Protein 5DX0 (pdb70)

Sequence (1406 aa):
SVFSERTEESSAVQYFQFYGYLSQQQNMMQDYVRTGTYQRAILQNHTDFKDKIVLDVGCGSGILSFFAAQAGARKIYAVEASTMAQHAEVLVKSNNLTDRIVVIPGKVEEVSLPEQVDIIISEPMGYMLFNERMLESYLHAKKYLKPSGNMFPTIGDVHLAPFTDEQLYMEQFTKANFWYQPSFHGVDLSALRGAAVDEYFRQPVVDTFDIRILMAKSVKYTVNFLEAKEGDLHRIEIPFKFHMLHSGLVHGLAFWFDVAFIGSIMTVWLSTAPTEPLTHWYQVRCLFQSPLFAKAGDTLSGTCLLIANKRQSYDISIVAQVDQTGSKSSNLLDDLKNPFFRYTSVFSERTEESSAVQYFQFYGYLSQQQNMMQDYVRTGTYQRAILQNHTDFKDKIVLDVGCGSGILSFFAAQAGARKIYAVEASTMAQHAEVLVKSNNLTDRIVVIPGKVEEVSLPEQVDIIISEPMGYMLFNERMLESYLHAKKYLKPSGNMMFPTIGDVHLAPFTDEQLYMEQFTKANFWYQPSFHGVDLSALRGAAVDEYFRQPVVDTFDIRILMAKSVKYTVNFLEAKEGDLHRIEIPFKFHMLHSGLVHGLAFWFDVAFIGSIMTVWLSTAPTEPLTHWYQVRCLFQSPLFAKAGDTLSGTCLLIANKRQSYDISIVAQVDQTGSKSSNLLDDLKNPFFRYTSVFSERTEESSAVQYFQFYGYLSQQQNMMQDYVRTGTYQRAILQNHTDFKDKIVLDVGCGSGILSFFAAQAGARKIYAVEASTMAQHAEVLVKSNNLTDRIVVIPGKVEEVSLPEQVDIIISEPMGYMLFNERMLESYLHAKKYLKPSGNMFPTIGDVHLAPFTDEQLYMEQFTKANFWYQPSFHGVDLSALRGAAVDEYFRQPVVDTFDIRILMAKSVKYTVNFLEAKEGDLHRIEIPFKFHMLHSGLVHGLAFWFDVAFIGSIMTVWLSTAPTEPLTHWYQVRCLFQSPLFAKAGDTLSGTCLLIANKRQSYDISIVAQVDQTGSKSSNLLDLKNPFFRYTSVFSERTEESSAVQYFQFYGYLSQQQNMMQDYVRTGTYQRAILQNHTDFKDKIVLDVGCGSGILSFFAAQAGARKIYAVEASTMAQHAEVLVKSNNLTDRIVVIPGKVEEVSLPEQVDIIISEPMGYMLFNERMLESYLHAKKYLKPSGNMFPTIGDVHLAPFTDEQLYMEQFTKANFWYQPSFHGVDLSALRGAAVDEYFRQPVVDTFDIRILMAKSVKYTVNFLEAKEGDLHRIEIPFKFHMLHSGLVHGLAFWFDVAFIGSIMTVWLSTAPTEPLTHWYQVRCLFQSPLFAKAGDTLSGTCLLIANKRQSYDISIVAQVDQTGSKSSNLLDDLKNPFFRYTGKAPRKQLGKAPRKQLAGKAPRKQLGKAPRKQLA

Structure (mmCIF, N/CA/C/O backbone):
data_5DX0
#
_entry.id   5DX0
#
_cell.length_a   75.722
_cell.length_b   98.847
_cell.length_c   208.670
_cell.angle_alpha   90.000
_cell.angle_beta   90.000
_cell.angle_gamma   90.000
#
_symmetry.space_group_name_H-M   'P 21 21 2'
#
loop_
_entity.id
_entity.type
_entity.pdbx_description
1 polymer 'Histone-arginine methyltransferase CARM1'
2 polymer 'H3 peptide'
3 non-polymer SINEFUNGIN
4 non-polymer GLYCEROL
5 non-polymer 'SULFATE ION'
6 water water
#
loop_
_atom_site.group_PDB
_atom_site.id
_atom_site.type_symbol
_atom_site.label_atom_id
_atom_site.label_alt_id
_atom_site.label_comp_id
_atom_site.label_asym_id
_atom_site.label_entity_id
_atom_site.label_seq_id
_atom_site.pdbx_PDB_ins_code
_atom_site.Cartn_x
_atom_site.Cartn_y
_atom_site.Cartn_z
_atom_site.occupancy
_atom_site.B_iso_or_equiv
_atom_site.auth_seq_id
_atom_site.auth_comp_id
_atom_site.auth_asym_id
_atom_site.auth_atom_id
_atom_site.pdbx_PDB_model_num
ATOM 1 N N . SER A 1 5 ? -17.879 39.018 8.236 1.00 52.44 135 SER A N 1
ATOM 2 C CA . SER A 1 5 ? -18.880 37.949 8.571 1.00 52.51 135 SER A CA 1
ATOM 3 C C . SER A 1 5 ? -19.032 37.829 10.089 1.00 50.32 135 SER A C 1
ATOM 4 O O . SER A 1 5 ? -18.144 38.236 10.840 1.00 47.07 135 SER A O 1
ATOM 7 N N . VAL A 1 6 ? -20.151 37.239 10.510 1.00 49.07 136 VAL A N 1
ATOM 8 C CA . VAL A 1 6 ? -20.447 37.021 11.924 1.00 48.44 136 VAL A CA 1
ATOM 9 C C . VAL A 1 6 ? -19.229 36.438 12.628 1.00 46.45 136 VAL A C 1
ATOM 10 O O . VAL A 1 6 ? -18.920 36.813 13.755 1.00 46.46 136 VAL A O 1
ATOM 14 N N . PHE A 1 7 ? -18.526 35.535 11.955 1.00 46.57 137 PHE A N 1
ATOM 15 C CA . PHE A 1 7 ? -17.384 34.870 12.567 1.00 45.69 137 PHE A CA 1
ATOM 16 C C . PHE A 1 7 ? -16.263 35.816 12.915 1.00 44.87 137 PHE A C 1
ATOM 17 O O . PHE A 1 7 ? -15.779 35.792 14.041 1.00 41.96 137 PHE A O 1
ATOM 25 N N . SER A 1 8 ? -15.798 36.616 11.965 1.00 46.75 138 SER A N 1
ATOM 26 C CA . SER A 1 8 ? -14.619 37.415 12.286 1.00 51.79 138 SER A CA 1
ATOM 27 C C . SER A 1 8 ? -14.934 38.672 13.116 1.00 50.23 138 SER A C 1
ATOM 28 O O . SER A 1 8 ? -14.037 39.222 13.769 1.00 45.31 138 SER A O 1
ATOM 31 N N . GLU A 1 9 ? -16.195 39.103 13.120 1.00 52.79 139 GLU A N 1
ATOM 32 C CA . GLU A 1 9 ? -16.624 40.116 14.093 1.00 57.98 139 GLU A CA 1
ATOM 33 C C . GLU A 1 9 ? -16.435 39.544 15.510 1.00 54.69 139 GLU A C 1
ATOM 34 O O . GLU A 1 9 ? -15.864 40.197 16.377 1.00 56.20 139 GLU A O 1
ATOM 40 N N . ARG A 1 10 ? -16.882 38.301 15.697 1.00 53.60 140 ARG A N 1
ATOM 41 C CA . ARG A 1 10 ? -16.730 37.517 16.946 1.00 51.68 140 ARG A CA 1
ATOM 42 C C . ARG A 1 10 ? -15.271 37.306 17.371 1.00 49.63 140 ARG A C 1
ATOM 43 O O . ARG A 1 10 ? -14.958 37.221 18.557 1.00 47.27 140 ARG A O 1
ATOM 51 N N . THR A 1 11 ? -14.382 37.172 16.396 1.00 47.48 141 THR A N 1
ATOM 52 C CA . THR A 1 11 ? -13.103 36.518 16.646 1.00 44.98 141 THR A CA 1
ATOM 53 C C . THR A 1 11 ? -11.904 37.333 16.245 1.00 43.92 141 THR A C 1
ATOM 54 O O . THR A 1 11 ? -11.822 37.820 15.117 1.00 47.24 141 THR A O 1
ATOM 58 N N . GLU A 1 12 ? -10.964 37.454 17.166 1.00 42.76 142 GLU A N 1
ATOM 59 C CA . GLU A 1 12 ? -9.629 37.944 16.849 1.00 46.92 142 GLU A CA 1
ATOM 60 C C . GLU A 1 12 ? -9.045 37.111 15.709 1.00 49.70 142 GLU A C 1
ATOM 61 O O . GLU A 1 12 ? -8.871 35.889 15.844 1.00 47.80 142 GLU A O 1
ATOM 67 N N . GLU A 1 13 ? -8.763 37.756 14.582 1.00 47.73 143 GLU A N 1
ATOM 68 C CA . GLU A 1 13 ? -8.247 37.035 13.413 1.00 53.29 143 GLU A CA 1
ATOM 69 C C . GLU A 1 13 ? -7.148 36.059 13.876 1.00 50.32 143 GLU A C 1
ATOM 70 O O . GLU A 1 13 ? -7.172 34.880 13.523 1.00 48.15 143 GLU A O 1
ATOM 76 N N . SER A 1 14 ? -6.216 36.560 14.688 1.00 45.49 144 SER A N 1
ATOM 77 C CA . SER A 1 14 ? -5.131 35.756 15.255 1.00 45.32 144 SER A CA 1
ATOM 78 C C . SER A 1 14 ? -5.601 34.411 15.842 1.00 46.72 144 SER A C 1
ATOM 79 O O . SER A 1 14 ? -5.056 33.341 15.516 1.00 46.62 144 SER A O 1
ATOM 82 N N . SER A 1 15 ? -6.613 34.480 16.711 1.00 43.35 145 SER A N 1
ATOM 83 C CA . SER A 1 15 ? -7.206 33.289 17.334 1.00 43.33 145 SER A CA 1
ATOM 84 C C . SER A 1 15 ? -7.706 32.277 16.326 1.00 41.24 145 SER A C 1
ATOM 85 O O . SER A 1 15 ? -7.503 31.082 16.505 1.00 43.31 145 SER A O 1
ATOM 88 N N . ALA A 1 16 ? -8.368 32.764 15.279 1.00 42.05 146 ALA A N 1
ATOM 89 C CA . ALA A 1 16 ? -8.904 31.916 14.212 1.00 43.14 146 ALA A CA 1
ATOM 90 C C . ALA A 1 16 ? -7.801 31.162 13.470 1.00 44.44 146 ALA A C 1
ATOM 91 O O . ALA A 1 16 ? -7.971 29.987 13.135 1.00 45.79 146 ALA A O 1
ATOM 93 N N . VAL A 1 17 ? -6.684 31.839 13.211 1.00 44.43 147 VAL A N 1
ATOM 94 C CA . VAL A 1 17 ? -5.549 31.212 12.515 1.00 42.33 147 VAL A CA 1
ATOM 95 C C . VAL A 1 17 ? -5.018 30.055 13.355 1.00 41.70 147 VAL A C 1
ATOM 96 O O . VAL A 1 17 ? -4.934 28.932 12.857 1.00 37.65 147 VAL A O 1
ATOM 100 N N . GLN A 1 18 ? -4.684 30.333 14.616 1.00 38.91 148 GLN A N 1
ATOM 101 C CA . GLN A 1 18 ? -4.093 29.324 15.487 1.00 42.49 148 GLN A CA 1
ATOM 102 C C . GLN A 1 18 ? -5.039 28.139 15.697 1.00 43.09 148 GLN A C 1
ATOM 103 O O . GLN A 1 18 ? -4.644 26.972 15.643 1.00 40.52 148 GLN A O 1
ATOM 109 N N . TYR A 1 19 ? -6.297 28.469 15.936 1.00 42.54 149 TYR A N 1
ATOM 110 C CA . TYR A 1 19 ? -7.341 27.481 16.120 1.00 40.61 149 TYR A CA 1
ATOM 111 C C . TYR A 1 19 ? -7.326 26.496 14.971 1.00 40.13 149 TYR A C 1
ATOM 112 O O . TYR A 1 19 ? -7.158 25.287 15.182 1.00 40.52 149 TYR A O 1
ATOM 121 N N . PHE A 1 20 ? -7.499 27.018 13.757 1.00 38.73 150 PHE A N 1
ATOM 122 C CA . PHE A 1 20 ? -7.654 26.177 12.599 1.00 38.15 150 PHE A CA 1
ATOM 123 C C . PHE A 1 20 ? -6.347 25.494 12.214 1.00 39.17 150 PHE A C 1
ATOM 124 O O . PHE A 1 20 ? -6.356 24.456 11.565 1.00 38.24 150 PHE A O 1
ATOM 132 N N . GLN A 1 21 ? -5.234 26.070 12.648 1.00 38.55 151 GLN A N 1
ATOM 133 C CA . GLN A 1 21 ? -3.938 25.418 12.545 1.00 39.98 151 GLN A CA 1
ATOM 134 C C . GLN A 1 21 ? -3.955 24.094 13.286 1.00 39.18 151 GLN A C 1
ATOM 135 O O . GLN A 1 21 ? -3.670 23.044 12.721 1.00 40.08 151 GLN A O 1
ATOM 141 N N . PHE A 1 22 ? -4.320 24.166 14.561 1.00 39.20 152 PHE A N 1
ATOM 142 C CA . PHE A 1 22 ? -4.435 23.013 15.449 1.00 36.85 152 PHE A CA 1
ATOM 143 C C . PHE A 1 22 ? -5.302 21.898 14.850 1.00 33.90 152 PHE A C 1
ATOM 144 O O . PHE A 1 22 ? -4.873 20.748 14.787 1.00 36.27 152 PHE A O 1
ATOM 152 N N . TYR A 1 23 ? -6.493 22.222 14.367 1.00 32.84 153 TYR A N 1
ATOM 153 C CA . TYR A 1 23 ? -7.320 21.208 13.709 1.00 32.10 153 TYR A CA 1
ATOM 154 C C . TYR A 1 23 ? -6.795 20.800 12.331 1.00 31.97 153 TYR A C 1
ATOM 155 O O . TYR A 1 23 ? -7.295 19.847 11.750 1.00 31.37 153 TYR A O 1
ATOM 164 N N . GLY A 1 24 ? -5.820 21.544 11.805 1.00 30.57 154 GLY A N 1
ATOM 165 C CA . GLY A 1 24 ? -5.109 21.158 10.592 1.00 31.69 154 GLY A CA 1
ATOM 166 C C . GLY A 1 24 ? -4.210 19.937 10.731 1.00 31.58 154 GLY A C 1
ATOM 167 O O . GLY A 1 24 ? -3.864 19.332 9.738 1.00 31.72 154 GLY A O 1
ATOM 168 N N . TYR A 1 25 ? -3.831 19.557 11.946 1.00 32.32 155 TYR A N 1
ATOM 169 C CA . TYR A 1 25 ? -2.943 18.407 12.123 1.00 33.87 155 TYR A CA 1
ATOM 170 C C . TYR A 1 25 ? -3.705 17.078 12.155 1.00 33.65 155 TYR A C 1
ATOM 171 O O . TYR A 1 25 ? -4.740 16.952 12.805 1.00 31.75 155 TYR A O 1
ATOM 180 N N . LEU A 1 26 ? -3.169 16.087 11.453 1.00 31.74 156 LEU A N 1
ATOM 181 C CA . LEU A 1 26 ? -3.728 14.728 11.467 1.00 28.90 156 LEU A CA 1
ATOM 182 C C . LEU A 1 26 ? -3.669 14.102 12.866 1.00 27.55 156 LEU A C 1
ATOM 183 O O . LEU A 1 26 ? -4.608 13.441 13.320 1.00 27.66 156 LEU A O 1
ATOM 188 N N . SER A 1 27 ? -2.573 14.305 13.564 1.00 28.02 157 SER A N 1
ATOM 189 C CA . SER A 1 27 ? -2.471 13.821 14.941 1.00 30.38 157 SER A CA 1
ATOM 190 C C . SER A 1 27 ? -3.644 14.260 15.837 1.00 32.56 157 SER A C 1
ATOM 191 O O . SER A 1 27 ? -4.095 13.490 16.688 1.00 33.14 157 SER A O 1
ATOM 194 N N . GLN A 1 28 ? -4.116 15.496 15.669 1.00 32.55 158 GLN A N 1
ATOM 195 C CA . GLN A 1 28 ? -5.245 15.984 16.462 1.00 31.85 158 GLN A CA 1
ATOM 196 C C . GLN A 1 28 ? -6.555 15.408 15.993 1.00 30.67 158 GLN A C 1
ATOM 197 O O . GLN A 1 28 ? -7.445 15.186 16.801 1.00 31.87 158 GLN A O 1
ATOM 203 N N . GLN A 1 29 ? -6.706 15.187 14.698 1.00 31.04 159 GLN A N 1
ATOM 204 C CA . GLN A 1 29 ? -7.922 14.545 14.225 1.00 31.56 159 GLN A CA 1
ATOM 205 C C . GLN A 1 29 ? -7.905 13.121 14.729 1.00 30.06 159 GLN A C 1
ATOM 206 O O . GLN A 1 29 ? -8.931 12.616 15.166 1.00 30.48 159 GLN A O 1
ATOM 212 N N . GLN A 1 30 ? -6.732 12.493 14.713 1.00 31.18 160 GLN A N 1
ATOM 213 C CA . GLN A 1 30 ? -6.574 11.130 15.251 1.00 30.95 160 GLN A CA 1
ATOM 214 C C . GLN A 1 30 ? -6.989 11.079 16.718 1.00 32.41 160 GLN A C 1
ATOM 215 O O . GLN A 1 30 ? -7.743 10.200 17.144 1.00 33.21 160 GLN A O 1
ATOM 221 N N . ASN A 1 31 ? -6.507 12.043 17.489 1.00 34.50 161 ASN A N 1
ATOM 222 C CA . ASN A 1 31 ? -6.820 12.082 18.910 1.00 33.61 161 ASN A CA 1
ATOM 223 C C . ASN A 1 31 ? -8.339 12.069 19.176 1.00 31.23 161 ASN A C 1
ATOM 224 O O . ASN A 1 31 ? -8.828 11.293 19.993 1.00 32.00 161 ASN A O 1
ATOM 229 N N . MET A 1 32 ? -9.089 12.899 18.465 1.00 29.38 162 MET A N 1
ATOM 230 C CA . MET A 1 32 ? -10.546 12.867 18.569 1.00 30.32 162 MET A CA 1
ATOM 231 C C . MET A 1 32 ? -11.142 11.543 18.049 1.00 29.62 162 MET A C 1
ATOM 232 O O . MET A 1 32 ? -12.067 10.967 18.643 1.00 26.25 162 MET A O 1
ATOM 237 N N . MET A 1 33 ? -10.609 11.078 16.927 1.00 28.59 163 MET A N 1
ATOM 238 C CA . MET A 1 33 ? -11.177 9.933 16.258 1.00 29.18 163 MET A CA 1
ATOM 239 C C . MET A 1 33 ? -11.048 8.698 17.124 1.00 29.62 163 MET A C 1
ATOM 240 O O . MET A 1 33 ? -11.997 7.938 17.240 1.00 27.46 163 MET A O 1
ATOM 245 N N . GLN A 1 34 ? -9.906 8.525 17.773 1.00 30.07 164 GLN A N 1
ATOM 246 C CA . GLN A 1 34 ? -9.716 7.343 18.586 1.00 33.38 164 GLN A CA 1
ATOM 247 C C . GLN A 1 34 ? -10.300 7.388 19.984 1.00 32.46 164 GLN A C 1
ATOM 248 O O . GLN A 1 34 ? -10.145 6.443 20.737 1.00 31.70 164 GLN A O 1
ATOM 254 N N . ASP A 1 35 ? -10.973 8.476 20.340 1.00 31.01 165 ASP A N 1
ATOM 255 C CA . ASP A 1 35 ? -11.848 8.473 21.514 1.00 28.94 165 ASP A CA 1
ATOM 256 C C . ASP A 1 35 ? -13.074 7.620 21.142 1.00 28.55 165 ASP A C 1
ATOM 257 O O . ASP A 1 35 ? -14.006 8.080 20.468 1.00 26.77 165 ASP A O 1
ATOM 262 N N . TYR A 1 36 ? -13.053 6.350 21.538 1.00 26.33 166 TYR A N 1
ATOM 263 C CA . TYR A 1 36 ? -14.078 5.425 21.081 1.00 26.41 166 TYR A CA 1
ATOM 264 C C . TYR A 1 36 ? -15.452 5.758 21.662 1.00 24.40 166 TYR A C 1
ATOM 265 O O . TYR A 1 36 ? -16.489 5.515 21.041 1.00 22.94 166 TYR A O 1
ATOM 274 N N . VAL A 1 37 ? -15.488 6.340 22.839 1.00 24.24 167 VAL A N 1
ATOM 275 C CA . VAL A 1 37 ? -16.784 6.694 23.384 1.00 24.67 167 VAL A CA 1
ATOM 276 C C . VAL A 1 37 ? -17.424 7.704 22.450 1.00 24.13 167 VAL A C 1
ATOM 277 O O . VAL A 1 37 ? -18.570 7.573 22.082 1.00 22.87 167 VAL A O 1
ATOM 281 N N . ARG A 1 38 ? -16.662 8.712 22.077 1.00 25.86 168 ARG A N 1
ATOM 282 C CA . ARG A 1 38 ? -17.187 9.779 21.240 1.00 26.24 168 ARG A CA 1
ATOM 283 C C . ARG A 1 38 ? -17.549 9.266 19.857 1.00 25.44 168 ARG A C 1
ATOM 284 O O . ARG A 1 38 ? -18.696 9.403 19.391 1.00 25.00 168 ARG A O 1
ATOM 292 N N . THR A 1 39 ? -16.573 8.639 19.207 1.00 26.59 169 THR A N 1
ATOM 293 C CA . THR A 1 39 ? -16.726 8.269 17.805 1.00 25.70 169 THR A CA 1
ATOM 294 C C . THR A 1 39 ? -17.824 7.204 17.642 1.00 26.61 169 THR A C 1
ATOM 295 O O . THR A 1 39 ? -18.662 7.272 16.726 1.00 24.49 169 THR A O 1
ATOM 299 N N . GLY A 1 40 ? -17.841 6.243 18.549 1.00 27.22 170 GLY A N 1
ATOM 300 C CA . GLY A 1 40 ? -18.819 5.156 18.475 1.00 25.33 170 GLY A CA 1
ATOM 301 C C . GLY A 1 40 ? -20.190 5.637 18.861 1.00 24.68 170 GLY A C 1
ATOM 302 O O . GLY A 1 40 ? -21.187 5.138 18.382 1.00 26.44 170 GLY A O 1
ATOM 303 N N . THR A 1 41 ? -20.258 6.603 19.754 1.00 25.48 171 THR A N 1
ATOM 304 C CA . THR A 1 41 ? -21.556 7.098 20.149 1.00 26.31 171 THR A CA 1
ATOM 305 C C . THR A 1 41 ? -22.193 7.865 18.997 1.00 26.88 171 THR A C 1
ATOM 306 O O . THR A 1 41 ? -23.343 7.612 18.655 1.00 25.26 171 THR A O 1
ATOM 310 N N . TYR A 1 42 ? -21.439 8.796 18.411 1.00 26.65 172 TYR A N 1
ATOM 311 C CA . TYR A 1 42 ? -21.888 9.475 17.199 1.00 26.60 172 TYR A CA 1
ATOM 312 C C . TYR A 1 42 ? -22.338 8.471 16.148 1.00 28.38 172 TYR A C 1
ATOM 313 O O . TYR A 1 42 ? -23.371 8.673 15.536 1.00 28.91 172 TYR A O 1
ATOM 322 N N . GLN A 1 43 ? -21.588 7.386 15.944 1.00 28.77 173 GLN A N 1
ATOM 323 C CA . GLN A 1 43 ? -21.972 6.422 14.922 1.00 28.38 173 GLN A CA 1
ATOM 324 C C . GLN A 1 43 ? -23.300 5.762 15.274 1.00 28.88 173 GLN A C 1
ATOM 325 O O . GLN A 1 43 ? -24.141 5.558 14.405 1.00 27.43 173 GLN A O 1
ATOM 331 N N . ARG A 1 44 ? -23.474 5.399 16.536 1.00 30.28 174 ARG A N 1
ATOM 332 C CA . ARG A 1 44 ? -24.717 4.798 16.986 1.00 31.89 174 ARG A CA 1
ATOM 333 C C . ARG A 1 44 ? -25.860 5.760 16.832 1.00 33.71 174 ARG A C 1
ATOM 334 O O . ARG A 1 44 ? -26.883 5.403 16.279 1.00 35.16 174 ARG A O 1
ATOM 342 N N . ALA A 1 45 ? -25.692 6.980 17.341 1.00 34.36 175 ALA A N 1
ATOM 343 C CA . ALA A 1 45 ? -26.689 8.040 17.164 1.00 34.47 175 ALA A CA 1
ATOM 344 C C . ALA A 1 45 ? -27.195 8.136 15.714 1.00 34.75 175 ALA A C 1
ATOM 345 O O . ALA A 1 45 ? -28.403 8.128 15.463 1.00 34.41 175 ALA A O 1
ATOM 347 N N . ILE A 1 46 ? -26.258 8.224 14.777 1.00 33.31 176 ILE A N 1
ATOM 348 C CA . ILE A 1 46 ? -26.573 8.407 13.358 1.00 32.22 176 ILE A CA 1
ATOM 349 C C . ILE A 1 46 ? -27.163 7.128 12.760 1.00 34.99 176 ILE A C 1
ATOM 350 O O . ILE A 1 46 ? -28.240 7.158 12.170 1.00 37.17 176 ILE A O 1
ATOM 355 N N . LEU A 1 47 ? -26.476 6.002 12.939 1.00 33.32 177 LEU A N 1
ATOM 356 C CA . LEU A 1 47 ? -26.908 4.755 12.327 1.00 33.42 177 LEU A CA 1
ATOM 357 C C . LEU A 1 47 ? -28.238 4.259 12.870 1.00 34.16 177 LEU A C 1
ATOM 358 O O . LEU A 1 47 ? -29.069 3.769 12.113 1.00 32.28 177 LEU A O 1
ATOM 363 N N . GLN A 1 48 ? -28.440 4.376 14.178 1.00 34.90 178 GLN A N 1
ATOM 364 C CA . GLN A 1 48 ? -29.669 3.907 14.793 1.00 36.68 178 GLN A CA 1
ATOM 365 C C . GLN A 1 48 ? -30.851 4.755 14.397 1.00 36.62 178 GLN A C 1
ATOM 366 O O . GLN A 1 48 ? -31.972 4.261 14.396 1.00 39.53 178 GLN A O 1
ATOM 372 N N . ASN A 1 49 ? -30.611 6.022 14.066 1.00 36.50 179 ASN A N 1
ATOM 373 C CA . ASN A 1 49 ? -31.671 6.911 13.546 1.00 37.73 179 ASN A CA 1
ATOM 374 C C . ASN A 1 49 ? -31.551 7.084 12.029 1.00 39.82 179 ASN A C 1
ATOM 375 O O . ASN A 1 49 ? -31.440 8.207 11.495 1.00 41.88 179 ASN A O 1
ATOM 380 N N . HIS A 1 50 ? -31.574 5.950 11.343 1.00 40.96 180 HIS A N 1
ATOM 381 C CA . HIS A 1 50 ? -31.315 5.917 9.898 1.00 43.83 180 HIS A CA 1
ATOM 382 C C . HIS A 1 50 ? -32.336 6.710 9.084 1.00 44.51 180 HIS A C 1
ATOM 383 O O . HIS A 1 50 ? -31.986 7.229 8.015 1.00 45.27 180 HIS A O 1
ATOM 390 N N . THR A 1 51 ? -33.567 6.830 9.591 1.00 42.48 181 THR A N 1
ATOM 391 C CA . THR A 1 51 ? -34.617 7.555 8.868 1.00 43.77 181 THR A CA 1
ATOM 392 C C . THR A 1 51 ? -34.327 9.046 8.827 1.00 45.50 181 THR A C 1
ATOM 393 O O . THR A 1 51 ? -34.728 9.739 7.903 1.00 44.31 181 THR A O 1
ATOM 397 N N . ASP A 1 52 ? -33.590 9.537 9.808 1.00 46.59 182 ASP A N 1
ATOM 398 C CA . ASP A 1 52 ? -33.186 10.930 9.799 1.00 48.20 182 ASP A CA 1
ATOM 399 C C . ASP A 1 52 ? -32.081 11.196 8.794 1.00 45.05 182 ASP A C 1
ATOM 400 O O . ASP A 1 52 ? -31.710 12.343 8.571 1.00 45.10 182 ASP A O 1
ATOM 405 N N . PHE A 1 53 ? -31.546 10.149 8.180 1.00 43.93 183 PHE A N 1
ATOM 406 C CA . PHE A 1 53 ? -30.545 10.339 7.138 1.00 44.31 183 PHE A CA 1
ATOM 407 C C . PHE A 1 53 ? -30.943 9.800 5.769 1.00 46.52 183 PHE A C 1
ATOM 408 O O . PHE A 1 53 ? -30.511 10.341 4.764 1.00 44.59 183 PHE A O 1
ATOM 416 N N . LYS A 1 54 ? -31.784 8.767 5.733 1.00 52.30 184 LYS A N 1
ATOM 417 C CA . LYS A 1 54 ? -32.137 8.096 4.483 1.00 57.18 184 LYS A CA 1
ATOM 418 C C . LYS A 1 54 ? -32.623 9.077 3.423 1.00 53.23 184 LYS A C 1
ATOM 419 O O . LYS A 1 54 ? -33.697 9.659 3.542 1.00 56.29 184 LYS A O 1
ATOM 425 N N . ASP A 1 55 ? -31.802 9.266 2.402 1.00 50.74 185 ASP A N 1
ATOM 426 C CA . ASP A 1 55 ? -32.123 10.136 1.291 1.00 53.93 185 ASP A CA 1
ATOM 427 C C . ASP A 1 55 ? -32.252 11.609 1.665 1.00 51.62 185 ASP A C 1
ATOM 428 O O . ASP A 1 55 ? -32.856 12.380 0.920 1.00 52.49 185 ASP A O 1
ATOM 433 N N . LYS A 1 56 ? -31.657 12.025 2.776 1.00 45.71 186 LYS A N 1
ATOM 434 C CA . LYS A 1 56 ? -31.751 13.425 3.172 1.00 45.31 186 LYS A CA 1
ATOM 435 C C . LYS A 1 56 ? -30.559 14.207 2.729 1.00 41.60 186 LYS A C 1
ATOM 436 O O . LYS A 1 56 ? -29.591 13.676 2.206 1.00 42.03 186 LYS A O 1
ATOM 442 N N . ILE A 1 57 ? -30.668 15.502 2.942 1.00 42.07 187 ILE A N 1
ATOM 443 C CA . ILE A 1 57 ? -29.576 16.410 2.756 1.00 43.00 187 ILE A CA 1
ATOM 444 C C . ILE A 1 57 ? -29.040 16.721 4.147 1.00 41.98 187 ILE A C 1
ATOM 445 O O . ILE A 1 57 ? -29.813 16.901 5.090 1.00 38.71 187 ILE A O 1
ATOM 450 N N . VAL A 1 58 ? -27.717 16.806 4.249 1.00 39.19 188 VAL A N 1
ATOM 451 C CA . VAL A 1 58 ? -27.040 16.893 5.532 1.00 36.86 188 VAL A CA 1
ATOM 452 C C . VAL A 1 58 ? -25.958 17.936 5.473 1.00 34.22 188 VAL A C 1
ATOM 453 O O . VAL A 1 58 ? -25.256 18.050 4.465 1.00 33.65 188 VAL A O 1
ATOM 457 N N . LEU A 1 59 ? -25.813 18.688 6.560 1.00 31.33 189 LEU A N 1
ATOM 458 C CA . LEU A 1 59 ? -24.661 19.557 6.737 1.00 31.49 189 LEU A CA 1
ATOM 459 C C . LEU A 1 59 ? -23.798 19.056 7.920 1.00 32.40 189 LEU A C 1
ATOM 460 O O . LEU A 1 59 ? -24.312 18.853 9.025 1.00 32.95 189 LEU A O 1
ATOM 465 N N . ASP A 1 60 ? -22.494 18.902 7.687 1.00 30.77 190 ASP A N 1
ATOM 466 C CA . ASP A 1 60 ? -21.535 18.569 8.741 1.00 31.87 190 ASP A CA 1
ATOM 467 C C . ASP A 1 60 ? -20.714 19.804 9.010 1.00 30.62 190 ASP A C 1
ATOM 468 O O . ASP A 1 60 ? -19.918 20.179 8.166 1.00 32.50 190 ASP A O 1
ATOM 473 N N . VAL A 1 61 ? -20.866 20.405 10.197 1.00 28.45 191 VAL A N 1
ATOM 474 C CA . VAL A 1 61 ? -20.156 21.628 10.518 1.00 30.02 191 VAL A CA 1
ATOM 475 C C . VAL A 1 61 ? -18.809 21.315 11.143 1.00 29.75 191 VAL A C 1
ATOM 476 O O . VAL A 1 61 ? -18.743 20.733 12.230 1.00 32.63 191 VAL A O 1
ATOM 480 N N . GLY A 1 62 ? -17.744 21.726 10.471 1.00 28.39 192 GLY A N 1
ATOM 481 C CA . GLY A 1 62 ? -16.403 21.339 10.852 1.00 28.53 192 GLY A CA 1
ATOM 482 C C . GLY A 1 62 ? -16.195 19.844 10.682 1.00 27.49 192 GLY A C 1
ATOM 483 O O . GLY A 1 62 ? -16.060 19.121 11.660 1.00 28.28 192 GLY A O 1
ATOM 484 N N . CYS A 1 63 ? -16.174 19.366 9.446 1.00 28.91 193 CYS A N 1
ATOM 485 C CA . CYS A 1 63 ? -16.168 17.915 9.219 1.00 28.12 193 CYS A CA 1
ATOM 486 C C . CYS A 1 63 ? -14.851 17.210 9.603 1.00 26.70 193 CYS A C 1
ATOM 487 O O . CYS A 1 63 ? -14.811 15.970 9.711 1.00 27.67 193 CYS A O 1
ATOM 490 N N . GLY A 1 64 ? -13.788 17.982 9.817 1.00 26.10 194 GLY A N 1
ATOM 491 C CA . GLY A 1 64 ? -12.480 17.425 10.126 1.00 26.65 194 GLY A CA 1
ATOM 492 C C . GLY A 1 64 ? -12.083 16.420 9.055 1.00 27.86 194 GLY A C 1
ATOM 493 O O . GLY A 1 64 ? -12.129 16.714 7.852 1.00 27.33 194 GLY A O 1
ATOM 494 N N . SER A 1 65 ? -11.749 15.215 9.495 1.00 27.87 195 SER A N 1
ATOM 495 C CA . SER A 1 65 ? -11.470 14.094 8.607 1.00 28.53 195 SER A CA 1
ATOM 496 C C . SER A 1 65 ? -12.647 13.691 7.740 1.00 28.56 195 SER A C 1
ATOM 497 O O . SER A 1 65 ? -12.475 12.967 6.759 1.00 28.59 195 SER A O 1
ATOM 500 N N . GLY A 1 66 ? -13.845 14.105 8.114 1.00 29.06 196 GLY A N 1
ATOM 501 C CA . GLY A 1 66 ? -15.048 13.679 7.402 1.00 28.21 196 GLY A CA 1
ATOM 502 C C . GLY A 1 66 ? -15.759 12.539 8.080 1.00 28.39 196 GLY A C 1
ATOM 503 O O . GLY A 1 66 ? -16.832 12.108 7.640 1.00 30.41 196 GLY A O 1
ATOM 504 N N . ILE A 1 67 ? -15.182 12.044 9.177 1.00 28.44 197 ILE A N 1
ATOM 505 C CA . ILE A 1 67 ? -15.728 10.848 9.813 1.00 26.83 197 ILE A CA 1
ATOM 506 C C . ILE A 1 67 ? -17.268 10.883 10.014 1.00 26.65 197 ILE A C 1
ATOM 507 O O . ILE A 1 67 ? -17.952 9.892 9.774 1.00 23.75 197 ILE A O 1
ATOM 512 N N . LEU A 1 68 ? -17.822 12.022 10.399 1.00 26.85 198 LEU A N 1
ATOM 513 C CA . LEU A 1 68 ? -19.261 12.083 10.668 1.00 27.48 198 LEU A CA 1
ATOM 514 C C . LEU A 1 68 ? -20.074 12.086 9.391 1.00 29.07 198 LEU A C 1
ATOM 515 O O . LEU A 1 68 ? -21.199 11.588 9.352 1.00 30.27 198 LEU A O 1
ATOM 520 N N . SER A 1 69 ? -19.506 12.650 8.338 1.00 30.55 199 SER A N 1
ATOM 521 C CA . SER A 1 69 ? -20.153 12.613 7.039 1.00 30.71 199 SER A CA 1
ATOM 522 C C . SER A 1 69 ? -20.148 11.185 6.507 1.00 30.90 199 SER A C 1
ATOM 523 O O . SER A 1 69 ? -21.146 10.715 5.960 1.00 30.84 199 SER A O 1
ATOM 526 N N . PHE A 1 70 ? -19.050 10.464 6.723 1.00 29.79 200 PHE A N 1
ATOM 527 C CA . PHE A 1 70 ? -19.027 9.065 6.334 1.00 27.76 200 PHE A CA 1
ATOM 528 C C . PHE A 1 70 ? -20.124 8.300 7.034 1.00 27.92 200 PHE A C 1
ATOM 529 O O . PHE A 1 70 ? -20.753 7.443 6.434 1.00 29.37 200 PHE A O 1
ATOM 537 N N . PHE A 1 71 ? -20.374 8.611 8.304 1.00 29.71 201 PHE A N 1
ATOM 538 C CA . PHE A 1 71 ? -21.459 7.957 9.026 1.00 29.84 201 PHE A CA 1
ATOM 539 C C . PHE A 1 71 ? -22.803 8.277 8.425 1.00 30.04 201 PHE A C 1
ATOM 540 O O . PHE A 1 71 ? -23.657 7.399 8.281 1.00 31.12 201 PHE A O 1
ATOM 548 N N . ALA A 1 72 ? -23.005 9.548 8.120 1.00 31.06 202 ALA A N 1
ATOM 549 C CA . ALA A 1 72 ? -24.240 9.981 7.481 1.00 32.65 202 ALA A CA 1
ATOM 550 C C . ALA A 1 72 ? -24.423 9.277 6.137 1.00 32.34 202 ALA A C 1
ATOM 551 O O . ALA A 1 72 ? -25.542 8.896 5.771 1.00 31.88 202 ALA A O 1
ATOM 553 N N . ALA A 1 73 ? -23.319 9.070 5.425 1.00 32.10 203 ALA A N 1
ATOM 554 C CA . ALA A 1 73 ? -23.361 8.327 4.183 1.00 32.76 203 ALA A CA 1
ATOM 555 C C . ALA A 1 73 ? -23.737 6.883 4.444 1.00 35.34 203 ALA A C 1
ATOM 556 O O . ALA A 1 73 ? -24.576 6.315 3.722 1.00 34.61 203 ALA A O 1
ATOM 558 N N . GLN A 1 74 ? -23.154 6.280 5.486 1.00 33.39 204 GLN A N 1
ATOM 559 C CA . GLN A 1 74 ? -23.456 4.878 5.778 1.00 31.37 204 GLN A CA 1
ATOM 560 C C . GLN A 1 74 ? -24.932 4.705 6.083 1.00 31.68 204 GLN A C 1
ATOM 561 O O . GLN A 1 74 ? -25.488 3.646 5.854 1.00 30.62 204 GLN A O 1
ATOM 567 N N . ALA A 1 75 ? -25.557 5.745 6.634 1.00 34.55 205 ALA A N 1
ATOM 568 C CA . ALA A 1 75 ? -26.975 5.697 6.970 1.00 36.76 205 ALA A CA 1
ATOM 569 C C . ALA A 1 75 ? -27.888 6.047 5.792 1.00 38.01 205 ALA A C 1
ATOM 570 O O . ALA A 1 75 ? -29.110 6.082 5.954 1.00 40.85 205 ALA A O 1
ATOM 572 N N . GLY A 1 76 ? -27.306 6.307 4.626 1.00 39.29 206 GLY A N 1
ATOM 573 C CA . GLY A 1 76 ? -28.075 6.349 3.380 1.00 43.61 206 GLY A CA 1
ATOM 574 C C . GLY A 1 76 ? -28.558 7.725 2.971 1.00 47.43 206 GLY A C 1
ATOM 575 O O . GLY A 1 76 ? -29.613 7.847 2.339 1.00 49.88 206 GLY A O 1
ATOM 576 N N . ALA A 1 77 ? -27.786 8.761 3.310 1.00 49.89 207 ALA A N 1
ATOM 577 C CA . ALA A 1 77 ? -28.152 10.142 2.980 1.00 49.02 207 ALA A CA 1
ATOM 578 C C . ALA A 1 77 ? -27.833 10.442 1.527 1.00 48.91 207 ALA A C 1
ATOM 579 O O . ALA A 1 77 ? -26.857 9.923 0.999 1.00 44.01 207 ALA A O 1
ATOM 581 N N . ARG A 1 78 ? -28.649 11.292 0.895 1.00 49.01 208 ARG A N 1
ATOM 582 C CA . ARG A 1 78 ? -28.490 11.616 -0.530 1.00 47.90 208 ARG A CA 1
ATOM 583 C C . ARG A 1 78 ? -27.265 12.468 -0.784 1.00 44.06 208 ARG A C 1
ATOM 584 O O . ARG A 1 78 ? -26.447 12.155 -1.644 1.00 42.33 208 ARG A O 1
ATOM 592 N N . LYS A 1 79 ? -27.144 13.556 -0.039 1.00 44.17 209 LYS A N 1
ATOM 593 C CA . LYS A 1 79 ? -26.049 14.487 -0.231 1.00 44.80 209 LYS A CA 1
ATOM 594 C C . LYS A 1 79 ? -25.657 15.094 1.106 1.00 42.52 209 LYS A C 1
ATOM 595 O O . LYS A 1 79 ? -26.515 15.391 1.932 1.00 42.61 209 LYS A O 1
ATOM 601 N N . ILE A 1 80 ? -24.348 15.273 1.295 1.00 40.17 210 ILE A N 1
ATOM 602 C CA . ILE A 1 80 ? -23.783 15.724 2.549 1.00 36.77 210 ILE A CA 1
ATOM 603 C C . ILE A 1 80 ? -22.769 16.795 2.267 1.00 35.94 210 ILE A C 1
ATOM 604 O O . ILE A 1 80 ? -21.741 16.535 1.623 1.00 32.63 210 ILE A O 1
ATOM 609 N N . TYR A 1 81 ? -23.046 18.000 2.751 1.00 33.70 211 TYR A N 1
ATOM 610 C CA . TYR A 1 81 ? -22.102 19.092 2.602 1.00 34.38 211 TYR A CA 1
ATOM 611 C C . TYR A 1 81 ? -21.236 19.111 3.850 1.00 34.02 211 TYR A C 1
ATOM 612 O O . TYR A 1 81 ? -21.732 19.227 4.977 1.00 32.74 211 TYR A O 1
ATOM 621 N N . ALA A 1 82 ? -19.934 19.007 3.634 1.00 32.23 212 ALA A N 1
ATOM 622 C CA . ALA A 1 82 ? -19.022 18.746 4.701 1.00 32.02 212 ALA A CA 1
ATOM 623 C C . ALA A 1 82 ? -18.159 19.946 4.828 1.00 30.39 212 ALA A C 1
ATOM 624 O O . ALA A 1 82 ? -17.177 20.077 4.117 1.00 31.23 212 ALA A O 1
ATOM 626 N N . VAL A 1 83 ? -18.503 20.829 5.755 1.00 30.59 213 VAL A N 1
ATOM 627 C CA . VAL A 1 83 ? -17.858 22.130 5.806 1.00 27.87 213 VAL A CA 1
ATOM 628 C C . VAL A 1 83 ? -16.733 22.140 6.785 1.00 27.50 213 VAL A C 1
ATOM 629 O O . VAL A 1 83 ? -16.884 21.762 7.946 1.00 30.89 213 VAL A O 1
ATOM 633 N N . GLU A 1 84 ? -15.596 22.630 6.350 1.00 26.08 214 GLU A N 1
ATOM 634 C CA . GLU A 1 84 ? -14.452 22.577 7.204 1.00 27.13 214 GLU A CA 1
ATOM 635 C C . GLU A 1 84 ? -13.569 23.730 6.866 1.00 28.99 214 GLU A C 1
ATOM 636 O O . GLU A 1 84 ? -13.267 23.950 5.711 1.00 30.29 214 GLU A O 1
ATOM 642 N N . ALA A 1 85 ? -13.101 24.417 7.889 1.00 30.01 215 ALA A N 1
ATOM 643 C CA . ALA A 1 85 ? -12.434 25.662 7.689 1.00 32.18 215 ALA A CA 1
ATOM 644 C C . ALA A 1 85 ? -10.932 25.514 7.805 1.00 30.33 215 ALA A C 1
ATOM 645 O O . ALA A 1 85 ? -10.229 26.363 7.308 1.00 30.84 215 ALA A O 1
ATOM 647 N N . SER A 1 86 ? -10.433 24.474 8.472 1.00 32.24 216 SER A N 1
ATOM 648 C CA . SER A 1 86 ? -8.978 24.185 8.464 1.00 31.74 216 SER A CA 1
ATOM 649 C C . SER A 1 86 ? -8.520 23.505 7.162 1.00 29.97 216 SER A C 1
ATOM 650 O O . SER A 1 86 ? -9.328 23.099 6.336 1.00 28.95 216 SER A O 1
ATOM 653 N N . THR A 1 87 ? -7.205 23.363 7.026 1.00 31.06 217 THR A N 1
ATOM 654 C CA . THR A 1 87 ? -6.613 22.661 5.889 1.00 32.56 217 THR A CA 1
ATOM 655 C C . THR A 1 87 ? -6.861 21.155 5.929 1.00 33.51 217 THR A C 1
ATOM 656 O O . THR A 1 87 ? -6.541 20.436 4.971 1.00 32.41 217 THR A O 1
ATOM 660 N N . MET A 1 88 ? -7.459 20.677 7.017 1.00 31.67 218 MET A N 1
ATOM 661 C CA . MET A 1 88 ? -7.893 19.286 7.090 1.00 32.30 218 MET A CA 1
ATOM 662 C C . MET A 1 88 ? -8.874 18.943 5.971 1.00 33.23 218 MET A C 1
ATOM 663 O O . MET A 1 88 ? -9.003 17.772 5.593 1.00 30.66 218 MET A O 1
ATOM 668 N N . ALA A 1 89 ? -9.549 19.959 5.430 1.00 34.54 219 ALA A N 1
ATOM 669 C CA . ALA A 1 89 ? -10.513 19.773 4.321 1.00 35.20 219 ALA A CA 1
ATOM 670 C C . ALA A 1 89 ? -9.936 19.062 3.058 1.00 33.13 219 ALA A C 1
ATOM 671 O O . ALA A 1 89 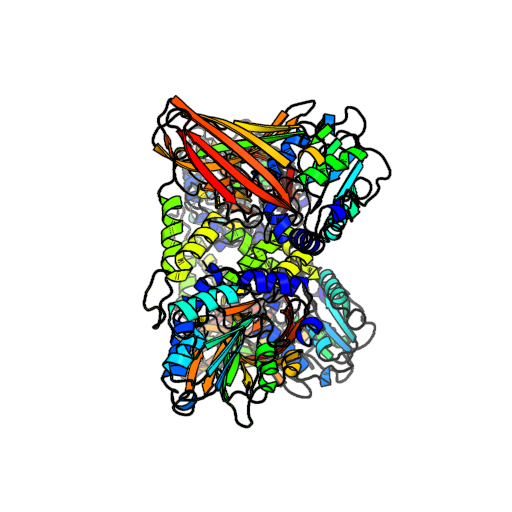? -10.646 18.328 2.368 1.00 30.68 219 ALA A O 1
ATOM 673 N N . GLN A 1 90 ? -8.652 19.277 2.799 1.00 33.61 220 GLN A N 1
ATOM 674 C CA . GLN A 1 90 ? -7.909 18.609 1.723 1.00 35.42 220 GLN A CA 1
ATOM 675 C C . GLN A 1 90 ? -7.858 17.098 1.949 1.00 33.21 220 GLN A C 1
ATOM 676 O O . GLN A 1 90 ? -8.169 16.291 1.062 1.00 31.76 220 GLN A O 1
ATOM 682 N N . HIS A 1 91 ? -7.477 16.749 3.170 1.00 29.91 221 HIS A N 1
ATOM 683 C CA . HIS A 1 91 ? -7.373 15.380 3.597 1.00 28.12 221 HIS A CA 1
ATOM 684 C C . HIS A 1 91 ? -8.736 14.699 3.577 1.00 27.61 221 HIS A C 1
ATOM 685 O O . HIS A 1 91 ? -8.848 13.546 3.194 1.00 29.37 221 HIS A O 1
ATOM 692 N N . ALA A 1 92 ? -9.772 15.416 3.954 1.00 27.27 222 ALA A N 1
ATOM 693 C CA . ALA A 1 92 ? -11.110 14.869 3.905 1.00 28.16 222 ALA A CA 1
ATOM 694 C C . ALA A 1 92 ? -11.476 14.557 2.478 1.00 30.91 222 ALA A C 1
ATOM 695 O O . ALA A 1 92 ? -12.054 13.511 2.204 1.00 32.67 222 ALA A O 1
ATOM 697 N N . GLU A 1 93 ? -11.137 15.464 1.565 1.00 33.84 223 GLU A N 1
ATOM 698 C CA . GLU A 1 93 ? -11.462 15.257 0.155 1.00 38.61 223 GLU A CA 1
ATOM 699 C C . GLU A 1 93 ? -10.752 13.999 -0.361 1.00 34.17 223 GLU A C 1
ATOM 700 O O . GLU A 1 93 ? -11.370 13.188 -1.023 1.00 37.74 223 GLU A O 1
ATOM 706 N N . VAL A 1 94 ? -9.482 13.812 -0.003 1.00 33.06 224 VAL A N 1
ATOM 707 C CA . VAL A 1 94 ? -8.761 12.574 -0.346 1.00 31.59 224 VAL A CA 1
ATOM 708 C C . VAL A 1 94 ? -9.534 11.322 0.069 1.00 29.56 224 VAL A C 1
ATOM 709 O O . VAL A 1 94 ? -9.663 10.385 -0.692 1.00 30.67 224 VAL A O 1
ATOM 713 N N . LEU A 1 95 ? -10.064 11.337 1.283 1.00 29.70 225 LEU A N 1
ATOM 714 C CA . LEU A 1 95 ? -10.772 10.199 1.815 1.00 29.41 225 LEU A CA 1
ATOM 715 C C . LEU A 1 95 ? -12.081 9.954 1.119 1.00 29.46 225 LEU A C 1
ATOM 716 O O . LEU A 1 95 ? -12.466 8.807 0.928 1.00 26.50 225 LEU A O 1
ATOM 721 N N . VAL A 1 96 ? -12.788 11.018 0.764 1.00 29.70 226 VAL A N 1
ATOM 722 C CA . VAL A 1 96 ? -14.048 10.848 0.064 1.00 30.82 226 VAL A CA 1
ATOM 723 C C . VAL A 1 96 ? -13.784 10.142 -1.273 1.00 30.29 226 VAL A C 1
ATOM 724 O O . VAL A 1 96 ? -14.558 9.275 -1.686 1.00 30.39 226 VAL A O 1
ATOM 728 N N . LYS A 1 97 ? -12.691 10.522 -1.930 1.00 31.92 227 LYS A N 1
ATOM 729 C CA . LYS A 1 97 ? -12.277 9.895 -3.194 1.00 35.20 227 LYS A CA 1
ATOM 730 C C . LYS A 1 97 ? -11.897 8.440 -2.960 1.00 34.10 227 LYS A C 1
ATOM 731 O O . LYS A 1 97 ? -12.403 7.551 -3.643 1.00 33.74 227 LYS A O 1
ATOM 737 N N . SER A 1 98 ? -10.987 8.199 -2.015 1.00 33.50 228 SER A N 1
ATOM 738 C CA . SER A 1 98 ? -10.469 6.847 -1.807 1.00 31.59 228 SER A CA 1
ATOM 739 C C . SER A 1 98 ? -11.579 5.952 -1.284 1.00 32.78 228 SER A C 1
ATOM 740 O O . SER A 1 98 ? -11.516 4.735 -1.426 1.00 31.06 228 SER A O 1
ATOM 743 N N . ASN A 1 99 ? -12.614 6.541 -0.691 1.00 31.33 229 ASN A N 1
ATOM 744 C CA . ASN A 1 99 ? -13.769 5.739 -0.280 1.00 31.21 229 ASN A CA 1
ATOM 745 C C . ASN A 1 99 ? -14.873 5.750 -1.299 1.00 32.02 229 ASN A C 1
ATOM 746 O O . ASN A 1 99 ? -15.957 5.265 -1.015 1.00 34.32 229 ASN A O 1
ATOM 751 N N . ASN A 1 100 ? -14.594 6.263 -2.498 1.00 35.37 230 ASN A N 1
ATOM 752 C CA . ASN A 1 100 ? -15.568 6.281 -3.585 1.00 36.48 230 ASN A CA 1
ATOM 753 C C . ASN A 1 100 ? -16.928 6.845 -3.186 1.00 34.41 230 ASN A C 1
ATOM 754 O O . ASN A 1 100 ? -17.960 6.224 -3.453 1.00 30.11 230 ASN A O 1
ATOM 759 N N . LEU A 1 101 ? -16.920 8.012 -2.535 1.00 35.98 231 LEU A N 1
ATOM 760 C CA . LEU A 1 101 ? -18.165 8.693 -2.133 1.00 37.07 231 LEU A CA 1
ATOM 761 C C . LEU A 1 101 ? -18.241 10.142 -2.663 1.00 38.98 231 LEU A C 1
ATOM 762 O O . LEU A 1 101 ? -18.762 11.053 -2.001 1.00 34.63 231 LEU A O 1
ATOM 767 N N . THR A 1 102 ? -17.724 10.341 -3.873 1.00 40.49 232 THR A N 1
ATOM 768 C CA . THR A 1 102 ? -17.633 11.681 -4.473 1.00 39.54 232 THR A CA 1
ATOM 769 C C . THR A 1 102 ? -19.009 12.173 -4.898 1.00 38.01 232 THR A C 1
ATOM 770 O O . THR A 1 102 ? -19.248 13.375 -4.968 1.00 42.85 232 THR A O 1
ATOM 774 N N . ASP A 1 103 ? -19.896 11.224 -5.158 1.00 37.34 233 ASP A N 1
ATOM 775 C CA . ASP A 1 103 ? -21.261 11.493 -5.533 1.00 39.71 233 ASP A CA 1
ATOM 776 C C . ASP A 1 103 ? -22.192 11.751 -4.351 1.00 41.29 233 ASP A C 1
ATOM 777 O O . ASP A 1 103 ? -23.384 11.973 -4.556 1.00 39.45 233 ASP A O 1
ATOM 782 N N . ARG A 1 104 ? -21.694 11.670 -3.114 1.00 41.94 234 ARG A N 1
ATOM 783 C CA . ARG A 1 104 ? -22.566 11.875 -1.942 1.00 39.91 234 ARG A CA 1
ATOM 784 C C . ARG A 1 104 ? -22.023 12.845 -0.918 1.00 37.08 234 ARG A C 1
ATOM 785 O O . ARG A 1 104 ? -22.801 13.501 -0.233 1.00 36.72 234 ARG A O 1
ATOM 793 N N . ILE A 1 105 ? -20.707 12.981 -0.835 1.00 35.69 235 ILE A N 1
ATOM 794 C CA . ILE A 1 105 ? -20.117 13.847 0.157 1.00 36.34 235 ILE A CA 1
ATOM 795 C C . ILE A 1 105 ? -19.347 14.934 -0.531 1.00 36.41 235 ILE A C 1
ATOM 796 O O . ILE A 1 105 ? -18.407 14.638 -1.259 1.00 37.26 235 ILE A O 1
ATOM 801 N N . VAL A 1 106 ? -19.704 16.188 -0.237 1.00 36.97 236 VAL A N 1
ATOM 802 C CA . VAL A 1 106 ? -19.073 17.345 -0.855 1.00 34.83 236 VAL A CA 1
ATOM 803 C C . VAL A 1 106 ? -18.375 18.207 0.171 1.00 32.72 236 VAL A C 1
ATOM 804 O O . VAL A 1 106 ? -19.005 18.887 0.973 1.00 31.66 236 VAL A O 1
ATOM 808 N N . VAL A 1 107 ? -17.054 18.218 0.083 1.00 30.34 237 VAL A N 1
ATOM 809 C CA . VAL A 1 107 ? -16.248 19.010 0.943 1.00 31.00 237 VAL A CA 1
ATOM 810 C C . VAL A 1 107 ? -16.364 20.447 0.442 1.00 32.61 237 VAL A C 1
ATOM 811 O O . VAL A 1 107 ? -16.257 20.721 -0.739 1.00 30.59 237 VAL A O 1
ATOM 815 N N . ILE A 1 108 ? -16.601 21.351 1.372 1.00 34.63 238 ILE A N 1
ATOM 816 C CA . ILE A 1 108 ? -16.800 22.740 1.071 1.00 36.10 238 ILE A CA 1
ATOM 817 C C . ILE A 1 108 ? -15.879 23.405 2.039 1.00 35.43 238 ILE A C 1
ATOM 818 O O . ILE A 1 108 ? -16.205 23.521 3.218 1.00 34.16 238 ILE A O 1
ATOM 823 N N . PRO A 1 109 ? -14.685 23.759 1.573 1.00 36.16 239 PRO A N 1
ATOM 824 C CA . PRO A 1 109 ? -13.726 24.337 2.481 1.00 37.20 239 PRO A CA 1
ATOM 825 C C . PRO A 1 109 ? -14.163 25.761 2.828 1.00 39.45 239 PRO A C 1
ATOM 826 O O . PRO A 1 109 ? -14.794 26.422 2.004 1.00 35.30 239 PRO A O 1
ATOM 830 N N . GLY A 1 110 ? -13.837 26.200 4.037 1.00 39.79 240 GLY A N 1
ATOM 831 C CA . GLY A 1 110 ? -14.256 27.505 4.532 1.00 40.36 240 GLY A CA 1
ATOM 832 C C . GLY A 1 110 ? -15.039 27.417 5.825 1.00 40.11 240 GLY A C 1
ATOM 833 O O . GLY A 1 110 ? -15.565 26.341 6.192 1.00 39.23 240 GLY A O 1
ATOM 834 N N . LYS A 1 111 ? -15.137 28.572 6.492 1.00 37.46 241 LYS A N 1
ATOM 835 C CA . LYS A 1 111 ? -15.906 28.717 7.722 1.00 37.27 241 LYS A CA 1
ATOM 836 C C . LYS A 1 111 ? -17.390 28.657 7.386 1.00 35.28 241 LYS A C 1
ATOM 837 O O . LYS A 1 111 ? -17.819 29.205 6.387 1.00 35.77 241 LYS A O 1
ATOM 843 N N . VAL A 1 112 ? -18.173 27.960 8.200 1.00 33.08 242 VAL A N 1
ATOM 844 C CA . VAL A 1 112 ? -19.614 27.823 7.932 1.00 32.71 242 VAL A CA 1
ATOM 845 C C . VAL A 1 112 ? -20.374 29.169 7.964 1.00 34.55 242 VAL A C 1
ATOM 846 O O . VAL A 1 112 ? -21.519 29.259 7.512 1.00 34.95 242 VAL A O 1
ATOM 850 N N . GLU A 1 113 ? -19.743 30.194 8.532 1.00 35.65 243 GLU A N 1
ATOM 851 C CA . GLU A 1 113 ? -20.322 31.541 8.576 1.00 40.95 243 GLU A CA 1
ATOM 852 C C . GLU A 1 113 ? -20.199 32.269 7.228 1.00 45.16 243 GLU A C 1
ATOM 853 O O . GLU A 1 113 ? -20.938 33.224 6.968 1.00 44.31 243 GLU A O 1
ATOM 859 N N . GLU A 1 114 ? -19.291 31.785 6.375 1.00 44.19 244 GLU A N 1
ATOM 860 C CA . GLU A 1 114 ? -18.836 32.511 5.216 1.00 42.84 244 GLU A CA 1
ATOM 861 C C . GLU A 1 114 ? -19.118 31.826 3.874 1.00 45.77 244 GLU A C 1
ATOM 862 O O . GLU A 1 114 ? -19.208 32.485 2.859 1.00 49.34 244 GLU A O 1
ATOM 868 N N . VAL A 1 115 ? -19.253 30.510 3.860 1.00 44.13 245 VAL A N 1
ATOM 869 C CA . VAL A 1 115 ? -19.441 29.789 2.622 1.00 43.36 245 VAL A CA 1
ATOM 870 C C . VAL A 1 115 ? -20.894 29.807 2.168 1.00 45.89 245 VAL A C 1
ATOM 871 O O . VAL A 1 115 ? -21.797 30.032 2.973 1.00 41.86 245 VAL A O 1
ATOM 875 N N . SER A 1 116 ? -21.099 29.514 0.881 1.00 47.26 246 SER A N 1
ATOM 876 C CA . SER A 1 116 ? -22.432 29.366 0.296 1.00 51.23 246 SER A CA 1
ATOM 877 C C . SER A 1 116 ? -22.773 27.896 0.161 1.00 48.33 246 SER A C 1
ATOM 878 O O . SER A 1 116 ? -21.905 27.097 -0.136 1.00 48.68 246 SER A O 1
ATOM 881 N N . LEU A 1 117 ? -24.037 27.540 0.337 1.00 47.00 247 LEU A N 1
ATOM 882 C CA . LEU A 1 117 ? -24.450 26.163 0.155 1.00 49.04 247 LEU A CA 1
ATOM 883 C C . LEU A 1 117 ? -25.584 26.046 -0.834 1.00 50.31 247 LEU A C 1
ATOM 884 O O . LEU A 1 117 ? -26.596 26.724 -0.699 1.00 56.36 247 LEU A O 1
ATOM 889 N N . PRO A 1 118 ? -25.426 25.160 -1.821 1.00 49.83 248 PRO A N 1
ATOM 890 C CA . PRO A 1 118 ? -26.381 24.981 -2.906 1.00 52.80 248 PRO A CA 1
ATOM 891 C C . PRO A 1 118 ? -27.846 24.857 -2.511 1.00 48.22 248 PRO A C 1
ATOM 892 O O . PRO A 1 118 ? -28.708 25.185 -3.313 1.00 51.70 248 PRO A O 1
ATOM 896 N N . GLU A 1 119 ? -28.130 24.368 -1.313 1.00 45.91 249 GLU A N 1
ATOM 897 C CA . GLU A 1 119 ? -29.511 24.134 -0.899 1.00 44.12 249 GLU A CA 1
ATOM 898 C C . GLU A 1 119 ? -29.655 24.053 0.630 1.00 44.60 249 GLU A C 1
ATOM 899 O O . GLU A 1 119 ? -28.661 24.057 1.368 1.00 40.79 249 GLU A O 1
ATOM 905 N N . GLN A 1 120 ? -30.904 23.989 1.085 1.00 42.53 250 GLN A N 1
ATOM 906 C CA . GLN A 1 120 ? -31.195 23.894 2.499 1.00 43.41 250 GLN A CA 1
ATOM 907 C C . GLN A 1 120 ? -31.141 22.422 2.883 1.00 44.07 250 GLN A C 1
ATOM 908 O O . GLN A 1 120 ? -31.432 21.531 2.076 1.00 41.81 250 GLN A O 1
ATOM 914 N N . VAL A 1 121 ? -30.762 22.172 4.127 1.00 46.64 251 VAL A N 1
ATOM 915 C CA . VAL A 1 121 ? -30.542 20.811 4.595 1.00 44.37 251 VAL A CA 1
ATOM 916 C C . VAL A 1 121 ? -31.659 20.366 5.520 1.00 44.61 251 VAL A C 1
ATOM 917 O O . VAL A 1 121 ? -32.285 21.188 6.213 1.00 41.14 251 VAL A O 1
ATOM 921 N N . ASP A 1 122 ? -31.880 19.055 5.535 1.00 42.42 252 ASP A N 1
ATOM 922 C CA . ASP A 1 122 ? -32.838 18.439 6.422 1.00 42.36 252 ASP A CA 1
ATOM 923 C C . ASP A 1 122 ? -32.288 18.295 7.838 1.00 41.72 252 ASP A C 1
ATOM 924 O O . ASP A 1 122 ? -33.062 18.233 8.795 1.00 41.77 252 ASP A O 1
ATOM 929 N N . ILE A 1 123 ? -30.966 18.242 7.974 1.00 39.58 253 ILE A N 1
ATOM 930 C CA . ILE A 1 123 ? -30.344 17.977 9.283 1.00 39.15 253 ILE A CA 1
ATOM 931 C C . ILE A 1 123 ? -28.909 18.526 9.361 1.00 36.28 253 ILE A C 1
ATOM 932 O O . ILE A 1 123 ? -28.185 18.550 8.361 1.00 36.91 253 ILE A O 1
ATOM 937 N N . ILE A 1 124 ? -28.514 18.993 10.539 1.00 33.29 254 ILE A N 1
ATOM 938 C CA . ILE A 1 124 ? -27.131 19.401 10.759 1.00 34.28 254 ILE A CA 1
ATOM 939 C C . ILE A 1 124 ? -26.503 18.506 11.828 1.00 36.56 254 ILE A C 1
ATOM 940 O O . ILE A 1 124 ? -27.134 18.218 12.862 1.00 36.52 254 ILE A O 1
ATOM 945 N N . ILE A 1 125 ? -25.263 18.086 11.564 1.00 33.08 255 ILE A N 1
ATOM 946 C CA . ILE A 1 125 ? -24.503 17.286 12.496 1.00 32.06 255 ILE A CA 1
ATOM 947 C C . ILE A 1 125 ? -23.202 17.977 12.743 1.00 30.91 255 ILE A C 1
ATOM 948 O O . ILE A 1 125 ? -22.632 18.561 11.831 1.00 30.30 255 ILE A O 1
ATOM 953 N N . SER A 1 126 ? -22.727 17.914 13.981 1.00 28.49 256 SER A N 1
ATOM 954 C CA . SER A 1 126 ? -21.435 18.462 14.277 1.00 26.52 256 SER A CA 1
ATOM 955 C C . SER A 1 126 ? -20.916 17.836 15.523 1.00 26.72 256 SER A C 1
ATOM 956 O O . SER A 1 126 ? -21.664 17.267 16.320 1.00 26.92 256 SER A O 1
ATOM 959 N N . GLU A 1 127 ? -19.618 17.961 15.705 1.00 28.68 257 GLU A N 1
ATOM 960 C CA . GLU A 1 127 ? -19.056 17.785 17.020 1.00 28.83 257 GLU A CA 1
ATOM 961 C C . GLU A 1 127 ? -18.344 19.062 17.367 1.00 28.34 257 GLU A C 1
ATOM 962 O O . GLU A 1 127 ? -17.152 19.222 17.078 1.00 31.80 257 GLU A O 1
ATOM 968 N N . PRO A 1 128 ? -19.085 19.998 17.991 1.00 26.82 258 PRO A N 1
ATOM 969 C CA . PRO A 1 128 ? -18.555 21.308 18.378 1.00 26.86 258 PRO A CA 1
ATOM 970 C C . PRO A 1 128 ? -18.350 21.530 19.882 1.00 26.98 258 PRO A C 1
ATOM 971 O O . PRO A 1 128 ? -18.214 22.673 20.335 1.00 27.34 258 PRO A O 1
ATOM 975 N N . MET A 1 129 ? -18.325 20.468 20.665 1.00 27.31 259 MET A N 1
ATOM 976 C CA . MET A 1 129 ? -18.145 20.621 22.120 1.00 26.29 259 MET A CA 1
ATOM 977 C C . MET A 1 129 ? -16.682 20.817 22.517 1.00 27.29 259 MET A C 1
ATOM 978 O O . MET A 1 129 ? -15.802 20.095 22.065 1.00 26.93 259 MET A O 1
ATOM 983 N N . GLY A 1 130 ? -16.411 21.805 23.351 1.00 28.63 260 GLY A N 1
ATOM 984 C CA . GLY A 1 130 ? -15.072 21.965 23.926 1.00 30.40 260 GLY A CA 1
ATOM 985 C C . GLY A 1 130 ? -15.085 21.498 25.363 1.00 30.51 260 GLY A C 1
ATOM 986 O O . GLY A 1 130 ? -16.100 20.986 25.843 1.00 31.18 260 GLY A O 1
ATOM 987 N N . TYR A 1 131 ? -13.955 21.674 26.041 1.00 33.32 261 TYR A N 1
ATOM 988 C CA . TYR A 1 131 ? -13.870 21.534 27.493 1.00 34.63 261 TYR A CA 1
ATOM 989 C C . TYR A 1 131 ? -15.000 22.304 28.127 1.00 33.85 261 TYR A C 1
ATOM 990 O O . TYR A 1 131 ? -15.262 23.446 27.727 1.00 31.41 261 TYR A O 1
ATOM 999 N N . MET A 1 132 ? -15.656 21.711 29.119 1.00 30.07 262 MET A N 1
ATOM 1000 C CA . MET A 1 132 ? -16.767 22.378 29.771 1.00 31.74 262 MET A CA 1
ATOM 1001 C C . MET A 1 132 ? -17.853 22.759 28.759 1.00 31.25 262 MET A C 1
ATOM 1002 O O . MET A 1 132 ? -18.593 23.725 28.965 1.00 30.20 262 MET A O 1
ATOM 1007 N N . LEU A 1 133 ? -17.905 22.028 27.645 1.00 28.86 263 LEU A N 1
ATOM 1008 C CA . LEU A 1 133 ? -18.909 22.216 26.608 1.00 30.51 263 LEU A CA 1
ATOM 1009 C C . LEU A 1 133 ? -18.663 23.418 25.744 1.00 29.27 263 LEU A C 1
ATOM 1010 O O . LEU A 1 133 ? -18.650 23.295 24.529 1.00 29.25 263 LEU A O 1
ATOM 1015 N N . PHE A 1 134 ? -18.511 24.577 26.370 1.00 30.72 264 PHE A N 1
ATOM 1016 C CA . PHE A 1 134 ? -18.457 25.850 25.661 1.00 30.25 264 PHE A CA 1
ATOM 1017 C C . PHE A 1 134 ? -17.088 26.309 25.160 1.00 29.72 264 PHE A C 1
ATOM 1018 O O . PHE A 1 134 ? -17.029 27.200 24.332 1.00 29.11 264 PHE A O 1
ATOM 1026 N N . ASN A 1 135 ? -15.985 25.772 25.655 1.00 28.80 265 ASN A N 1
ATOM 1027 C CA . ASN A 1 135 ? -14.698 26.212 25.121 1.00 29.07 265 ASN A CA 1
ATOM 1028 C C . ASN A 1 135 ? -14.691 26.113 23.596 1.00 28.53 265 ASN A C 1
ATOM 1029 O O . ASN A 1 135 ? -15.306 25.199 23.020 1.00 26.42 265 ASN A O 1
ATOM 1034 N N . GLU A 1 136 ? -14.001 27.078 22.981 1.00 27.02 266 GLU A N 1
ATOM 1035 C CA . GLU A 1 136 ? -13.753 27.187 21.534 1.00 28.89 266 GLU A CA 1
ATOM 1036 C C . GLU A 1 136 ? -14.775 28.066 20.830 1.00 30.14 266 GLU A C 1
ATOM 1037 O O . GLU A 1 136 ? -14.556 28.479 19.695 1.00 29.82 266 GLU A O 1
ATOM 1043 N N . ARG A 1 137 ? -15.916 28.280 21.478 1.00 31.92 267 ARG A N 1
ATOM 1044 C CA . ARG A 1 137 ? -17.062 28.987 20.892 1.00 32.01 267 ARG A CA 1
ATOM 1045 C C . ARG A 1 137 ? -17.616 28.343 19.635 1.00 31.85 267 ARG A C 1
ATOM 1046 O O . ARG A 1 137 ? -18.392 28.970 18.906 1.00 32.16 267 ARG A O 1
ATOM 1054 N N . MET A 1 138 ? -17.290 27.076 19.388 1.00 28.67 268 MET A N 1
ATOM 1055 C CA . MET A 1 138 ? -17.795 26.447 18.175 1.00 28.43 268 MET A CA 1
ATOM 1056 C C . MET A 1 138 ? -19.300 26.289 18.221 1.00 27.28 268 MET A C 1
ATOM 1057 O O . MET A 1 138 ? -19.933 26.146 17.176 1.00 28.04 268 MET A O 1
ATOM 1062 N N . LEU A 1 139 ? -19.894 26.275 19.403 1.00 28.38 269 LEU A N 1
ATOM 1063 C CA . LEU A 1 139 ? -21.353 26.083 19.465 1.00 30.65 269 LEU A CA 1
ATOM 1064 C C . LEU A 1 139 ? -22.081 27.221 18.765 1.00 29.54 269 LEU A C 1
ATOM 1065 O O . LEU A 1 139 ? -23.174 27.034 18.269 1.00 27.86 269 LEU A O 1
ATOM 1070 N N . GLU A 1 140 ? -21.451 28.392 18.729 1.00 31.34 270 GLU A N 1
ATOM 1071 C CA . GLU A 1 140 ? -22.003 29.528 18.012 1.00 34.24 270 GLU A CA 1
ATOM 1072 C C . GLU A 1 140 ? -21.937 29.354 16.485 1.00 35.12 270 GLU A C 1
ATOM 1073 O O . GLU A 1 140 ? -22.853 29.794 15.782 1.00 37.95 270 GLU A O 1
ATOM 1079 N N . SER A 1 141 ? -20.892 28.690 15.969 1.00 32.02 271 SER A N 1
ATOM 1080 C CA . SER A 1 141 ? -20.864 28.304 14.552 1.00 30.14 271 SER A CA 1
ATOM 1081 C C . SER A 1 141 ? -21.973 27.310 14.261 1.00 30.19 271 SER A C 1
ATOM 1082 O O . SER A 1 141 ? -22.665 27.414 13.259 1.00 32.07 271 SER A O 1
ATOM 1085 N N . TYR A 1 142 ? -22.145 26.340 15.143 1.00 30.88 272 TYR A N 1
ATOM 1086 C CA . TYR A 1 142 ? -23.160 25.307 14.945 1.00 30.71 272 TYR A CA 1
ATOM 1087 C C . TYR A 1 142 ? -24.558 25.917 14.940 1.00 31.82 272 TYR A C 1
ATOM 1088 O O . TYR A 1 142 ? -25.381 25.581 14.105 1.00 33.75 272 TYR A O 1
ATOM 1097 N N . LEU A 1 143 ? -24.812 26.843 15.858 1.00 32.52 273 LEU A N 1
ATOM 1098 C CA . LEU A 1 143 ? -26.107 27.520 15.874 1.00 34.11 273 LEU A CA 1
ATOM 1099 C C . LEU A 1 143 ? -26.315 28.442 14.653 1.00 34.61 273 LEU A C 1
ATOM 1100 O O . LEU A 1 143 ? -27.376 28.444 14.035 1.00 32.86 273 LEU A O 1
ATOM 1105 N N . HIS A 1 144 ? -25.282 29.186 14.305 1.00 36.92 274 HIS A N 1
ATOM 1106 C CA . HIS A 1 144 ? -25.259 30.004 13.085 1.00 41.93 274 HIS A CA 1
ATOM 1107 C C . HIS A 1 144 ? -25.707 29.226 11.854 1.00 41.58 274 HIS A C 1
ATOM 1108 O O . HIS A 1 144 ? -26.390 29.763 10.966 1.00 43.33 274 HIS A O 1
ATOM 1115 N N . ALA A 1 145 ? -25.330 27.950 11.815 1.00 38.19 275 ALA A N 1
ATOM 1116 C CA . ALA A 1 145 ? -25.550 27.123 10.646 1.00 36.88 275 ALA A CA 1
ATOM 1117 C C . ALA A 1 145 ? -27.011 26.811 10.422 1.00 37.06 275 ALA A C 1
ATOM 1118 O O . ALA A 1 145 ? -27.371 26.290 9.348 1.00 36.04 275 ALA A O 1
ATOM 1120 N N . LYS A 1 146 ? -27.865 27.128 11.393 1.00 34.12 276 LYS A N 1
ATOM 1121 C CA . LYS A 1 146 ? -29.290 26.884 11.208 1.00 35.04 276 LYS A CA 1
ATOM 1122 C C . LYS A 1 146 ? -29.932 27.750 10.105 1.00 35.08 276 LYS A C 1
ATOM 1123 O O . LYS A 1 146 ? -31.049 27.467 9.679 1.00 35.25 276 LYS A O 1
ATOM 1129 N N . LYS A 1 147 ? -29.235 28.781 9.636 1.00 34.46 277 LYS A N 1
ATOM 1130 C CA . LYS A 1 147 ? -29.686 29.520 8.452 1.00 35.68 277 LYS A CA 1
ATOM 1131 C C . LYS A 1 147 ? -29.818 28.619 7.200 1.00 40.35 277 LYS A C 1
ATOM 1132 O O . LYS A 1 147 ? -30.567 28.951 6.278 1.00 42.85 277 LYS A O 1
ATOM 1138 N N . TYR A 1 148 ? -29.102 27.485 7.174 1.00 39.83 278 TYR A N 1
ATOM 1139 C CA . TYR A 1 148 ? -29.245 26.469 6.119 1.00 36.39 278 TYR A CA 1
ATOM 1140 C C . TYR A 1 148 ? -30.253 25.366 6.426 1.00 36.67 278 TYR A C 1
ATOM 1141 O O . TYR A 1 148 ? -30.465 24.454 5.627 1.00 36.74 278 TYR A O 1
ATOM 1150 N N . LEU A 1 149 ? -30.882 25.443 7.581 1.00 38.16 279 LEU A N 1
ATOM 1151 C CA . LEU A 1 149 ? -31.706 24.365 8.052 1.00 40.92 279 LEU A CA 1
ATOM 1152 C C . LEU A 1 149 ? -33.141 24.597 7.615 1.00 42.66 279 LEU A C 1
ATOM 1153 O O . LEU A 1 149 ? -33.654 25.710 7.727 1.00 44.37 279 LEU A O 1
ATOM 1158 N N . LYS A 1 150 ? -33.776 23.548 7.117 1.00 43.86 280 LYS A N 1
ATOM 1159 C CA . LYS A 1 150 ? -35.185 23.589 6.750 1.00 46.72 280 LYS A CA 1
ATOM 1160 C C . LYS A 1 150 ? -36.101 23.629 7.966 1.00 48.29 280 LYS A C 1
ATOM 1161 O O . LYS A 1 150 ? -35.755 23.110 9.022 1.00 51.81 280 LYS A O 1
ATOM 1167 N N . PRO A 1 151 ? -37.300 24.203 7.805 1.00 50.23 281 PRO A N 1
ATOM 1168 C CA . PRO A 1 151 ? -38.354 24.078 8.812 1.00 50.52 281 PRO A CA 1
ATOM 1169 C C . PRO A 1 151 ? -38.534 22.637 9.328 1.00 46.70 281 PRO A C 1
ATOM 1170 O O . PRO A 1 151 ? -38.571 21.705 8.534 1.00 45.52 281 PRO A O 1
ATOM 1174 N N . SER A 1 152 ? -38.627 22.476 10.648 1.00 44.11 282 SER A N 1
ATOM 1175 C CA . SER A 1 152 ? -38.729 21.155 11.309 1.00 44.57 282 SER A CA 1
ATOM 1176 C C . SER A 1 152 ? -37.598 20.173 10.973 1.00 42.20 282 SER A C 1
ATOM 1177 O O . SER A 1 152 ? -37.776 18.941 11.072 1.00 38.21 282 SER A O 1
ATOM 1180 N N . GLY A 1 153 ? -36.452 20.724 10.581 1.00 41.06 283 GLY A N 1
ATOM 1181 C CA . GLY A 1 153 ? -35.247 19.948 10.325 1.00 42.24 283 GLY A CA 1
ATOM 1182 C C . GLY A 1 153 ? -34.477 19.784 11.625 1.00 45.09 283 GLY A C 1
ATOM 1183 O O . GLY A 1 153 ? -34.692 20.528 12.596 1.00 43.50 283 GLY A O 1
ATOM 1184 N N . ASN A 1 154 ? -33.551 18.834 11.652 1.00 43.64 284 ASN A N 1
ATOM 1185 C CA . ASN A 1 154 ? -32.989 18.409 12.920 1.00 42.09 284 ASN A CA 1
ATOM 1186 C C . ASN A 1 154 ? -31.545 18.845 13.194 1.00 40.40 284 ASN A C 1
ATOM 1187 O O . ASN A 1 154 ? -30.819 19.251 12.283 1.00 37.94 284 ASN A O 1
ATOM 1192 N N . MET A 1 155 ? -31.163 18.804 14.476 1.00 40.10 285 MET A N 1
ATOM 1193 C CA . MET A 1 155 ? -29.802 19.105 14.916 1.00 41.27 285 MET A CA 1
ATOM 1194 C C . MET A 1 155 ? -29.245 17.876 15.660 1.00 39.97 285 MET A C 1
ATOM 1195 O O . MET A 1 155 ? -29.957 17.254 16.433 1.00 38.86 285 MET A O 1
ATOM 1200 N N . PHE A 1 156 ? -27.977 17.545 15.428 1.00 37.33 286 PHE A N 1
ATOM 1201 C CA . PHE A 1 156 ? -27.334 16.371 16.034 1.00 37.39 286 PHE A CA 1
ATOM 1202 C C . PHE A 1 156 ? -25.916 16.755 16.413 1.00 36.51 286 PHE A C 1
ATOM 1203 O O . PHE A 1 156 ? -25.035 16.770 15.558 1.00 36.70 286 PHE A O 1
ATOM 1211 N N . PRO A 1 157 ? -25.669 17.022 17.687 1.00 35.77 287 PRO A N 1
ATOM 1212 C CA . PRO A 1 157 ? -26.622 16.848 18.791 1.00 34.38 287 PRO A CA 1
ATOM 1213 C C . PRO A 1 157 ? -27.773 17.869 18.849 1.00 34.96 287 PRO A C 1
ATOM 1214 O O . PRO A 1 157 ? -27.656 18.968 18.313 1.00 35.30 287 PRO A O 1
ATOM 1218 N N . THR A 1 158 ? -28.869 17.486 19.499 1.00 36.13 288 THR A N 1
ATOM 1219 C CA . THR A 1 158 ? -30.048 18.362 19.680 1.00 36.50 288 THR A CA 1
ATOM 1220 C C . THR A 1 158 ? -29.960 19.313 20.905 1.00 37.51 288 THR A C 1
ATOM 1221 O O . THR A 1 158 ? -30.292 20.515 20.840 1.00 37.83 288 THR A O 1
ATOM 1225 N N . ILE A 1 159 ? -29.495 18.769 22.025 1.00 39.90 289 ILE A N 1
ATOM 1226 C CA . ILE A 1 159 ? -29.408 19.518 23.281 1.00 37.82 289 ILE A CA 1
ATOM 1227 C C . ILE A 1 159 ? -28.124 19.177 24.035 1.00 36.43 289 ILE A C 1
ATOM 1228 O O . ILE A 1 159 ? -27.547 18.097 23.865 1.00 38.48 289 ILE A O 1
ATOM 1233 N N . GLY A 1 160 ? -27.686 20.097 24.877 1.00 33.93 290 GLY A N 1
ATOM 1234 C CA . GLY A 1 160 ? -26.486 19.896 25.674 1.00 34.25 290 GLY A CA 1
ATOM 1235 C C . GLY A 1 160 ? -26.752 20.287 27.104 1.00 33.73 290 GLY A C 1
ATOM 1236 O O . GLY A 1 160 ? -27.350 21.342 27.350 1.00 36.07 290 GLY A O 1
ATOM 1237 N N . ASP A 1 161 ? -26.314 19.441 28.036 1.00 30.37 291 ASP A N 1
ATOM 1238 C CA . ASP A 1 161 ? -26.542 19.641 29.472 1.00 29.48 291 ASP A CA 1
ATOM 1239 C C . ASP A 1 161 ? -25.189 19.884 30.080 1.00 28.27 291 ASP A C 1
ATOM 1240 O O . ASP A 1 161 ? -24.307 19.045 29.941 1.00 31.18 291 ASP A O 1
ATOM 1245 N N . VAL A 1 162 ? -24.994 21.027 30.717 1.00 28.44 292 VAL A N 1
ATOM 1246 C CA . VAL A 1 162 ? -23.821 21.241 31.542 1.00 29.80 292 VAL A CA 1
ATOM 1247 C C . VAL A 1 162 ? -24.192 21.000 33.005 1.00 32.16 292 VAL A C 1
ATOM 1248 O O . VAL A 1 162 ? -25.200 21.522 33.501 1.00 32.22 292 VAL A O 1
ATOM 1252 N N . HIS A 1 163 ? -23.368 20.194 33.673 1.00 31.44 293 HIS A N 1
ATOM 1253 C CA . HIS A 1 163 ? -23.536 19.862 35.073 1.00 30.25 293 HIS A CA 1
ATOM 1254 C C . HIS A 1 163 ? -22.441 20.483 35.908 1.00 29.92 293 HIS A C 1
ATOM 1255 O O . HIS A 1 163 ? -21.264 20.469 35.525 1.00 27.47 293 HIS A O 1
ATOM 1262 N N . LEU A 1 164 ? -22.824 21.035 37.051 1.00 29.23 294 LEU A N 1
ATOM 1263 C CA . LEU A 1 164 ? -21.845 21.494 37.994 1.00 30.69 294 LEU A CA 1
ATOM 1264 C C . LEU A 1 164 ? -22.183 21.047 39.410 1.00 30.96 294 LEU A C 1
ATOM 1265 O O . LEU A 1 164 ? -23.359 20.884 39.772 1.00 28.02 294 LEU A O 1
ATOM 1270 N N . ALA A 1 165 ? -21.128 20.813 40.196 1.00 29.78 295 ALA A N 1
ATOM 1271 C CA . ALA A 1 165 ? -21.254 20.321 41.554 1.00 26.88 295 ALA A CA 1
ATOM 1272 C C . ALA A 1 165 ? -20.027 20.722 42.345 1.00 25.98 295 ALA A C 1
ATOM 1273 O O . ALA A 1 165 ? -18.921 20.732 41.809 1.00 24.36 295 ALA A O 1
ATOM 1275 N N . PRO A 1 166 ? -20.218 21.032 43.632 1.00 26.63 296 PRO A N 1
ATOM 1276 C CA . PRO A 1 166 ? -19.094 21.323 44.514 1.00 27.77 296 PRO A CA 1
ATOM 1277 C C . PRO A 1 166 ? -18.258 20.089 44.847 1.00 27.38 296 PRO A C 1
ATOM 1278 O O . PRO A 1 166 ? -18.799 18.991 44.999 1.00 26.18 296 PRO A O 1
ATOM 1282 N N . PHE A 1 167 ? -16.942 20.266 44.955 1.00 27.66 297 PHE A N 1
ATOM 1283 C CA . PHE A 1 167 ? -16.075 19.158 45.323 1.00 26.47 297 PHE A CA 1
ATOM 1284 C C . PHE A 1 167 ? -15.106 19.507 46.443 1.00 27.82 297 PHE A C 1
ATOM 1285 O O . PHE A 1 167 ? -14.851 20.693 46.746 1.00 27.36 297 PHE A O 1
ATOM 1293 N N . THR A 1 168 ? -14.564 18.444 47.036 1.00 25.31 298 THR A N 1
ATOM 1294 C CA . THR A 1 168 ? -13.512 18.543 48.032 1.00 26.49 298 THR A CA 1
ATOM 1295 C C . THR A 1 168 ? -12.336 17.726 47.492 1.00 26.03 298 THR A C 1
ATOM 1296 O O . THR A 1 168 ? -12.512 16.593 47.053 1.00 25.83 298 THR A O 1
ATOM 1300 N N . ASP A 1 169 ? -11.162 18.332 47.428 1.00 25.20 299 ASP A N 1
ATOM 1301 C CA . ASP A 1 169 ? -9.955 17.626 47.040 1.00 25.55 299 ASP A CA 1
ATOM 1302 C C . ASP A 1 169 ? -8.784 18.447 47.541 1.00 27.64 299 ASP A C 1
ATOM 1303 O O . ASP A 1 169 ? -8.316 19.357 46.851 1.00 28.11 299 ASP A O 1
ATOM 1308 N N . GLU A 1 170 ? -8.340 18.155 48.759 1.00 30.18 300 GLU A N 1
ATOM 1309 C CA . GLU A 1 170 ? -7.275 18.942 49.384 1.00 31.85 300 GLU A CA 1
ATOM 1310 C C . GLU A 1 170 ? -5.933 18.740 48.697 1.00 30.36 300 GLU A C 1
ATOM 1311 O O . GLU A 1 170 ? -5.128 19.659 48.654 1.00 28.20 300 GLU A O 1
ATOM 1317 N N . GLN A 1 171 ? -5.693 17.542 48.173 1.00 29.81 301 GLN A N 1
ATOM 1318 C CA . GLN A 1 171 ? -4.447 17.259 47.470 1.00 32.06 301 GLN A CA 1
ATOM 1319 C C . GLN A 1 171 ? -4.305 18.149 46.229 1.00 30.71 301 GLN A C 1
ATOM 1320 O O . GLN A 1 171 ? -3.214 18.647 45.946 1.00 30.35 301 GLN A O 1
ATOM 1326 N N . LEU A 1 172 ? -5.398 18.340 45.496 1.00 28.99 302 LEU A N 1
ATOM 1327 C CA . LEU A 1 172 ? -5.386 19.217 44.324 1.00 29.85 302 LEU A CA 1
ATOM 1328 C C . LEU A 1 172 ? -5.199 20.673 44.757 1.00 29.96 302 LEU A C 1
ATOM 1329 O O . LEU A 1 172 ? -4.391 21.402 44.177 1.00 28.97 302 LEU A O 1
ATOM 1334 N N . TYR A 1 173 ? -5.942 21.088 45.777 1.00 29.77 303 TYR A N 1
ATOM 1335 C CA . TYR A 1 173 ? -5.822 22.444 46.268 1.00 29.43 303 TYR A CA 1
ATOM 1336 C C . TYR A 1 173 ? -4.377 22.775 46.644 1.00 29.05 303 TYR A C 1
ATOM 1337 O O . TYR A 1 173 ? -3.824 23.806 46.232 1.00 25.70 303 TYR A O 1
ATOM 1346 N N . MET A 1 174 ? -3.777 21.875 47.409 1.00 30.03 304 MET A N 1
ATOM 1347 C CA . MET A 1 174 ? -2.426 22.061 47.916 1.00 31.77 304 MET A CA 1
ATOM 1348 C C . MET A 1 174 ? -1.377 22.042 46.830 1.00 29.25 304 MET A C 1
ATOM 1349 O O . MET A 1 174 ? -0.428 22.780 46.887 1.00 31.19 304 MET A O 1
ATOM 1354 N N . GLU A 1 175 ? -1.553 21.173 45.858 1.00 31.28 305 GLU A N 1
ATOM 1355 C CA . GLU A 1 175 ? -0.684 21.114 44.692 1.00 32.40 305 GLU A CA 1
ATOM 1356 C C . GLU A 1 175 ? -0.620 22.483 44.000 1.00 29.53 305 GLU A C 1
ATOM 1357 O O . GLU A 1 175 ? 0.452 22.988 43.741 1.00 26.97 305 GLU A O 1
ATOM 1363 N N . GLN A 1 176 ? -1.764 23.111 43.753 1.00 27.11 306 GLN A N 1
ATOM 1364 C CA . GLN A 1 176 ? -1.752 24.441 43.123 1.00 28.81 306 GLN A CA 1
ATOM 1365 C C . GLN A 1 176 ? -1.266 25.514 44.063 1.00 28.52 306 GLN A C 1
ATOM 1366 O O . GLN A 1 176 ? -0.559 26.423 43.657 1.00 27.63 306 GLN A O 1
ATOM 1372 N N . PHE A 1 177 ? -1.612 25.377 45.337 1.00 29.08 307 PHE A N 1
ATOM 1373 C CA . PHE A 1 177 ? -1.218 26.342 46.340 1.00 30.02 307 PHE A CA 1
ATOM 1374 C C . PHE A 1 177 ? 0.298 26.344 46.499 1.00 29.64 307 PHE A C 1
ATOM 1375 O O . PHE A 1 177 ? 0.932 27.401 46.554 1.00 24.64 307 PHE A O 1
ATOM 1383 N N . THR A 1 178 ? 0.867 25.149 46.558 1.00 27.71 308 THR A N 1
ATOM 1384 C CA . THR A 1 178 ? 2.307 24.984 46.678 1.00 29.94 308 THR A CA 1
ATOM 1385 C C . THR A 1 178 ? 3.062 25.617 45.510 1.00 30.40 308 THR A C 1
ATOM 1386 O O . THR A 1 178 ? 4.132 26.197 45.709 1.00 31.87 308 THR A O 1
ATOM 1390 N N . LYS A 1 179 ? 2.520 25.513 44.300 1.00 29.33 309 LYS A N 1
ATOM 1391 C CA . LYS A 1 179 ? 3.138 26.176 43.156 1.00 28.90 309 LYS A CA 1
ATOM 1392 C C . LYS A 1 179 ? 3.150 27.701 43.299 1.00 28.78 309 LYS A C 1
ATOM 1393 O O . LYS A 1 179 ? 4.194 28.323 43.156 1.00 29.30 309 LYS A O 1
ATOM 1399 N N . ALA A 1 180 ? 1.980 28.286 43.557 1.00 27.58 310 ALA A N 1
ATOM 1400 C CA . ALA A 1 180 ? 1.853 29.708 43.835 1.00 28.36 310 ALA A CA 1
ATOM 1401 C C . ALA A 1 180 ? 2.816 30.178 44.926 1.00 31.11 310 ALA A C 1
ATOM 1402 O O . ALA A 1 180 ? 3.394 31.285 44.851 1.00 30.98 310 ALA A O 1
ATOM 1404 N N . ASN A 1 181 ? 2.999 29.338 45.939 1.00 32.21 311 ASN A N 1
ATOM 1405 C CA . ASN A 1 181 ? 3.800 29.716 47.105 1.00 33.18 311 ASN A CA 1
ATOM 1406 C C . ASN A 1 181 ? 5.291 29.715 46.834 1.00 31.20 311 ASN A C 1
ATOM 1407 O O . ASN A 1 181 ? 6.064 30.139 47.675 1.00 30.78 311 ASN A O 1
ATOM 1412 N N . PHE A 1 182 ? 5.700 29.278 45.650 1.00 29.90 312 PHE A N 1
ATOM 1413 C CA . PHE A 1 182 ? 7.037 29.607 45.184 1.00 29.52 312 PHE A CA 1
ATOM 1414 C C . PHE A 1 182 ? 7.271 31.115 45.351 1.00 27.58 312 PHE A C 1
ATOM 1415 O O . PHE A 1 182 ? 8.363 31.545 45.704 1.00 25.84 312 PHE A O 1
ATOM 1423 N N . TRP A 1 183 ? 6.227 31.905 45.120 1.00 27.74 313 TRP A N 1
ATOM 1424 C CA . TRP A 1 183 ? 6.346 33.348 45.117 1.00 29.52 313 TRP A CA 1
ATOM 1425 C C . TRP A 1 183 ? 6.131 33.990 46.495 1.00 31.96 313 TRP A C 1
ATOM 1426 O O . TRP A 1 183 ? 5.885 35.187 46.590 1.00 32.90 313 TRP A O 1
ATOM 1437 N N . TYR A 1 184 ? 6.228 33.179 47.543 1.00 34.08 314 TYR A N 1
ATOM 1438 C CA . TYR A 1 184 ? 6.198 33.617 48.938 1.00 36.60 314 TYR A CA 1
ATOM 1439 C C . TYR A 1 184 ? 7.613 33.511 49.525 1.00 35.16 314 TYR A C 1
ATOM 1440 O O . TYR A 1 184 ? 7.854 33.973 50.603 1.00 33.46 314 TYR A O 1
ATOM 1449 N N . GLN A 1 185 ? 8.553 32.898 48.802 1.00 36.84 315 GLN A N 1
ATOM 1450 C CA . GLN A 1 185 ? 9.947 32.856 49.241 1.00 37.01 315 GLN A CA 1
ATOM 1451 C C . GLN A 1 185 ? 10.515 34.248 49.527 1.00 36.16 315 GLN A C 1
ATOM 1452 O O . GLN A 1 185 ? 10.418 35.127 48.680 1.00 37.43 315 GLN A O 1
ATOM 1458 N N . PRO A 1 186 ? 11.115 34.447 50.712 1.00 34.03 316 PRO A N 1
ATOM 1459 C CA . PRO A 1 186 ? 11.781 35.724 51.001 1.00 31.52 316 PRO A CA 1
ATOM 1460 C C . PRO A 1 186 ? 13.254 35.810 50.567 1.00 28.28 316 PRO A C 1
ATOM 1461 O O . PRO A 1 186 ? 13.852 36.885 50.635 1.00 25.78 316 PRO A O 1
ATOM 1465 N N . SER A 1 187 ? 13.832 34.710 50.117 1.00 25.71 317 SER A N 1
ATOM 1466 C CA . SER A 1 187 ? 15.269 34.703 49.835 1.00 25.76 317 SER A CA 1
ATOM 1467 C C . SER A 1 187 ? 15.653 33.637 48.802 1.00 24.37 317 SER A C 1
ATOM 1468 O O . SER A 1 187 ? 16.557 32.826 49.015 1.00 27.00 317 SER A O 1
ATOM 1471 N N . PHE A 1 188 ? 14.963 33.668 47.675 1.00 23.98 318 PHE A N 1
ATOM 1472 C CA . PHE A 1 188 ? 15.269 32.800 46.542 1.00 24.70 318 PHE A CA 1
ATOM 1473 C C . PHE A 1 188 ? 16.548 33.307 45.907 1.00 23.14 318 PHE A C 1
ATOM 1474 O O . PHE A 1 188 ? 16.594 34.423 45.412 1.00 22.77 318 PHE A O 1
ATOM 1482 N N . HIS A 1 189 ? 17.614 32.517 45.993 1.00 25.28 319 HIS A N 1
ATOM 1483 C CA . HIS A 1 189 ? 18.971 32.974 45.593 1.00 25.13 319 HIS A CA 1
ATOM 1484 C C . HIS A 1 189 ? 19.292 34.350 46.146 1.00 25.31 319 HIS A C 1
ATOM 1485 O O . HIS A 1 189 ? 19.933 35.156 45.496 1.00 26.84 319 HIS A O 1
ATOM 1492 N N . GLY A 1 190 ? 18.818 34.602 47.349 1.00 25.84 320 GLY A N 1
ATOM 1493 C CA . GLY A 1 190 ? 18.983 35.890 48.007 1.00 28.05 320 GLY A CA 1
ATOM 1494 C C . GLY A 1 190 ? 17.915 36.922 47.713 1.00 28.68 320 GLY A C 1
ATOM 1495 O O . GLY A 1 190 ? 18.025 38.035 48.206 1.00 30.48 320 GLY A O 1
ATOM 1496 N N . VAL A 1 191 ? 16.890 36.583 46.926 1.00 28.34 321 VAL A N 1
ATOM 1497 C CA . VAL A 1 191 ? 15.897 37.588 46.488 1.00 28.26 321 VAL A CA 1
ATOM 1498 C C . VAL A 1 191 ? 14.539 37.378 47.133 1.00 27.04 321 VAL A C 1
ATOM 1499 O O . VAL A 1 191 ? 13.997 36.288 47.116 1.00 25.55 321 VAL A O 1
ATOM 1503 N N . ASP A 1 192 ? 13.981 38.458 47.673 1.00 28.76 322 ASP A N 1
ATOM 1504 C CA . ASP A 1 192 ? 12.655 38.435 48.283 1.00 28.40 322 ASP A CA 1
ATOM 1505 C C . ASP A 1 192 ? 11.618 38.515 47.207 1.00 27.57 322 ASP A C 1
ATOM 1506 O O . ASP A 1 192 ? 11.443 39.571 46.579 1.00 27.57 322 ASP A O 1
ATOM 1511 N N . LEU A 1 193 ? 10.938 37.389 46.992 1.00 27.72 323 LEU A N 1
ATOM 1512 C CA . LEU A 1 193 ? 9.883 37.278 45.983 1.00 27.59 323 LEU A CA 1
ATOM 1513 C C . LEU A 1 193 ? 8.497 37.575 46.508 1.00 27.29 323 LEU A C 1
ATOM 1514 O O . LEU A 1 193 ? 7.543 37.658 45.725 1.00 27.70 323 LEU A O 1
ATOM 1519 N N . SER A 1 194 ? 8.383 37.734 47.820 1.00 28.58 324 SER A N 1
ATOM 1520 C CA . SER A 1 194 ? 7.106 37.577 48.513 1.00 27.62 324 SER A CA 1
ATOM 1521 C C . SER A 1 194 ? 6.039 38.606 48.157 1.00 29.04 324 SER A C 1
ATOM 1522 O O . SER A 1 194 ? 4.825 38.342 48.283 1.00 30.31 324 SER A O 1
ATOM 1525 N N . ALA A 1 195 ? 6.460 39.777 47.700 1.00 29.09 325 ALA A N 1
ATOM 1526 C CA . ALA A 1 195 ? 5.495 40.771 47.286 1.00 29.37 325 ALA A CA 1
ATOM 1527 C C . ALA A 1 195 ? 4.613 40.280 46.117 1.00 32.00 325 ALA A C 1
ATOM 1528 O O . ALA A 1 195 ? 3.515 40.832 45.895 1.00 32.25 325 ALA A O 1
ATOM 1530 N N . LEU A 1 196 ? 5.053 39.247 45.385 1.00 30.49 326 LEU A N 1
ATOM 1531 C CA . LEU A 1 196 ? 4.243 38.725 44.279 1.00 32.09 326 LEU A CA 1
ATOM 1532 C C . LEU A 1 196 ? 3.351 37.544 44.670 1.00 34.35 326 LEU A C 1
ATOM 1533 O O . LEU A 1 196 ? 2.648 36.986 43.829 1.00 32.97 326 LEU A O 1
ATOM 1538 N N . ARG A 1 197 ? 3.384 37.154 45.935 1.00 37.23 327 ARG A N 1
ATOM 1539 C CA . ARG A 1 197 ? 2.591 36.011 46.397 1.00 39.79 327 ARG A CA 1
ATOM 1540 C C . ARG A 1 197 ? 1.127 36.130 45.930 1.00 34.22 327 ARG A C 1
ATOM 1541 O O . ARG A 1 197 ? 0.572 35.191 45.365 1.00 33.92 327 ARG A O 1
ATOM 1549 N N . GLY A 1 198 ? 0.516 37.293 46.130 1.00 31.71 328 GLY A N 1
ATOM 1550 C CA . GLY A 1 198 ? -0.876 37.468 45.765 1.00 32.86 328 GLY A CA 1
ATOM 1551 C C . GLY A 1 198 ? -1.097 37.302 44.269 1.00 33.77 328 GLY A C 1
ATOM 1552 O O . GLY A 1 198 ? -2.047 36.639 43.842 1.00 36.34 328 GLY A O 1
ATOM 1553 N N . ALA A 1 199 ? -0.225 37.911 43.465 1.00 32.74 329 ALA A N 1
ATOM 1554 C CA . ALA A 1 199 ? -0.362 37.839 42.003 1.00 32.54 329 ALA A CA 1
ATOM 1555 C C . ALA A 1 199 ? -0.241 36.397 41.536 1.00 30.55 329 ALA A C 1
ATOM 1556 O O . ALA A 1 199 ? -0.989 35.966 40.662 1.00 29.64 329 ALA A O 1
ATOM 1558 N N . ALA A 1 200 ? 0.673 35.646 42.154 1.00 30.17 330 ALA A N 1
ATOM 1559 C CA . ALA A 1 200 ? 0.866 34.245 41.815 1.00 30.49 330 ALA A CA 1
ATOM 1560 C C . ALA A 1 200 ? -0.377 33.390 42.115 1.00 31.22 330 ALA A C 1
ATOM 1561 O O . ALA A 1 200 ? -0.756 32.518 41.330 1.00 29.80 330 ALA A O 1
ATOM 1563 N N . VAL A 1 201 ? -0.997 33.633 43.261 1.00 34.86 331 VAL A N 1
ATOM 1564 C CA . VAL A 1 201 ? -2.163 32.858 43.649 1.00 34.23 331 VAL A CA 1
ATOM 1565 C C . VAL A 1 201 ? -3.252 33.137 42.632 1.00 33.93 331 VAL A C 1
ATOM 1566 O O . VAL A 1 201 ? -3.836 32.220 42.089 1.00 32.34 331 VAL A O 1
ATOM 1570 N N . ASP A 1 202 ? -3.467 34.403 42.329 1.00 34.58 332 ASP A N 1
ATOM 1571 C CA . ASP A 1 202 ? -4.392 34.763 41.286 1.00 35.10 332 ASP A CA 1
ATOM 1572 C C . ASP A 1 202 ? -4.140 33.975 40.002 1.00 33.93 332 ASP A C 1
ATOM 1573 O O . ASP A 1 202 ? -5.054 33.307 39.494 1.00 33.57 332 ASP A O 1
ATOM 1578 N N . GLU A 1 203 ? -2.920 34.044 39.477 1.00 31.58 333 GLU A N 1
ATOM 1579 C CA . GLU A 1 203 ? -2.625 33.423 38.161 1.00 29.57 333 GLU A CA 1
ATOM 1580 C C . GLU A 1 203 ? -2.885 31.930 38.180 1.00 29.01 333 GLU A C 1
ATOM 1581 O O . GLU A 1 203 ? -3.565 31.418 37.302 1.00 29.49 333 GLU A O 1
ATOM 1587 N N . TYR A 1 204 ? -2.376 31.225 39.186 1.00 29.16 334 TYR A N 1
ATOM 1588 C CA . TYR A 1 204 ? -2.552 29.774 39.206 1.00 28.94 334 TYR A CA 1
ATOM 1589 C C . TYR A 1 204 ? -4.007 29.384 39.368 1.00 29.63 334 TYR A C 1
ATOM 1590 O O . TYR A 1 204 ? -4.486 28.470 38.702 1.00 29.79 334 TYR A O 1
ATOM 1599 N N . PHE A 1 205 ? -4.737 30.104 40.209 1.00 28.49 335 PHE A N 1
ATOM 1600 C CA . PHE A 1 205 ? -6.114 29.705 40.480 1.00 29.78 335 PHE A CA 1
ATOM 1601 C C . PHE A 1 205 ? -7.043 30.129 39.351 1.00 30.84 335 PHE A C 1
ATOM 1602 O O . PHE A 1 205 ? -8.180 29.677 39.278 1.00 31.51 335 PHE A O 1
ATOM 1610 N N . ARG A 1 206 ? -6.520 30.939 38.435 1.00 31.24 336 ARG A N 1
ATOM 1611 C CA . ARG A 1 206 ? -7.229 31.305 37.212 1.00 32.82 336 ARG A CA 1
ATOM 1612 C C . ARG A 1 206 ? -7.402 30.136 36.248 1.00 30.30 336 ARG A C 1
ATOM 1613 O O . ARG A 1 206 ? -8.350 30.123 35.467 1.00 27.58 336 ARG A O 1
ATOM 1621 N N . GLN A 1 207 ? -6.465 29.194 36.284 1.00 30.07 337 GLN A N 1
ATOM 1622 C CA . GLN A 1 207 ? -6.460 28.042 35.380 1.00 30.43 337 GLN A CA 1
ATOM 1623 C C . GLN A 1 207 ? -7.416 26.949 35.837 1.00 28.28 337 GLN A C 1
ATOM 1624 O O . GLN A 1 207 ? -7.255 26.415 36.928 1.00 28.00 337 GLN A O 1
ATOM 1630 N N . PRO A 1 208 ? -8.405 26.591 35.000 1.00 27.65 338 PRO A N 1
ATOM 1631 C CA . PRO A 1 208 ? -9.234 25.453 35.356 1.00 26.72 338 PRO A CA 1
ATOM 1632 C C . PRO A 1 208 ? -8.462 24.151 35.237 1.00 28.68 338 PRO A C 1
ATOM 1633 O O . PRO A 1 208 ? -7.549 24.046 34.404 1.00 28.99 338 PRO A O 1
ATOM 1637 N N . VAL A 1 209 ? -8.842 23.148 36.031 1.00 27.10 339 VAL A N 1
ATOM 1638 C CA . VAL A 1 209 ? -8.104 21.877 36.032 1.00 26.93 339 VAL A CA 1
ATOM 1639 C C . VAL A 1 209 ? -8.851 20.839 35.219 1.00 26.07 339 VAL A C 1
ATOM 1640 O O . VAL A 1 209 ? -10.007 20.516 35.517 1.00 23.95 339 VAL A O 1
ATOM 1644 N N . VAL A 1 210 ? -8.177 20.320 34.193 1.00 26.28 340 VAL A N 1
ATOM 1645 C CA . VAL A 1 210 ? -8.751 19.328 33.314 1.00 26.53 340 VAL A CA 1
ATOM 1646 C C . VAL A 1 210 ? -8.153 17.990 33.656 1.00 27.32 340 VAL A C 1
ATOM 1647 O O . VAL A 1 210 ? -6.952 17.771 33.473 1.00 28.80 340 VAL A O 1
ATOM 1651 N N . ASP A 1 211 ? -8.978 17.105 34.189 1.00 27.83 341 ASP A N 1
ATOM 1652 C CA . ASP A 1 211 ? -8.561 15.720 34.452 1.00 28.48 341 ASP A CA 1
ATOM 1653 C C . ASP A 1 211 ? -9.766 14.993 34.982 1.00 28.95 341 ASP A C 1
ATOM 1654 O O . ASP A 1 211 ? -10.855 15.555 34.977 1.00 30.01 341 ASP A O 1
ATOM 1659 N N . THR A 1 212 ? -9.598 13.751 35.423 1.00 28.12 342 THR A N 1
ATOM 1660 C CA . THR A 1 212 ? -10.724 13.024 35.973 1.00 28.87 342 THR A CA 1
ATOM 1661 C C . THR A 1 212 ? -10.505 12.819 37.469 1.00 32.27 342 THR A C 1
ATOM 1662 O O . THR A 1 212 ? -9.453 13.152 38.002 1.00 34.57 342 THR A O 1
ATOM 1666 N N . PHE A 1 213 ? -11.534 12.333 38.138 1.00 34.32 343 PHE A N 1
ATOM 1667 C CA . PHE A 1 213 ? -11.522 12.159 39.585 1.00 34.43 343 PHE A CA 1
ATOM 1668 C C . PHE A 1 213 ? -12.646 11.206 39.933 1.00 35.98 343 PHE A C 1
ATOM 1669 O O . PHE A 1 213 ? -13.541 10.954 39.122 1.00 33.73 343 PHE A O 1
ATOM 1677 N N . ASP A 1 214 ? -12.610 10.715 41.158 1.00 38.19 344 ASP A N 1
ATOM 1678 C CA . ASP A 1 214 ? -13.640 9.826 41.639 1.00 39.90 344 ASP A CA 1
ATOM 1679 C C . ASP A 1 214 ? -14.832 10.643 42.115 1.00 36.60 344 ASP A C 1
ATOM 1680 O O . ASP A 1 214 ? -14.671 11.658 42.779 1.00 33.79 344 ASP A O 1
ATOM 1685 N N . ILE A 1 215 ? -16.022 10.156 41.807 1.00 35.46 345 ILE A N 1
ATOM 1686 C CA . ILE A 1 215 ? -17.259 10.785 42.245 1.00 36.41 345 ILE A CA 1
ATOM 1687 C C . ILE A 1 215 ? -17.398 10.996 43.761 1.00 36.48 345 ILE A C 1
ATOM 1688 O O . ILE A 1 215 ? -18.222 11.789 44.196 1.00 35.19 345 ILE A O 1
ATOM 1693 N N . ARG A 1 216 ? -16.598 10.294 44.557 1.00 37.23 346 ARG A N 1
ATOM 1694 C CA . ARG A 1 216 ? -16.639 10.450 45.995 1.00 40.45 346 ARG A CA 1
ATOM 1695 C C . ARG A 1 216 ? -16.243 11.845 46.440 1.00 36.68 346 ARG A C 1
ATOM 1696 O O . ARG A 1 216 ? -16.626 12.261 47.521 1.00 33.69 346 ARG A O 1
ATOM 1704 N N . ILE A 1 217 ? -15.501 12.580 45.612 1.00 33.87 347 ILE A N 1
ATOM 1705 C CA . ILE A 1 217 ? -15.112 13.940 45.978 1.00 32.00 347 ILE A CA 1
ATOM 1706 C C . ILE A 1 217 ? -16.273 14.925 45.914 1.00 29.44 347 ILE A C 1
ATOM 1707 O O . ILE A 1 217 ? -16.140 16.037 46.378 1.00 29.11 347 ILE A O 1
ATOM 1712 N N . LEU A 1 218 ? -17.399 14.527 45.333 1.00 29.57 348 LEU A N 1
ATOM 1713 C CA . LEU A 1 218 ? -18.512 15.461 45.114 1.00 31.21 348 LEU A CA 1
ATOM 1714 C C . LEU A 1 218 ? -19.366 15.536 46.339 1.00 31.69 348 LEU A C 1
ATOM 1715 O O . LEU A 1 218 ? -19.602 14.524 46.994 1.00 30.68 348 LEU A O 1
ATOM 1720 N N . MET A 1 219 ? -19.844 16.736 46.642 1.00 31.98 349 MET A N 1
ATOM 1721 C CA . MET A 1 219 ? -20.465 16.998 47.931 1.00 33.10 349 MET A CA 1
ATOM 1722 C C . MET A 1 219 ? -21.950 17.350 47.869 1.00 35.15 349 MET A C 1
ATOM 1723 O O . MET A 1 219 ? -22.543 17.689 48.895 1.00 35.79 349 MET A O 1
ATOM 1728 N N . ALA A 1 220 ? -22.542 17.259 46.681 1.00 33.41 350 ALA A N 1
ATOM 1729 C CA . ALA A 1 220 ? -23.921 17.625 46.480 1.00 33.63 350 ALA A CA 1
ATOM 1730 C C . ALA A 1 220 ? -24.330 17.227 45.077 1.00 36.35 350 ALA A C 1
ATOM 1731 O O . ALA A 1 220 ? -23.527 17.267 44.148 1.00 34.54 350 ALA A O 1
ATOM 1733 N N . LYS A 1 221 ? -25.587 16.831 44.932 1.00 37.64 351 LYS A N 1
ATOM 1734 C CA . LYS A 1 221 ? -26.178 16.630 43.615 1.00 39.13 351 LYS A CA 1
ATOM 1735 C C . LYS A 1 221 ? -25.876 17.803 42.670 1.00 37.98 351 LYS A C 1
ATOM 1736 O O . LYS A 1 221 ? -25.863 18.976 43.081 1.00 37.26 351 LYS A O 1
ATOM 1742 N N . SER A 1 222 ? -25.633 17.495 41.402 1.00 37.28 352 SER A N 1
ATOM 1743 C CA . SER A 1 222 ? -25.272 18.543 40.463 1.00 36.61 352 SER A CA 1
ATOM 1744 C C . SER A 1 222 ? -26.473 19.390 40.069 1.00 36.42 352 SER A C 1
ATOM 1745 O O . SER A 1 222 ? -27.619 18.958 40.175 1.00 39.43 352 SER A O 1
ATOM 1748 N N . VAL A 1 223 ? -26.163 20.601 39.643 1.00 33.39 353 VAL A N 1
ATOM 1749 C CA . VAL A 1 223 ? -27.087 21.525 39.026 1.00 36.09 353 VAL A CA 1
ATOM 1750 C C . VAL A 1 223 ? -26.865 21.462 37.516 1.00 36.05 353 VAL A C 1
ATOM 1751 O O . VAL A 1 223 ? -25.735 21.322 37.038 1.00 35.23 353 VAL A O 1
ATOM 1755 N N . LYS A 1 224 ? -27.950 21.590 36.774 1.00 34.85 354 LYS A N 1
ATOM 1756 C CA . LYS A 1 224 ? -27.926 21.418 35.354 1.00 36.08 354 LYS A CA 1
ATOM 1757 C C . LYS A 1 224 ? -28.278 22.732 34.642 1.00 37.70 354 LYS A C 1
ATOM 1758 O O . LYS A 1 224 ? -29.200 23.456 35.047 1.00 38.29 354 LYS A O 1
ATOM 1764 N N . TYR A 1 225 ? -27.508 23.047 33.603 1.00 36.08 355 TYR A N 1
ATOM 1765 C CA . TYR A 1 225 ? -27.827 24.119 32.688 1.00 35.39 355 TYR A CA 1
ATOM 1766 C C . TYR A 1 225 ? -27.955 23.503 31.304 1.00 35.59 355 TYR A C 1
ATOM 1767 O O . TYR A 1 225 ? -27.023 22.836 30.831 1.00 31.53 355 TYR A O 1
ATOM 1776 N N . THR A 1 226 ? -29.107 23.723 30.669 1.00 35.65 356 THR A N 1
ATOM 1777 C CA . THR A 1 226 ? -29.410 23.152 29.360 1.00 35.79 356 THR A CA 1
ATOM 1778 C C . THR A 1 226 ? -29.411 24.171 28.233 1.00 36.50 356 THR A C 1
ATOM 1779 O O . THR A 1 226 ? -29.899 25.288 28.371 1.00 36.66 356 THR A O 1
ATOM 1783 N N . VAL A 1 227 ? -28.860 23.757 27.103 1.00 36.20 357 VAL A N 1
ATOM 1784 C CA . VAL A 1 227 ? -28.928 24.522 25.904 1.00 35.08 357 VAL A CA 1
ATOM 1785 C C . VAL A 1 227 ? -29.663 23.683 24.880 1.00 35.79 357 VAL A C 1
ATOM 1786 O O . VAL A 1 227 ? -29.306 22.529 24.609 1.00 33.45 357 VAL A O 1
ATOM 1790 N N . ASN A 1 228 ? -30.707 24.259 24.317 1.00 37.67 358 ASN A N 1
ATOM 1791 C CA . ASN A 1 228 ? -31.418 23.584 23.259 1.00 40.86 358 ASN A CA 1
ATOM 1792 C C . ASN A 1 228 ? -30.972 24.116 21.904 1.00 38.98 358 ASN A C 1
ATOM 1793 O O . ASN A 1 228 ? -31.279 25.245 21.529 1.00 38.03 358 ASN A O 1
ATOM 1798 N N . PHE A 1 229 ? -30.249 23.283 21.168 1.00 37.42 359 PHE A N 1
ATOM 1799 C CA . PHE A 1 229 ? -29.636 23.732 19.933 1.00 37.16 359 PHE A CA 1
ATOM 1800 C C . PHE A 1 229 ? -30.675 23.947 18.834 1.00 36.12 359 PHE A C 1
ATOM 1801 O O . PHE A 1 229 ? -30.455 24.751 17.933 1.00 32.70 359 PHE A O 1
ATOM 1809 N N . LEU A 1 230 ? -31.798 23.237 18.902 1.00 33.26 360 LEU A N 1
ATOM 1810 C CA . LEU A 1 230 ? -32.901 23.559 18.015 1.00 37.40 360 LEU A CA 1
ATOM 1811 C C . LEU A 1 230 ? -33.313 25.010 18.183 1.00 37.35 360 LEU A C 1
ATOM 1812 O O . LEU A 1 230 ? -33.454 25.713 17.192 1.00 36.29 360 LEU A O 1
ATOM 1817 N N . GLU A 1 231 ? -33.461 25.465 19.432 1.00 38.97 361 GLU A N 1
ATOM 1818 C CA . GLU A 1 231 ? -34.130 26.742 19.706 1.00 39.69 361 GLU A CA 1
ATOM 1819 C C . GLU A 1 231 ? -33.162 27.916 19.890 1.00 42.16 361 GLU A C 1
ATOM 1820 O O . GLU A 1 231 ? -33.503 29.034 19.552 1.00 41.98 361 GLU A O 1
ATOM 1826 N N . ALA A 1 232 ? -31.960 27.679 20.409 1.00 42.48 362 ALA A N 1
ATOM 1827 C CA . ALA A 1 232 ? -31.086 28.788 20.815 1.00 43.44 362 ALA A CA 1
ATOM 1828 C C . ALA A 1 232 ? -30.537 29.637 19.658 1.00 45.97 362 ALA A C 1
ATOM 1829 O O . ALA A 1 232 ? -30.302 29.129 18.564 1.00 44.98 362 ALA A O 1
ATOM 1831 N N . LYS A 1 233 ? -30.348 30.931 19.920 1.00 45.84 363 LYS A N 1
ATOM 1832 C CA . LYS A 1 233 ? -29.618 31.832 19.024 1.00 49.42 363 LYS A CA 1
ATOM 1833 C C . LYS A 1 233 ? -28.168 31.862 19.434 1.00 43.52 363 LYS A C 1
ATOM 1834 O O . LYS A 1 233 ? -27.858 31.706 20.593 1.00 46.00 363 LYS A O 1
ATOM 1840 N N . GLU A 1 234 ? -27.274 32.141 18.511 1.00 43.64 364 GLU A N 1
ATOM 1841 C CA . GLU A 1 234 ? -25.866 32.140 18.863 1.00 46.51 364 GLU A CA 1
ATOM 1842 C C . GLU A 1 234 ? -25.508 33.249 19.853 1.00 45.19 364 GLU A C 1
ATOM 1843 O O . GLU A 1 234 ? -24.502 33.151 20.547 1.00 40.76 364 GLU A O 1
ATOM 1849 N N . GLY A 1 235 ? -26.330 34.298 19.907 1.00 45.78 365 GLY A N 1
ATOM 1850 C CA . GLY A 1 235 ? -26.162 35.382 20.890 1.00 43.52 365 GLY A CA 1
ATOM 1851 C C . GLY A 1 235 ? -26.501 34.949 22.308 1.00 41.41 365 GLY A C 1
ATOM 1852 O O . GLY A 1 235 ? -26.018 35.546 23.254 1.00 41.12 365 GLY A O 1
ATOM 1853 N N . ASP A 1 236 ? -27.333 33.913 22.447 1.00 39.03 366 ASP A N 1
ATOM 1854 C CA . ASP A 1 236 ? -27.589 33.280 23.734 1.00 38.69 366 ASP A CA 1
ATOM 1855 C C . ASP A 1 236 ? -26.302 32.833 24.459 1.00 37.62 366 ASP A C 1
ATOM 1856 O O . ASP A 1 236 ? -26.335 32.652 25.667 1.00 37.91 366 ASP A O 1
ATOM 1861 N N . LEU A 1 237 ? -25.196 32.620 23.738 1.00 34.63 367 LEU A N 1
ATOM 1862 C CA . LEU A 1 237 ? -23.972 32.074 24.339 1.00 33.30 367 LEU A CA 1
ATOM 1863 C C . LEU A 1 237 ? -22.924 33.140 24.600 1.00 35.68 367 LEU A C 1
ATOM 1864 O O . LEU A 1 237 ? -21.804 32.837 25.017 1.00 37.05 367 LEU A O 1
ATOM 1869 N N . HIS A 1 238 ? -23.284 34.396 24.379 1.00 34.43 368 HIS A N 1
ATOM 1870 C CA . HIS A 1 238 ? -22.389 35.511 24.663 1.00 33.93 368 HIS A CA 1
ATOM 1871 C C . HIS A 1 238 ? -22.209 35.701 26.156 1.00 32.04 368 HIS A C 1
ATOM 1872 O O . HIS A 1 238 ? -21.118 35.979 26.635 1.00 33.57 368 HIS A O 1
ATOM 1879 N N . ARG A 1 239 ? -23.298 35.529 26.887 1.00 30.81 369 ARG A N 1
ATOM 1880 C CA . ARG A 1 239 ? -23.327 35.737 28.319 1.00 29.94 369 ARG A CA 1
ATOM 1881 C C . ARG A 1 239 ? -24.104 34.590 28.931 1.00 30.32 369 ARG A C 1
ATOM 1882 O O . ARG A 1 239 ? -25.338 34.525 28.795 1.00 31.35 369 ARG A O 1
ATOM 1890 N N . ILE A 1 240 ? -23.394 33.684 29.592 1.00 28.75 370 ILE A N 1
ATOM 1891 C CA . ILE A 1 240 ? -24.031 32.483 30.129 1.00 29.35 370 ILE A CA 1
ATOM 1892 C C . ILE A 1 240 ? -24.061 32.581 31.650 1.00 29.98 370 ILE A C 1
ATOM 1893 O O . ILE A 1 240 ? -23.019 32.605 32.335 1.00 26.98 370 ILE A O 1
ATOM 1898 N N . GLU A 1 241 ? -25.283 32.676 32.166 1.00 33.60 371 GLU A N 1
ATOM 1899 C CA . GLU A 1 241 ? -25.511 32.840 33.593 1.00 36.26 371 GLU A CA 1
ATOM 1900 C C . GLU A 1 241 ? -26.107 31.578 34.181 1.00 34.76 371 GLU A C 1
ATOM 1901 O O . GLU A 1 241 ? -27.209 31.175 33.806 1.00 34.47 371 GLU A O 1
ATOM 1907 N N . ILE A 1 242 ? -25.373 30.970 35.113 1.00 33.77 372 ILE A N 1
ATOM 1908 C CA . ILE A 1 242 ? -25.812 29.745 35.762 1.00 32.64 372 ILE A CA 1
ATOM 1909 C C . ILE A 1 242 ? -25.911 29.937 37.292 1.00 34.02 372 ILE A C 1
ATOM 1910 O O . ILE A 1 242 ? -24.915 29.787 38.016 1.00 32.26 372 ILE A O 1
ATOM 1915 N N . PRO A 1 243 ? -27.121 30.265 37.786 1.00 34.89 373 PRO A N 1
ATOM 1916 C CA . PRO A 1 243 ? -27.319 30.320 39.226 1.00 35.93 373 PRO A CA 1
ATOM 1917 C C . PRO A 1 243 ? -27.326 28.910 39.808 1.00 34.35 373 PRO A C 1
ATOM 1918 O O . PRO A 1 243 ? -27.697 27.974 39.122 1.00 36.85 373 PRO A O 1
ATOM 1922 N N . PHE A 1 244 ? -26.896 28.759 41.056 1.00 33.40 374 PHE A N 1
ATOM 1923 C CA . PHE A 1 244 ? -26.929 27.456 41.704 1.00 33.47 374 PHE A CA 1
ATOM 1924 C C . PHE A 1 244 ? -27.223 27.580 43.192 1.00 32.46 374 PHE A C 1
ATOM 1925 O O . PHE A 1 244 ? -26.894 28.582 43.826 1.00 29.44 374 PHE A O 1
ATOM 1933 N N . LYS A 1 245 ? -27.833 26.525 43.717 1.00 33.51 375 LYS A N 1
ATOM 1934 C CA . LYS A 1 245 ? -28.189 26.399 45.109 1.00 38.64 375 LYS A CA 1
ATOM 1935 C C . LYS A 1 245 ? -27.991 24.917 45.500 1.00 35.55 375 LYS A C 1
ATOM 1936 O O . LYS A 1 245 ? -28.856 24.089 45.296 1.00 34.94 375 LYS A O 1
ATOM 1942 N N . PHE A 1 246 ? -26.832 24.589 46.043 1.00 32.42 376 PHE A N 1
ATOM 1943 C CA . PHE A 1 246 ? -26.523 23.215 46.375 1.00 32.93 376 PHE A CA 1
ATOM 1944 C C . PHE A 1 246 ? -26.935 22.868 47.808 1.00 32.79 376 PHE A C 1
ATOM 1945 O O . PHE A 1 246 ? -26.634 23.609 48.745 1.00 30.67 376 PHE A O 1
ATOM 1953 N N . HIS A 1 247 ? -27.630 21.750 47.962 1.00 33.60 377 HIS A N 1
ATOM 1954 C CA . HIS A 1 247 ? -27.917 21.223 49.280 1.00 36.27 377 HIS A CA 1
ATOM 1955 C C . HIS A 1 247 ? -26.825 20.219 49.645 1.00 32.01 377 HIS A C 1
ATOM 1956 O O . HIS A 1 247 ? -26.776 19.127 49.115 1.00 32.70 377 HIS A O 1
ATOM 1963 N N . MET A 1 248 ? -25.968 20.613 50.572 1.00 32.65 378 MET A N 1
ATOM 1964 C CA . MET A 1 248 ? -24.738 19.901 50.843 1.00 30.69 378 MET A CA 1
ATOM 1965 C C . MET A 1 248 ? -25.084 18.593 51.506 1.00 32.16 378 MET A C 1
ATOM 1966 O O . MET A 1 248 ? -25.919 18.586 52.395 1.00 32.92 378 MET A O 1
ATOM 1971 N N . LEU A 1 249 ? -24.477 17.500 51.042 1.00 30.75 379 LEU A N 1
ATOM 1972 C CA . LEU A 1 249 ? -24.732 16.168 51.554 1.00 31.79 379 LEU A CA 1
ATOM 1973 C C . LEU A 1 249 ? -23.613 15.659 52.460 1.00 34.60 379 LEU A C 1
ATOM 1974 O O . LEU A 1 249 ? -23.734 14.613 53.077 1.00 36.02 379 LEU A O 1
ATOM 1979 N N . HIS A 1 250 ? -22.499 16.367 52.507 1.00 39.53 380 HIS A N 1
ATOM 1980 C CA . HIS A 1 250 ? -21.409 15.998 53.388 1.00 40.04 380 HIS A CA 1
ATOM 1981 C C . HIS A 1 250 ? -20.802 17.245 53.952 1.00 40.69 380 HIS A C 1
ATOM 1982 O O . HIS A 1 250 ? -20.927 18.326 53.366 1.00 40.44 380 HIS A O 1
ATOM 1989 N N . SER A 1 251 ? -20.167 17.098 55.105 1.00 36.15 381 SER A N 1
ATOM 1990 C CA . SER A 1 251 ? -19.454 18.194 55.718 1.00 36.95 381 SER A CA 1
ATOM 1991 C C . SER A 1 251 ? -18.029 18.204 55.212 1.00 33.80 381 SER A C 1
ATOM 1992 O O . SER A 1 251 ? -17.500 17.174 54.863 1.00 31.90 381 SER A O 1
ATOM 1995 N N . GLY A 1 252 ? -17.415 19.371 55.178 1.00 32.92 382 GLY A N 1
ATOM 1996 C CA . GLY A 1 252 ? -16.046 19.467 54.727 1.00 32.27 382 GLY A CA 1
ATOM 1997 C C . GLY A 1 252 ? -15.756 20.738 53.991 1.00 31.05 382 GLY A C 1
ATOM 1998 O O . GLY A 1 252 ? -16.612 21.612 53.874 1.00 31.19 382 GLY A O 1
ATOM 1999 N N . LEU A 1 253 ? -14.525 20.837 53.506 1.00 29.03 383 LEU A N 1
ATOM 2000 C CA . LEU A 1 253 ? -14.083 21.981 52.754 1.00 29.49 383 LEU A CA 1
ATOM 2001 C C . LEU A 1 253 ? -14.514 21.801 51.314 1.00 29.93 383 LEU A C 1
ATOM 2002 O O . LEU A 1 253 ? -14.279 20.744 50.720 1.00 30.06 383 LEU A O 1
ATOM 2007 N N . VAL A 1 254 ? -15.170 22.825 50.781 1.00 28.20 384 VAL A N 1
ATOM 2008 C CA . VAL A 1 254 ? -15.432 22.934 49.345 1.00 29.20 384 VAL A CA 1
ATOM 2009 C C . VAL A 1 254 ? -14.270 23.667 48.680 1.00 28.85 384 VAL A C 1
ATOM 2010 O O . VAL A 1 254 ? -14.005 24.848 48.944 1.00 25.75 384 VAL A O 1
ATOM 2014 N N . HIS A 1 255 ? -13.561 22.931 47.836 1.00 28.94 385 HIS A N 1
ATOM 2015 C CA . HIS A 1 255 ? -12.408 23.466 47.133 1.00 28.87 385 HIS A CA 1
ATOM 2016 C C . HIS A 1 255 ? -12.747 24.026 45.752 1.00 28.46 385 HIS A C 1
ATOM 2017 O O . HIS A 1 255 ? -11.888 24.631 45.120 1.00 28.44 385 HIS A O 1
ATOM 2024 N N . GLY A 1 256 ? -13.978 23.848 45.285 1.00 27.50 386 GLY A N 1
ATOM 2025 C CA . GLY A 1 256 ? -14.378 24.450 44.010 1.00 28.08 386 GLY A CA 1
ATOM 2026 C C . GLY A 1 256 ? -15.611 23.812 43.412 1.00 28.65 386 GLY A C 1
ATOM 2027 O O . GLY A 1 256 ? -16.324 23.080 44.103 1.00 30.32 386 GLY A O 1
ATOM 2028 N N . LEU A 1 257 ? -15.860 24.101 42.133 1.00 27.65 387 LEU A N 1
ATOM 2029 C CA . LEU A 1 257 ? -16.885 23.428 41.373 1.00 26.98 387 LEU A CA 1
ATOM 2030 C C . LEU A 1 257 ? -16.278 22.586 40.280 1.00 26.23 387 LEU A C 1
ATOM 2031 O O . LEU A 1 257 ? -15.346 23.017 39.574 1.00 25.16 387 LEU A O 1
ATOM 2036 N N . ALA A 1 258 ? -16.823 21.377 40.154 1.00 24.37 388 ALA A N 1
ATOM 2037 C CA . ALA A 1 258 ? -16.511 20.473 39.083 1.00 24.30 388 ALA A CA 1
ATOM 2038 C C . ALA A 1 258 ? -17.589 20.555 38.010 1.00 25.98 388 ALA A C 1
ATOM 2039 O O . ALA A 1 258 ? -18.776 20.744 38.308 1.00 28.11 388 ALA A O 1
ATOM 2041 N N . PHE A 1 259 ? -17.169 20.389 36.760 1.00 26.36 389 PHE A N 1
ATOM 2042 C CA . PHE A 1 259 ? -18.048 20.529 35.614 1.00 25.16 389 PHE A CA 1
ATOM 2043 C C . PHE A 1 259 ? -17.896 19.375 34.646 1.00 24.37 389 PHE A C 1
ATOM 2044 O O . PHE A 1 259 ? -16.780 18.870 34.397 1.00 22.87 389 PHE A O 1
ATOM 2052 N N . TRP A 1 260 ? -19.021 18.975 34.079 1.00 22.71 390 TRP A N 1
ATOM 2053 C CA . TRP A 1 260 ? -18.996 18.082 32.955 1.00 24.37 390 TRP A CA 1
ATOM 2054 C C . TRP A 1 260 ? -20.224 18.354 32.113 1.00 24.35 390 TRP A C 1
ATOM 2055 O O . TRP A 1 260 ? -21.028 19.230 32.425 1.00 25.26 390 TRP A O 1
ATOM 2066 N N . PHE A 1 261 ? -20.334 17.645 31.010 1.00 26.50 391 PHE A N 1
ATOM 2067 C CA . PHE A 1 261 ? -21.470 17.832 30.103 1.00 26.51 391 PHE A CA 1
ATOM 2068 C C . PHE A 1 261 ? -21.895 16.547 29.403 1.00 25.49 391 PHE A C 1
ATOM 2069 O O . PHE A 1 261 ? -21.070 15.650 29.157 1.00 27.38 391 PHE A O 1
ATOM 2077 N N . ASP A 1 262 ? -23.184 16.520 29.065 1.00 26.87 392 ASP A N 1
ATOM 2078 C CA . ASP A 1 262 ? -23.816 15.503 28.251 1.00 28.64 392 ASP A CA 1
ATOM 2079 C C . ASP A 1 262 ? -24.419 16.146 27.024 1.00 28.37 392 ASP A C 1
ATOM 2080 O O . ASP A 1 262 ? -24.832 17.308 27.084 1.00 28.65 392 ASP A O 1
ATOM 2085 N N . VAL A 1 263 ? -24.501 15.396 25.920 1.00 27.64 393 VAL A N 1
ATOM 2086 C CA . VAL A 1 263 ? -25.335 15.818 24.776 1.00 28.30 393 VAL A CA 1
ATOM 2087 C C . VAL A 1 263 ? -26.269 14.701 24.375 1.00 28.64 393 VAL A C 1
ATOM 2088 O O . VAL A 1 263 ? -25.933 13.514 24.534 1.00 28.10 393 VAL A O 1
ATOM 2092 N N . ALA A 1 264 ? -27.452 15.087 23.888 1.00 27.94 394 ALA A N 1
ATOM 2093 C CA . ALA A 1 264 ? -28.441 14.106 23.443 1.00 30.11 394 ALA A CA 1
ATOM 2094 C C . ALA A 1 264 ? -28.761 14.249 21.960 1.00 30.70 394 ALA A C 1
ATOM 2095 O O . ALA A 1 264 ? -29.052 15.350 21.488 1.00 31.14 394 ALA A O 1
ATOM 2097 N N . PHE A 1 265 ? -28.664 13.133 21.234 1.00 31.00 395 PHE A N 1
ATOM 2098 C CA . PHE A 1 265 ? -29.100 13.062 19.837 1.00 33.52 395 PHE A CA 1
ATOM 2099 C C . PHE A 1 265 ? -30.540 12.578 19.815 1.00 33.44 395 PHE A C 1
ATOM 2100 O O . PHE A 1 265 ? -30.804 11.378 19.902 1.00 31.36 395 PHE A O 1
ATOM 2108 N N . ILE A 1 266 ? -31.468 13.529 19.739 1.00 33.96 396 ILE A N 1
ATOM 2109 C CA . ILE A 1 266 ? -32.893 13.213 19.830 1.00 35.81 396 ILE A CA 1
ATOM 2110 C C . ILE A 1 266 ? -33.371 12.800 18.458 1.00 37.16 396 ILE A C 1
ATOM 2111 O O . ILE A 1 266 ? -33.815 13.622 17.669 1.00 35.74 396 ILE A O 1
ATOM 2116 N N . GLY A 1 267 ? -33.248 11.509 18.172 1.00 40.36 397 GLY A N 1
ATOM 2117 C CA . GLY A 1 267 ? -33.528 10.988 16.844 1.00 41.40 397 GLY A CA 1
ATOM 2118 C C . GLY A 1 267 ? -35.008 10.758 16.661 1.00 42.48 397 GLY A C 1
ATOM 2119 O O . GLY A 1 267 ? -35.756 10.827 17.627 1.00 39.26 397 GLY A O 1
ATOM 2120 N N . SER A 1 268 ? -35.429 10.497 15.421 1.00 43.71 398 SER A N 1
ATOM 2121 C CA . SER A 1 268 ? -36.817 10.121 15.135 1.00 45.27 398 SER A CA 1
ATOM 2122 C C . SER A 1 268 ? -37.119 8.748 15.717 1.00 46.48 398 SER A C 1
ATOM 2123 O O . SER A 1 268 ? -38.233 8.504 16.167 1.00 51.43 398 SER A O 1
ATOM 2126 N N . ILE A 1 269 ? -36.121 7.859 15.703 1.00 46.97 399 ILE A N 1
ATOM 2127 C CA . ILE A 1 269 ? -36.263 6.466 16.183 1.00 45.55 399 ILE A CA 1
ATOM 2128 C C . ILE A 1 269 ? -36.012 6.373 17.699 1.00 44.01 399 ILE A C 1
ATOM 2129 O O . ILE A 1 269 ? -36.778 5.747 18.410 1.00 46.42 399 ILE A O 1
ATOM 2134 N N . MET A 1 270 ? -34.937 6.987 18.185 1.00 42.92 400 MET A N 1
ATOM 2135 C CA . MET A 1 270 ? -34.584 6.921 19.600 1.00 41.94 400 MET A CA 1
ATOM 2136 C C . MET A 1 270 ? -33.663 8.081 19.935 1.00 41.81 400 MET A C 1
ATOM 2137 O O . MET A 1 270 ? -33.089 8.720 19.052 1.00 44.02 400 MET A O 1
ATOM 2142 N N . THR A 1 271 ? -33.532 8.357 21.218 1.00 40.55 401 THR A N 1
ATOM 2143 C CA . THR A 1 271 ? -32.548 9.305 21.667 1.00 41.71 401 THR A CA 1
ATOM 2144 C C . THR A 1 271 ? -31.313 8.522 22.097 1.00 37.85 401 THR A C 1
ATOM 2145 O O . THR A 1 271 ? -31.438 7.436 22.639 1.00 39.02 401 THR A O 1
ATOM 2149 N N . VAL A 1 272 ? -30.136 9.062 21.786 1.00 37.61 402 VAL A N 1
ATOM 2150 C CA . VAL A 1 272 ? -28.847 8.500 22.202 1.00 35.39 402 VAL A CA 1
ATOM 2151 C C . VAL A 1 272 ? -28.080 9.619 22.900 1.00 34.25 402 VAL A C 1
ATOM 2152 O O . VAL A 1 272 ? -28.054 10.742 22.414 1.00 34.77 402 VAL A O 1
ATOM 2156 N N . TRP A 1 273 ? -27.495 9.325 24.060 1.00 32.48 403 TRP A N 1
ATOM 2157 C CA . TRP A 1 273 ? -26.792 10.323 24.879 1.00 28.92 403 TRP A CA 1
ATOM 2158 C C . TRP A 1 273 ? -25.291 10.110 24.788 1.00 28.02 403 TRP A C 1
ATOM 2159 O O . TRP A 1 273 ? -24.838 8.992 24.820 1.00 24.33 403 TRP A O 1
ATOM 2170 N N . LEU A 1 274 ? -24.520 11.181 24.690 1.00 27.52 404 LEU A N 1
ATOM 2171 C CA . LEU A 1 274 ? -23.077 11.084 24.880 1.00 27.53 404 LEU A CA 1
ATOM 2172 C C . LEU A 1 274 ? -22.727 11.859 26.155 1.00 28.30 404 LEU A C 1
ATOM 2173 O O . LEU A 1 274 ? -22.977 13.070 26.248 1.00 29.33 404 LEU A O 1
ATOM 2178 N N . SER A 1 275 ? -22.168 11.165 27.150 1.00 29.44 405 SER A N 1
ATOM 2179 C CA . SER A 1 275 ? -21.913 11.759 28.467 1.00 26.84 405 SER A CA 1
ATOM 2180 C C . SER A 1 275 ? -20.432 11.786 28.780 1.00 27.48 405 SER A C 1
ATOM 2181 O O . SER A 1 275 ? -19.744 10.792 28.570 1.00 27.74 405 SER A O 1
ATOM 2184 N N . THR A 1 276 ? -19.952 12.930 29.268 1.00 28.70 406 THR A N 1
ATOM 2185 C CA . THR A 1 276 ? -18.577 13.061 29.794 1.00 28.30 406 THR A CA 1
ATOM 2186 C C . THR A 1 276 ? -18.575 13.036 31.336 1.00 27.90 406 THR A C 1
ATOM 2187 O O . THR A 1 276 ? -17.638 13.504 31.963 1.00 27.11 406 THR A O 1
ATOM 2191 N N . ALA A 1 277 ? -19.631 12.479 31.929 1.00 28.28 407 ALA A N 1
ATOM 2192 C CA . ALA A 1 277 ? -19.773 12.414 33.374 1.00 29.12 407 ALA A CA 1
ATOM 2193 C C . ALA A 1 277 ? -18.660 11.602 34.013 1.00 28.23 407 ALA A C 1
ATOM 2194 O O . ALA A 1 277 ? -18.168 10.622 33.424 1.00 29.65 407 ALA A O 1
ATOM 2196 N N . PRO A 1 278 ? -18.286 11.984 35.240 1.00 28.58 408 PRO A N 1
ATOM 2197 C CA . PRO A 1 278 ? -17.301 11.215 35.982 1.00 29.14 408 PRO A CA 1
ATOM 2198 C C . PRO A 1 278 ? -17.798 9.815 36.382 1.00 28.35 408 PRO A C 1
ATOM 2199 O O . PRO A 1 278 ? -16.990 8.992 36.747 1.00 28.97 408 PRO A O 1
ATOM 2203 N N . THR A 1 279 ? -19.099 9.551 36.302 1.00 30.99 409 THR A N 1
ATOM 2204 C CA . THR A 1 279 ? -19.642 8.199 36.491 1.00 32.02 409 THR A CA 1
ATOM 2205 C C . THR A 1 279 ? -19.499 7.342 35.227 1.00 33.86 409 THR A C 1
ATOM 2206 O O . THR A 1 279 ? -19.695 6.136 35.276 1.00 34.64 409 THR A O 1
ATOM 2210 N N . GLU A 1 280 ? -19.169 7.969 34.098 1.00 31.27 410 GLU A N 1
ATOM 2211 C CA . GLU A 1 280 ? -19.127 7.295 32.819 1.00 30.68 410 GLU A CA 1
ATOM 2212 C C . GLU A 1 280 ? -17.692 7.069 32.399 1.00 30.11 410 GLU A C 1
ATOM 2213 O O . GLU A 1 280 ? -16.786 7.740 32.892 1.00 27.35 410 GLU A O 1
ATOM 2219 N N . PRO A 1 281 ? -17.476 6.107 31.484 1.00 31.04 411 PRO A N 1
ATOM 2220 C CA . PRO A 1 281 ? -16.148 5.853 30.918 1.00 30.76 411 PRO A CA 1
ATOM 2221 C C . PRO A 1 281 ? -15.471 7.123 30.363 1.00 31.41 411 PRO A C 1
ATOM 2222 O O . PRO A 1 281 ? -16.136 8.036 29.834 1.00 28.79 411 PRO A O 1
ATOM 2226 N N . LEU A 1 282 ? -14.151 7.155 30.479 1.00 29.22 412 LEU A N 1
ATOM 2227 C CA . LEU A 1 282 ? -13.381 8.353 30.176 1.00 29.12 412 LEU A CA 1
ATOM 2228 C C . LEU A 1 282 ? -13.406 8.776 28.699 1.00 27.18 412 LEU A C 1
ATOM 2229 O O . LEU A 1 282 ? -13.306 7.956 27.804 1.00 25.07 412 LEU A O 1
ATOM 2234 N N . THR A 1 283 ? -13.481 10.083 28.458 1.00 25.71 413 THR A N 1
ATOM 2235 C CA . THR A 1 283 ? -13.376 10.636 27.118 1.00 24.68 413 THR A CA 1
ATOM 2236 C C . THR A 1 283 ? -12.266 11.664 27.090 1.00 26.75 413 THR A C 1
ATOM 2237 O O . THR A 1 283 ? -11.728 12.052 28.128 1.00 27.21 413 THR A O 1
ATOM 2241 N N . HIS A 1 284 ? -11.952 12.154 25.902 1.00 26.80 414 HIS A N 1
ATOM 2242 C CA . HIS A 1 284 ? -10.842 13.073 25.771 1.00 26.66 414 HIS A CA 1
ATOM 2243 C C . HIS A 1 284 ? -11.181 14.465 26.348 1.00 25.68 414 HIS A C 1
ATOM 2244 O O . HIS A 1 284 ? -10.299 15.324 26.463 1.00 26.19 414 HIS A O 1
ATOM 2251 N N . TRP A 1 285 ? -12.446 14.678 26.712 1.00 23.92 415 TRP A N 1
ATOM 2252 C CA . TRP A 1 285 ? -12.854 15.900 27.414 1.00 25.79 415 TRP A CA 1
ATOM 2253 C C . TRP A 1 285 ? -12.616 15.848 28.926 1.00 25.77 415 TRP A C 1
ATOM 2254 O O . TRP A 1 285 ? -12.736 16.865 29.600 1.00 24.11 415 TRP A O 1
ATOM 2265 N N . TYR A 1 286 ? -12.284 14.672 29.455 1.00 25.73 416 TYR A N 1
ATOM 2266 C CA . TYR A 1 286 ? -12.130 14.479 30.893 1.00 27.09 416 TYR A CA 1
ATOM 2267 C C . TYR A 1 286 ? -13.296 15.143 31.656 1.00 25.87 416 TYR A C 1
ATOM 2268 O O . TYR A 1 286 ? -14.454 14.987 31.234 1.00 23.79 416 TYR A O 1
ATOM 2277 N N . GLN A 1 287 ? -13.000 15.815 32.775 1.00 24.90 417 GLN A N 1
ATOM 2278 C CA . GLN A 1 287 ? -13.918 16.738 33.438 1.00 24.64 417 GLN A CA 1
ATOM 2279 C C . GLN A 1 287 ? -13.137 18.008 33.760 1.00 25.18 417 GLN A C 1
ATOM 2280 O O . GLN A 1 287 ? -11.911 18.029 33.595 1.00 23.76 417 GLN A O 1
ATOM 2286 N N . VAL A 1 288 ? -13.835 19.059 34.197 1.00 24.20 418 VAL A N 1
ATOM 2287 C CA . VAL A 1 288 ? -13.182 20.350 34.502 1.00 26.11 418 VAL A CA 1
ATOM 2288 C C . VAL A 1 288 ? -13.464 20.851 35.920 1.00 25.32 418 VAL A C 1
ATOM 2289 O O . VAL A 1 288 ? -14.621 20.942 36.352 1.00 26.17 418 VAL A O 1
ATOM 2293 N N . ARG A 1 289 ? -12.412 21.243 36.628 1.00 26.64 419 ARG A N 1
ATOM 2294 C CA . ARG A 1 289 ? -12.578 21.838 37.960 1.00 24.53 419 ARG A CA 1
ATOM 2295 C C . ARG A 1 289 ? -12.047 23.260 38.065 1.00 25.05 419 ARG A C 1
ATOM 2296 O O . ARG A 1 289 ? -10.939 23.590 37.588 1.00 23.80 419 ARG A O 1
ATOM 2304 N N . CYS A 1 290 ? -12.870 24.110 38.673 1.00 25.07 420 CYS A N 1
ATOM 2305 C CA . CYS A 1 290 ? -12.505 25.491 38.964 1.00 25.39 420 CYS A CA 1
ATOM 2306 C C . CYS A 1 290 ? -12.345 25.578 40.446 1.00 25.78 420 CYS A C 1
ATOM 2307 O O . CYS A 1 290 ? -13.314 25.421 41.165 1.00 27.72 420 CYS A O 1
ATOM 2310 N N . LEU A 1 291 ? -11.107 25.804 40.890 1.00 26.65 421 LEU A N 1
ATOM 2311 C CA . LEU A 1 291 ? -10.751 25.880 42.287 1.00 26.52 421 LEU A CA 1
ATOM 2312 C C . LEU A 1 291 ? -10.985 27.245 42.869 1.00 28.10 421 LEU A C 1
ATOM 2313 O O . LEU A 1 291 ? -10.799 28.236 42.187 1.00 28.43 421 LEU A O 1
ATOM 2318 N N . PHE A 1 292 ? -11.332 27.295 44.157 1.00 28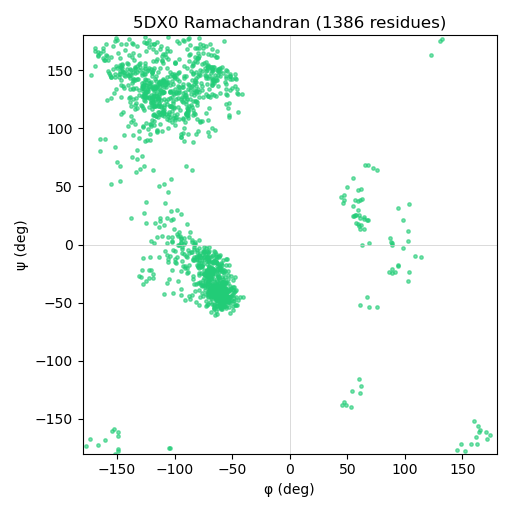.38 422 PHE A N 1
ATOM 2319 C CA . PHE A 1 292 ? -11.475 28.552 44.854 1.00 28.07 422 PHE A CA 1
ATOM 2320 C C . PHE A 1 292 ? -10.141 28.829 45.477 1.00 28.53 422 PHE A C 1
ATOM 2321 O O . PHE A 1 292 ? -9.531 27.935 46.035 1.00 29.52 422 PHE A O 1
ATOM 2329 N N . GLN A 1 293 ? -9.693 30.071 45.415 1.00 30.80 423 GLN A N 1
ATOM 2330 C CA . GLN A 1 293 ? -8.464 30.467 46.092 1.00 34.43 423 GLN A CA 1
ATOM 2331 C C . GLN A 1 293 ? -8.495 30.103 47.559 1.00 32.17 423 GLN A C 1
ATOM 2332 O O . GLN A 1 293 ? -7.481 29.735 48.114 1.00 35.25 423 GLN A O 1
ATOM 2338 N N . SER A 1 294 ? -9.640 30.272 48.202 1.00 33.04 424 SER A N 1
ATOM 2339 C CA . SER A 1 294 ? -9.767 29.853 49.586 1.00 35.98 424 SER A CA 1
ATOM 2340 C C . SER A 1 294 ? -11.004 28.997 49.693 1.00 32.16 424 SER A C 1
ATOM 2341 O O . SER A 1 294 ? -12.102 29.442 49.357 1.00 33.98 424 SER A O 1
ATOM 2344 N N . PRO A 1 295 ? -10.834 27.750 50.119 1.00 31.26 425 PRO A N 1
ATOM 2345 C CA . PRO A 1 295 ? -11.994 26.899 50.140 1.00 30.59 425 PRO A CA 1
ATOM 2346 C C . PRO A 1 295 ? -12.992 27.337 51.192 1.00 30.85 425 PRO A C 1
ATOM 2347 O O . PRO A 1 295 ? -12.648 28.110 52.092 1.00 29.27 425 PRO A O 1
ATOM 2351 N N . LEU A 1 296 ? -14.222 26.852 51.051 1.00 29.74 426 LEU A N 1
ATOM 2352 C CA . LEU A 1 296 ? -15.328 27.262 51.905 1.00 30.44 426 LEU A CA 1
ATOM 2353 C C . LEU A 1 296 ? -15.710 26.083 52.745 1.00 30.56 426 LEU A C 1
ATOM 2354 O O . LEU A 1 296 ? -15.855 24.987 52.217 1.00 32.70 426 LEU A O 1
ATOM 2359 N N . PHE A 1 297 ? -15.875 26.306 54.046 1.00 30.86 427 PHE A N 1
ATOM 2360 C CA . PHE A 1 297 ? -16.251 25.240 54.962 1.00 32.11 427 PHE A CA 1
ATOM 2361 C C . PHE A 1 297 ? -17.772 25.080 55.009 1.00 30.77 427 PHE A C 1
ATOM 2362 O O . PHE A 1 297 ? -18.528 26.063 55.158 1.00 27.07 427 PHE A O 1
ATOM 2370 N N . ALA A 1 298 ? -18.219 23.840 54.905 1.00 27.03 428 ALA A N 1
ATOM 2371 C CA . ALA A 1 298 ? -19.630 23.572 54.826 1.00 28.12 428 ALA A CA 1
ATOM 2372 C C . ALA A 1 298 ? -20.012 22.375 55.662 1.00 30.28 428 ALA A C 1
ATOM 2373 O O . ALA A 1 298 ? -19.261 21.400 55.752 1.00 30.48 428 ALA A O 1
ATOM 2375 N N . LYS A 1 299 ? -21.194 22.475 56.271 1.00 32.51 429 LYS A N 1
ATOM 2376 C CA . LYS A 1 299 ? -21.788 21.396 57.027 1.00 33.93 429 LYS A CA 1
ATOM 2377 C C . LYS A 1 299 ? -22.823 20.704 56.150 1.00 35.28 429 LYS A C 1
ATOM 2378 O O . LYS A 1 299 ? -23.525 21.347 55.364 1.00 35.87 429 LYS A O 1
ATOM 2384 N N . ALA A 1 300 ? -22.903 19.389 56.283 1.00 33.41 430 ALA A N 1
ATOM 2385 C CA . ALA A 1 300 ? -23.986 18.644 55.669 1.00 35.50 430 ALA A CA 1
ATOM 2386 C C . ALA A 1 300 ? -25.278 19.317 56.054 1.00 33.72 430 ALA A C 1
ATOM 2387 O O . ALA A 1 300 ? -25.450 19.695 57.198 1.00 34.45 430 ALA A O 1
ATOM 2389 N N . GLY A 1 301 ? -26.168 19.504 55.088 1.00 32.08 431 GLY A N 1
ATOM 2390 C CA . GLY A 1 301 ? -27.386 20.233 55.327 1.00 29.69 431 GLY A CA 1
ATOM 2391 C C . GLY A 1 301 ? -27.301 21.694 54.978 1.00 29.29 431 GLY A C 1
ATOM 2392 O O . GLY A 1 301 ? -28.337 22.326 54.824 1.00 29.42 431 GLY A O 1
ATOM 2393 N N . ASP A 1 302 ? -26.100 22.263 54.832 1.00 28.24 432 ASP A N 1
ATOM 2394 C CA . ASP A 1 302 ? -26.035 23.673 54.395 1.00 30.73 432 ASP A CA 1
ATOM 2395 C C . ASP A 1 302 ? -26.445 23.815 52.923 1.00 29.38 432 ASP A C 1
ATOM 2396 O O . ASP A 1 302 ? -26.504 22.838 52.175 1.00 30.05 432 ASP A O 1
ATOM 2401 N N . THR A 1 303 ? -26.742 25.046 52.533 1.00 31.52 433 THR A N 1
ATOM 2402 C CA . THR A 1 303 ? -26.946 25.398 51.154 1.00 33.52 433 THR A CA 1
ATOM 2403 C C . THR A 1 303 ? -25.762 26.252 50.686 1.00 34.14 433 THR A C 1
ATOM 2404 O O . THR A 1 303 ? -25.351 27.204 51.365 1.00 33.93 433 THR A O 1
ATOM 2408 N N . LEU A 1 304 ? -25.197 25.881 49.536 1.00 34.82 434 LEU A N 1
ATOM 2409 C CA . LEU A 1 304 ? -24.118 26.649 48.915 1.00 32.98 434 LEU A CA 1
ATOM 2410 C C . LEU A 1 304 ? -24.707 27.286 47.676 1.00 32.44 434 LEU A C 1
ATOM 2411 O O . LEU A 1 304 ? -25.071 26.586 46.754 1.00 32.30 434 LEU A O 1
ATOM 2416 N N . SER A 1 305 ? -24.802 28.611 47.667 1.00 32.37 435 SER A N 1
ATOM 2417 C CA . SER A 1 305 ? -25.505 29.305 46.618 1.00 31.87 435 SER A CA 1
ATOM 2418 C C . SER A 1 305 ? -24.611 30.344 45.976 1.00 33.12 435 SER A C 1
ATOM 2419 O O . SER A 1 305 ? -23.642 30.830 46.583 1.00 32.81 435 SER A O 1
ATOM 2422 N N . GLY A 1 306 ? -24.956 30.683 44.737 1.00 33.68 436 GLY A N 1
ATOM 2423 C CA . GLY A 1 306 ? -24.285 31.730 43.999 1.00 32.91 436 GLY A CA 1
ATOM 2424 C C . GLY A 1 306 ? -24.490 31.619 42.499 1.00 34.13 436 GLY A C 1
ATOM 2425 O O . GLY A 1 306 ? -25.502 31.081 42.011 1.00 29.67 436 GLY A O 1
ATOM 2426 N N . THR A 1 307 ? -23.507 32.121 41.757 1.00 33.85 437 THR A N 1
ATOM 2427 C CA . THR A 1 307 ? -23.631 32.168 40.306 1.00 35.33 437 THR A CA 1
ATOM 2428 C C . THR A 1 307 ? -22.302 31.929 39.621 1.00 34.44 437 THR A C 1
ATOM 2429 O O . THR A 1 307 ? -21.256 32.445 40.038 1.00 35.00 437 THR A O 1
ATOM 2433 N N . CYS A 1 308 ? -22.373 31.106 38.582 1.00 34.39 438 CYS A N 1
ATOM 2434 C CA . CYS A 1 308 ? -21.300 30.932 37.635 1.00 35.38 438 CYS A CA 1
ATOM 2435 C C . CYS A 1 308 ? -21.660 31.736 36.386 1.00 34.45 438 CYS A C 1
ATOM 2436 O O . CYS A 1 308 ? -22.736 31.555 35.798 1.00 31.71 438 CYS A O 1
ATOM 2439 N N . LEU A 1 309 ? -20.767 32.641 36.006 1.00 32.78 439 LEU A N 1
ATOM 2440 C CA . LEU A 1 309 ? -20.999 33.511 34.859 1.00 33.91 439 LEU A CA 1
ATOM 2441 C C . LEU A 1 309 ? -19.886 33.324 33.846 1.00 32.23 439 LEU A C 1
ATOM 2442 O O . LEU A 1 309 ? -18.706 33.429 34.182 1.00 32.97 439 LEU A O 1
ATOM 2447 N N . LEU A 1 310 ? -20.273 33.023 32.611 1.00 31.82 440 LEU A N 1
ATOM 2448 C CA . LEU A 1 310 ? -19.349 32.885 31.501 1.00 30.92 440 LEU A CA 1
ATOM 2449 C C . LEU A 1 310 ? -19.524 34.022 30.504 1.00 28.91 440 LEU A C 1
ATOM 2450 O O . LEU A 1 310 ? -20.551 34.147 29.843 1.00 26.52 440 LEU A O 1
ATOM 2455 N N . ILE A 1 311 ? -18.501 34.851 30.395 1.00 29.96 441 ILE A N 1
ATOM 2456 C CA . ILE A 1 311 ? -18.497 35.920 29.421 1.00 30.65 441 ILE A CA 1
ATOM 2457 C C . ILE A 1 311 ? -17.652 35.493 28.231 1.00 29.77 441 ILE A C 1
ATOM 2458 O O . ILE A 1 311 ? -16.467 35.240 28.381 1.00 31.84 441 ILE A O 1
ATOM 2463 N N . ALA A 1 312 ? -18.273 35.402 27.058 1.00 30.21 442 ALA A N 1
ATOM 2464 C CA . ALA A 1 312 ? -17.568 35.049 25.846 1.00 30.88 442 ALA A CA 1
ATOM 2465 C C . ALA A 1 312 ? -16.569 36.140 25.491 1.00 32.60 442 ALA A C 1
ATOM 2466 O O . ALA A 1 312 ? -16.859 37.323 25.660 1.00 31.39 442 ALA A O 1
ATOM 2468 N N . ASN A 1 313 ? -15.382 35.725 25.045 1.00 33.76 443 ASN A N 1
ATOM 2469 C CA . ASN A 1 313 ? -14.307 36.640 24.661 1.00 34.98 443 ASN A CA 1
ATOM 2470 C C . ASN A 1 313 ? -13.825 36.407 23.220 1.00 38.03 443 ASN A C 1
ATOM 2471 O O . ASN A 1 313 ? -14.232 35.445 22.546 1.00 41.24 443 ASN A O 1
ATOM 2476 N N . LYS A 1 314 ? -12.952 37.293 22.760 1.00 39.86 444 LYS A N 1
ATOM 2477 C CA . LYS A 1 314 ? -12.524 37.311 21.365 1.00 42.38 444 LYS A CA 1
ATOM 2478 C C . LYS A 1 314 ? -11.398 36.315 21.028 1.00 42.82 444 LYS A C 1
ATOM 2479 O O . LYS A 1 314 ? -11.021 36.165 19.860 1.00 39.94 444 LYS A O 1
ATOM 2485 N N . ARG A 1 315 ? -10.891 35.626 22.049 1.00 44.58 445 ARG A N 1
ATOM 2486 C CA . ARG A 1 315 ? -9.977 34.504 21.866 1.00 43.87 445 ARG A CA 1
ATOM 2487 C C . ARG A 1 315 ? -10.702 33.157 21.847 1.00 39.35 445 ARG A C 1
ATOM 2488 O O . ARG A 1 315 ? -10.099 32.142 22.176 1.00 41.14 445 ARG A O 1
ATOM 2496 N N . GLN A 1 316 ? -11.977 33.141 21.465 1.00 34.90 446 GLN A N 1
ATOM 2497 C CA . GLN A 1 316 ? -12.712 31.897 21.266 1.00 32.50 446 GLN A CA 1
ATOM 2498 C C . GLN A 1 316 ? -12.853 31.079 22.547 1.00 32.15 446 GLN A C 1
ATOM 2499 O O . GLN A 1 316 ? -12.762 29.851 22.534 1.00 33.19 446 GLN A O 1
ATOM 2505 N N . SER A 1 317 ? -13.087 31.773 23.653 1.00 29.70 447 SER A N 1
ATOM 2506 C CA . SER A 1 317 ? -13.305 31.141 24.951 1.00 29.96 447 SER A CA 1
ATOM 2507 C C . SER A 1 317 ? -14.146 32.087 25.799 1.00 30.02 447 SER A C 1
ATOM 2508 O O . SER A 1 317 ? -14.830 32.974 25.266 1.00 27.51 447 SER A O 1
ATOM 2511 N N . TYR A 1 318 ? -14.093 31.849 27.108 1.00 29.51 448 TYR A N 1
ATOM 2512 C CA . TYR A 1 318 ? -14.907 32.518 28.093 1.00 28.82 448 TYR A CA 1
ATOM 2513 C C . TYR A 1 318 ? -14.084 32.906 29.272 1.00 29.02 448 TYR A C 1
ATOM 2514 O O . TYR A 1 318 ? -13.189 32.144 29.674 1.00 25.69 448 TYR A O 1
ATOM 2523 N N . ASP A 1 319 ? -14.401 34.093 29.813 1.00 31.50 449 ASP A N 1
ATOM 2524 C CA . ASP A 1 319 ? -13.967 34.522 31.146 1.00 34.14 449 ASP A CA 1
ATOM 2525 C C . ASP A 1 319 ? -15.057 34.045 32.094 1.00 33.37 449 ASP A C 1
ATOM 2526 O O . ASP A 1 319 ? -16.249 34.312 31.897 1.00 33.43 449 ASP A O 1
ATOM 2531 N N . ILE A 1 320 ? -14.651 33.316 33.109 1.00 31.97 450 ILE A N 1
ATOM 2532 C CA . ILE A 1 320 ? -15.584 32.672 33.988 1.00 34.38 450 ILE A CA 1
ATOM 2533 C C . ILE A 1 320 ? -15.475 33.445 35.275 1.00 34.02 450 ILE A C 1
ATOM 2534 O O . ILE A 1 320 ? -14.349 33.751 35.713 1.00 32.92 450 ILE A O 1
ATOM 2539 N N . SER A 1 321 ? -16.620 33.757 35.877 1.00 34.11 451 SER A N 1
ATOM 2540 C CA . SER A 1 321 ? -16.634 34.184 37.268 1.00 35.26 451 SER A CA 1
ATOM 2541 C C . SER A 1 321 ? -17.542 33.240 38.055 1.00 32.89 451 SER A C 1
ATOM 2542 O O . SER A 1 321 ? -18.629 32.870 37.587 1.00 33.31 451 SER A O 1
ATOM 2545 N N . ILE A 1 322 ? -17.064 32.821 39.222 1.00 30.54 452 ILE A N 1
ATOM 2546 C CA . ILE A 1 322 ? -17.830 31.967 40.124 1.00 30.49 452 ILE A CA 1
ATOM 2547 C C . ILE A 1 322 ? -17.802 32.636 41.492 1.00 29.44 452 ILE A C 1
ATOM 2548 O O . ILE A 1 322 ? -16.727 32.860 42.074 1.00 31.40 452 ILE A O 1
ATOM 2553 N N . VAL A 1 323 ? -18.991 32.975 41.965 1.00 29.95 453 VAL A N 1
ATOM 2554 C CA . VAL A 1 323 ? -19.220 33.603 43.266 1.00 30.36 453 VAL A CA 1
ATOM 2555 C C . VAL A 1 323 ? -20.044 32.570 43.998 1.00 31.27 453 VAL A C 1
ATOM 2556 O O . VAL A 1 323 ? -21.109 32.181 43.499 1.00 33.01 453 VAL A O 1
ATOM 2560 N N . ALA A 1 324 ? -19.567 32.122 45.161 1.00 31.23 454 ALA A N 1
ATOM 2561 C CA . ALA A 1 324 ? -20.332 31.182 45.985 1.00 31.30 454 ALA A CA 1
ATOM 2562 C C . ALA A 1 324 ? -20.314 31.610 47.444 1.00 31.22 454 ALA A C 1
ATOM 2563 O O . ALA A 1 324 ? -19.359 32.247 47.907 1.00 30.60 454 ALA A O 1
ATOM 2565 N N . GLN A 1 325 ? -21.367 31.243 48.163 1.00 32.14 455 GLN A N 1
ATOM 2566 C CA . GLN A 1 325 ? -21.398 31.455 49.598 1.00 35.13 455 GLN A CA 1
ATOM 2567 C C . GLN A 1 325 ? -22.126 30.346 50.321 1.00 34.45 455 GLN A C 1
ATOM 2568 O O . GLN A 1 325 ? -23.053 29.724 49.759 1.00 34.31 455 GLN A O 1
ATOM 2574 N N . VAL A 1 326 ? -21.669 30.083 51.551 1.00 32.87 456 VAL A N 1
ATOM 2575 C CA . VAL A 1 326 ? -22.361 29.171 52.469 1.00 32.94 456 VAL A CA 1
ATOM 2576 C C . VAL A 1 326 ? -23.360 30.057 53.204 1.00 32.42 456 VAL A C 1
ATOM 2577 O O . VAL A 1 326 ? -22.976 30.910 54.023 1.00 30.53 456 VAL A O 1
ATOM 2581 N N . ASP A 1 327 ? -24.631 29.871 52.885 1.00 32.00 457 ASP A N 1
ATOM 2582 C CA . ASP A 1 327 ? -25.682 30.750 53.389 1.00 33.46 457 ASP A CA 1
ATOM 2583 C C . ASP A 1 327 ? -25.659 30.823 54.912 1.00 33.97 457 ASP A C 1
ATOM 2584 O O . ASP A 1 327 ? -25.750 31.902 55.458 1.00 33.21 457 ASP A O 1
ATOM 2589 N N . GLN A 1 328 ? -25.458 29.682 55.582 1.00 34.81 458 GLN A N 1
ATOM 2590 C CA . GLN A 1 328 ? -25.511 29.607 57.051 1.00 34.15 458 GLN A CA 1
ATOM 2591 C C . GLN A 1 328 ? -24.413 30.374 57.750 1.00 34.23 458 GLN A C 1
ATOM 2592 O O . GLN A 1 328 ? -24.494 30.588 58.940 1.00 38.32 458 GLN A O 1
ATOM 2598 N N . THR A 1 329 ? -23.372 30.782 57.043 1.00 32.90 459 THR A N 1
ATOM 2599 C CA . THR A 1 329 ? -22.302 31.536 57.679 1.00 32.18 459 THR A CA 1
ATOM 2600 C C . THR A 1 329 ? -21.940 32.836 56.998 1.00 30.96 459 THR A C 1
ATOM 2601 O O . THR A 1 329 ? -21.185 33.618 57.559 1.00 30.98 459 THR A O 1
ATOM 2605 N N . GLY A 1 330 ? -22.439 33.052 55.778 1.00 33.85 460 GLY A N 1
ATOM 2606 C CA . GLY A 1 330 ? -22.026 34.193 54.965 1.00 32.04 460 GLY A CA 1
ATOM 2607 C C . GLY A 1 330 ? -20.585 34.100 54.504 1.00 31.72 460 GLY A C 1
ATOM 2608 O O . GLY A 1 330 ? -19.975 35.120 54.174 1.00 33.98 460 GLY A O 1
ATOM 2609 N N . SER A 1 331 ? -20.030 32.885 54.487 1.00 30.53 461 SER A N 1
ATOM 2610 C CA . SER A 1 331 ? -18.655 32.688 54.043 1.00 31.31 461 SER A CA 1
ATOM 2611 C C . SER A 1 331 ? -18.717 32.652 52.524 1.00 31.93 461 SER A C 1
ATOM 2612 O O . SER A 1 331 ? -19.474 31.854 51.961 1.00 32.29 461 SER A O 1
ATOM 2615 N N . LYS A 1 332 ? -17.958 33.534 51.879 1.00 33.29 462 LYS A N 1
ATOM 2616 C CA . LYS A 1 332 ? -18.049 33.764 50.426 1.00 34.06 462 LYS A CA 1
ATOM 2617 C C . LYS A 1 332 ? -16.733 33.542 49.735 1.00 31.25 462 LYS A C 1
ATOM 2618 O O . LYS A 1 332 ? -15.692 33.778 50.309 1.00 29.86 462 LYS A O 1
ATOM 2624 N N . SER A 1 333 ? -16.810 33.154 48.467 1.00 32.35 463 SER A N 1
ATOM 2625 C CA . SER A 1 333 ? -15.654 33.004 47.592 1.00 31.37 463 SER A CA 1
ATOM 2626 C C . SER A 1 333 ? -15.993 33.554 46.198 1.00 31.79 463 SER A C 1
ATOM 2627 O O . SER A 1 333 ? -17.001 33.162 45.610 1.00 31.54 463 SER A O 1
ATOM 2630 N N . SER A 1 334 ? -15.163 34.465 45.690 1.00 30.95 464 SER A N 1
ATOM 2631 C CA . SER A 1 334 ? -15.325 35.021 44.338 1.00 33.69 464 SER A CA 1
ATOM 2632 C C . SER A 1 334 ? -14.084 34.699 43.544 1.00 32.80 464 SER A C 1
ATOM 2633 O O . SER A 1 334 ? -12.963 34.873 44.025 1.00 31.19 464 SER A O 1
ATOM 2636 N N . ASN A 1 335 ? -14.287 34.252 42.318 1.00 33.19 465 ASN A N 1
ATOM 2637 C CA . ASN A 1 335 ? -13.192 33.759 41.519 1.00 32.84 465 ASN A CA 1
ATOM 2638 C C . ASN A 1 335 ? -13.390 34.122 40.071 1.00 32.30 465 ASN A C 1
ATOM 2639 O O . ASN A 1 335 ? -14.527 34.144 39.581 1.00 33.32 465 ASN A O 1
ATOM 2644 N N . LEU A 1 336 ? -12.276 34.392 39.396 1.00 31.04 466 LEU A N 1
ATOM 2645 C CA . LEU A 1 336 ? -12.253 34.672 37.978 1.00 33.09 466 LEU A CA 1
ATOM 2646 C C . LEU A 1 336 ? -11.372 33.636 37.299 1.00 31.79 466 LEU A C 1
ATOM 2647 O O . LEU A 1 336 ? -10.210 33.510 37.639 1.00 34.87 466 LEU A O 1
ATOM 2652 N N . LEU A 1 337 ? -11.916 32.897 36.337 1.00 31.35 467 LEU A N 1
ATOM 2653 C CA . LEU A 1 337 ? -11.124 31.898 35.626 1.00 30.44 467 LEU A CA 1
ATOM 2654 C C . LEU A 1 337 ? -11.008 32.128 34.126 1.00 31.67 467 LEU A C 1
ATOM 2655 O O . LEU A 1 337 ? -11.921 32.634 33.471 1.00 30.36 467 LEU A O 1
ATOM 2660 N N . ASP A 1 338 ? -9.829 31.775 33.616 1.00 30.82 468 ASP A N 1
ATOM 2661 C CA A ASP A 1 338 ? -9.498 31.886 32.204 0.50 30.16 468 ASP A CA 1
ATOM 2662 C CA B ASP A 1 338 ? -9.526 31.894 32.185 0.50 31.36 468 ASP A CA 1
ATOM 2663 C C . ASP A 1 338 ? -9.608 30.496 31.566 1.00 30.20 468 ASP A C 1
ATOM 2664 O O . ASP A 1 338 ? -8.658 29.700 31.654 1.00 27.65 468 ASP A O 1
ATOM 2673 N N . LEU A 1 339 ? -10.758 30.221 30.949 1.00 28.06 469 LEU A N 1
ATOM 2674 C CA . LEU A 1 339 ? -11.054 28.933 30.359 1.00 30.64 469 LEU A CA 1
ATOM 2675 C C . LEU A 1 339 ? -10.125 28.523 29.203 1.00 33.28 469 LEU A C 1
ATOM 2676 O O . LEU A 1 339 ? -9.931 27.339 28.952 1.00 31.73 469 LEU A O 1
ATOM 2681 N N . LYS A 1 340 ? -9.547 29.498 28.512 1.00 35.17 470 LYS A N 1
ATOM 2682 C CA . LYS A 1 340 ? -8.631 29.193 27.413 1.00 38.15 470 LYS A CA 1
ATOM 2683 C C . LYS A 1 340 ? -7.325 28.540 27.871 1.00 35.93 470 LYS A C 1
ATOM 2684 O O . LYS A 1 340 ? -6.677 27.837 27.102 1.00 38.35 470 LYS A O 1
ATOM 2690 N N . ASN A 1 341 ? -6.958 28.756 29.120 1.00 32.67 471 ASN A N 1
ATOM 2691 C CA . ASN A 1 341 ? -5.645 28.383 29.609 1.00 33.77 471 ASN A CA 1
ATOM 2692 C C . ASN A 1 341 ? -5.734 27.361 30.751 1.00 33.66 471 ASN A C 1
ATOM 2693 O O . ASN A 1 341 ? -5.358 27.644 31.890 1.00 32.56 471 ASN A O 1
ATOM 2698 N N . PRO A 1 342 ? -6.253 26.164 30.459 1.00 32.81 472 PRO A N 1
ATOM 2699 C CA . PRO A 1 342 ? -6.364 25.232 31.552 1.00 32.07 472 PRO A CA 1
ATOM 2700 C C . PRO A 1 342 ? -5.067 24.544 31.885 1.00 31.13 472 PRO A C 1
ATOM 2701 O O . PRO A 1 342 ? -4.120 24.572 31.100 1.00 30.65 472 PRO A O 1
ATOM 2705 N N . PHE A 1 343 ? -5.028 24.007 33.093 1.00 29.64 473 PHE A N 1
ATOM 2706 C CA . PHE A 1 343 ? -3.988 23.093 33.530 1.00 30.62 473 PHE A CA 1
ATOM 2707 C C . PHE A 1 343 ? -4.408 21.645 33.236 1.00 30.60 473 PHE A C 1
ATOM 2708 O O . PHE A 1 343 ? -5.255 21.088 33.937 1.00 27.38 473 PHE A O 1
ATOM 2716 N N . PHE A 1 344 ? -3.807 21.046 32.205 1.00 31.42 474 PHE A N 1
ATOM 2717 C CA . PHE A 1 344 ? -4.039 19.644 31.882 1.00 35.29 474 PHE A CA 1
ATOM 2718 C C . PHE A 1 344 ? -3.195 18.783 32.829 1.00 34.99 474 PHE A C 1
ATOM 2719 O O . PHE A 1 344 ? -2.010 18.561 32.617 1.00 38.00 474 PHE A O 1
ATOM 2727 N N . ARG A 1 345 ? -3.830 18.302 33.883 1.00 35.95 475 ARG A N 1
ATOM 2728 C CA . ARG A 1 345 ? -3.149 17.596 34.958 1.00 35.25 475 ARG A CA 1
ATOM 2729 C C . ARG A 1 345 ? -3.018 16.075 34.748 1.00 37.29 475 ARG A C 1
ATOM 2730 O O . ARG A 1 345 ? -2.131 15.438 35.318 1.00 38.75 475 ARG A O 1
ATOM 2738 N N . TYR A 1 346 ? -3.898 15.497 33.946 1.00 42.01 476 TYR A N 1
ATOM 2739 C CA . TYR A 1 346 ? -3.997 14.043 33.832 1.00 50.09 476 TYR A CA 1
ATOM 2740 C C . TYR A 1 346 ? -2.657 13.294 33.681 1.00 53.79 476 TYR A C 1
ATOM 2741 O O . TYR A 1 346 ? -1.842 13.653 32.836 1.00 53.17 476 TYR A O 1
ATOM 2750 N N . THR A 1 347 ? -2.486 12.253 34.515 1.00 61.42 477 THR A N 1
ATOM 2751 C CA . THR A 1 347 ? -1.324 11.319 34.532 1.00 64.91 477 THR A CA 1
ATOM 2752 C C . THR A 1 347 ? 0.004 11.991 34.881 1.00 64.66 477 THR A C 1
ATOM 2753 O O . THR A 1 347 ? 0.579 12.707 34.068 1.00 69.04 477 THR A O 1
ATOM 2757 N N . SER B 1 5 ? 10.278 48.804 13.815 1.00 37.09 135 SER B N 1
ATOM 2758 C CA . SER B 1 5 ? 11.554 48.491 14.518 1.00 35.99 135 SER B CA 1
ATOM 2759 C C . SER B 1 5 ? 12.201 47.251 13.922 1.00 35.30 135 SER B C 1
ATOM 2760 O O . SER B 1 5 ? 11.597 46.544 13.127 1.00 33.99 135 SER B O 1
ATOM 2763 N N . VAL B 1 6 ? 13.446 46.988 14.289 1.00 35.33 136 VAL B N 1
ATOM 2764 C CA . VAL B 1 6 ? 14.113 45.790 13.797 1.00 35.34 136 VAL B CA 1
ATOM 2765 C C . VAL B 1 6 ? 13.271 44.564 14.191 1.00 33.91 136 VAL B C 1
ATOM 2766 O O . VAL B 1 6 ? 13.024 43.675 13.369 1.00 35.04 136 VAL B O 1
ATOM 2770 N N . PHE B 1 7 ? 12.778 44.560 15.427 1.00 31.51 137 PHE B N 1
ATOM 2771 C CA . PHE B 1 7 ? 11.971 43.463 15.921 1.00 30.14 137 PHE B CA 1
ATOM 2772 C C . PHE B 1 7 ? 10.693 43.217 15.115 1.00 30.34 137 PHE B C 1
ATOM 2773 O O . PHE B 1 7 ? 10.429 42.076 14.657 1.00 26.55 137 PHE B O 1
ATOM 2781 N N . SER B 1 8 ? 9.878 44.258 14.978 1.00 29.94 138 SER B N 1
ATOM 2782 C CA . SER B 1 8 ? 8.591 44.100 14.283 1.00 35.26 138 SER B CA 1
ATOM 2783 C C . SER B 1 8 ? 8.833 43.811 12.806 1.00 35.61 138 SER B C 1
ATOM 2784 O O . SER B 1 8 ? 7.998 43.191 12.146 1.00 38.47 138 SER B O 1
ATOM 2787 N N . GLU B 1 9 ? 9.984 44.239 12.292 1.00 37.92 139 GLU B N 1
ATOM 2788 C CA . GLU B 1 9 ? 10.331 43.975 10.884 1.00 41.28 139 GLU B CA 1
ATOM 2789 C C . GLU B 1 9 ? 10.440 42.480 10.582 1.00 38.35 139 GLU B C 1
ATOM 2790 O O . GLU B 1 9 ? 9.908 42.018 9.575 1.00 39.84 139 GLU B O 1
ATOM 2796 N N . ARG B 1 10 ? 11.139 41.739 11.452 1.00 34.65 140 ARG B N 1
ATOM 2797 C CA . ARG B 1 10 ? 11.353 40.295 11.285 1.00 33.74 140 ARG B CA 1
ATOM 2798 C C . ARG B 1 10 ? 10.308 39.388 11.978 1.00 32.79 140 ARG B C 1
ATOM 2799 O O . ARG B 1 10 ? 10.484 38.167 11.986 1.00 32.10 140 ARG B O 1
ATOM 2807 N N . THR B 1 11 ? 9.254 39.962 12.563 1.00 31.48 141 THR B N 1
ATOM 2808 C CA . THR B 1 11 ? 8.323 39.190 13.409 1.00 32.29 141 THR B CA 1
ATOM 2809 C C . THR B 1 11 ? 6.869 39.478 13.078 1.00 31.36 141 THR B C 1
ATOM 2810 O O . THR B 1 11 ? 6.455 40.625 13.094 1.00 29.31 141 THR B O 1
ATOM 2814 N N . GLU B 1 12 ? 6.111 38.424 12.799 1.00 32.56 142 GLU B N 1
ATOM 2815 C CA . GLU B 1 12 ? 4.666 38.524 12.620 1.00 34.15 142 GLU B CA 1
ATOM 2816 C C . GLU B 1 12 ? 4.022 38.969 13.920 1.00 36.62 142 GLU B C 1
ATOM 2817 O O . GLU B 1 12 ? 4.261 38.372 14.979 1.00 34.76 142 GLU B O 1
ATOM 2823 N N . GLU B 1 13 ? 3.209 40.016 13.837 1.00 39.15 143 GLU B N 1
ATOM 2824 C CA . GLU B 1 13 ? 2.629 40.623 15.027 1.00 41.82 143 GLU B CA 1
ATOM 2825 C C . GLU B 1 13 ? 2.029 39.541 15.919 1.00 39.28 143 GLU B C 1
ATOM 2826 O O . GLU B 1 13 ? 2.330 39.490 17.115 1.00 38.94 143 GLU B O 1
ATOM 2832 N N . SER B 1 14 ? 1.235 38.642 15.349 1.00 36.58 144 SER B N 1
ATOM 2833 C CA . SER B 1 14 ? 0.607 37.586 16.168 1.00 35.76 144 SER B CA 1
ATOM 2834 C C . SER B 1 14 ? 1.603 36.656 16.882 1.00 34.61 144 SER B C 1
ATOM 2835 O O . SER B 1 14 ? 1.341 36.206 18.002 1.00 32.74 144 SER B O 1
ATOM 2838 N N . SER B 1 15 ? 2.729 36.352 16.240 1.00 33.74 145 SER B N 1
ATOM 2839 C CA . SER B 1 15 ? 3.752 35.508 16.868 1.00 32.62 145 SER B CA 1
ATOM 2840 C C . SER B 1 15 ? 4.307 36.214 18.106 1.00 32.51 145 SER B C 1
ATOM 2841 O O . SER B 1 15 ? 4.433 35.625 19.172 1.00 30.98 145 SER B O 1
ATOM 2844 N N . ALA B 1 16 ? 4.629 37.488 17.954 1.00 32.08 146 ALA B N 1
ATOM 2845 C CA . ALA B 1 16 ? 5.089 38.312 19.062 1.00 32.64 146 ALA B CA 1
ATOM 2846 C C . ALA B 1 16 ? 4.094 38.346 20.224 1.00 33.11 146 ALA B C 1
ATOM 2847 O O . ALA B 1 16 ? 4.482 38.349 21.387 1.00 33.16 146 ALA B O 1
ATOM 2849 N N . VAL B 1 17 ? 2.807 38.378 19.907 1.00 34.20 147 VAL B N 1
ATOM 2850 C CA . VAL B 1 17 ? 1.768 38.510 20.931 1.00 33.94 147 VAL B CA 1
ATOM 2851 C C . VAL B 1 17 ? 1.716 37.270 21.804 1.00 32.85 147 VAL B C 1
ATOM 2852 O O . VAL B 1 17 ? 1.763 37.350 23.031 1.00 32.55 147 VAL B O 1
ATOM 2856 N N . GLN B 1 18 ? 1.639 36.126 21.149 1.00 32.04 148 GLN B N 1
ATOM 2857 C CA . GLN B 1 18 ? 1.717 34.841 21.800 1.00 31.31 148 GLN B CA 1
ATOM 2858 C C . GLN B 1 18 ? 2.988 34.734 22.630 1.00 30.45 148 GLN B C 1
ATOM 2859 O O . GLN B 1 18 ? 2.951 34.355 23.799 1.00 31.77 148 GLN B O 1
ATOM 2865 N N . TYR B 1 19 ? 4.119 35.075 22.028 1.00 27.63 149 TYR B N 1
ATOM 2866 C CA . TYR B 1 19 ? 5.396 34.927 22.681 1.00 25.34 149 TYR B CA 1
ATOM 2867 C C . TYR B 1 19 ? 5.489 35.706 24.011 1.00 27.38 149 TYR B C 1
ATOM 2868 O O . TYR B 1 19 ? 5.860 35.139 25.053 1.00 26.04 149 TYR B O 1
ATOM 2877 N N . PHE B 1 20 ? 5.158 36.998 23.991 1.00 26.60 150 PHE B N 1
ATOM 2878 C CA . PHE B 1 20 ? 5.224 37.780 25.219 1.00 28.13 150 PHE B CA 1
ATOM 2879 C C . PHE B 1 20 ? 4.089 37.480 26.207 1.00 29.43 150 PHE B C 1
ATOM 2880 O O . PHE B 1 20 ? 4.242 37.715 27.409 1.00 29.50 150 PHE B O 1
ATOM 2888 N N . GLN B 1 21 ? 2.985 36.937 25.710 1.00 31.60 151 GLN B N 1
ATOM 2889 C CA . GLN B 1 21 ? 1.958 36.388 26.590 1.00 34.75 151 GLN B CA 1
ATOM 2890 C C . GLN B 1 21 ? 2.494 35.210 27.415 1.00 33.48 151 GLN B C 1
ATOM 2891 O O . GLN B 1 21 ? 2.250 35.097 28.617 1.00 36.46 151 GLN B O 1
ATOM 2897 N N . PHE B 1 22 ? 3.230 34.335 26.755 1.00 30.67 152 PHE B N 1
ATOM 2898 C CA . PHE B 1 22 ? 3.796 33.186 27.403 1.00 27.87 152 PHE B CA 1
ATOM 2899 C C . PHE B 1 22 ? 4.717 33.638 28.534 1.00 28.40 152 PHE B C 1
ATOM 2900 O O . PHE B 1 22 ? 4.640 33.106 29.657 1.00 25.90 152 PHE B O 1
ATOM 2908 N N . TYR B 1 23 ? 5.569 34.622 28.256 1.00 26.82 153 TYR B N 1
ATOM 2909 C CA . TYR B 1 23 ? 6.568 35.019 29.234 1.00 27.11 153 TYR B CA 1
ATOM 2910 C C . TYR B 1 23 ? 5.956 35.942 30.288 1.00 27.78 153 TYR B C 1
ATOM 2911 O O . TYR B 1 23 ? 6.577 36.219 31.329 1.00 27.66 153 TYR B O 1
ATOM 2920 N N . GLY B 1 24 ? 4.732 36.388 30.035 1.00 26.79 154 GLY B N 1
ATOM 2921 C CA . GLY B 1 24 ? 3.993 37.190 30.991 1.00 27.80 154 GLY B CA 1
ATOM 2922 C C . GLY B 1 24 ? 3.441 36.367 32.150 1.00 29.75 154 GLY B C 1
ATOM 2923 O O . GLY B 1 24 ? 2.878 36.938 33.083 1.00 29.14 154 GLY B O 1
ATOM 2924 N N . TYR B 1 25 ? 3.590 35.038 32.088 1.00 27.56 155 TYR B N 1
ATOM 2925 C CA . TYR B 1 25 ? 3.158 34.153 33.162 1.00 27.35 155 TYR B CA 1
ATOM 2926 C C . TYR B 1 25 ? 4.276 33.964 34.184 1.00 26.41 155 TYR B C 1
ATOM 2927 O O . TYR B 1 25 ? 5.438 33.604 33.856 1.00 24.30 155 TYR B O 1
ATOM 2936 N N . LEU B 1 26 ? 3.917 34.251 35.430 1.00 24.15 156 LEU B N 1
ATOM 2937 C CA . LEU B 1 26 ? 4.778 33.979 36.559 1.00 24.10 156 LEU B CA 1
ATOM 2938 C C . LEU B 1 26 ? 5.156 32.526 36.556 1.00 22.25 156 LEU B C 1
ATOM 2939 O O . LEU B 1 26 ? 6.301 32.172 36.839 1.00 21.39 156 LEU B O 1
ATOM 2944 N N . SER B 1 27 ? 4.205 31.682 36.197 1.00 23.50 157 SER B N 1
ATOM 2945 C CA . SER B 1 27 ? 4.486 30.257 36.132 1.00 24.46 157 SER B CA 1
ATOM 2946 C C . SER B 1 27 ? 5.603 29.949 35.146 1.00 24.02 157 SER B C 1
ATOM 2947 O O . SER B 1 27 ? 6.422 29.089 35.416 1.00 25.72 157 SER B O 1
ATOM 2950 N N . GLN B 1 28 ? 5.675 30.655 34.021 1.00 25.61 158 GLN B N 1
ATOM 2951 C CA . GLN B 1 28 ? 6.745 30.361 33.080 1.00 27.05 158 GLN B CA 1
ATOM 2952 C C . GLN B 1 28 ? 8.071 30.959 33.507 1.00 26.57 158 GLN B C 1
ATOM 2953 O O . GLN B 1 28 ? 9.122 30.371 33.242 1.00 28.31 158 GLN B O 1
ATOM 2959 N N . GLN B 1 29 ? 8.041 32.115 34.154 1.00 26.87 159 GLN B N 1
ATOM 2960 C CA . GLN B 1 29 ? 9.262 32.668 34.729 1.00 26.49 159 GLN B CA 1
ATOM 2961 C C . GLN B 1 29 ? 9.803 31.706 35.786 1.00 25.46 159 GLN B C 1
ATOM 2962 O O . GLN B 1 29 ? 10.997 31.382 35.828 1.00 25.28 159 GLN B O 1
ATOM 2968 N N . GLN B 1 30 ? 8.893 31.202 36.601 1.00 25.22 160 GLN B N 1
ATOM 2969 C CA . GLN B 1 30 ? 9.203 30.265 37.674 1.00 24.18 160 GLN B CA 1
ATOM 2970 C C . GLN B 1 30 ? 9.870 29.009 37.158 1.00 24.33 160 GLN B C 1
ATOM 2971 O O . GLN B 1 30 ? 10.880 28.537 37.718 1.00 22.95 160 GLN B O 1
ATOM 2977 N N . ASN B 1 31 ? 9.307 28.469 36.084 1.00 24.33 161 ASN B N 1
ATOM 2978 C CA . ASN B 1 31 ? 9.878 27.294 35.435 1.00 24.95 161 ASN B CA 1
ATOM 2979 C C . ASN B 1 31 ? 11.356 27.515 35.084 1.00 25.22 161 ASN B C 1
ATOM 2980 O O . ASN B 1 31 ? 12.197 26.674 35.360 1.00 25.97 161 ASN B O 1
ATOM 2985 N N . MET B 1 32 ? 11.682 28.668 34.517 1.00 23.51 162 MET B N 1
ATOM 2986 C CA . MET B 1 32 ? 13.094 28.998 34.268 1.00 24.19 162 MET B CA 1
ATOM 2987 C C . MET B 1 32 ? 13.873 29.252 35.550 1.00 22.89 162 MET B C 1
ATOM 2988 O O . MET B 1 32 ? 15.003 28.782 35.720 1.00 22.53 162 MET B O 1
ATOM 2993 N N . MET B 1 33 ? 13.281 30.007 36.456 1.00 25.22 163 MET B N 1
ATOM 2994 C CA . MET B 1 33 ? 13.962 30.327 37.720 1.00 25.13 163 MET B CA 1
ATOM 2995 C C . MET B 1 33 ? 14.354 29.045 38.485 1.00 26.72 163 MET B C 1
ATOM 2996 O O . MET B 1 33 ? 15.497 28.916 38.931 1.00 25.74 163 MET B O 1
ATOM 3001 N N . GLN B 1 34 ? 13.415 28.093 38.562 1.00 26.01 164 GLN B N 1
ATOM 3002 C CA . GLN B 1 34 ? 13.620 26.795 39.226 1.00 28.37 164 GLN B CA 1
ATOM 3003 C C . GLN B 1 34 ? 14.608 25.862 38.559 1.00 27.03 164 GLN B C 1
ATOM 3004 O O . GLN B 1 34 ? 14.974 24.874 39.159 1.00 26.93 164 GLN B O 1
ATOM 3010 N N . ASP B 1 35 ? 14.984 26.108 37.305 1.00 25.11 165 ASP B N 1
ATOM 3011 C CA . ASP B 1 35 ? 16.049 25.328 36.708 1.00 24.68 165 ASP B CA 1
ATOM 3012 C C . ASP B 1 35 ? 17.325 25.723 37.468 1.00 26.31 165 ASP B C 1
ATOM 3013 O O . ASP B 1 35 ? 17.899 26.795 37.232 1.00 24.87 165 ASP B O 1
ATOM 3018 N N . TYR B 1 36 ? 17.727 24.866 38.409 1.00 26.78 166 TYR B N 1
ATOM 3019 C CA . TYR B 1 36 ? 18.855 25.153 39.286 1.00 27.06 166 TYR B CA 1
ATOM 3020 C C . TYR B 1 36 ? 20.181 25.280 38.553 1.00 26.51 166 TYR B C 1
ATOM 3021 O O . TYR B 1 36 ? 20.992 26.164 38.873 1.00 26.27 166 TYR B O 1
ATOM 3030 N N . VAL B 1 37 ? 20.430 24.400 37.586 1.00 27.37 167 VAL B N 1
ATOM 3031 C CA . VAL B 1 37 ? 21.678 24.491 36.830 1.00 27.20 167 VAL B CA 1
ATOM 3032 C C . VAL B 1 37 ? 21.711 25.858 36.141 1.00 27.06 167 VAL B C 1
ATOM 3033 O O . VAL B 1 37 ? 22.719 26.562 36.179 1.00 24.50 167 VAL B O 1
ATOM 3037 N N . ARG B 1 38 ? 20.576 26.250 35.578 1.00 27.25 168 ARG B N 1
ATOM 3038 C CA . ARG B 1 38 ? 20.490 27.499 34.838 1.00 27.35 168 ARG B CA 1
ATOM 3039 C C . ARG B 1 38 ? 20.723 28.679 35.751 1.00 26.13 168 ARG B C 1
ATOM 3040 O O . ARG B 1 38 ? 21.649 29.466 35.549 1.00 26.46 168 ARG B O 1
ATOM 3048 N N . THR B 1 39 ? 19.858 28.799 36.740 1.00 23.95 169 THR B N 1
ATOM 3049 C CA . THR B 1 39 ? 19.815 29.968 37.569 1.00 25.24 169 THR B CA 1
ATOM 3050 C C . THR B 1 39 ? 21.041 30.027 38.484 1.00 26.67 169 THR B C 1
ATOM 3051 O O . THR B 1 39 ? 21.659 31.096 38.641 1.00 28.48 169 THR B O 1
ATOM 3055 N N . GLY B 1 40 ? 21.406 28.880 39.043 1.00 24.32 170 GLY B N 1
ATOM 3056 C CA . GLY B 1 40 ? 22.578 28.786 39.894 1.00 26.66 170 GLY B CA 1
ATOM 3057 C C . GLY B 1 40 ? 23.854 29.142 39.162 1.00 27.36 170 GLY B C 1
ATOM 3058 O O . GLY B 1 40 ? 24.693 29.839 39.709 1.00 28.13 170 GLY B O 1
ATOM 3059 N N . THR B 1 41 ? 23.973 28.691 37.915 1.00 26.02 171 THR B N 1
ATOM 3060 C CA . THR B 1 41 ? 25.179 28.941 37.118 1.00 26.64 171 THR B CA 1
ATOM 3061 C C . THR B 1 41 ? 25.254 30.420 36.735 1.00 26.17 171 THR B C 1
ATOM 3062 O O . THR B 1 41 ? 26.322 31.013 36.809 1.00 27.17 171 THR B O 1
ATOM 3066 N N . TYR B 1 42 ? 24.133 31.020 36.362 1.00 24.68 172 TYR B N 1
ATOM 3067 C CA . TYR B 1 42 ? 24.141 32.453 36.073 1.00 25.65 172 TYR B CA 1
ATOM 3068 C C . TYR B 1 42 ? 24.663 33.222 37.291 1.00 25.51 172 TYR B C 1
ATOM 3069 O O . TYR B 1 42 ? 25.582 34.033 37.169 1.00 27.06 172 TYR B O 1
ATOM 3078 N N . GLN B 1 43 ? 24.110 32.929 38.471 1.00 26.43 173 GLN B N 1
ATOM 3079 C CA . GLN B 1 43 ? 24.502 33.624 39.673 1.00 25.49 173 GLN B CA 1
ATOM 3080 C C . GLN B 1 43 ? 25.999 33.496 39.963 1.00 26.13 173 GLN B C 1
ATOM 3081 O O . GLN B 1 43 ? 26.647 34.470 40.315 1.00 27.57 173 GLN B O 1
ATOM 3087 N N . ARG B 1 44 ? 26.516 32.292 39.810 1.00 26.72 174 ARG B N 1
ATOM 3088 C CA . ARG B 1 44 ? 27.911 31.956 40.080 1.00 30.56 174 ARG B CA 1
ATOM 3089 C C . ARG B 1 44 ? 28.840 32.664 39.084 1.00 29.57 174 ARG B C 1
ATOM 3090 O O . ARG B 1 44 ? 29.892 33.178 39.441 1.00 31.95 174 ARG B O 1
ATOM 3098 N N . ALA B 1 45 ? 28.454 32.688 37.825 1.00 27.75 175 ALA B N 1
ATOM 3099 C CA . ALA B 1 45 ? 29.268 33.352 36.824 1.00 28.91 175 ALA B CA 1
ATOM 3100 C C . ALA B 1 45 ? 29.407 34.835 37.129 1.00 30.28 175 ALA B C 1
ATOM 3101 O O . ALA B 1 45 ? 30.487 35.410 36.951 1.00 28.47 175 ALA B O 1
ATOM 3103 N N . ILE B 1 46 ? 28.317 35.452 37.578 1.00 30.39 176 ILE B N 1
ATOM 3104 C CA . ILE B 1 46 ? 28.314 36.884 37.864 1.00 30.42 176 ILE B CA 1
ATOM 3105 C C . ILE B 1 46 ? 29.105 37.199 39.147 1.00 31.68 176 ILE B C 1
ATOM 3106 O O . ILE B 1 46 ? 29.946 38.111 39.164 1.00 29.59 176 ILE B O 1
ATOM 3111 N N . LEU B 1 47 ? 28.826 36.457 40.221 1.00 31.98 177 LEU B N 1
ATOM 3112 C CA . LEU B 1 47 ? 29.431 36.756 41.516 1.00 33.88 177 LEU B CA 1
ATOM 3113 C C . LEU B 1 47 ? 30.926 36.463 41.527 1.00 35.91 177 LEU B C 1
ATOM 3114 O O . LEU B 1 47 ? 31.679 37.201 42.150 1.00 36.06 177 LEU B O 1
ATOM 3119 N N . GLN B 1 48 ? 31.349 35.386 40.863 1.00 35.12 178 GLN B N 1
ATOM 3120 C CA . GLN B 1 48 ? 32.766 34.996 40.856 1.00 36.13 178 GLN B CA 1
ATOM 3121 C C . GLN B 1 48 ? 33.558 35.898 39.947 1.00 35.39 178 GLN B C 1
ATOM 3122 O O . GLN B 1 48 ? 34.783 35.919 40.005 1.00 36.31 178 GLN B O 1
ATOM 3128 N N . ASN B 1 49 ? 32.861 36.623 39.081 1.00 36.13 179 ASN B N 1
ATOM 3129 C CA . ASN B 1 49 ? 33.498 37.645 38.270 1.00 34.49 179 ASN B CA 1
ATOM 3130 C C . ASN B 1 49 ? 33.054 39.016 38.755 1.00 34.33 179 ASN B C 1
ATOM 3131 O O . ASN B 1 49 ? 32.638 39.839 37.962 1.00 31.70 179 ASN B O 1
ATOM 3136 N N . HIS B 1 50 ? 33.204 39.251 40.066 1.00 34.83 180 HIS B N 1
ATOM 3137 C CA . HIS B 1 50 ? 32.704 40.470 40.726 1.00 36.69 180 HIS B CA 1
ATOM 3138 C C . HIS B 1 50 ? 33.320 41.763 40.189 1.00 35.53 180 HIS B C 1
ATOM 3139 O O . HIS B 1 50 ? 32.681 42.816 40.212 1.00 34.31 180 HIS B O 1
ATOM 3146 N N . THR B 1 51 ? 34.543 41.672 39.675 1.00 34.86 181 THR B N 1
ATOM 3147 C CA . THR B 1 51 ? 35.225 42.832 39.128 1.00 34.92 181 THR B CA 1
ATOM 3148 C C . THR B 1 51 ? 34.606 43.256 37.805 1.00 33.44 181 THR B C 1
ATOM 3149 O O . THR B 1 51 ? 34.714 44.402 37.421 1.00 29.38 181 THR B O 1
ATOM 3153 N N . ASP B 1 52 ? 33.938 42.344 37.100 1.00 31.96 182 ASP B N 1
ATOM 3154 C CA . ASP B 1 52 ? 33.257 42.743 35.879 1.00 31.34 182 ASP B CA 1
ATOM 3155 C C . ASP B 1 52 ? 31.943 43.453 36.188 1.00 31.80 182 ASP B C 1
ATOM 3156 O O . ASP B 1 52 ? 31.286 43.945 35.270 1.00 33.22 182 ASP B O 1
ATOM 3161 N N . PHE B 1 53 ? 31.535 43.469 37.459 1.00 31.61 183 PHE B N 1
ATOM 3162 C CA . PHE B 1 53 ? 30.273 44.099 37.857 1.00 33.43 183 PHE B CA 1
ATOM 3163 C C . PHE B 1 53 ? 30.382 45.218 38.898 1.00 35.28 183 PHE B C 1
ATOM 3164 O O . PHE B 1 53 ? 29.541 46.120 38.925 1.00 35.78 183 PHE B O 1
ATOM 3172 N N . LYS B 1 54 ? 31.392 45.153 39.758 1.00 35.13 184 LYS B N 1
ATOM 3173 C CA . LYS B 1 54 ? 31.523 46.115 40.846 1.00 37.09 184 LYS B CA 1
ATOM 3174 C C . LYS B 1 54 ? 31.536 47.541 40.280 1.00 35.05 184 LYS B C 1
ATOM 3175 O O . LYS B 1 54 ? 32.378 47.866 39.445 1.00 29.67 184 LYS B O 1
ATOM 3181 N N . ASP B 1 55 ? 30.565 48.345 40.723 1.00 36.18 185 ASP B N 1
ATOM 3182 C CA . ASP B 1 55 ? 30.394 49.753 40.329 1.00 38.20 185 ASP B CA 1
ATOM 3183 C C . ASP B 1 55 ? 30.207 49.935 38.847 1.00 35.27 185 ASP B C 1
ATOM 3184 O O . ASP B 1 55 ? 30.581 50.971 38.318 1.00 34.88 185 ASP B O 1
ATOM 3189 N N . LYS B 1 56 ? 29.627 48.956 38.165 1.00 34.50 186 LYS B N 1
ATOM 3190 C CA . LYS B 1 56 ? 29.496 49.035 36.702 1.00 33.95 186 LYS B CA 1
ATOM 3191 C C . LYS B 1 56 ? 28.088 49.370 36.278 1.00 32.69 186 LYS B C 1
ATOM 3192 O O . LYS B 1 56 ? 27.152 49.278 37.075 1.00 32.84 186 LYS B O 1
ATOM 3198 N N . ILE B 1 57 ? 27.943 49.735 35.008 1.00 31.94 187 ILE B N 1
ATOM 3199 C CA . ILE B 1 57 ? 26.635 49.875 34.402 1.00 32.10 187 ILE B CA 1
ATOM 3200 C C . ILE B 1 57 ? 26.317 48.609 33.597 1.00 31.60 187 ILE B C 1
ATOM 3201 O O . ILE B 1 57 ? 27.130 48.162 32.770 1.00 29.49 187 ILE B O 1
ATOM 3206 N N . VAL B 1 58 ? 25.122 48.068 33.828 1.00 30.65 188 VAL B N 1
ATOM 3207 C CA . VAL B 1 58 ? 24.718 46.794 33.242 1.00 29.76 188 VAL B CA 1
ATOM 3208 C C . VAL B 1 58 ? 23.408 46.954 32.501 1.00 28.21 188 VAL B C 1
ATOM 3209 O O . VAL B 1 58 ? 22.566 47.773 32.890 1.00 29.11 188 VAL B O 1
ATOM 3213 N N . LEU B 1 59 ? 23.279 46.190 31.423 1.00 26.53 189 LEU B N 1
ATOM 3214 C CA . LEU B 1 59 ? 22.034 46.023 30.701 1.00 26.13 189 LEU B CA 1
ATOM 3215 C C . LEU B 1 59 ? 21.593 44.557 30.757 1.00 28.13 189 LEU B C 1
ATOM 3216 O O . LEU B 1 59 ? 22.288 43.687 30.259 1.00 28.73 189 LEU B O 1
ATOM 3221 N N . ASP B 1 60 ? 20.423 44.297 31.326 1.00 28.59 190 ASP B N 1
ATOM 3222 C CA . ASP B 1 60 ? 19.853 42.959 31.364 1.00 29.02 190 ASP B CA 1
ATOM 3223 C C . ASP B 1 60 ? 18.789 42.914 30.270 1.00 27.73 190 ASP B C 1
ATOM 3224 O O . ASP B 1 60 ? 17.729 43.531 30.389 1.00 27.26 190 ASP B O 1
ATOM 3229 N N . VAL B 1 61 ? 19.088 42.184 29.201 1.00 27.29 191 VAL B N 1
ATOM 3230 C CA . VAL B 1 61 ? 18.183 42.086 28.065 1.00 27.19 191 VAL B CA 1
ATOM 3231 C C . VAL B 1 61 ? 17.115 41.011 28.300 1.00 27.08 191 VAL B C 1
ATOM 3232 O O . VAL B 1 61 ? 17.426 39.815 28.271 1.00 27.43 191 VAL B O 1
ATOM 3236 N N . GLY B 1 62 ? 15.862 41.429 28.470 1.00 24.35 192 GLY B N 1
ATOM 3237 C CA . GLY B 1 62 ? 14.783 40.485 28.724 1.00 24.94 192 GLY B CA 1
ATOM 3238 C C . GLY B 1 62 ? 14.855 40.000 30.166 1.00 25.35 192 GLY B C 1
ATOM 3239 O O . GLY B 1 62 ? 15.119 38.814 30.437 1.00 24.34 192 GLY B O 1
ATOM 3240 N N . CYS B 1 63 ? 14.656 40.927 31.095 1.00 25.14 193 CYS B N 1
ATOM 3241 C CA . CYS B 1 63 ? 14.982 40.677 32.494 1.00 26.46 193 CYS B CA 1
ATOM 3242 C C . CYS B 1 63 ? 13.954 39.773 33.194 1.00 25.90 193 CYS B C 1
ATOM 3243 O O . CYS B 1 63 ? 14.238 39.211 34.250 1.00 24.39 193 CYS B O 1
ATOM 3246 N N . GLY B 1 64 ? 12.765 39.648 32.614 1.00 25.36 194 GLY B N 1
ATOM 3247 C CA . GLY B 1 64 ? 11.760 38.740 33.152 1.00 25.54 194 GLY B CA 1
ATOM 3248 C C . GLY B 1 64 ? 11.385 39.186 34.550 1.00 26.51 194 GLY B C 1
ATOM 3249 O O . GLY B 1 64 ? 10.955 40.321 34.748 1.00 24.87 194 GLY B O 1
ATOM 3250 N N . SER B 1 65 ? 11.572 38.298 35.520 1.00 27.60 195 SER B N 1
ATOM 3251 C CA . SER B 1 65 ? 11.331 38.611 36.932 1.00 27.57 195 SER B CA 1
ATOM 3252 C C . SER B 1 65 ? 12.305 39.639 37.537 1.00 26.68 195 SER B C 1
ATOM 3253 O O . SER B 1 65 ? 11.989 40.262 38.539 1.00 27.73 195 SER B O 1
ATOM 3256 N N . GLY B 1 66 ? 13.478 39.805 36.943 1.00 26.11 196 GLY B N 1
ATOM 3257 C CA . GLY B 1 66 ? 14.506 40.663 37.500 1.00 26.34 196 GLY B CA 1
ATOM 3258 C C . GLY B 1 66 ? 15.691 39.838 37.927 1.00 27.73 196 GLY B C 1
ATOM 3259 O O . GLY B 1 66 ? 16.760 40.374 38.225 1.00 30.31 196 GLY B O 1
ATOM 3260 N N . ILE B 1 67 ? 15.517 38.523 37.936 1.00 25.46 197 ILE B N 1
ATOM 3261 C CA . ILE B 1 67 ? 16.442 37.663 38.651 1.00 24.99 197 ILE B CA 1
ATOM 3262 C C . ILE B 1 67 ? 17.932 37.892 38.334 1.00 23.54 197 ILE B C 1
ATOM 3263 O O . ILE B 1 67 ? 18.759 37.966 39.241 1.00 23.97 197 ILE B O 1
ATOM 3268 N N . LEU B 1 68 ? 18.263 38.042 37.064 1.00 23.94 198 LEU B N 1
ATOM 3269 C CA . LEU B 1 68 ? 19.659 38.273 36.691 1.00 24.50 198 LEU B CA 1
ATOM 3270 C C . LEU B 1 68 ? 20.135 39.661 37.125 1.00 24.77 198 LEU B C 1
ATOM 3271 O O . LEU B 1 68 ? 21.288 39.831 37.488 1.00 24.79 198 LEU B O 1
ATOM 3276 N N . SER B 1 69 ? 19.229 40.623 37.148 1.00 25.72 199 SER B N 1
ATOM 3277 C CA . SER B 1 69 ? 19.563 41.975 37.588 1.00 27.84 199 SER B CA 1
ATOM 3278 C C . SER B 1 69 ? 19.793 42.041 39.101 1.00 29.41 199 SER B C 1
ATOM 3279 O O . SER B 1 69 ? 20.637 42.817 39.571 1.00 29.47 199 SER B O 1
ATOM 3282 N N . PHE B 1 70 ? 19.056 41.227 39.857 1.00 27.00 200 PHE B N 1
ATOM 3283 C CA . PHE B 1 70 ? 19.377 41.045 41.269 1.00 26.13 200 PHE B CA 1
ATOM 3284 C C . PHE B 1 70 ? 20.750 40.418 41.459 1.00 25.60 200 PHE B C 1
ATOM 3285 O O . PHE B 1 70 ? 21.441 40.782 42.379 1.00 25.99 200 PHE B O 1
ATOM 3293 N N . PHE B 1 71 ? 21.170 39.514 40.582 1.00 26.19 201 PHE B N 1
ATOM 3294 C CA . PHE B 1 71 ? 22.494 38.937 40.746 1.00 26.47 201 PHE B CA 1
ATOM 3295 C C . PHE B 1 71 ? 23.544 39.994 40.425 1.00 27.30 201 PHE B C 1
ATOM 3296 O O . PHE B 1 71 ? 24.528 40.126 41.135 1.00 28.50 201 PHE B O 1
ATOM 3304 N N . ALA B 1 72 ? 23.353 40.729 39.341 1.00 28.78 202 ALA B N 1
ATOM 3305 C CA . ALA B 1 72 ? 24.230 41.864 39.048 1.00 29.70 202 ALA B CA 1
ATOM 3306 C C . ALA B 1 72 ? 24.293 42.841 40.237 1.00 28.86 202 ALA B C 1
ATOM 3307 O O . ALA B 1 72 ? 25.373 43.326 40.566 1.00 29.95 202 ALA B O 1
ATOM 3309 N N . ALA B 1 73 ? 23.156 43.104 40.882 1.00 28.63 203 ALA B N 1
ATOM 3310 C CA . ALA B 1 73 ? 23.134 43.922 42.108 1.00 28.41 203 ALA B CA 1
ATOM 3311 C C . ALA B 1 73 ? 23.931 43.270 43.227 1.00 28.55 203 ALA B C 1
ATOM 3312 O O . ALA B 1 73 ? 24.722 43.939 43.899 1.00 30.02 203 ALA B O 1
ATOM 3314 N N . GLN B 1 74 ? 23.739 41.969 43.430 1.00 27.45 204 GLN B N 1
ATOM 3315 C CA . GLN B 1 74 ? 24.474 41.261 44.470 1.00 29.66 204 GLN B CA 1
ATOM 3316 C C . GLN B 1 74 ? 25.991 41.363 44.265 1.00 30.74 204 GLN B C 1
ATOM 3317 O O . GLN B 1 74 ? 26.728 41.371 45.236 1.00 32.02 204 GLN B O 1
ATOM 3323 N N . ALA B 1 75 ? 26.457 41.436 43.018 1.00 31.69 205 ALA B N 1
ATOM 3324 C CA . ALA B 1 75 ? 27.911 41.555 42.721 1.00 30.63 205 ALA B CA 1
ATOM 3325 C C . ALA B 1 75 ? 28.448 42.995 42.748 1.00 32.32 205 ALA B C 1
ATOM 3326 O O . ALA B 1 75 ? 29.616 43.230 42.395 1.00 31.41 205 ALA B O 1
ATOM 3328 N N . GLY B 1 76 ? 27.602 43.959 43.102 1.00 33.38 206 GLY B N 1
ATOM 3329 C CA . GLY B 1 76 ? 28.070 45.348 43.343 1.00 34.90 206 GLY B CA 1
ATOM 3330 C C . GLY B 1 76 ? 27.891 46.351 42.211 1.00 35.63 206 GLY B C 1
ATOM 3331 O O . GLY B 1 76 ? 28.568 47.373 42.163 1.00 35.75 206 GLY B O 1
ATOM 3332 N N . ALA B 1 77 ? 26.985 46.073 41.281 1.00 37.59 207 ALA B N 1
ATOM 3333 C CA . ALA B 1 77 ? 26.820 46.937 40.121 1.00 37.40 207 ALA B CA 1
ATOM 3334 C C . ALA B 1 77 ? 26.199 48.247 40.564 1.00 36.13 207 ALA B C 1
ATOM 3335 O O . ALA B 1 77 ? 25.384 48.275 41.485 1.00 34.67 207 ALA B O 1
ATOM 3337 N N . ARG B 1 78 ? 26.578 49.345 39.935 1.00 37.61 208 ARG B N 1
ATOM 3338 C CA . ARG B 1 78 ? 25.991 50.625 40.355 1.00 40.20 208 ARG B CA 1
ATOM 3339 C C . ARG B 1 78 ? 24.629 50.871 39.736 1.00 35.51 208 ARG B C 1
ATOM 3340 O O . ARG B 1 78 ? 23.721 51.364 40.395 1.00 31.26 208 ARG B O 1
ATOM 3348 N N . LYS B 1 79 ? 24.494 50.514 38.467 1.00 33.38 209 LYS B N 1
ATOM 3349 C CA . LYS B 1 79 ? 23.275 50.777 37.751 1.00 34.11 209 LYS B CA 1
ATOM 3350 C C . LYS B 1 79 ? 22.992 49.672 36.734 1.00 34.31 209 LYS B C 1
ATOM 3351 O O . LYS B 1 79 ? 23.838 49.348 35.904 1.00 34.69 209 LYS B O 1
ATOM 3357 N N . ILE B 1 80 ? 21.791 49.111 36.813 1.00 31.64 210 ILE B N 1
ATOM 3358 C CA . ILE B 1 80 ? 21.395 47.998 35.974 1.00 31.05 210 ILE B CA 1
ATOM 3359 C C . ILE B 1 80 ? 20.105 48.377 35.289 1.00 29.59 210 ILE B C 1
ATOM 3360 O O . ILE B 1 80 ? 19.085 48.587 35.953 1.00 27.24 210 ILE B O 1
ATOM 3365 N N . TYR B 1 81 ? 20.155 48.484 33.969 1.00 28.50 211 TYR B N 1
ATOM 3366 C CA . TYR B 1 81 ? 18.954 48.668 33.186 1.00 29.25 211 TYR B CA 1
ATOM 3367 C C . TYR B 1 81 ? 18.402 47.304 32.786 1.00 30.79 211 TYR B C 1
ATOM 3368 O O . TYR B 1 81 ? 19.077 46.499 32.142 1.00 29.26 211 TYR B O 1
ATOM 3377 N N . ALA B 1 82 ? 17.166 47.068 33.208 1.00 31.60 212 ALA B N 1
ATOM 3378 C CA . ALA B 1 82 ? 16.509 45.802 33.064 1.00 31.66 212 ALA B CA 1
ATOM 3379 C C . ALA B 1 82 ? 15.365 45.974 32.088 1.00 31.09 212 ALA B C 1
ATOM 3380 O O . ALA B 1 82 ? 14.330 46.523 32.433 1.00 33.04 212 ALA B O 1
ATOM 3382 N N . VAL B 1 83 ? 15.566 45.496 30.866 1.00 28.65 213 VAL B N 1
ATOM 3383 C CA . VAL B 1 83 ? 14.588 45.629 29.800 1.00 28.69 213 VAL B CA 1
ATOM 3384 C C . VAL B 1 83 ? 13.726 44.379 29.686 1.00 28.48 213 VAL B C 1
ATOM 3385 O O . VAL B 1 83 ? 14.247 43.254 29.735 1.00 27.58 213 VAL B O 1
ATOM 3389 N N . GLU B 1 84 ? 12.416 44.570 29.540 1.00 25.59 214 GLU B N 1
ATOM 3390 C CA . GLU B 1 84 ? 11.496 43.432 29.457 1.00 27.50 214 GLU B CA 1
ATOM 3391 C C . GLU B 1 84 ? 10.219 43.806 28.708 1.00 27.22 214 GLU B C 1
ATOM 3392 O O . GLU B 1 84 ? 9.547 44.781 29.044 1.00 26.68 214 GLU B O 1
ATOM 3398 N N . ALA B 1 85 ? 9.909 43.026 27.680 1.00 26.93 215 ALA B N 1
ATOM 3399 C CA . ALA B 1 85 ? 8.861 43.363 26.749 1.00 25.84 215 ALA B CA 1
ATOM 3400 C C . ALA B 1 85 ? 7.495 42.840 27.143 1.00 26.10 215 ALA B C 1
ATOM 3401 O O . ALA B 1 85 ? 6.493 43.382 26.693 1.00 24.25 215 ALA B O 1
ATOM 3403 N N . SER B 1 86 ? 7.444 41.768 27.938 1.00 26.77 216 SER B N 1
ATOM 3404 C CA . SER B 1 86 ? 6.168 41.234 28.421 1.00 26.82 216 SER B CA 1
ATOM 3405 C C . SER B 1 86 ? 5.613 42.046 29.592 1.00 28.61 216 SER B C 1
ATOM 3406 O O . SER B 1 86 ? 6.305 42.885 30.185 1.00 28.60 216 SER B O 1
ATOM 3409 N N . THR B 1 87 ? 4.365 41.778 29.948 1.00 30.22 217 THR B N 1
ATOM 3410 C CA . THR B 1 87 ? 3.785 42.385 31.156 1.00 31.20 217 THR B CA 1
ATOM 3411 C C . THR B 1 87 ? 4.504 41.943 32.448 1.00 30.91 217 THR B C 1
ATOM 3412 O O . THR B 1 87 ? 4.255 42.508 33.506 1.00 31.17 217 THR B O 1
ATOM 3416 N N . MET B 1 88 ? 5.402 40.951 32.372 1.00 30.36 218 MET B N 1
ATOM 3417 C CA . MET B 1 88 ? 6.258 40.595 33.524 1.00 29.39 218 MET B CA 1
ATOM 3418 C C . MET B 1 88 ? 7.080 41.786 34.032 1.00 28.96 218 MET B C 1
ATOM 3419 O O . MET B 1 88 ? 7.529 41.785 35.160 1.00 28.17 218 MET B O 1
ATOM 3424 N N . ALA B 1 89 ? 7.306 42.779 33.182 1.00 30.77 219 ALA B N 1
ATOM 3425 C CA . ALA B 1 89 ? 8.015 44.003 33.594 1.00 30.71 219 ALA B CA 1
ATOM 3426 C C . ALA B 1 89 ? 7.366 44.665 34.789 1.00 29.66 219 ALA B C 1
ATOM 3427 O O . ALA B 1 89 ? 8.057 45.132 35.677 1.00 29.96 219 ALA B O 1
ATOM 3429 N N . GLN B 1 90 ? 6.044 44.735 34.815 1.00 32.38 220 GLN B N 1
ATOM 3430 C CA . GLN B 1 90 ? 5.389 45.344 35.965 1.00 35.77 220 GLN B CA 1
ATOM 3431 C C . GLN B 1 90 ? 5.645 44.552 37.244 1.00 31.99 220 GLN B C 1
ATOM 3432 O O . GLN B 1 90 ? 5.801 45.136 38.299 1.00 30.63 220 GLN B O 1
ATOM 3438 N N . HIS B 1 91 ? 5.727 43.226 37.141 1.00 30.31 221 HIS B N 1
ATOM 3439 C CA . HIS B 1 91 ? 6.067 42.407 38.289 1.00 29.00 221 HIS B CA 1
ATOM 3440 C C . HIS B 1 91 ? 7.509 42.644 38.687 1.00 30.65 221 HIS B C 1
ATOM 3441 O O . HIS B 1 91 ? 7.810 42.769 39.874 1.00 29.49 221 HIS B O 1
ATOM 3448 N N . ALA B 1 92 ? 8.407 42.723 37.705 1.00 30.34 222 ALA B N 1
ATOM 3449 C CA . ALA B 1 92 ? 9.819 42.978 38.004 1.00 30.09 222 ALA B CA 1
ATOM 3450 C C . ALA B 1 92 ? 9.977 44.266 38.813 1.00 30.25 222 ALA B C 1
ATOM 3451 O O . ALA B 1 92 ? 10.772 44.320 39.742 1.00 28.29 222 ALA B O 1
ATOM 3453 N N . GLU B 1 93 ? 9.195 45.280 38.456 1.00 31.28 223 GLU B N 1
ATOM 3454 C CA . GLU B 1 93 ? 9.212 46.573 39.126 1.00 32.66 223 GLU B CA 1
ATOM 3455 C C . GLU B 1 93 ? 8.818 46.454 40.593 1.00 31.87 223 GLU B C 1
ATOM 3456 O O . GLU B 1 93 ? 9.463 47.049 41.466 1.00 31.88 223 GLU B O 1
ATOM 3462 N N . VAL B 1 94 ? 7.777 45.664 40.857 1.00 31.32 224 VAL B N 1
ATOM 3463 C CA . VAL B 1 94 ? 7.313 45.394 42.218 1.00 30.77 224 VAL B CA 1
ATOM 3464 C C . VAL B 1 94 ? 8.468 44.786 43.009 1.00 31.39 224 VAL B C 1
ATOM 3465 O O . VAL B 1 94 ? 8.780 45.226 44.109 1.00 32.40 224 VAL B O 1
ATOM 3469 N N . LEU B 1 95 ? 9.136 43.796 42.448 1.00 31.06 225 LEU B N 1
ATOM 3470 C CA . LEU B 1 95 ? 10.250 43.208 43.166 1.00 31.20 225 LEU B CA 1
ATOM 3471 C C . LEU B 1 95 ? 11.394 44.194 43.432 1.00 29.78 225 LEU B C 1
ATOM 3472 O O . LEU B 1 95 ? 11.989 44.165 44.503 1.00 30.92 225 LEU B O 1
ATOM 3477 N N . VAL B 1 96 ? 11.706 45.064 42.482 1.00 28.58 226 VAL B N 1
ATOM 3478 C CA . VAL B 1 96 ? 12.773 46.039 42.697 1.00 29.64 226 VAL B CA 1
ATOM 3479 C C . VAL B 1 96 ? 12.457 46.948 43.890 1.00 32.36 226 VAL B C 1
ATOM 3480 O O . VAL B 1 96 ? 13.338 47.182 44.741 1.00 30.28 226 VAL B O 1
ATOM 3484 N N . LYS B 1 97 ? 11.209 47.434 43.962 1.00 32.48 227 LYS B N 1
ATOM 3485 C CA . LYS B 1 97 ? 10.756 48.245 45.107 1.00 34.43 227 LYS B CA 1
ATOM 3486 C C . LYS B 1 97 ? 10.886 47.453 46.408 1.00 31.91 227 LYS B C 1
ATOM 3487 O O . LYS B 1 97 ? 11.518 47.899 47.367 1.00 26.68 227 LYS B O 1
ATOM 3493 N N . SER B 1 98 ? 10.281 46.268 46.423 1.00 32.46 228 SER B N 1
ATOM 3494 C CA . SER B 1 98 ? 10.231 45.459 47.620 1.00 32.71 228 SER B CA 1
ATOM 3495 C C . SER B 1 98 ? 11.603 44.960 48.043 1.00 33.22 228 SER B C 1
ATOM 3496 O O . SER B 1 98 ? 11.779 44.623 49.194 1.00 34.23 228 SER B O 1
ATOM 3499 N N . ASN B 1 99 ? 12.579 44.912 47.139 1.00 31.61 229 ASN B N 1
ATOM 3500 C CA . ASN B 1 99 ? 13.951 44.616 47.569 1.00 32.00 229 ASN B CA 1
ATOM 3501 C C . ASN B 1 99 ? 14.787 45.867 47.796 1.00 30.87 229 ASN B C 1
ATOM 3502 O O . ASN B 1 99 ? 15.989 45.767 48.006 1.00 30.65 229 ASN B O 1
ATOM 3507 N N . ASN B 1 100 ? 14.153 47.037 47.733 1.00 31.88 230 ASN B N 1
ATOM 3508 C CA . ASN B 1 100 ? 14.772 48.310 48.078 1.00 32.74 230 ASN B CA 1
ATOM 3509 C C . ASN B 1 100 ? 15.976 48.599 47.231 1.00 32.59 230 ASN B C 1
ATOM 3510 O O . ASN B 1 100 ? 17.028 48.975 47.734 1.00 34.37 230 ASN B O 1
ATOM 3515 N N . LEU B 1 101 ? 15.808 48.407 45.929 1.00 32.71 231 LEU B N 1
ATOM 3516 C CA . LEU B 1 101 ? 16.880 48.538 44.977 1.00 32.17 231 LEU B CA 1
ATOM 3517 C C . LEU B 1 101 ? 16.532 49.527 43.866 1.00 32.45 231 LEU B C 1
ATOM 3518 O O . LEU B 1 101 ? 17.179 49.531 42.834 1.00 33.52 231 LEU B O 1
ATOM 3523 N N . THR B 1 102 ? 15.535 50.382 44.094 1.00 32.95 232 THR B N 1
ATOM 3524 C CA . THR B 1 102 ? 15.067 51.343 43.087 1.00 35.42 232 THR B CA 1
ATOM 3525 C C . THR B 1 102 ? 16.142 52.301 42.551 1.00 37.94 232 THR B C 1
ATOM 3526 O O . THR B 1 102 ? 15.978 52.856 41.481 1.00 35.86 232 THR B O 1
ATOM 3530 N N . ASP B 1 103 ? 17.233 52.519 43.283 1.00 43.20 233 ASP B N 1
ATOM 3531 C CA . ASP B 1 103 ? 18.283 53.416 42.791 1.00 45.41 233 ASP B CA 1
ATOM 3532 C C . ASP B 1 103 ? 19.423 52.681 42.118 1.00 43.14 233 ASP B C 1
ATOM 3533 O O . ASP B 1 103 ? 20.446 53.268 41.789 1.00 43.90 233 ASP B O 1
ATOM 3538 N N . ARG B 1 104 ? 19.256 51.386 41.924 1.00 40.37 234 ARG B N 1
ATOM 3539 C CA . ARG B 1 104 ? 20.317 50.577 41.339 1.00 38.21 234 ARG B CA 1
ATOM 3540 C C . ARG B 1 104 ? 19.829 49.716 40.168 1.00 35.86 234 ARG B C 1
ATOM 3541 O O . ARG B 1 104 ? 20.612 49.399 39.268 1.00 36.80 234 ARG B O 1
ATOM 3549 N N . ILE B 1 105 ? 18.545 49.350 40.186 1.00 32.33 235 ILE B N 1
ATOM 3550 C CA . ILE B 1 105 ? 17.934 48.650 39.085 1.00 32.28 235 ILE B CA 1
ATOM 3551 C C . ILE B 1 105 ? 16.796 49.473 38.565 1.00 30.03 235 ILE B C 1
ATOM 3552 O O . ILE B 1 105 ? 15.939 49.857 39.337 1.00 31.38 235 ILE B O 1
ATOM 3557 N N . VAL B 1 106 ? 16.788 49.710 37.257 1.00 31.15 236 VAL B N 1
ATOM 3558 C CA . VAL B 1 106 ? 15.746 50.456 36.589 1.00 29.56 236 VAL B CA 1
ATOM 3559 C C . VAL B 1 106 ? 15.113 49.547 35.576 1.00 30.21 236 VAL B C 1
ATOM 3560 O O . VAL B 1 106 ? 15.768 49.120 34.615 1.00 32.62 236 VAL B O 1
ATOM 3564 N N . VAL B 1 107 ? 13.834 49.262 35.780 1.00 30.25 237 VAL B N 1
ATOM 3565 C CA . VAL B 1 107 ? 13.093 48.399 34.898 1.00 30.44 237 VAL B CA 1
ATOM 3566 C C . VAL B 1 107 ? 12.552 49.237 33.749 1.00 32.66 237 VAL B C 1
ATOM 3567 O O . VAL B 1 107 ? 11.901 50.253 33.985 1.00 33.59 237 VAL B O 1
ATOM 3571 N N . ILE B 1 108 ? 12.786 48.793 32.516 1.00 31.75 238 ILE B N 1
ATOM 3572 C CA . ILE B 1 108 ? 12.353 49.536 31.338 1.00 33.64 238 ILE B CA 1
ATOM 3573 C C . ILE B 1 108 ? 11.412 48.650 30.518 1.00 32.54 238 ILE B C 1
ATOM 3574 O O . ILE B 1 108 ? 11.873 47.727 29.851 1.00 31.67 238 ILE B O 1
ATOM 3579 N N . PRO B 1 109 ? 10.085 48.914 30.583 1.00 32.57 239 PRO B N 1
ATOM 3580 C CA . PRO B 1 109 ? 9.127 48.073 29.863 1.00 32.11 239 PRO B CA 1
ATOM 3581 C C . PRO B 1 109 ? 9.211 48.265 28.372 1.00 33.00 239 PRO B C 1
ATOM 3582 O O . PRO B 1 109 ? 8.970 49.362 27.880 1.00 37.28 239 PRO B O 1
ATOM 3586 N N . GLY B 1 110 ? 9.561 47.211 27.651 1.00 31.58 240 GLY B N 1
ATOM 3587 C CA . GLY B 1 110 ? 9.484 47.235 26.203 1.00 30.54 240 GLY B CA 1
ATOM 3588 C C . GLY B 1 110 ? 10.477 46.316 25.542 1.00 30.90 240 GLY B C 1
ATOM 3589 O O . GLY B 1 110 ? 11.238 45.601 26.211 1.00 30.97 240 GLY B O 1
ATOM 3590 N N . LYS B 1 111 ? 10.468 46.348 24.215 1.00 29.57 241 LYS B N 1
ATOM 3591 C CA . LYS B 1 111 ? 11.385 45.569 23.430 1.00 29.24 241 LYS B CA 1
ATOM 3592 C C . LYS B 1 111 ? 12.707 46.297 23.372 1.00 28.66 241 LYS B C 1
ATOM 3593 O O . LYS B 1 111 ? 12.735 47.513 23.177 1.00 27.74 241 LYS B O 1
ATOM 3599 N N . VAL B 1 112 ? 13.802 45.560 23.548 1.00 28.08 242 VAL B N 1
ATOM 3600 C CA . VAL B 1 112 ? 15.141 46.138 23.520 1.00 27.65 242 VAL B CA 1
ATOM 3601 C C . VAL B 1 112 ? 15.498 46.808 22.178 1.00 29.70 242 VAL B C 1
ATOM 3602 O O . VAL B 1 112 ? 16.433 47.624 22.105 1.00 29.20 242 VAL B O 1
ATOM 3606 N N . GLU B 1 113 ? 14.772 46.445 21.123 1.00 31.06 243 GLU B N 1
ATOM 3607 C CA . GLU B 1 113 ? 14.936 47.043 19.809 1.00 30.74 243 GLU B CA 1
ATOM 3608 C C . GLU B 1 113 ? 14.192 48.358 19.703 1.00 31.28 243 GLU B C 1
ATOM 3609 O O . GLU B 1 113 ? 14.396 49.080 18.749 1.00 30.79 243 GLU B O 1
ATOM 3615 N N . GLU B 1 114 ? 13.344 48.673 20.685 1.00 32.04 244 GLU B N 1
ATOM 3616 C CA . GLU B 1 114 ? 12.507 49.875 20.639 1.00 32.74 244 GLU B CA 1
ATOM 3617 C C . GLU B 1 114 ? 12.708 50.860 21.778 1.00 32.15 244 GLU B C 1
ATOM 3618 O O . GLU B 1 114 ? 12.360 52.011 21.642 1.00 36.48 244 GLU B O 1
ATOM 3624 N N . VAL B 1 115 ? 13.238 50.435 22.909 1.00 32.34 245 VAL B N 1
ATOM 3625 C CA . VAL B 1 115 ? 13.347 51.345 24.046 1.00 30.53 245 VAL B CA 1
ATOM 3626 C C . VAL B 1 115 ? 14.541 52.310 23.916 1.00 33.15 245 VAL B C 1
ATOM 3627 O O . VAL B 1 115 ? 15.324 52.233 22.964 1.00 29.02 245 VAL B O 1
ATOM 3631 N N . SER B 1 116 ? 14.680 53.209 24.895 1.00 35.90 246 SER B N 1
ATOM 3632 C CA . SER B 1 116 ? 15.874 54.053 25.011 1.00 38.06 246 SER B CA 1
ATOM 3633 C C . SER B 1 116 ? 16.610 53.770 26.313 1.00 35.94 246 SER B C 1
ATOM 3634 O O . SER B 1 116 ? 15.994 53.504 27.322 1.00 39.80 246 SER B O 1
ATOM 3637 N N . LEU B 1 117 ? 17.933 53.795 26.282 1.00 35.49 247 LEU B N 1
ATOM 3638 C CA . LEU B 1 117 ? 18.724 53.808 27.511 1.00 35.07 247 LEU B CA 1
ATOM 3639 C C . LEU B 1 117 ? 19.314 55.212 27.710 1.00 36.35 247 LEU B C 1
ATOM 3640 O O . LEU B 1 117 ? 19.668 55.872 26.735 1.00 35.93 247 LEU B O 1
ATOM 3645 N N . PRO B 1 118 ? 19.408 55.665 28.970 1.00 35.95 248 PRO B N 1
ATOM 3646 C CA . PRO B 1 118 ? 19.966 56.977 29.259 1.00 37.75 248 PRO B CA 1
ATOM 3647 C C . PRO B 1 118 ? 21.494 57.043 29.222 1.00 37.55 248 PRO B C 1
ATOM 3648 O O . PRO B 1 118 ? 22.048 58.126 29.403 1.00 41.05 248 PRO B O 1
ATOM 3652 N N . GLU B 1 119 ? 22.159 55.911 28.990 1.00 36.02 249 GLU B N 1
ATOM 3653 C CA . GLU B 1 119 ? 23.621 55.845 28.902 1.00 34.57 249 GLU B CA 1
ATOM 3654 C C . GLU B 1 119 ? 24.094 54.478 28.360 1.00 36.32 249 GLU B C 1
ATOM 3655 O O . GLU B 1 119 ? 23.308 53.518 28.250 1.00 32.74 249 GLU B O 1
ATOM 3661 N N . GLN B 1 120 ? 25.382 54.396 28.028 1.00 34.89 250 GLN B N 1
ATOM 3662 C CA . GLN B 1 120 ? 25.965 53.169 27.503 1.00 34.15 250 GLN B CA 1
ATOM 3663 C C . GLN B 1 120 ? 26.428 52.281 28.655 1.00 32.61 250 GLN B C 1
ATOM 3664 O O . GLN B 1 120 ? 26.649 52.758 29.758 1.00 31.27 250 GLN B O 1
ATOM 3670 N N . VAL B 1 121 ? 26.553 50.977 28.414 1.00 30.62 251 VAL B N 1
ATOM 3671 C CA . VAL B 1 121 ? 26.789 50.046 29.518 1.00 29.38 251 VAL B CA 1
ATOM 3672 C C . VAL B 1 121 ? 28.142 49.381 29.367 1.00 30.05 251 VAL B C 1
ATOM 3673 O O . VAL B 1 121 ? 28.696 49.338 28.273 1.00 30.72 251 VAL B O 1
ATOM 3677 N N . ASP B 1 122 ? 28.669 48.884 30.477 1.00 30.88 252 ASP B N 1
ATOM 3678 C CA . ASP B 1 122 ? 29.949 48.175 30.483 1.00 30.92 252 ASP B CA 1
ATOM 3679 C C . ASP B 1 122 ? 29.780 46.718 30.117 1.00 30.77 252 ASP B C 1
ATOM 3680 O O . ASP B 1 122 ? 30.697 46.111 29.579 1.00 29.44 252 ASP B O 1
ATOM 3685 N N . ILE B 1 123 ? 28.616 46.160 30.445 1.00 28.66 253 ILE B N 1
ATOM 3686 C CA . ILE B 1 123 ? 28.372 44.749 30.254 1.00 30.89 253 ILE B CA 1
ATOM 3687 C C . ILE B 1 123 ? 26.893 44.485 30.038 1.00 30.84 253 ILE B C 1
ATOM 3688 O O . ILE B 1 123 ? 26.028 45.180 30.611 1.00 31.82 253 ILE B O 1
ATOM 3693 N N . ILE B 1 124 ? 26.615 43.507 29.182 1.00 27.25 254 ILE B N 1
ATOM 3694 C CA . ILE B 1 124 ? 25.248 43.092 28.909 1.00 26.99 254 ILE B CA 1
ATOM 3695 C C . ILE B 1 124 ? 25.109 41.650 29.373 1.00 28.12 254 ILE B C 1
ATOM 3696 O O . ILE B 1 124 ? 25.928 40.797 29.024 1.00 26.67 254 ILE B O 1
ATOM 3701 N N . ILE B 1 125 ? 24.064 41.398 30.154 1.00 27.51 255 ILE B N 1
ATOM 3702 C CA . ILE B 1 125 ? 23.728 40.059 30.601 1.00 26.84 255 ILE B CA 1
ATOM 3703 C C . ILE B 1 125 ? 22.349 39.698 30.011 1.00 26.20 255 ILE B C 1
ATOM 3704 O O . ILE B 1 125 ? 21.478 40.560 29.850 1.00 25.29 255 ILE B O 1
ATOM 3709 N N . SER B 1 126 ? 22.167 38.430 29.666 1.00 24.30 256 SER B N 1
ATOM 3710 C CA . SER B 1 126 ? 20.887 37.965 29.167 1.00 24.55 256 SER B CA 1
ATOM 3711 C C . SER B 1 126 ? 20.824 36.480 29.298 1.00 24.03 256 SER B C 1
ATOM 3712 O O . SER B 1 126 ? 21.862 35.803 29.348 1.00 24.27 256 SER B O 1
ATOM 3715 N N . GLU B 1 127 ? 19.605 35.970 29.306 1.00 23.13 257 GLU B N 1
ATOM 3716 C CA . GLU B 1 127 ? 19.384 34.543 29.063 1.00 23.69 257 GLU B CA 1
ATOM 3717 C C . GLU B 1 127 ? 18.370 34.413 27.918 1.00 24.45 257 GLU B C 1
ATOM 3718 O O . GLU B 1 127 ? 17.168 34.385 28.148 1.00 26.36 257 GLU B O 1
ATOM 3724 N N . PRO B 1 128 ? 18.866 34.381 26.673 1.00 23.88 258 PRO B N 1
ATOM 3725 C CA . PRO B 1 128 ? 18.080 34.325 25.452 1.00 24.34 258 PRO B CA 1
ATOM 3726 C C . PRO B 1 128 ? 18.201 33.021 24.674 1.00 23.19 258 PRO B C 1
ATOM 3727 O O . PRO B 1 128 ? 17.909 32.992 23.485 1.00 25.71 258 PRO B O 1
ATOM 3731 N N . MET B 1 129 ? 18.634 31.953 25.318 1.00 23.04 259 MET B N 1
ATOM 3732 C CA . MET B 1 129 ? 18.873 30.689 24.626 1.00 22.73 259 MET B CA 1
ATOM 3733 C C . MET B 1 129 ? 17.563 29.918 24.520 1.00 24.25 259 MET B C 1
ATOM 3734 O O . MET B 1 129 ? 16.879 29.676 25.521 1.00 23.72 259 MET B O 1
ATOM 3739 N N . GLY B 1 130 ? 17.184 29.569 23.301 1.00 25.41 260 GLY B N 1
ATOM 3740 C CA . GLY B 1 130 ? 16.029 28.715 23.087 1.00 26.08 260 GLY B CA 1
ATOM 3741 C C . GLY B 1 130 ? 16.518 27.294 23.050 1.00 25.72 260 GLY B C 1
ATOM 3742 O O . GLY B 1 130 ? 17.748 27.034 23.092 1.00 23.95 260 GLY B O 1
ATOM 3743 N N . TYR B 1 131 ? 15.588 26.350 22.967 1.00 26.87 261 TYR B N 1
ATOM 3744 C CA . TYR B 1 131 ? 16.025 24.987 22.692 1.00 27.78 261 TYR B CA 1
ATOM 3745 C C . TYR B 1 131 ? 16.680 24.986 21.300 1.00 27.61 261 TYR B C 1
ATOM 3746 O O . TYR B 1 131 ? 16.385 25.829 20.437 1.00 25.10 261 TYR B O 1
ATOM 3755 N N . MET B 1 132 ? 17.638 24.080 21.141 1.00 28.18 262 MET B N 1
ATOM 3756 C CA . MET B 1 132 ? 18.575 24.075 20.020 1.00 29.99 262 MET B CA 1
ATOM 3757 C C . MET B 1 132 ? 19.370 25.396 19.908 1.00 27.14 262 MET B C 1
ATOM 3758 O O . MET B 1 132 ? 19.849 25.749 18.841 1.00 28.51 262 MET B O 1
ATOM 3763 N N . LEU B 1 133 ? 19.515 26.087 21.030 1.00 24.36 263 LEU B N 1
ATOM 3764 C CA . LEU B 1 133 ? 20.108 27.411 21.141 1.00 24.08 263 LEU B CA 1
ATOM 3765 C C . LEU B 1 133 ? 19.268 28.498 20.500 1.00 23.15 263 LEU B C 1
ATOM 3766 O O . LEU B 1 133 ? 18.940 29.470 21.177 1.00 21.82 263 LEU B O 1
ATOM 3771 N N . PHE B 1 134 ? 18.898 28.318 19.216 1.00 22.59 264 PHE B N 1
ATOM 3772 C CA . PHE B 1 134 ? 18.362 29.408 18.381 1.00 23.94 264 PHE B CA 1
ATOM 3773 C C . PHE B 1 134 ? 16.879 29.622 18.414 1.00 24.03 264 PHE B C 1
ATOM 3774 O O . PHE B 1 134 ? 16.404 30.701 18.005 1.00 23.31 264 PHE B O 1
ATOM 3782 N N . ASN B 1 135 ? 16.116 28.618 18.838 1.00 23.44 265 ASN B N 1
ATOM 3783 C CA . ASN B 1 135 ? 14.670 28.818 18.857 1.00 23.21 265 ASN B CA 1
ATOM 3784 C C . ASN B 1 135 ? 14.334 30.085 19.595 1.00 23.06 265 ASN B C 1
ATOM 3785 O O . ASN B 1 135 ? 15.029 30.432 20.549 1.00 24.30 265 ASN B O 1
ATOM 3790 N N . GLU B 1 136 ? 13.288 30.771 19.132 1.00 23.08 266 GLU B N 1
ATOM 3791 C CA . GLU B 1 136 ? 12.813 32.062 19.672 1.00 22.78 266 GLU B CA 1
ATOM 3792 C C . GLU B 1 136 ? 13.424 33.278 18.992 1.00 23.06 266 GLU B C 1
ATOM 3793 O O . GLU B 1 136 ? 12.857 34.374 19.057 1.00 20.61 266 GLU B O 1
ATOM 3799 N N . ARG B 1 137 ? 14.594 33.092 18.386 1.00 22.65 267 ARG B N 1
ATOM 3800 C CA . ARG B 1 137 ? 15.308 34.171 17.740 1.00 23.37 267 ARG B CA 1
ATOM 3801 C C . ARG B 1 137 ? 15.698 35.305 18.689 1.00 24.99 267 ARG B C 1
ATOM 3802 O O . ARG B 1 137 ? 15.937 36.428 18.237 1.00 24.17 267 ARG B O 1
ATOM 3810 N N . MET B 1 138 ? 15.788 35.024 19.990 1.00 24.45 268 MET B N 1
ATOM 3811 C CA . MET B 1 138 ? 16.087 36.069 20.925 1.00 25.82 268 MET B CA 1
ATOM 3812 C C . MET B 1 138 ? 17.601 36.391 20.933 1.00 26.48 268 MET B C 1
ATOM 3813 O O . MET B 1 138 ? 18.004 37.460 21.406 1.00 23.90 268 MET B O 1
ATOM 3818 N N . LEU B 1 139 ? 18.445 35.477 20.456 1.00 26.48 269 LEU B N 1
ATOM 3819 C CA . LEU B 1 139 ? 19.877 35.818 20.322 1.00 28.50 269 LEU B CA 1
ATOM 3820 C C . LEU B 1 139 ? 20.069 37.061 19.442 1.00 26.63 269 LEU B C 1
ATOM 3821 O O . LEU B 1 139 ? 20.991 37.832 19.660 1.00 27.64 269 LEU B O 1
ATOM 3826 N N . GLU B 1 140 ? 19.185 37.268 18.476 1.00 25.96 270 GLU B N 1
ATOM 3827 C CA . GLU B 1 140 ? 19.256 38.464 17.652 1.00 27.14 270 GLU B CA 1
ATOM 3828 C C . GLU B 1 140 ? 18.999 39.714 18.475 1.00 26.61 270 GLU B C 1
ATOM 3829 O O . GLU B 1 140 ? 19.566 40.761 18.195 1.00 27.92 270 GLU B O 1
ATOM 3835 N N . SER B 1 141 ? 18.149 39.605 19.489 1.00 25.45 271 SER B N 1
ATOM 3836 C CA . SER B 1 141 ? 17.856 40.721 20.374 1.00 24.73 271 SER B CA 1
ATOM 3837 C C . SER B 1 141 ? 19.057 41.025 21.281 1.00 24.92 271 SER B C 1
ATOM 3838 O O . SER B 1 141 ? 19.409 42.179 21.519 1.00 23.56 271 SER B O 1
ATOM 3841 N N . TYR B 1 142 ? 19.693 39.979 21.772 1.00 24.17 272 TYR B N 1
ATOM 3842 C CA . TYR B 1 142 ? 20.936 40.098 22.553 1.00 24.11 272 TYR B CA 1
ATOM 3843 C C . TYR B 1 142 ? 22.007 40.779 21.693 1.00 24.77 272 TYR B C 1
ATOM 3844 O O . TYR B 1 142 ? 22.634 41.735 22.129 1.00 27.32 272 TYR B O 1
ATOM 3853 N N . LEU B 1 143 ? 22.211 40.309 20.474 1.00 25.33 273 LEU B N 1
ATOM 3854 C CA . LEU B 1 143 ? 23.168 40.959 19.586 1.00 26.67 273 LEU B CA 1
ATOM 3855 C C . LEU B 1 143 ? 22.761 42.399 19.255 1.00 26.13 273 LEU B C 1
ATOM 3856 O O . LEU B 1 143 ? 23.606 43.287 19.247 1.00 27.20 273 LEU B O 1
ATOM 3861 N N . HIS B 1 144 ? 21.476 42.643 19.030 1.00 26.44 274 HIS B N 1
ATOM 3862 C CA . HIS B 1 144 ? 21.013 43.981 18.705 1.00 27.23 274 HIS B CA 1
ATOM 3863 C C . HIS B 1 144 ? 21.339 44.973 19.817 1.00 27.47 274 HIS B C 1
ATOM 3864 O O . HIS B 1 144 ? 21.693 46.115 19.560 1.00 29.49 274 HIS B O 1
ATOM 3871 N N . ALA B 1 145 ? 21.223 44.518 21.058 1.00 27.13 275 ALA B N 1
ATOM 3872 C CA . ALA B 1 145 ? 21.523 45.333 22.234 1.00 28.58 275 ALA B CA 1
ATOM 3873 C C . ALA B 1 145 ? 22.974 45.859 22.307 1.00 29.57 275 ALA B C 1
ATOM 3874 O O . ALA B 1 145 ? 23.252 46.765 23.101 1.00 26.73 275 ALA B O 1
ATOM 3876 N N . LYS B 1 146 ? 23.896 45.287 21.517 1.00 29.27 276 LYS B N 1
ATOM 3877 C CA . LYS B 1 146 ? 25.270 45.753 21.527 1.00 28.53 276 LYS B CA 1
ATOM 3878 C C . LYS B 1 146 ? 25.380 47.245 21.156 1.00 28.46 276 LYS B C 1
ATOM 3879 O O . LYS B 1 146 ? 26.373 47.874 21.474 1.00 27.16 276 LYS B O 1
ATOM 3885 N N . LYS B 1 147 ? 24.351 47.821 20.545 1.00 27.05 277 LYS B N 1
ATOM 3886 C CA . LYS B 1 147 ? 24.357 49.267 20.266 1.00 27.36 277 LYS B CA 1
ATOM 3887 C C . LYS B 1 147 ? 24.477 50.110 21.517 1.00 29.83 277 LYS B C 1
ATOM 3888 O O . LYS B 1 147 ? 24.779 51.316 21.436 1.00 32.13 277 LYS B O 1
ATOM 3894 N N . TYR B 1 148 ? 24.214 49.481 22.668 1.00 28.94 278 TYR B N 1
ATOM 3895 C CA . TYR B 1 148 ? 24.292 50.116 23.955 1.00 27.37 278 TYR B CA 1
ATOM 3896 C C . TYR B 1 148 ? 25.593 49.871 24.684 1.00 27.26 278 TYR B C 1
ATOM 3897 O O . TYR B 1 148 ? 25.793 50.384 25.792 1.00 26.48 278 TYR B O 1
ATOM 3906 N N . LEU B 1 149 ? 26.490 49.107 24.066 1.00 28.68 279 LEU B N 1
ATOM 3907 C CA . LEU B 1 149 ? 27.677 48.613 24.738 1.00 28.76 279 LEU B CA 1
ATOM 3908 C C . LEU B 1 149 ? 28.877 49.556 24.508 1.00 32.05 279 LEU B C 1
ATOM 3909 O O . LEU B 1 149 ? 29.229 49.855 23.386 1.00 33.17 279 LEU B O 1
ATOM 3914 N N . LYS B 1 150 ? 29.529 49.986 25.573 1.00 34.15 280 LYS B N 1
ATOM 3915 C CA . LYS B 1 150 ? 30.757 50.766 25.429 1.00 35.95 280 LYS B CA 1
ATOM 3916 C C . LYS B 1 150 ? 31.844 50.008 24.653 1.00 36.66 280 LYS B C 1
ATOM 3917 O O . LYS B 1 150 ? 31.862 48.772 24.643 1.00 36.84 280 LYS B O 1
ATOM 3923 N N . PRO B 1 151 ? 32.750 50.735 23.983 1.00 38.01 281 PRO B N 1
ATOM 3924 C CA . PRO B 1 151 ? 33.853 50.008 23.330 1.00 38.49 281 PRO B CA 1
ATOM 3925 C C . PRO B 1 151 ? 34.598 49.137 24.350 1.00 37.65 281 PRO B C 1
ATOM 3926 O O . PRO B 1 151 ? 34.804 49.554 25.488 1.00 38.47 281 PRO B O 1
ATOM 3930 N N . SER B 1 152 ? 34.948 47.920 23.962 1.00 38.49 282 SER B N 1
ATOM 3931 C CA . SER B 1 152 ? 35.556 46.946 24.872 1.00 38.66 282 SER B CA 1
ATOM 3932 C C . SER B 1 152 ? 34.666 46.468 26.037 1.00 36.06 282 SER B C 1
ATOM 3933 O O . SER B 1 152 ? 35.157 45.832 26.960 1.00 37.21 282 SER B O 1
ATOM 3936 N N . GLY B 1 153 ? 33.369 46.737 25.997 1.00 33.38 283 GLY B N 1
ATOM 3937 C CA . GLY B 1 153 ? 32.454 46.188 27.006 1.00 34.13 283 GLY B CA 1
ATOM 3938 C C . GLY B 1 153 ? 32.293 44.669 26.849 1.00 34.57 283 GLY B C 1
ATOM 3939 O O . GLY B 1 153 ? 32.789 44.080 25.876 1.00 36.54 283 GLY B O 1
ATOM 3940 N N . ASN B 1 154 ? 31.606 44.022 27.786 1.00 32.50 284 ASN B N 1
ATOM 3941 C CA . ASN B 1 154 ? 31.520 42.550 27.771 1.00 32.21 284 ASN B CA 1
ATOM 3942 C C . ASN B 1 154 ? 30.091 42.037 27.621 1.00 31.68 284 ASN B C 1
ATOM 3943 O O . ASN B 1 154 ? 29.115 42.810 27.721 1.00 30.21 284 ASN B O 1
ATOM 3948 N N . MET B 1 155 ? 29.985 40.728 27.348 1.00 31.03 285 MET B N 1
ATOM 3949 C CA A MET B 1 155 ? 28.688 40.085 27.224 0.50 29.75 285 MET B CA 1
ATOM 3950 C CA B MET B 1 155 ? 28.703 40.039 27.131 0.50 29.31 285 MET B CA 1
ATOM 3951 C C . MET B 1 155 ? 28.669 38.776 27.977 1.00 28.63 285 MET B C 1
ATOM 3952 O O . MET B 1 155 ? 29.606 37.987 27.898 1.00 26.87 285 MET B O 1
ATOM 3961 N N . PHE B 1 156 ? 27.596 38.580 28.746 1.00 28.25 286 PHE B N 1
ATOM 3962 C CA . PHE B 1 156 ? 27.430 37.417 29.623 1.00 28.77 286 PHE B CA 1
ATOM 3963 C C . PHE B 1 156 ? 26.074 36.795 29.290 1.00 28.23 286 PHE B C 1
ATOM 3964 O O . PHE B 1 156 ? 25.050 37.313 29.700 1.00 28.91 286 PHE B O 1
ATOM 3972 N N . PRO B 1 157 ? 26.050 35.710 28.526 1.00 26.31 287 PRO B N 1
ATOM 3973 C CA . PRO B 1 157 ? 27.235 34.946 28.111 1.00 27.17 287 PRO B CA 1
ATOM 3974 C C . PRO B 1 157 ? 28.016 35.544 26.954 1.00 25.48 287 PRO B C 1
ATOM 3975 O O . PRO B 1 157 ? 27.508 36.413 26.239 1.00 23.64 287 PRO B O 1
ATOM 3979 N N . THR B 1 158 ? 29.241 35.049 26.786 1.00 23.67 288 THR B N 1
ATOM 3980 C CA . THR B 1 158 ? 30.196 35.594 25.801 1.00 25.51 288 THR B CA 1
ATOM 3981 C C . THR B 1 158 ? 30.161 34.854 24.483 1.00 26.43 288 THR B C 1
ATOM 3982 O O . THR B 1 158 ? 30.267 35.456 23.417 1.00 29.54 288 THR B O 1
ATOM 3986 N N . ILE B 1 159 ? 29.995 33.543 24.557 1.00 27.99 289 ILE B N 1
ATOM 3987 C CA . ILE B 1 159 ? 29.938 32.723 23.370 1.00 29.46 289 ILE B CA 1
ATOM 3988 C C . ILE B 1 159 ? 28.978 31.558 23.562 1.00 27.63 289 ILE B C 1
ATOM 3989 O O . ILE B 1 159 ? 28.684 31.168 24.681 1.00 27.12 289 ILE B O 1
ATOM 3994 N N . GLY B 1 160 ? 28.452 31.057 22.458 1.00 28.29 290 GLY B N 1
ATOM 3995 C CA . GLY B 1 160 ? 27.580 29.889 22.466 1.00 28.84 290 GLY B CA 1
ATOM 3996 C C . GLY B 1 160 ? 28.151 28.845 21.524 1.00 29.47 290 GLY B C 1
ATOM 3997 O O . GLY B 1 160 ? 28.615 29.185 20.437 1.00 28.07 290 GLY B O 1
ATOM 3998 N N . ASP B 1 161 ? 28.140 27.586 21.957 1.00 28.83 291 ASP B N 1
ATOM 3999 C CA . ASP B 1 161 ? 28.515 26.465 21.121 1.00 28.73 291 ASP B CA 1
ATOM 4000 C C . ASP B 1 161 ? 27.288 25.589 20.913 1.00 29.09 291 ASP B C 1
ATOM 4001 O O . ASP B 1 161 ? 26.691 25.157 21.890 1.00 28.72 291 ASP B O 1
ATOM 4006 N N . VAL B 1 162 ? 26.908 25.324 19.663 1.00 30.49 292 VAL B N 1
ATOM 4007 C CA . VAL B 1 162 ? 25.913 24.277 19.382 1.00 31.68 292 VAL B CA 1
ATOM 4008 C C . VAL B 1 162 ? 26.620 22.986 19.010 1.00 32.12 292 VAL B C 1
ATOM 4009 O O . VAL B 1 162 ? 27.546 23.003 18.208 1.00 32.86 292 VAL B O 1
ATOM 4013 N N . HIS B 1 163 ? 26.193 21.880 19.618 1.00 31.70 293 HIS B N 1
ATOM 4014 C CA . HIS B 1 163 ? 26.726 20.560 19.284 1.00 33.20 293 HIS B CA 1
ATOM 4015 C C . HIS B 1 163 ? 25.710 19.723 18.502 1.00 32.20 293 HIS B C 1
ATOM 4016 O O . HIS B 1 163 ? 24.509 19.749 18.799 1.00 31.60 293 HIS B O 1
ATOM 4023 N N . LEU B 1 164 ? 26.213 19.027 17.484 1.00 30.06 294 LEU B N 1
ATOM 4024 C CA . LEU B 1 164 ? 25.442 18.121 16.651 1.00 31.55 294 LEU B CA 1
ATOM 4025 C C . LEU B 1 164 ? 26.137 16.784 16.699 1.00 32.70 294 LEU B C 1
ATOM 4026 O O . LEU B 1 164 ? 27.367 16.738 16.678 1.00 31.31 294 LEU B O 1
ATOM 4031 N N . ALA B 1 165 ? 25.376 15.696 16.729 1.00 30.05 295 ALA B N 1
ATOM 4032 C CA . ALA B 1 165 ? 25.981 14.386 16.589 1.00 29.69 295 ALA B CA 1
ATOM 4033 C C . ALA B 1 165 ? 24.969 13.362 16.104 1.00 29.91 295 ALA B C 1
ATOM 4034 O O . ALA B 1 165 ? 23.784 13.480 16.373 1.00 30.33 295 ALA B O 1
ATOM 4036 N N . PRO B 1 166 ? 25.433 12.367 15.356 1.00 29.56 296 PRO B N 1
ATOM 4037 C CA . PRO B 1 166 ? 24.500 11.355 14.854 1.00 29.62 296 PRO B CA 1
ATOM 4038 C C . PRO B 1 166 ? 24.052 10.413 15.964 1.00 28.08 296 PRO B C 1
ATOM 4039 O O . PRO B 1 166 ? 24.844 10.117 16.861 1.00 27.16 296 PRO B O 1
ATOM 4043 N N . PHE B 1 167 ? 22.802 9.948 15.910 1.00 27.79 297 PHE B N 1
ATOM 4044 C CA . PHE B 1 167 ? 22.343 8.939 16.866 1.00 27.83 297 PHE B CA 1
ATOM 4045 C C . PHE B 1 167 ? 21.668 7.748 16.188 1.00 27.66 297 PHE B C 1
ATOM 4046 O O . PHE B 1 167 ? 21.213 7.856 15.051 1.00 27.07 297 PHE B O 1
ATOM 4054 N N . THR B 1 168 ? 21.672 6.608 16.892 1.00 28.60 298 THR B N 1
ATOM 4055 C CA . THR B 1 168 ? 20.844 5.456 16.557 1.00 28.84 298 THR B CA 1
ATOM 4056 C C . THR B 1 168 ? 19.838 5.244 17.684 1.00 29.15 298 THR B C 1
ATOM 4057 O O . THR B 1 168 ? 20.201 5.184 18.864 1.00 29.64 298 THR B O 1
ATOM 4061 N N . ASP B 1 169 ? 18.566 5.189 17.316 1.00 29.50 299 ASP B N 1
ATOM 4062 C CA . ASP B 1 169 ? 17.511 4.891 18.236 1.00 31.27 299 ASP B CA 1
ATOM 4063 C C . ASP B 1 169 ? 16.389 4.239 17.457 1.00 29.78 299 ASP B C 1
ATOM 4064 O O . ASP B 1 169 ? 15.440 4.893 17.025 1.00 28.85 299 ASP B O 1
ATOM 4069 N N . GLU B 1 170 ? 16.504 2.929 17.264 1.00 29.50 300 GLU B N 1
ATOM 4070 C CA . GLU B 1 170 ? 15.608 2.234 16.382 1.00 27.13 300 GLU B CA 1
ATOM 4071 C C . GLU B 1 170 ? 14.170 2.426 16.869 1.00 27.94 300 GLU B C 1
ATOM 4072 O O . GLU B 1 170 ? 13.264 2.636 16.091 1.00 29.33 300 GLU B O 1
ATOM 4078 N N . GLN B 1 171 ? 13.962 2.381 18.162 1.00 28.16 301 GLN B N 1
ATOM 4079 C CA . GLN B 1 171 ? 12.612 2.514 18.692 1.00 31.23 301 GLN B CA 1
ATOM 4080 C C . GLN B 1 171 ? 11.989 3.880 18.442 1.00 30.04 301 GLN B C 1
ATOM 4081 O O . GLN B 1 171 ? 10.803 3.987 18.125 1.00 28.19 301 GLN B O 1
ATOM 4087 N N . LEU B 1 172 ? 12.789 4.929 18.538 1.00 30.05 302 LEU B N 1
ATOM 4088 C CA . LEU B 1 172 ? 12.243 6.250 18.341 1.00 29.81 302 LEU B CA 1
ATOM 4089 C C . LEU B 1 172 ? 11.762 6.335 16.924 1.00 32.13 302 LEU B C 1
ATOM 4090 O O . LEU B 1 172 ? 10.628 6.784 16.652 1.00 33.06 302 LEU B O 1
ATOM 4095 N N . TYR B 1 173 ? 12.632 5.881 16.027 1.00 31.51 303 TYR B N 1
ATOM 4096 C CA . TYR B 1 173 ? 12.312 5.809 14.626 1.00 32.39 303 TYR B CA 1
ATOM 4097 C C . TYR B 1 173 ? 11.010 5.046 14.381 1.00 34.50 303 TYR B C 1
ATOM 4098 O O . TYR B 1 173 ? 10.098 5.565 13.738 1.00 34.08 303 TYR B O 1
ATOM 4107 N N . MET B 1 174 ? 10.911 3.823 14.902 1.00 36.00 304 MET B N 1
ATOM 4108 C CA . MET B 1 174 ? 9.805 2.931 14.519 1.00 37.84 304 MET B CA 1
ATOM 4109 C C . MET B 1 174 ? 8.475 3.431 15.062 1.00 36.32 304 MET B C 1
ATOM 4110 O O . MET B 1 174 ? 7.457 3.311 14.396 1.00 35.90 304 MET B O 1
ATOM 4115 N N . GLU B 1 175 ? 8.513 4.027 16.251 1.00 38.33 305 GLU B N 1
ATOM 4116 C CA . GLU B 1 175 ? 7.362 4.693 16.877 1.00 39.38 305 GLU B CA 1
ATOM 4117 C C . GLU B 1 175 ? 6.624 5.683 15.954 1.00 37.29 305 GLU B C 1
ATOM 4118 O O . GLU B 1 175 ? 5.412 5.859 16.066 1.00 38.62 305 GLU B O 1
ATOM 4124 N N . GLN B 1 176 ? 7.340 6.315 15.031 1.00 33.63 306 GLN B N 1
ATOM 4125 C CA . GLN B 1 176 ? 6.697 7.233 14.095 1.00 32.57 306 GLN B CA 1
ATOM 4126 C C . GLN B 1 176 ? 5.701 6.483 13.209 1.00 33.72 306 GLN B C 1
ATOM 4127 O O . GLN B 1 176 ? 4.617 6.991 12.907 1.00 29.81 306 GLN B O 1
ATOM 4133 N N . PHE B 1 177 ? 6.067 5.269 12.800 1.00 33.96 307 PHE B N 1
ATOM 4134 C CA . PHE B 1 177 ? 5.199 4.467 11.936 1.00 33.78 307 PHE B CA 1
ATOM 4135 C C . PHE B 1 177 ? 4.076 3.829 12.721 1.00 34.55 307 PHE B C 1
ATOM 4136 O O . PHE B 1 177 ? 2.947 3.710 12.236 1.00 35.18 307 PHE B O 1
ATOM 4144 N N . THR B 1 178 ? 4.374 3.501 13.961 1.00 33.44 308 THR B N 1
ATOM 4145 C CA . THR B 1 178 ? 3.401 2.955 14.855 1.00 35.73 308 THR B CA 1
ATOM 4146 C C . THR B 1 178 ? 2.260 3.943 14.927 1.00 34.95 308 THR B C 1
ATOM 4147 O O . THR B 1 178 ? 1.107 3.592 14.694 1.00 31.60 308 THR B O 1
ATOM 4151 N N . LYS B 1 179 ? 2.601 5.192 15.231 1.00 34.03 309 LYS B N 1
ATOM 4152 C CA . LYS B 1 179 ? 1.612 6.246 15.356 1.00 32.18 309 LYS B CA 1
ATOM 4153 C C . LYS B 1 179 ? 0.889 6.438 14.045 1.00 27.91 309 LYS B C 1
ATOM 4154 O O . LYS B 1 179 ? -0.346 6.378 13.996 1.00 27.26 309 LYS B O 1
ATOM 4160 N N . ALA B 1 180 ? 1.644 6.623 12.968 1.00 25.08 310 ALA B N 1
ATOM 4161 C CA . ALA B 1 180 ? 1.014 6.855 11.667 1.00 24.78 310 ALA B CA 1
ATOM 4162 C C . ALA B 1 180 ? 0.091 5.710 11.210 1.00 23.60 310 ALA B C 1
ATOM 4163 O O . ALA B 1 180 ? -0.933 5.965 10.584 1.00 23.82 310 ALA B O 1
ATOM 4165 N N . ASN B 1 181 ? 0.423 4.460 11.534 1.00 22.58 311 ASN B N 1
ATOM 4166 C CA . ASN B 1 181 ? -0.391 3.318 11.061 1.00 23.08 311 ASN B CA 1
ATOM 4167 C C . ASN B 1 181 ? -1.799 3.280 11.645 1.00 24.29 311 ASN B C 1
ATOM 4168 O O . ASN B 1 181 ? -2.603 2.441 11.238 1.00 22.65 311 ASN B O 1
ATOM 4173 N N . PHE B 1 182 ? -2.106 4.177 12.581 1.00 24.03 312 PHE B N 1
ATOM 4174 C CA . PHE B 1 182 ? -3.498 4.474 12.902 1.00 25.05 312 PHE B CA 1
ATOM 4175 C C . PHE B 1 182 ? -4.303 4.597 11.612 1.00 25.50 312 PHE B C 1
ATOM 4176 O O . PHE B 1 182 ? -5.402 4.062 11.513 1.00 26.28 312 PHE B O 1
ATOM 4184 N N . TRP B 1 183 ? -3.752 5.313 10.629 1.00 25.44 313 TRP B N 1
ATOM 4185 C CA . TRP B 1 183 ? -4.475 5.590 9.388 1.00 26.59 313 TRP B CA 1
ATOM 4186 C C . TRP B 1 183 ? -4.517 4.368 8.450 1.00 26.45 313 TRP B C 1
ATOM 4187 O O . TRP B 1 183 ? -5.293 4.356 7.497 1.00 28.20 313 TRP B O 1
ATOM 4198 N N . TYR B 1 184 ? -3.708 3.344 8.718 1.00 25.78 314 TYR B N 1
ATOM 4199 C CA . TYR B 1 184 ? -3.630 2.203 7.819 1.00 24.39 314 TYR B CA 1
ATOM 4200 C C . TYR B 1 184 ? -4.658 1.171 8.249 1.00 23.91 314 TYR B C 1
ATOM 4201 O O . TYR B 1 184 ? -4.339 0.092 8.722 1.00 23.55 314 TYR B O 1
ATOM 4210 N N . GLN B 1 185 ? -5.919 1.538 8.078 1.00 24.29 315 GLN B N 1
ATOM 4211 C CA . GLN B 1 185 ? -7.035 0.732 8.519 1.00 26.89 315 GLN B CA 1
ATOM 4212 C C . GLN B 1 185 ? -8.077 0.806 7.421 1.00 27.72 315 GLN B C 1
ATOM 4213 O O . GLN B 1 185 ? -8.506 1.921 7.087 1.00 25.57 315 GLN B O 1
ATOM 4219 N N . PRO B 1 186 ? -8.486 -0.352 6.870 1.00 25.86 316 PRO B N 1
ATOM 4220 C CA . PRO B 1 186 ? -9.441 -0.359 5.778 1.00 27.00 316 PRO B CA 1
ATOM 4221 C C . PRO B 1 186 ? -10.864 -0.114 6.256 1.00 26.27 316 PRO B C 1
ATOM 4222 O O . PRO B 1 186 ? -11.720 0.262 5.455 1.00 25.05 316 PRO B O 1
ATOM 4226 N N . SER B 1 187 ? -11.119 -0.316 7.542 1.00 25.50 317 SER B N 1
ATOM 4227 C CA . SER B 1 187 ? -12.469 -0.111 8.068 1.00 25.40 317 SER B CA 1
ATOM 4228 C C . SER B 1 187 ? -12.471 0.383 9.516 1.00 24.92 317 SER B C 1
ATOM 4229 O O . SER B 1 187 ? -12.899 -0.319 10.440 1.00 26.27 317 SER B O 1
ATOM 4232 N N . PHE B 1 188 ? -11.998 1.613 9.700 1.00 23.95 318 PHE B N 1
ATOM 4233 C CA . PHE B 1 188 ? -12.176 2.333 10.942 1.00 23.53 318 PHE B CA 1
ATOM 4234 C C . PHE B 1 188 ? -13.630 2.826 10.965 1.00 24.57 318 PHE B C 1
ATOM 4235 O O . PHE B 1 188 ? -13.975 3.780 10.251 1.00 24.27 318 PHE B O 1
ATOM 4243 N N . HIS B 1 189 ? -14.465 2.182 11.785 1.00 24.03 319 HIS B N 1
ATOM 4244 C CA . HIS B 1 189 ? -15.915 2.393 11.795 1.00 24.73 319 HIS B CA 1
ATOM 4245 C C . HIS B 1 189 ? -16.448 2.374 10.372 1.00 26.50 319 HIS B C 1
ATOM 4246 O O . HIS B 1 189 ? -17.346 3.142 10.034 1.00 28.19 319 HIS B O 1
ATOM 4253 N N . GLY B 1 190 ? -15.889 1.496 9.546 1.00 27.15 320 GLY B N 1
ATOM 4254 C CA . GLY B 1 190 ? -16.321 1.341 8.148 1.00 30.11 320 GLY B CA 1
ATOM 4255 C C . GLY B 1 190 ? -15.664 2.245 7.118 1.00 30.33 320 GLY B C 1
ATOM 4256 O O . GLY B 1 190 ? -16.051 2.220 5.961 1.00 33.38 320 GLY B O 1
ATOM 4257 N N . VAL B 1 191 ? -14.664 3.025 7.523 1.00 29.97 321 VAL B N 1
ATOM 4258 C CA . VAL B 1 191 ? -14.027 3.993 6.652 1.00 28.37 321 VAL B CA 1
ATOM 4259 C C . VAL B 1 191 ? -12.578 3.584 6.372 1.00 28.65 321 VAL B C 1
ATOM 4260 O O . VAL B 1 191 ? -11.826 3.280 7.293 1.00 27.85 321 VAL B O 1
ATOM 4264 N N . ASP B 1 192 ? -12.205 3.534 5.094 1.00 28.07 322 ASP B N 1
ATOM 4265 C CA . ASP B 1 192 ? -10.842 3.236 4.705 1.00 28.82 322 ASP B CA 1
ATOM 4266 C C . ASP B 1 192 ? -10.008 4.485 4.903 1.00 29.65 322 ASP B C 1
ATOM 4267 O O . ASP B 1 192 ? -10.114 5.454 4.131 1.00 29.22 322 ASP B O 1
ATOM 4272 N N . LEU B 1 193 ? -9.178 4.479 5.936 1.00 26.99 323 LEU B N 1
ATOM 4273 C CA . LEU B 1 193 ? -8.332 5.637 6.237 1.00 27.66 323 LEU B CA 1
ATOM 4274 C C . LEU B 1 193 ? -6.971 5.632 5.528 1.00 28.44 323 LEU B C 1
ATOM 4275 O O . LEU B 1 193 ? -6.217 6.615 5.643 1.00 25.67 323 LEU B O 1
ATOM 4280 N N . SER B 1 194 ? -6.661 4.548 4.809 1.00 27.69 324 SER B N 1
ATOM 4281 C CA . SER B 1 194 ? -5.300 4.266 4.285 1.00 28.05 324 SER B CA 1
ATOM 4282 C C . SER B 1 194 ? -4.602 5.395 3.549 1.00 27.51 324 SER B C 1
ATOM 4283 O O . SER B 1 194 ? -3.377 5.578 3.666 1.00 26.95 324 SER B O 1
ATOM 4286 N N . ALA B 1 195 ? -5.373 6.127 2.758 1.00 25.37 325 ALA B N 1
ATOM 4287 C CA . ALA B 1 195 ? -4.812 7.133 1.884 1.00 26.91 325 ALA B CA 1
ATOM 4288 C C . ALA B 1 195 ? -4.068 8.245 2.624 1.00 27.07 325 ALA B C 1
ATOM 4289 O O . ALA B 1 195 ? -3.247 8.916 2.018 1.00 26.00 325 ALA B O 1
ATOM 4291 N N . LEU B 1 196 ? -4.333 8.434 3.920 1.00 26.65 326 LEU B N 1
ATOM 4292 C CA . LEU B 1 196 ? -3.661 9.494 4.692 1.00 26.97 326 LEU B CA 1
ATOM 4293 C C . LEU B 1 196 ? -2.424 9.055 5.457 1.00 26.82 326 LEU B C 1
ATOM 4294 O O . LEU B 1 196 ? -1.802 9.860 6.161 1.00 26.28 326 LEU B O 1
ATOM 4299 N N . ARG B 1 197 ? -2.055 7.792 5.325 1.00 24.85 327 ARG B N 1
ATOM 4300 C CA . ARG B 1 197 ? -0.994 7.263 6.145 1.00 25.51 327 ARG B CA 1
ATOM 4301 C C . ARG B 1 197 ? 0.320 7.972 5.842 1.00 24.41 327 ARG B C 1
ATOM 4302 O O . ARG B 1 197 ? 1.057 8.320 6.774 1.00 23.59 327 ARG B O 1
ATOM 4310 N N . GLY B 1 198 ? 0.594 8.187 4.551 1.00 24.88 328 GLY B N 1
ATOM 4311 C CA . GLY B 1 198 ? 1.843 8.843 4.105 1.00 24.33 328 GLY B CA 1
ATOM 4312 C C . GLY B 1 198 ? 1.924 10.256 4.670 1.00 23.55 328 GLY B C 1
ATOM 4313 O O . GLY B 1 198 ? 2.921 10.655 5.238 1.00 23.60 328 GLY B O 1
ATOM 4314 N N . ALA B 1 199 ? 0.835 10.991 4.557 1.00 24.73 329 ALA B N 1
ATOM 4315 C CA . ALA B 1 199 ? 0.759 12.356 5.114 1.00 25.58 329 ALA B CA 1
ATOM 4316 C C . ALA B 1 199 ? 0.964 12.324 6.620 1.00 25.73 329 ALA B C 1
ATOM 4317 O O . ALA B 1 199 ? 1.687 13.144 7.157 1.00 27.76 329 ALA B O 1
ATOM 4319 N N . ALA B 1 200 ? 0.381 11.342 7.306 1.00 25.89 330 ALA B N 1
ATOM 4320 C CA . ALA B 1 200 ? 0.580 11.261 8.754 1.00 24.58 330 ALA B CA 1
ATOM 4321 C C . ALA B 1 200 ? 2.039 11.027 9.082 1.00 25.55 330 ALA B C 1
ATOM 4322 O O . ALA B 1 200 ? 2.550 11.575 10.053 1.00 25.61 330 ALA B O 1
ATOM 4324 N N . VAL B 1 201 ? 2.708 10.190 8.298 1.00 25.98 331 VAL B N 1
ATOM 4325 C CA . VAL B 1 201 ? 4.139 9.952 8.520 1.00 27.01 331 VAL B CA 1
ATOM 4326 C C . VAL B 1 201 ? 4.913 11.264 8.359 1.00 26.53 331 VAL B C 1
ATOM 4327 O O . VAL B 1 201 ? 5.768 11.581 9.165 1.00 26.12 331 VAL B O 1
ATOM 4331 N N . ASP B 1 202 ? 4.620 11.998 7.290 1.00 28.42 332 ASP B N 1
ATOM 4332 C CA . ASP B 1 202 ? 5.346 13.233 7.000 1.00 29.97 332 ASP B CA 1
ATOM 4333 C C . ASP B 1 202 ? 5.161 14.244 8.118 1.00 28.75 332 ASP B C 1
ATOM 4334 O O . ASP B 1 202 ? 6.092 14.908 8.497 1.00 28.19 332 ASP B O 1
ATOM 4339 N N . GLU B 1 203 ? 3.947 14.333 8.646 1.00 28.89 333 GLU B N 1
ATOM 4340 C CA . GLU B 1 203 ? 3.665 15.243 9.746 1.00 29.07 333 GLU B CA 1
ATOM 4341 C C . GLU B 1 203 ? 4.552 14.925 10.947 1.00 27.15 333 GLU B C 1
ATOM 4342 O O . GLU B 1 203 ? 5.217 15.811 11.469 1.00 26.75 333 GLU B O 1
ATOM 4348 N N . TYR B 1 204 ? 4.635 13.658 11.349 1.00 25.70 334 TYR B N 1
ATOM 4349 C CA . TYR B 1 204 ? 5.431 13.299 12.520 1.00 23.63 334 TYR B CA 1
ATOM 4350 C C . TYR B 1 204 ? 6.925 13.544 12.323 1.00 24.63 334 TYR B C 1
ATOM 4351 O O . TYR B 1 204 ? 7.632 13.926 13.259 1.00 21.45 334 TYR B O 1
ATOM 4360 N N . PHE B 1 205 ? 7.409 13.309 11.117 1.00 26.27 335 PHE B N 1
ATOM 4361 C CA . PHE B 1 205 ? 8.824 13.511 10.820 1.00 27.67 335 PHE B CA 1
ATOM 4362 C C . PHE B 1 205 ? 9.264 14.980 10.777 1.00 26.92 335 PHE B C 1
ATOM 4363 O O . PHE B 1 205 ? 10.434 15.269 10.963 1.00 29.65 335 PHE B O 1
ATOM 4371 N N . ARG B 1 206 ? 8.327 15.900 10.587 1.00 26.79 336 ARG B N 1
ATOM 4372 C CA . ARG B 1 206 ? 8.648 17.316 10.625 1.00 27.16 336 ARG B CA 1
ATOM 4373 C C . ARG B 1 206 ? 8.900 17.895 12.017 1.00 25.40 336 ARG B C 1
ATOM 4374 O O . ARG B 1 206 ? 9.348 19.023 12.119 1.00 26.47 336 ARG B O 1
ATOM 4382 N N . GLN B 1 207 ? 8.608 17.149 13.077 1.00 25.05 337 GLN B N 1
ATOM 4383 C CA . GLN B 1 207 ? 8.715 17.670 14.432 1.00 24.90 337 GLN B CA 1
ATOM 4384 C C . GLN B 1 207 ? 10.027 17.269 15.042 1.00 24.83 337 GLN B C 1
ATOM 4385 O O . GLN B 1 207 ? 10.275 16.084 15.221 1.00 26.84 337 GLN B O 1
ATOM 4391 N N . PRO B 1 208 ? 10.861 18.242 15.398 1.00 23.24 338 PRO B N 1
ATOM 4392 C CA . PRO B 1 208 ? 11.982 17.838 16.236 1.00 23.90 338 PRO B CA 1
ATOM 4393 C C . PRO B 1 208 ? 11.479 17.275 17.569 1.00 23.75 338 PRO B C 1
ATOM 4394 O O . PRO B 1 208 ? 10.399 17.654 18.042 1.00 24.29 338 PRO B O 1
ATOM 4398 N N . VAL B 1 209 ? 12.232 16.334 18.126 1.00 23.89 339 VAL B N 1
ATOM 4399 C CA . VAL B 1 209 ? 11.867 15.647 19.367 1.00 25.70 339 VAL B CA 1
ATOM 4400 C C . VAL B 1 209 ? 12.652 16.245 20.550 1.00 27.16 339 VAL B C 1
ATOM 4401 O O . VAL B 1 209 ? 13.885 16.190 20.605 1.00 27.11 339 VAL B O 1
ATOM 4405 N N . VAL B 1 210 ? 11.929 16.819 21.493 1.00 28.90 340 VAL B N 1
ATOM 4406 C CA . VAL B 1 210 ? 12.541 17.374 22.701 1.00 31.20 340 VAL B CA 1
ATOM 4407 C C . VAL B 1 210 ? 12.379 16.367 23.823 1.00 29.19 340 VAL B C 1
ATOM 4408 O O . VAL B 1 210 ? 11.282 16.113 24.267 1.00 30.89 340 VAL B O 1
ATOM 4412 N N . ASP B 1 211 ? 13.482 15.755 24.208 1.00 28.00 341 ASP B N 1
ATOM 4413 C CA . ASP B 1 211 ? 13.588 15.027 25.440 1.00 29.86 341 ASP B CA 1
ATOM 4414 C C . ASP B 1 211 ? 15.074 14.770 25.694 1.00 29.69 341 ASP B C 1
ATOM 4415 O O . ASP B 1 211 ? 15.948 15.307 24.987 1.00 28.47 341 ASP B O 1
ATOM 4420 N N . THR B 1 212 ? 15.372 13.973 26.705 1.00 28.39 342 THR B N 1
ATOM 4421 C CA . THR B 1 212 ? 16.745 13.589 26.965 1.00 28.84 342 THR B CA 1
ATOM 4422 C C . THR B 1 212 ? 16.941 12.149 26.532 1.00 29.12 342 THR B C 1
ATOM 4423 O O . THR B 1 212 ? 16.011 11.515 26.045 1.00 30.04 342 THR B O 1
ATOM 4427 N N . PHE B 1 213 ? 18.154 11.644 26.667 1.00 28.43 343 PHE B N 1
ATOM 4428 C CA . PHE B 1 213 ? 18.485 10.318 26.184 1.00 28.16 343 PHE B CA 1
ATOM 4429 C C . PHE B 1 213 ? 19.813 9.880 26.753 1.00 30.43 343 PHE B C 1
ATOM 4430 O O . PHE B 1 213 ? 20.609 10.704 27.204 1.00 26.19 343 PHE B O 1
ATOM 4438 N N . ASP B 1 214 ? 20.062 8.576 26.684 1.00 32.43 344 ASP B N 1
ATOM 4439 C CA . ASP B 1 214 ? 21.315 8.024 27.162 1.00 33.82 344 ASP B CA 1
ATOM 4440 C C . ASP B 1 214 ? 22.417 8.250 26.150 1.00 31.81 344 ASP B C 1
ATOM 4441 O O . ASP B 1 214 ? 22.248 7.949 24.986 1.00 31.19 344 ASP B O 1
ATOM 4446 N N . ILE B 1 215 ? 23.566 8.747 26.586 1.00 33.65 345 ILE B N 1
ATOM 4447 C CA . ILE B 1 215 ? 24.621 9.079 25.641 1.00 34.54 345 ILE B CA 1
ATOM 4448 C C . ILE B 1 215 ? 25.108 7.925 24.761 1.00 36.38 345 ILE B C 1
ATOM 4449 O O . ILE B 1 215 ? 25.829 8.154 23.791 1.00 36.07 345 ILE B O 1
ATOM 4454 N N . ARG B 1 216 ? 24.743 6.691 25.089 1.00 36.41 346 ARG B N 1
ATOM 4455 C CA . ARG B 1 216 ? 25.147 5.555 24.270 1.00 40.84 346 ARG B CA 1
ATOM 4456 C C . ARG B 1 216 ? 24.456 5.495 22.903 1.00 36.15 346 ARG B C 1
ATOM 4457 O O . ARG B 1 216 ? 24.897 4.751 22.046 1.00 32.09 346 ARG B O 1
ATOM 4465 N N . ILE B 1 217 ? 23.393 6.269 22.693 1.00 33.90 347 ILE B N 1
ATOM 4466 C CA . ILE B 1 217 ? 22.808 6.354 21.361 1.00 33.27 347 ILE B CA 1
ATOM 4467 C C . ILE B 1 217 ? 23.710 7.124 20.398 1.00 31.43 347 ILE B C 1
ATOM 4468 O O . ILE B 1 217 ? 23.598 6.957 19.202 1.00 30.05 347 ILE B O 1
ATOM 4473 N N . LEU B 1 218 ? 24.596 7.969 20.913 1.00 32.00 348 LEU B N 1
ATOM 4474 C CA . LEU B 1 218 ? 25.450 8.784 20.043 1.00 32.18 348 LEU B CA 1
ATOM 4475 C C . LEU B 1 218 ? 26.502 7.934 19.328 1.00 33.55 348 LEU B C 1
ATOM 4476 O O . LEU B 1 218 ? 27.238 7.200 19.965 1.00 33.00 348 LEU B O 1
ATOM 4481 N N . MET B 1 219 ? 26.588 8.047 18.004 1.00 37.43 349 MET B N 1
ATOM 4482 C CA . MET B 1 219 ? 27.498 7.191 17.228 1.00 37.07 349 MET B CA 1
ATOM 4483 C C . MET B 1 219 ? 28.813 7.848 16.831 1.00 37.36 349 MET B C 1
ATOM 4484 O O . MET B 1 219 ? 29.667 7.180 16.255 1.00 38.48 349 MET B O 1
ATOM 4489 N N . ALA B 1 220 ? 28.976 9.143 17.110 1.00 36.58 350 ALA B N 1
ATOM 4490 C CA . ALA B 1 220 ? 30.242 9.833 16.848 1.00 38.28 350 ALA B CA 1
ATOM 4491 C C . ALA B 1 220 ? 30.397 11.037 17.758 1.00 39.72 350 ALA B C 1
ATOM 4492 O O . ALA B 1 220 ? 29.412 11.518 18.305 1.00 38.60 350 ALA B O 1
ATOM 4494 N N . LYS B 1 221 ? 31.630 11.523 17.916 1.00 40.80 351 LYS B N 1
ATOM 4495 C CA . LYS B 1 221 ? 31.867 12.745 18.683 1.00 42.87 351 LYS B CA 1
ATOM 4496 C C . LYS B 1 221 ? 31.228 13.920 17.983 1.00 41.65 351 LYS B C 1
ATOM 4497 O O . LYS B 1 221 ? 31.197 13.972 16.760 1.00 40.74 351 LYS B O 1
ATOM 4503 N N . SER B 1 222 ? 30.728 14.872 18.770 1.00 39.40 352 SER B N 1
ATOM 4504 C CA . SER B 1 222 ? 29.930 15.946 18.229 1.00 36.21 352 SER B CA 1
ATOM 4505 C C . SER B 1 222 ? 30.822 16.869 17.446 1.00 35.29 352 SER B C 1
ATOM 4506 O O . SER B 1 222 ? 32.014 16.931 17.704 1.00 31.36 352 SER B O 1
ATOM 4509 N N . VAL B 1 223 ? 30.245 17.551 16.468 1.00 33.44 353 VAL B N 1
ATOM 4510 C CA . VAL B 1 223 ? 30.898 18.711 15.891 1.00 38.03 353 VAL B CA 1
ATOM 4511 C C . VAL B 1 223 ? 30.171 19.891 16.469 1.00 36.08 353 VAL B C 1
ATOM 4512 O O . VAL B 1 223 ? 28.969 19.802 16.750 1.00 35.75 353 VAL B O 1
ATOM 4516 N N . LYS B 1 224 ? 30.892 20.988 16.649 1.00 37.72 354 LYS B N 1
ATOM 4517 C CA . LYS B 1 224 ? 30.285 22.181 17.216 1.00 38.53 354 LYS B CA 1
ATOM 4518 C C . LYS B 1 224 ? 30.343 23.342 16.276 1.00 37.81 354 LYS B C 1
ATOM 4519 O O . LYS B 1 224 ? 31.240 23.450 15.453 1.00 40.67 354 LYS B O 1
ATOM 4525 N N . TYR B 1 225 ? 29.341 24.193 16.422 1.00 35.11 355 TYR B N 1
ATOM 4526 C CA . TYR B 1 225 ? 29.225 25.423 15.723 1.00 33.53 355 TYR B CA 1
ATOM 4527 C C . TYR B 1 225 ? 29.197 26.505 16.781 1.00 34.33 355 TYR B C 1
ATOM 4528 O O . TYR B 1 225 ? 28.400 26.432 17.708 1.00 32.54 355 TYR B O 1
ATOM 4537 N N . THR B 1 226 ? 30.082 27.490 16.650 1.00 34.21 356 THR B N 1
ATOM 4538 C CA . THR B 1 226 ? 30.288 28.498 17.685 1.00 33.13 356 THR B CA 1
ATOM 4539 C C . THR B 1 226 ? 29.765 29.816 17.198 1.00 31.97 356 THR B C 1
ATOM 4540 O O . THR B 1 226 ? 29.884 30.123 16.016 1.00 34.20 356 THR B O 1
ATOM 4544 N N . VAL B 1 227 ? 29.160 30.567 18.109 1.00 30.48 357 VAL B N 1
ATOM 4545 C CA . VAL B 1 227 ? 28.745 31.937 17.867 1.00 29.36 357 VAL B CA 1
ATOM 4546 C C . VAL B 1 227 ? 29.431 32.808 18.918 1.00 31.37 357 VAL B C 1
ATOM 4547 O O . VAL B 1 227 ? 29.212 32.640 20.105 1.00 33.10 357 VAL B O 1
ATOM 4551 N N . ASN B 1 228 ? 30.270 33.742 18.482 1.00 31.97 358 ASN B N 1
ATOM 4552 C CA . ASN B 1 228 ? 30.902 34.681 19.388 1.00 31.54 358 ASN B CA 1
ATOM 4553 C C . ASN B 1 228 ? 30.021 35.904 19.537 1.00 30.70 358 ASN B C 1
ATOM 4554 O O . ASN B 1 228 ? 29.890 36.663 18.609 1.00 31.94 358 ASN B O 1
ATOM 4559 N N . PHE B 1 229 ? 29.427 36.101 20.706 1.00 30.93 359 PHE B N 1
ATOM 4560 C CA . PHE B 1 229 ? 28.441 37.167 20.861 1.00 32.15 359 PHE B CA 1
ATOM 4561 C C . PHE B 1 229 ? 29.105 38.533 20.841 1.00 32.40 359 PHE B C 1
ATOM 4562 O O . PHE B 1 229 ? 28.453 39.495 20.510 1.00 31.98 359 PHE B O 1
ATOM 4570 N N . LEU B 1 230 ? 30.387 38.618 21.195 1.00 32.93 360 LEU B N 1
ATOM 4571 C CA . LEU B 1 230 ? 31.115 39.887 21.090 1.00 34.56 360 LEU B CA 1
ATOM 4572 C C . LEU B 1 230 ? 31.256 40.332 19.642 1.00 35.23 360 LEU B C 1
ATOM 4573 O O . LEU B 1 230 ? 31.183 41.525 19.358 1.00 35.27 360 LEU B O 1
ATOM 4578 N N . GLU B 1 231 ? 31.407 39.379 18.725 1.00 36.02 361 GLU B N 1
ATOM 4579 C CA . GLU B 1 231 ? 31.722 39.696 17.326 1.00 36.48 361 GLU B CA 1
ATOM 4580 C C . GLU B 1 231 ? 30.559 39.541 16.376 1.00 34.86 361 GLU B C 1
ATOM 4581 O O . GLU B 1 231 ? 30.510 40.196 15.371 1.00 31.89 361 GLU B O 1
ATOM 4587 N N . ALA B 1 232 ? 29.626 38.643 16.661 1.00 36.72 362 ALA B N 1
ATOM 4588 C CA . ALA B 1 232 ? 28.540 38.401 15.711 1.00 35.44 362 ALA B CA 1
ATOM 4589 C C . ALA B 1 232 ? 27.578 39.592 15.579 1.00 34.39 362 ALA B C 1
ATOM 4590 O O . ALA B 1 232 ? 27.424 40.386 16.501 1.00 36.68 362 ALA B O 1
ATOM 4592 N N . LYS B 1 233 ? 26.964 39.681 14.403 1.00 34.83 363 LYS B N 1
ATOM 4593 C CA . LYS B 1 233 ? 25.887 40.606 14.071 1.00 37.74 363 LYS B CA 1
ATOM 4594 C C . LYS B 1 233 ? 24.592 39.826 13.892 1.00 35.54 363 LYS B C 1
ATOM 4595 O O . LYS B 1 233 ? 24.619 38.627 13.587 1.00 33.63 363 LYS B O 1
ATOM 4601 N N . GLU B 1 234 ? 23.470 40.523 14.029 1.00 33.30 364 GLU B N 1
ATOM 4602 C CA . GLU B 1 234 ? 22.153 39.908 14.000 1.00 33.11 364 GLU B CA 1
ATOM 4603 C C . GLU B 1 234 ? 21.957 39.109 12.753 1.00 32.21 364 GLU B C 1
ATOM 4604 O O . GLU B 1 234 ? 21.417 38.009 12.792 1.00 33.26 364 GLU B O 1
ATOM 4610 N N . GLY B 1 235 ? 22.340 39.707 11.623 1.00 31.89 365 GLY B N 1
ATOM 4611 C CA . GLY B 1 235 ? 22.127 39.110 10.321 1.00 30.06 365 GLY B CA 1
ATOM 4612 C C . GLY B 1 235 ? 22.865 37.817 10.157 1.00 30.47 365 GLY B C 1
ATOM 4613 O O . GLY B 1 235 ? 22.501 37.010 9.314 1.00 33.39 365 GLY B O 1
ATOM 4614 N N . ASP B 1 236 ? 23.896 37.599 10.964 1.00 31.21 366 ASP B N 1
ATOM 4615 C CA . ASP B 1 236 ? 24.602 36.330 10.926 1.00 32.24 366 ASP B CA 1
ATOM 4616 C C . ASP B 1 236 ? 23.707 35.158 11.321 1.00 31.80 366 ASP B C 1
ATOM 4617 O O . ASP B 1 236 ? 24.086 34.021 11.087 1.00 30.83 366 ASP B O 1
ATOM 4622 N N . LEU B 1 237 ? 22.552 35.420 11.939 1.00 30.57 367 LEU B N 1
ATOM 4623 C CA . LEU B 1 237 ? 21.684 34.346 12.422 1.00 28.22 367 LEU B CA 1
ATOM 4624 C C . LEU B 1 237 ? 20.444 34.132 11.573 1.00 29.35 367 LEU B C 1
ATOM 4625 O O . LEU B 1 237 ? 19.572 33.324 11.945 1.00 26.75 367 LEU B O 1
ATOM 4630 N N . HIS B 1 238 ? 20.354 34.827 10.442 1.00 26.90 368 HIS B N 1
ATOM 4631 C CA . HIS B 1 238 ? 19.220 34.626 9.534 1.00 27.31 368 HIS B CA 1
ATOM 4632 C C . HIS B 1 238 ? 19.329 33.368 8.722 1.00 25.43 368 HIS B C 1
ATOM 4633 O O . HIS B 1 238 ? 18.335 32.834 8.290 1.00 26.59 368 HIS B O 1
ATOM 4640 N N . ARG B 1 239 ? 20.542 32.885 8.530 1.00 26.72 369 ARG B N 1
ATOM 4641 C CA . ARG B 1 239 ? 20.784 31.703 7.747 1.00 29.88 369 ARG B CA 1
ATOM 4642 C C . ARG B 1 239 ? 21.968 31.066 8.416 1.00 32.19 369 ARG B C 1
ATOM 4643 O O . ARG B 1 239 ? 23.057 31.648 8.405 1.00 29.39 369 ARG B O 1
ATOM 4651 N N . ILE B 1 240 ? 21.770 29.907 9.040 1.00 31.34 370 ILE B N 1
ATOM 4652 C CA . ILE B 1 240 ? 22.845 29.293 9.804 1.00 32.23 370 ILE B CA 1
ATOM 4653 C C . ILE B 1 240 ? 23.194 27.977 9.146 1.00 34.29 370 ILE B C 1
ATOM 4654 O O . ILE B 1 240 ? 22.394 27.030 9.162 1.00 36.67 370 ILE B O 1
ATOM 4659 N N . GLU B 1 241 ? 24.378 27.929 8.536 1.00 32.06 371 GLU B N 1
ATOM 4660 C CA . GLU B 1 241 ? 24.805 26.746 7.814 1.00 33.50 371 GLU B CA 1
ATOM 4661 C C . GLU B 1 241 ? 25.823 26.016 8.674 1.00 32.58 371 GLU B C 1
ATOM 4662 O O . GLU B 1 241 ? 26.868 26.573 9.010 1.00 30.06 371 GLU B O 1
ATOM 4668 N N . ILE B 1 242 ? 25.495 24.778 9.039 1.00 31.33 372 ILE B N 1
ATOM 4669 C CA . ILE B 1 242 ? 26.373 23.982 9.831 1.00 32.16 372 ILE B CA 1
ATOM 4670 C C . ILE B 1 242 ? 26.829 22.775 9.024 1.00 35.00 372 ILE B C 1
ATOM 4671 O O . ILE B 1 242 ? 26.118 21.763 8.931 1.00 32.97 372 ILE B O 1
ATOM 4676 N N . PRO B 1 243 ? 28.032 22.868 8.439 1.00 36.31 373 PRO B N 1
ATOM 4677 C CA . PRO B 1 243 ? 28.583 21.691 7.774 1.00 35.69 373 PRO B CA 1
ATOM 4678 C C . PRO B 1 243 ? 28.989 20.657 8.797 1.00 36.49 373 PRO B C 1
ATOM 4679 O O . PRO B 1 243 ? 29.279 21.007 9.919 1.00 35.94 373 PRO B O 1
ATOM 4683 N N . PHE B 1 244 ? 28.974 19.383 8.426 1.00 37.85 374 PHE B N 1
ATOM 4684 C CA . PHE B 1 244 ? 29.526 18.370 9.297 1.00 36.50 374 PHE B CA 1
ATOM 4685 C C . PHE B 1 244 ? 30.192 17.241 8.557 1.00 37.95 374 PHE B C 1
ATOM 4686 O O . PHE B 1 244 ? 29.812 16.881 7.435 1.00 36.87 374 PHE B O 1
ATOM 4694 N N . LYS B 1 245 ? 31.199 16.691 9.224 1.00 40.77 375 LYS B N 1
ATOM 4695 C CA . LYS B 1 245 ? 31.814 15.452 8.828 1.00 43.80 375 LYS B CA 1
ATOM 4696 C C . LYS B 1 245 ? 32.039 14.678 10.111 1.00 43.30 375 LYS B C 1
ATOM 4697 O O . LYS B 1 245 ? 32.837 15.075 10.962 1.00 42.00 375 LYS B O 1
ATOM 4703 N N . PHE B 1 246 ? 31.292 13.597 10.280 1.00 40.44 376 PHE B N 1
ATOM 4704 C CA . PHE B 1 246 ? 31.453 12.765 11.455 1.00 40.25 376 PHE B CA 1
ATOM 4705 C C . PHE B 1 246 ? 32.308 11.543 11.132 1.00 40.08 376 PHE B C 1
ATOM 4706 O O . PHE B 1 246 ? 32.088 10.869 10.133 1.00 35.72 376 PHE B O 1
ATOM 4714 N N . HIS B 1 247 ? 33.272 11.261 11.996 1.00 43.54 377 HIS B N 1
ATOM 4715 C CA . HIS B 1 247 ? 33.979 9.996 11.954 1.00 47.47 377 HIS B CA 1
ATOM 4716 C C . HIS B 1 247 ? 33.204 8.990 12.818 1.00 42.91 377 HIS B C 1
ATOM 4717 O O . HIS B 1 247 ? 33.116 9.128 14.032 1.00 44.59 377 HIS B O 1
ATOM 4724 N N . MET B 1 248 ? 32.613 7.992 12.170 1.00 41.90 378 MET B N 1
ATOM 4725 C CA . MET B 1 248 ? 31.730 7.074 12.862 1.00 41.69 378 MET B CA 1
ATOM 4726 C C . MET B 1 248 ? 32.535 6.197 13.817 1.00 43.29 378 MET B C 1
ATOM 4727 O O . MET B 1 248 ? 33.541 5.595 13.432 1.00 43.12 378 MET B O 1
ATOM 4732 N N . LEU B 1 249 ? 32.104 6.182 15.078 1.00 43.87 379 LEU B N 1
ATOM 4733 C CA . LEU B 1 249 ? 32.758 5.417 16.120 1.00 41.76 379 LEU B CA 1
ATOM 4734 C C . LEU B 1 249 ? 32.049 4.102 16.346 1.00 43.71 379 LEU B C 1
ATOM 4735 O O . LEU B 1 249 ? 32.584 3.230 17.011 1.00 47.91 379 LEU B O 1
ATOM 4740 N N . HIS B 1 250 ? 30.865 3.949 15.756 1.00 43.75 380 HIS B N 1
ATOM 4741 C CA . HIS B 1 250 ? 30.034 2.783 15.965 1.00 43.91 380 HIS B CA 1
ATOM 4742 C C . HIS B 1 250 ? 29.287 2.489 14.680 1.00 42.74 380 HIS B C 1
ATOM 4743 O O . HIS B 1 250 ? 28.818 3.403 14.012 1.00 45.72 380 HIS B O 1
ATOM 4750 N N . SER B 1 251 ? 29.223 1.211 14.317 1.00 40.32 381 SER B N 1
ATOM 4751 C CA . SER B 1 251 ? 28.416 0.765 13.204 1.00 39.05 381 SER B CA 1
ATOM 4752 C C . SER B 1 251 ? 26.967 0.699 13.630 1.00 36.99 381 SER B C 1
ATOM 4753 O O . SER B 1 251 ? 26.670 0.355 14.770 1.00 36.77 381 SER B O 1
ATOM 4756 N N . GLY B 1 252 ? 26.072 1.002 12.698 1.00 34.33 382 GLY B N 1
ATOM 4757 C CA . GLY B 1 252 ? 24.646 0.847 12.916 1.00 32.43 382 GLY B CA 1
ATOM 4758 C C . GLY B 1 252 ? 23.829 1.730 11.999 1.00 31.65 382 GLY B C 1
ATOM 4759 O O . GLY B 1 252 ? 24.352 2.353 11.079 1.00 34.68 382 GLY B O 1
ATOM 4760 N N . LEU B 1 253 ? 22.530 1.760 12.268 1.00 31.58 383 LEU B N 1
ATOM 4761 C CA . LEU B 1 253 ? 21.587 2.570 11.532 1.00 31.52 383 LEU B CA 1
ATOM 4762 C C . LEU B 1 253 ? 21.472 3.970 12.137 1.00 28.56 383 LEU B C 1
ATOM 4763 O O . LEU B 1 253 ? 21.030 4.131 13.281 1.00 27.14 383 LEU B O 1
ATOM 4768 N N . VAL B 1 254 ? 21.866 4.977 11.371 1.00 27.15 384 VAL B N 1
ATOM 4769 C CA . VAL B 1 254 ? 21.784 6.373 11.830 1.00 26.97 384 VAL B CA 1
ATOM 4770 C C . VAL B 1 254 ? 20.385 6.901 11.559 1.00 26.60 384 VAL B C 1
ATOM 4771 O O . VAL B 1 254 ? 19.941 6.945 10.418 1.00 28.35 384 VAL B O 1
ATOM 4775 N N . HIS B 1 255 ? 19.682 7.273 12.620 1.00 27.38 385 HIS B N 1
ATOM 4776 C CA . HIS B 1 255 ? 18.287 7.684 12.512 1.00 26.92 385 HIS B CA 1
ATOM 4777 C C . HIS B 1 255 ? 18.080 9.193 12.554 1.00 25.94 385 HIS B C 1
ATOM 4778 O O . HIS B 1 255 ? 16.964 9.648 12.397 1.00 27.38 385 HIS B O 1
ATOM 4785 N N . GLY B 1 256 ? 19.125 9.978 12.776 1.00 26.96 386 GLY B N 1
ATOM 4786 C CA . GLY B 1 256 ? 18.949 11.449 12.828 1.00 24.29 386 GLY B CA 1
ATOM 4787 C C . GLY B 1 256 ? 20.121 12.125 13.492 1.00 24.67 386 GLY B C 1
ATOM 4788 O O . GLY B 1 256 ? 21.120 11.470 13.782 1.00 24.92 386 GLY B O 1
ATOM 4789 N N . LEU B 1 257 ? 20.002 13.428 13.747 1.00 23.96 387 LEU B N 1
ATOM 4790 C CA . LEU B 1 257 ? 21.020 14.165 14.500 1.00 25.04 387 LEU B CA 1
ATOM 4791 C C . LEU B 1 257 ? 20.477 14.625 15.853 1.00 24.83 387 LEU B C 1
ATOM 4792 O O . LEU B 1 257 ? 19.313 15.047 15.964 1.00 25.42 387 LEU B O 1
ATOM 4797 N N . ALA B 1 258 ? 21.318 14.548 16.876 1.00 22.99 388 ALA B N 1
ATOM 4798 C CA . ALA B 1 258 ? 21.002 15.106 18.184 1.00 23.98 388 ALA B CA 1
ATOM 4799 C C . ALA B 1 258 ? 21.697 16.456 18.371 1.00 23.63 388 ALA B C 1
ATOM 4800 O O . ALA B 1 258 ? 22.802 16.683 17.879 1.00 23.06 388 ALA B O 1
ATOM 4802 N N . PHE B 1 259 ? 21.019 17.333 19.096 1.00 24.85 389 PHE B N 1
ATOM 4803 C CA . PHE B 1 259 ? 21.452 18.723 19.303 1.00 25.01 389 PHE B CA 1
ATOM 4804 C C . PHE B 1 259 ? 21.483 19.082 20.775 1.00 25.12 389 PHE B C 1
ATOM 4805 O O . PHE B 1 259 ? 20.579 18.737 21.531 1.00 26.39 389 PHE B O 1
ATOM 4813 N N . TRP B 1 260 ? 22.542 19.769 21.179 1.00 25.12 390 TRP B N 1
ATOM 4814 C CA . TRP B 1 260 ? 22.562 20.446 22.464 1.00 25.26 390 TRP B CA 1
ATOM 4815 C C . TRP B 1 260 ? 23.442 21.691 22.380 1.00 24.27 390 TRP B C 1
ATOM 4816 O O . TRP B 1 260 ? 23.907 22.039 21.309 1.00 25.68 390 TRP B O 1
ATOM 4827 N N . PHE B 1 261 ? 23.642 22.375 23.491 1.00 23.95 391 PHE B N 1
ATOM 4828 C CA . PHE B 1 261 ? 24.439 23.587 23.468 1.00 25.01 391 PHE B CA 1
ATOM 4829 C C . PHE B 1 261 ? 25.015 23.967 24.808 1.00 25.11 391 PHE B C 1
ATOM 4830 O O . PHE B 1 261 ? 24.536 23.564 25.873 1.00 26.37 391 PHE B O 1
ATOM 4838 N N . ASP B 1 262 ? 26.061 24.768 24.736 1.00 26.53 392 ASP B N 1
ATOM 4839 C CA . ASP B 1 262 ? 26.761 25.240 25.908 1.00 25.82 392 ASP B CA 1
ATOM 4840 C C . ASP B 1 262 ? 26.934 26.762 25.716 1.00 26.67 392 ASP B C 1
ATOM 4841 O O . ASP B 1 262 ? 27.072 27.211 24.590 1.00 29.06 392 ASP B O 1
ATOM 4846 N N . VAL B 1 263 ? 26.946 27.548 26.786 1.00 25.39 393 VAL B N 1
ATOM 4847 C CA . VAL B 1 263 ? 27.395 28.930 26.705 1.00 26.24 393 VAL B CA 1
ATOM 4848 C C . VAL B 1 263 ? 28.498 29.144 27.755 1.00 28.33 393 VAL B C 1
ATOM 4849 O O . VAL B 1 263 ? 28.542 28.451 28.788 1.00 27.17 393 VAL B O 1
ATOM 4853 N N . ALA B 1 264 ? 29.394 30.087 27.467 1.00 28.24 394 ALA B N 1
ATOM 4854 C CA . ALA B 1 264 ? 30.505 30.399 28.375 1.00 29.03 394 ALA B CA 1
ATOM 4855 C C . ALA B 1 264 ? 30.420 31.849 28.751 1.00 28.37 394 ALA B C 1
ATOM 4856 O O . ALA B 1 264 ? 30.113 32.684 27.907 1.00 26.39 394 ALA B O 1
ATOM 4858 N N . PHE B 1 265 ? 30.625 32.126 30.038 1.00 29.16 395 PHE B N 1
ATOM 4859 C CA . PHE B 1 265 ? 30.734 33.488 30.539 1.00 29.48 395 PHE B CA 1
ATOM 4860 C C . PHE B 1 265 ? 32.232 33.700 30.746 1.00 31.89 395 PHE B C 1
ATOM 4861 O O . PHE B 1 265 ? 32.839 33.138 31.661 1.00 33.08 395 PHE B O 1
ATOM 4869 N N . ILE B 1 266 ? 32.838 34.468 29.855 1.00 34.38 396 ILE B N 1
ATOM 4870 C CA . ILE B 1 266 ? 34.272 34.696 29.893 1.00 34.73 396 ILE B CA 1
ATOM 4871 C C . ILE B 1 266 ? 34.481 35.998 30.676 1.00 35.54 396 ILE B C 1
ATOM 4872 O O . ILE B 1 266 ? 34.411 37.085 30.114 1.00 31.14 396 ILE B O 1
ATOM 4877 N N . GLY B 1 267 ? 34.692 35.874 31.983 1.00 34.80 397 GLY B N 1
ATOM 4878 C CA . GLY B 1 267 ? 34.927 37.031 32.840 1.00 34.96 397 GLY B CA 1
ATOM 4879 C C . GLY B 1 267 ? 36.405 37.345 33.006 1.00 34.25 397 GLY B C 1
ATOM 4880 O O . GLY B 1 267 ? 37.252 36.626 32.515 1.00 32.57 397 GLY B O 1
ATOM 4881 N N . SER B 1 268 ? 36.703 38.429 33.710 1.00 34.82 398 SER B N 1
ATOM 4882 C CA . SER B 1 268 ? 38.083 38.798 34.027 1.00 36.13 398 SER B CA 1
ATOM 4883 C C . SER B 1 268 ? 38.733 37.876 35.046 1.00 36.02 398 SER B C 1
ATOM 4884 O O . SER B 1 268 ? 39.938 37.646 34.996 1.00 36.81 398 SER B O 1
ATOM 4887 N N . ILE B 1 269 ? 37.946 37.325 35.956 1.00 35.45 399 ILE B N 1
ATOM 4888 C CA . ILE B 1 269 ? 38.506 36.416 36.940 1.00 36.50 399 ILE B CA 1
ATOM 4889 C C . ILE B 1 269 ? 38.467 34.977 36.461 1.00 38.93 399 ILE B C 1
ATOM 4890 O O . ILE B 1 269 ? 39.460 34.260 36.569 1.00 40.10 399 ILE B O 1
ATOM 4895 N N . MET B 1 270 ? 37.321 34.538 35.957 1.00 38.02 400 MET B N 1
ATOM 4896 C CA . MET B 1 270 ? 37.241 33.193 35.409 1.00 38.61 400 MET B CA 1
ATOM 4897 C C . MET B 1 270 ? 36.248 33.064 34.273 1.00 34.41 400 MET B C 1
ATOM 4898 O O . MET B 1 270 ? 35.415 33.932 34.024 1.00 31.84 400 MET B O 1
ATOM 4903 N N . THR B 1 271 ? 36.390 31.962 33.571 1.00 33.25 401 THR B N 1
ATOM 4904 C CA . THR B 1 271 ? 35.419 31.537 32.595 1.00 34.62 401 THR B CA 1
ATOM 4905 C C . THR B 1 271 ? 34.524 30.485 33.248 1.00 32.20 401 THR B C 1
ATOM 4906 O O . THR B 1 271 ? 35.013 29.514 33.785 1.00 31.66 401 THR B O 1
ATOM 4910 N N . VAL B 1 272 ? 33.216 30.708 33.230 1.00 32.41 402 VAL B N 1
ATOM 4911 C CA . VAL B 1 272 ? 32.249 29.729 33.724 1.00 31.44 402 VAL B CA 1
ATOM 4912 C C . VAL B 1 272 ? 31.344 29.223 32.606 1.00 31.29 402 VAL B C 1
ATOM 4913 O O . VAL B 1 272 ? 30.838 30.026 31.823 1.00 32.97 402 VAL B O 1
ATOM 4917 N N . TRP B 1 273 ? 31.111 27.904 32.558 1.00 30.69 403 TRP B N 1
ATOM 4918 C CA . TRP B 1 273 ? 30.280 27.279 31.509 1.00 30.15 403 TRP B CA 1
ATOM 4919 C C . TRP B 1 273 ? 28.871 26.870 31.987 1.00 29.72 403 TRP B C 1
ATOM 4920 O O . TRP B 1 273 ? 28.699 26.449 33.127 1.00 27.93 403 TRP B O 1
ATOM 4931 N N . LEU B 1 274 ? 27.881 26.998 31.103 1.00 28.36 404 LEU B N 1
ATOM 4932 C CA . LEU B 1 274 ? 26.542 26.423 31.307 1.00 26.72 404 LEU B CA 1
ATOM 4933 C C . LEU B 1 274 ? 26.290 25.427 30.182 1.00 26.16 404 LEU B C 1
ATOM 4934 O O . LEU B 1 274 ? 26.198 25.818 29.035 1.00 25.68 404 LEU B O 1
ATOM 4939 N N . SER B 1 275 ? 26.235 24.135 30.492 1.00 25.54 405 SER B N 1
ATOM 4940 C CA . SER B 1 275 ? 26.080 23.123 29.451 1.00 26.15 405 SER B CA 1
ATOM 4941 C C . SER B 1 275 ? 24.705 22.463 29.508 1.00 26.03 405 SER B C 1
ATOM 4942 O O . SER B 1 275 ? 24.181 22.225 30.592 1.00 27.52 405 SER B O 1
ATOM 4945 N N . THR B 1 276 ? 24.118 22.174 28.347 1.00 27.03 406 THR B N 1
ATOM 4946 C CA . THR B 1 276 ? 22.877 21.378 28.283 1.00 24.72 406 THR B CA 1
ATOM 4947 C C . THR B 1 276 ? 23.088 20.024 27.644 1.00 25.09 406 THR B C 1
ATOM 4948 O O . THR B 1 276 ? 22.139 19.413 27.143 1.00 25.26 406 THR B O 1
ATOM 4952 N N . ALA B 1 277 ? 24.333 19.556 27.678 1.00 25.51 407 ALA B N 1
ATOM 4953 C CA . ALA B 1 277 ? 24.711 18.278 27.107 1.00 26.64 407 ALA B CA 1
ATOM 4954 C C . ALA B 1 277 ? 24.088 17.106 27.868 1.00 28.64 407 ALA B C 1
ATOM 4955 O O . ALA B 1 277 ? 23.873 17.199 29.080 1.00 27.81 407 ALA B O 1
ATOM 4957 N N . PRO B 1 278 ? 23.848 15.983 27.161 1.00 30.32 408 PRO B N 1
ATOM 4958 C CA . PRO B 1 278 ? 23.320 14.753 27.768 1.00 30.99 408 PRO B CA 1
ATOM 4959 C C . PRO B 1 278 ? 24.255 14.106 28.791 1.00 32.42 408 PRO B C 1
ATOM 4960 O O . PRO B 1 278 ? 23.833 13.243 29.536 1.00 33.87 408 PRO B O 1
ATOM 4964 N N . THR B 1 279 ? 25.516 14.521 28.805 1.00 33.35 409 THR B N 1
ATOM 4965 C CA . THR B 1 279 ? 26.474 14.149 29.840 1.00 33.36 409 THR B CA 1
ATOM 4966 C C . THR B 1 279 ? 26.307 14.948 31.138 1.00 33.15 409 THR B C 1
ATOM 4967 O O . THR B 1 279 ? 26.894 14.610 32.137 1.00 33.67 409 THR B O 1
ATOM 4971 N N . GLU B 1 280 ? 25.547 16.027 31.120 1.00 33.35 410 GLU B N 1
ATOM 4972 C CA . GLU B 1 280 ? 25.430 16.883 32.281 1.00 32.72 410 GLU B CA 1
ATOM 4973 C C . GLU B 1 280 ? 24.053 16.696 32.853 1.00 31.67 410 GLU B C 1
ATOM 4974 O O . GLU B 1 280 ? 23.179 16.178 32.174 1.00 31.46 410 GLU B O 1
ATOM 4980 N N . PRO B 1 281 ? 23.842 17.138 34.106 1.00 32.82 411 PRO B N 1
ATOM 4981 C CA . PRO B 1 281 ? 22.501 17.129 34.668 1.00 30.76 411 PRO B CA 1
ATOM 4982 C C . PRO B 1 281 ? 21.490 17.884 33.815 1.00 28.96 411 PRO B C 1
ATOM 4983 O O . PRO B 1 281 ? 21.818 18.859 33.120 1.00 25.25 411 PRO B O 1
ATOM 4987 N N . LEU B 1 282 ? 20.253 17.424 33.906 1.00 28.35 412 LEU B N 1
ATOM 4988 C CA . LEU B 1 282 ? 19.192 17.860 33.024 1.00 28.33 412 LEU B CA 1
ATOM 4989 C C . LEU B 1 282 ? 18.832 19.311 33.251 1.00 24.89 412 LEU B C 1
ATOM 4990 O O . LEU B 1 282 ? 18.831 19.754 34.373 1.00 27.78 412 LEU B O 1
ATOM 4995 N N . THR B 1 283 ? 18.502 20.034 32.179 1.00 23.79 413 THR B N 1
ATOM 4996 C CA . THR B 1 283 ? 17.952 21.366 32.251 1.00 22.84 413 THR B CA 1
ATOM 4997 C C . THR B 1 283 ? 16.584 21.372 31.585 1.00 22.77 413 THR B C 1
ATOM 4998 O O . THR B 1 283 ? 16.179 20.399 30.945 1.00 22.01 413 THR B O 1
ATOM 5002 N N . HIS B 1 284 ? 15.889 22.487 31.708 1.00 22.01 414 HIS B N 1
ATOM 5003 C CA . HIS B 1 284 ? 14.578 22.631 31.108 1.00 23.25 414 HIS B CA 1
ATOM 5004 C C . HIS B 1 284 ? 14.676 22.755 29.593 1.00 23.56 414 HIS B C 1
ATOM 5005 O O . HIS B 1 284 ? 13.644 22.825 28.933 1.00 23.22 414 HIS B O 1
ATOM 5012 N N . TRP B 1 285 ? 15.916 22.837 29.070 1.00 23.25 415 TRP B N 1
ATOM 5013 C CA . TRP B 1 285 ? 16.201 22.718 27.630 1.00 23.31 415 TRP B CA 1
ATOM 5014 C C . TRP B 1 285 ? 16.321 21.277 27.107 1.00 24.53 415 TRP B C 1
ATOM 5015 O O . TRP B 1 285 ? 16.327 21.057 25.895 1.00 22.50 415 TRP B O 1
ATOM 5026 N N . TYR B 1 286 ? 16.433 20.305 28.001 1.00 25.19 416 TYR B N 1
ATOM 5027 C CA . TYR B 1 286 ? 16.588 18.907 27.574 1.00 26.03 416 TYR B CA 1
ATOM 5028 C C . TYR B 1 286 ? 17.651 18.824 26.492 1.00 24.83 416 TYR B C 1
ATOM 5029 O O . TYR B 1 286 ? 18.708 19.423 26.631 1.00 25.20 416 TYR B O 1
ATOM 5038 N N . GLN B 1 287 ? 17.371 18.073 25.435 1.00 24.99 417 GLN B N 1
ATOM 5039 C CA . GLN B 1 287 ? 18.154 18.062 24.212 1.00 24.48 417 GLN B CA 1
ATOM 5040 C C . GLN B 1 287 ? 17.173 17.934 23.053 1.00 25.25 417 GLN B C 1
ATOM 5041 O O . GLN B 1 287 ? 15.970 17.799 23.280 1.00 25.67 417 GLN B O 1
ATOM 5047 N N . VAL B 1 288 ? 17.669 18.052 21.820 1.00 25.14 418 VAL B N 1
ATOM 5048 C CA . VAL B 1 288 ? 16.805 18.032 20.636 1.00 25.36 418 VAL B CA 1
ATOM 5049 C C . VAL B 1 288 ? 17.278 17.029 19.609 1.00 25.58 418 VAL B C 1
ATOM 5050 O O . VAL B 1 288 ? 18.478 16.965 19.280 1.00 24.26 418 VAL B O 1
ATOM 5054 N N . ARG B 1 289 ? 16.331 16.258 19.080 1.00 24.94 419 ARG B N 1
ATOM 5055 C CA . ARG B 1 289 ? 16.646 15.291 18.055 1.00 24.54 419 ARG B CA 1
ATOM 5056 C C . ARG B 1 289 ? 15.766 15.489 16.831 1.00 25.39 419 ARG B C 1
ATOM 5057 O O . ARG B 1 289 ? 14.539 15.633 16.933 1.00 24.90 419 ARG B O 1
ATOM 5065 N N . CYS B 1 290 ? 16.434 15.528 15.679 1.00 23.95 420 CYS B N 1
ATOM 5066 C CA . CYS B 1 290 ? 15.826 15.610 14.381 1.00 23.32 420 CYS B CA 1
ATOM 5067 C C . CYS B 1 290 ? 16.063 14.291 13.647 1.00 24.65 420 CYS B C 1
ATOM 5068 O O . CYS B 1 290 ? 17.218 13.922 13.365 1.00 22.93 420 CYS B O 1
ATOM 5071 N N . LEU B 1 291 ? 14.981 13.609 13.306 1.00 25.01 421 LEU B N 1
ATOM 5072 C CA . LEU B 1 291 ? 15.090 12.344 12.594 1.00 29.19 421 LEU B CA 1
ATOM 5073 C C . LEU B 1 291 ? 15.271 12.514 11.100 1.00 31.18 421 LEU B C 1
ATOM 5074 O O . LEU B 1 291 ? 14.956 13.557 10.513 1.00 28.86 421 LEU B O 1
ATOM 5079 N N . PHE B 1 292 ? 15.820 11.467 10.505 1.00 34.18 422 PHE B N 1
ATOM 5080 C CA . PHE B 1 292 ? 15.785 11.256 9.069 1.00 34.12 422 PHE B CA 1
ATOM 5081 C C . PHE B 1 292 ? 14.625 10.318 8.757 1.00 35.84 422 PHE B C 1
ATOM 5082 O O . PHE B 1 292 ? 14.457 9.322 9.431 1.00 36.47 422 PHE B O 1
ATOM 5090 N N . GLN B 1 293 ? 13.839 10.592 7.720 1.00 42.38 423 GLN B N 1
ATOM 5091 C CA . GLN B 1 293 ? 12.749 9.665 7.383 1.00 42.35 423 GLN B CA 1
ATOM 5092 C C . GLN B 1 293 ? 13.323 8.395 6.783 1.00 38.18 423 GLN B C 1
ATOM 5093 O O . GLN B 1 293 ? 12.701 7.337 6.879 1.00 38.76 423 GLN B O 1
ATOM 5099 N N . SER B 1 294 ? 14.521 8.499 6.215 1.00 35.17 424 SER B N 1
ATOM 5100 C CA . SER B 1 294 ? 15.261 7.326 5.764 1.00 35.11 424 SER B CA 1
ATOM 5101 C C . SER B 1 294 ? 16.558 7.238 6.532 1.00 33.23 424 SER B C 1
ATOM 5102 O O . SER B 1 294 ? 17.379 8.151 6.463 1.00 32.60 424 SER B O 1
ATOM 5105 N N . PRO B 1 295 ? 16.752 6.143 7.278 1.00 31.18 425 PRO B N 1
ATOM 5106 C CA . PRO B 1 295 ? 17.990 6.031 8.031 1.00 32.49 425 PRO B CA 1
ATOM 5107 C C . PRO B 1 295 ? 19.154 5.608 7.159 1.00 31.47 425 PRO B C 1
ATOM 5108 O O . PRO B 1 295 ? 18.947 5.118 6.066 1.00 29.88 425 PRO B O 1
ATOM 5112 N N . LEU B 1 296 ? 20.362 5.835 7.656 1.00 31.71 426 LEU B N 1
ATOM 5113 C CA . LEU B 1 296 ? 21.581 5.546 6.940 1.00 32.72 426 LEU B CA 1
ATOM 5114 C C . LEU B 1 296 ? 22.414 4.506 7.674 1.00 34.23 426 LEU B C 1
ATOM 5115 O O . LEU B 1 296 ? 22.648 4.655 8.859 1.00 34.29 426 LEU B O 1
ATOM 5120 N N . PHE B 1 297 ? 22.858 3.462 6.978 1.00 34.17 427 PHE B N 1
ATOM 5121 C CA . PHE B 1 297 ? 23.741 2.460 7.571 1.00 38.34 427 PHE B CA 1
ATOM 5122 C C . PHE B 1 297 ? 25.162 2.996 7.489 1.00 36.04 427 PHE B C 1
ATOM 5123 O O . PHE B 1 297 ? 25.601 3.457 6.451 1.00 36.51 427 PHE B O 1
ATOM 5131 N N . ALA B 1 298 ? 25.890 2.945 8.578 1.00 36.42 428 ALA B N 1
ATOM 5132 C CA . ALA B 1 298 ? 27.289 3.302 8.524 1.00 37.32 428 ALA B CA 1
ATOM 5133 C C . ALA B 1 298 ? 28.036 2.269 9.317 1.00 39.76 428 ALA B C 1
ATOM 5134 O O . ALA B 1 298 ? 27.443 1.515 10.074 1.00 38.14 428 ALA B O 1
ATOM 5136 N N . LYS B 1 299 ? 29.346 2.233 9.140 1.00 42.60 429 LYS B N 1
ATOM 5137 C CA . LYS B 1 299 ? 30.170 1.410 9.997 1.00 42.20 429 LYS B CA 1
ATOM 5138 C C . LYS B 1 299 ? 31.216 2.272 10.655 1.00 42.04 429 LYS B C 1
ATOM 5139 O O . LYS B 1 299 ? 31.622 3.295 10.114 1.00 41.26 429 LYS B O 1
ATOM 5145 N N . ALA B 1 300 ? 31.616 1.873 11.856 1.00 42.36 430 ALA B N 1
ATOM 5146 C CA . ALA B 1 300 ? 32.739 2.492 12.519 1.00 43.73 430 ALA B CA 1
ATOM 5147 C C . ALA B 1 300 ? 33.807 2.700 11.460 1.00 46.34 430 ALA B C 1
ATOM 5148 O O . ALA B 1 300 ? 34.110 1.778 10.689 1.00 49.25 430 ALA B O 1
ATOM 5150 N N . GLY B 1 301 ? 34.324 3.925 11.382 1.00 44.65 431 GLY B N 1
ATOM 5151 C CA . GLY B 1 301 ? 35.398 4.244 10.465 1.00 42.93 431 GLY B CA 1
ATOM 5152 C C . GLY B 1 301 ? 34.946 4.989 9.231 1.00 41.27 431 GLY B C 1
ATOM 5153 O O . GLY B 1 301 ? 35.714 5.781 8.688 1.00 41.55 431 GLY B O 1
ATOM 5154 N N . ASP B 1 302 ? 33.718 4.732 8.778 1.00 38.53 432 ASP B N 1
ATOM 5155 C CA . ASP B 1 302 ? 33.103 5.523 7.712 1.00 38.95 432 ASP B CA 1
ATOM 5156 C C . ASP B 1 302 ? 33.055 7.016 8.110 1.00 39.47 432 ASP B C 1
ATOM 5157 O O . ASP B 1 302 ? 33.419 7.399 9.219 1.00 41.62 432 ASP B O 1
ATOM 5162 N N . THR B 1 303 ? 32.602 7.838 7.177 1.00 41.82 433 THR B N 1
ATOM 5163 C CA . THR B 1 303 ? 32.444 9.276 7.361 1.00 42.29 433 THR B CA 1
ATOM 5164 C C . THR B 1 303 ? 31.006 9.632 6.967 1.00 40.08 433 THR B C 1
ATOM 5165 O O . THR B 1 303 ? 30.563 9.263 5.869 1.00 36.83 433 THR B O 1
ATOM 5169 N N . LEU B 1 304 ? 30.288 10.314 7.871 1.00 39.97 434 LEU B N 1
ATOM 5170 C CA . LEU B 1 304 ? 28.936 10.828 7.590 1.00 38.27 434 LEU B CA 1
ATOM 5171 C C . LEU B 1 304 ? 29.015 12.329 7.410 1.00 34.63 434 LEU B C 1
ATOM 5172 O O . LEU B 1 304 ? 29.230 13.045 8.363 1.00 34.78 434 LEU B O 1
ATOM 5177 N N . SER B 1 305 ? 28.861 12.813 6.188 1.00 34.97 435 SER B N 1
ATOM 5178 C CA . SER B 1 305 ? 29.017 14.231 5.949 1.00 34.08 435 SER B CA 1
ATOM 5179 C C . SER B 1 305 ? 27.714 14.850 5.507 1.00 31.18 435 SER B C 1
ATOM 5180 O O . SER B 1 305 ? 26.812 14.155 5.049 1.00 32.49 435 SER B O 1
ATOM 5183 N N . GLY B 1 306 ? 27.623 16.161 5.659 1.00 29.23 436 GLY B N 1
ATOM 5184 C CA . GLY B 1 306 ? 26.469 16.877 5.166 1.00 30.01 436 GLY B CA 1
ATOM 5185 C C . GLY B 1 306 ? 26.347 18.256 5.753 1.00 30.99 436 GLY B C 1
ATOM 5186 O O . GLY B 1 306 ? 27.347 18.827 6.216 1.00 31.67 436 GLY B O 1
ATOM 5187 N N . THR B 1 307 ? 25.110 18.769 5.745 1.00 29.86 437 THR B N 1
ATOM 5188 C CA . THR B 1 307 ? 24.804 20.125 6.161 1.00 31.82 437 THR B CA 1
ATOM 5189 C C . THR B 1 307 ? 23.488 20.185 6.955 1.00 32.09 437 THR B C 1
ATOM 5190 O O . THR B 1 307 ? 22.509 19.519 6.596 1.00 30.61 437 THR B O 1
ATOM 5194 N N . CYS B 1 308 ? 23.497 20.956 8.044 1.00 30.47 438 CYS B N 1
ATOM 5195 C CA . CYS B 1 308 ? 22.286 21.338 8.758 1.00 31.25 438 CYS B CA 1
ATOM 5196 C C . CYS B 1 308 ? 22.142 22.815 8.522 1.00 29.46 438 CYS B C 1
ATOM 5197 O O . CYS B 1 308 ? 23.034 23.579 8.889 1.00 33.08 438 CYS B O 1
ATOM 5200 N N . LEU B 1 309 ? 21.034 23.198 7.892 1.00 28.28 439 LEU B N 1
ATOM 5201 C CA . LEU B 1 309 ? 20.790 24.557 7.466 1.00 27.93 439 LEU B CA 1
ATOM 5202 C C . LEU B 1 309 ? 19.545 25.083 8.161 1.00 27.86 439 LEU B C 1
ATOM 5203 O O . LEU B 1 309 ? 18.447 24.544 7.991 1.00 26.17 439 LEU B O 1
ATOM 5208 N N . LEU B 1 310 ? 19.735 26.146 8.934 1.00 26.84 440 LEU B N 1
ATOM 5209 C CA . LEU B 1 310 ? 18.679 26.748 9.697 1.00 28.70 440 LEU B CA 1
ATOM 5210 C C . LEU B 1 310 ? 18.315 28.085 9.084 1.00 28.05 440 LEU B C 1
ATOM 5211 O O . LEU B 1 310 ? 19.144 28.986 9.006 1.00 28.03 440 LEU B O 1
ATOM 5216 N N . ILE B 1 311 ? 17.065 28.205 8.668 1.00 25.34 441 ILE B N 1
ATOM 5217 C CA . ILE B 1 311 ? 16.592 29.376 7.989 1.00 27.14 441 ILE B CA 1
ATOM 5218 C C . ILE B 1 311 ? 15.521 30.102 8.788 1.00 28.56 441 ILE B C 1
ATOM 5219 O O . ILE B 1 311 ? 14.380 29.634 8.916 1.00 29.31 441 ILE B O 1
ATOM 5224 N N . ALA B 1 312 ? 15.874 31.272 9.289 1.00 26.52 442 ALA B N 1
ATOM 5225 C CA . ALA B 1 312 ? 14.999 31.957 10.214 1.00 26.11 442 ALA B CA 1
ATOM 5226 C C . ALA B 1 312 ? 13.652 32.187 9.575 1.00 24.89 442 ALA B C 1
ATOM 5227 O O . ALA B 1 312 ? 13.564 32.392 8.377 1.00 22.94 442 ALA B O 1
ATOM 5229 N N . ASN B 1 313 ? 12.587 32.163 10.365 1.00 24.17 443 ASN B N 1
ATOM 5230 C CA . ASN B 1 313 ? 11.286 32.547 9.808 1.00 24.48 443 ASN B CA 1
ATOM 5231 C C . ASN B 1 313 ? 10.642 33.638 10.656 1.00 25.62 443 ASN B C 1
ATOM 5232 O O . ASN B 1 313 ? 11.149 33.999 11.698 1.00 25.95 443 ASN B O 1
ATOM 5237 N N . LYS B 1 314 ? 9.519 34.162 10.206 1.00 26.78 444 LYS B N 1
ATOM 5238 C CA . LYS B 1 314 ? 8.880 35.268 10.911 1.00 30.23 444 LYS B CA 1
ATOM 5239 C C . LYS B 1 314 ? 8.069 34.877 12.149 1.00 30.56 444 LYS B C 1
ATOM 5240 O O . LYS B 1 314 ? 7.438 35.744 12.765 1.00 31.48 444 LYS B O 1
ATOM 5246 N N . ARG B 1 315 ? 8.074 33.595 12.523 1.00 30.60 445 ARG B N 1
ATOM 5247 C CA . ARG B 1 315 ? 7.399 33.185 13.753 1.00 29.94 445 ARG B CA 1
ATOM 5248 C C . ARG B 1 315 ? 8.422 32.820 14.808 1.00 28.16 445 ARG B C 1
ATOM 5249 O O . ARG B 1 315 ? 8.221 31.942 15.633 1.00 26.59 445 ARG B O 1
ATOM 5257 N N . GLN B 1 316 ? 9.520 33.566 14.772 1.00 26.86 446 GLN B N 1
ATOM 5258 C CA . GLN B 1 316 ? 10.541 33.549 15.795 1.00 27.48 446 GLN B CA 1
ATOM 5259 C C . GLN B 1 316 ? 11.168 32.176 15.922 1.00 26.47 446 GLN B C 1
ATOM 5260 O O . GLN B 1 316 ? 11.474 31.744 17.010 1.00 28.48 446 GLN B O 1
ATOM 5266 N N . SER B 1 317 ? 11.373 31.505 14.798 1.00 25.55 447 SER B N 1
ATOM 5267 C CA . SER B 1 317 ? 12.007 30.196 14.810 1.00 26.63 447 SER B CA 1
ATOM 5268 C C . SER B 1 317 ? 12.707 29.969 13.481 1.00 25.99 447 SER B C 1
ATOM 5269 O O . SER B 1 317 ? 13.027 30.913 12.772 1.00 27.33 447 SER B O 1
ATOM 5272 N N . TYR B 1 318 ? 12.952 28.714 13.158 1.00 25.59 448 TYR B N 1
ATOM 5273 C CA . TYR B 1 318 ? 13.696 28.337 11.985 1.00 26.47 448 TYR B CA 1
ATOM 5274 C C . TYR B 1 318 ? 13.049 27.146 11.288 1.00 26.57 448 TYR B C 1
ATOM 5275 O O . TYR B 1 318 ? 12.426 26.278 11.925 1.00 25.09 448 TYR B O 1
ATOM 5284 N N . ASP B 1 319 ? 13.244 27.118 9.975 1.00 27.91 449 ASP B N 1
ATOM 5285 C CA . ASP B 1 319 ? 13.003 25.959 9.140 1.00 26.86 449 ASP B CA 1
ATOM 5286 C C . ASP B 1 319 ? 14.300 25.223 9.079 1.00 27.38 449 ASP B C 1
ATOM 5287 O O . ASP B 1 319 ? 15.356 25.804 8.795 1.00 26.25 449 ASP B O 1
ATOM 5292 N N . ILE B 1 320 ? 14.241 23.946 9.407 1.00 27.94 450 ILE B N 1
ATOM 5293 C CA . ILE B 1 320 ? 15.429 23.147 9.518 1.00 28.62 450 ILE B CA 1
ATOM 5294 C C . ILE B 1 320 ? 15.487 22.272 8.279 1.00 30.79 450 ILE B C 1
ATOM 5295 O O . ILE B 1 320 ? 14.479 21.634 7.907 1.00 29.67 450 ILE B O 1
ATOM 5300 N N . SER B 1 321 ? 16.658 22.260 7.643 1.00 29.53 451 SER B N 1
ATOM 5301 C CA . SER B 1 321 ? 16.930 21.390 6.529 1.00 30.37 451 SER B CA 1
ATOM 5302 C C . SER B 1 321 ? 18.186 20.620 6.845 1.00 30.81 451 SER B C 1
ATOM 5303 O O . SER B 1 321 ? 19.234 21.218 7.140 1.00 30.93 451 SER B O 1
ATOM 5306 N N . ILE B 1 322 ? 18.094 19.299 6.811 1.00 29.27 452 ILE B N 1
ATOM 5307 C CA . ILE B 1 322 ? 19.251 18.476 7.092 1.00 31.40 452 ILE B CA 1
ATOM 5308 C C . ILE B 1 322 ? 19.486 17.501 5.952 1.00 31.04 452 ILE B C 1
ATOM 5309 O O . ILE B 1 322 ? 18.590 16.767 5.560 1.00 28.47 452 ILE B O 1
ATOM 5314 N N . VAL B 1 323 ? 20.706 17.506 5.428 1.00 30.56 453 VAL B N 1
ATOM 5315 C CA . VAL B 1 323 ? 21.078 16.606 4.347 1.00 29.70 453 VAL B CA 1
ATOM 5316 C C . VAL B 1 323 ? 22.334 15.910 4.798 1.00 29.94 453 VAL B C 1
ATOM 5317 O O . VAL B 1 323 ? 23.266 16.547 5.291 1.00 30.73 453 VAL B O 1
ATOM 5321 N N . ALA B 1 324 ? 22.360 14.595 4.658 1.00 30.61 454 ALA B N 1
ATOM 5322 C CA . ALA B 1 324 ? 23.538 13.837 5.064 1.00 31.38 454 ALA B CA 1
ATOM 5323 C C . ALA B 1 324 ? 23.711 12.638 4.175 1.00 30.96 454 ALA B C 1
ATOM 5324 O O . ALA B 1 324 ? 22.742 12.123 3.623 1.00 30.45 454 ALA B O 1
ATOM 5326 N N . GLN B 1 325 ? 24.954 12.191 4.076 1.00 31.57 455 GLN B N 1
ATOM 5327 C CA . GLN B 1 325 ? 25.313 11.035 3.289 1.00 34.75 455 GLN B CA 1
ATOM 5328 C C . GLN B 1 325 ? 26.481 10.321 3.943 1.00 34.48 455 GLN B C 1
ATOM 5329 O O . GLN B 1 325 ? 27.331 10.957 4.584 1.00 32.99 455 GLN B O 1
ATOM 5335 N N . VAL B 1 326 ? 26.515 9.003 3.762 1.00 36.00 456 VAL B N 1
ATOM 5336 C CA . VAL B 1 326 ? 27.659 8.178 4.145 1.00 38.30 456 VAL B CA 1
ATOM 5337 C C . VAL B 1 326 ? 28.589 8.175 2.940 1.00 40.58 456 VAL B C 1
ATOM 5338 O O . VAL B 1 326 ? 28.221 7.702 1.864 1.00 41.44 456 VAL B O 1
ATOM 5342 N N . ASP B 1 327 ? 29.778 8.732 3.102 1.00 40.46 457 ASP B N 1
ATOM 5343 C CA . ASP B 1 327 ? 30.655 8.948 1.953 1.00 41.44 457 ASP B CA 1
ATOM 5344 C C . ASP B 1 327 ? 30.992 7.662 1.249 1.00 41.49 457 ASP B C 1
ATOM 5345 O O . ASP B 1 327 ? 30.876 7.554 0.035 1.00 38.28 457 ASP B O 1
ATOM 5350 N N . GLN B 1 328 ? 31.355 6.659 2.025 1.00 42.33 458 GLN B N 1
ATOM 5351 C CA . GLN B 1 328 ? 31.954 5.470 1.451 1.00 42.86 458 GLN B CA 1
ATOM 5352 C C . GLN B 1 328 ? 30.966 4.794 0.528 1.00 43.13 458 GLN B C 1
ATOM 5353 O O . GLN B 1 328 ? 31.364 4.210 -0.467 1.00 43.20 458 GLN B O 1
ATOM 5359 N N . THR B 1 329 ? 29.677 4.923 0.845 1.00 40.27 459 THR B N 1
ATOM 5360 C CA . THR B 1 329 ? 28.629 4.311 0.062 1.00 39.05 459 THR B CA 1
ATOM 5361 C C . THR B 1 329 ? 27.847 5.305 -0.785 1.00 37.76 459 THR B C 1
ATOM 5362 O O . THR B 1 329 ? 27.104 4.899 -1.669 1.00 36.85 459 THR B O 1
ATOM 5366 N N . GLY B 1 330 ? 27.976 6.603 -0.511 1.00 35.29 460 GLY B N 1
ATOM 5367 C CA . GLY B 1 330 ? 27.095 7.566 -1.122 1.00 35.21 460 GLY B CA 1
ATOM 5368 C C . GLY B 1 330 ? 25.613 7.378 -0.788 1.00 36.93 460 GLY B C 1
ATOM 5369 O O . GLY B 1 330 ? 24.758 7.981 -1.421 1.00 37.94 460 GLY B O 1
ATOM 5370 N N . SER B 1 331 ? 25.274 6.559 0.203 1.00 39.96 461 SER B N 1
ATOM 5371 C CA . SER B 1 331 ? 23.890 6.518 0.682 1.00 38.83 461 SER B CA 1
ATOM 5372 C C . SER B 1 331 ? 23.589 7.881 1.376 1.00 38.14 461 SER B C 1
ATOM 5373 O O . SER B 1 331 ? 24.433 8.425 2.103 1.00 34.98 461 SER B O 1
ATOM 5376 N N . LYS B 1 332 ? 22.392 8.410 1.128 1.00 37.84 462 LYS B N 1
ATOM 5377 C CA . LYS B 1 332 ? 22.061 9.806 1.386 1.00 39.47 462 LYS B CA 1
ATOM 5378 C C . LYS B 1 332 ? 20.684 9.924 2.008 1.00 37.22 462 LYS B C 1
ATOM 5379 O O . LYS B 1 332 ? 19.809 9.141 1.676 1.00 34.99 462 LYS B O 1
ATOM 5385 N N . SER B 1 333 ? 20.495 10.897 2.902 1.00 37.83 463 SER B N 1
ATOM 5386 C CA . SER B 1 333 ? 19.169 11.238 3.411 1.00 36.71 463 SER B CA 1
ATOM 5387 C C . SER B 1 333 ? 19.005 12.734 3.651 1.00 36.55 463 SER B C 1
ATOM 5388 O O . SER B 1 333 ? 19.949 13.413 4.000 1.00 34.07 463 SER B O 1
ATOM 5391 N N . SER B 1 334 ? 17.779 13.215 3.467 1.00 39.35 464 SER B N 1
ATOM 5392 C CA . SER B 1 334 ? 17.454 14.651 3.437 1.00 43.33 464 SER B CA 1
ATOM 5393 C C . SER B 1 334 ? 16.163 14.897 4.204 1.00 45.11 464 SER B C 1
ATOM 5394 O O . SER B 1 334 ? 15.188 14.168 4.002 1.00 49.78 464 SER B O 1
ATOM 5397 N N . ASN B 1 335 ? 16.132 15.913 5.074 1.00 38.96 465 ASN B N 1
ATOM 5398 C CA . ASN B 1 335 ? 14.962 16.105 5.907 1.00 36.73 465 ASN B CA 1
ATOM 5399 C C . ASN B 1 335 ? 14.636 17.552 6.246 1.00 30.34 465 ASN B C 1
ATOM 5400 O O . ASN B 1 335 ? 15.523 18.374 6.342 1.00 28.79 465 ASN B O 1
ATOM 5405 N N . LEU B 1 336 ? 13.344 17.845 6.376 1.00 27.17 466 LEU B N 1
ATOM 5406 C CA . LEU B 1 336 ? 12.842 19.204 6.630 1.00 28.69 466 LEU B CA 1
ATOM 5407 C C . LEU B 1 336 ? 12.001 19.230 7.882 1.00 28.59 466 LEU B C 1
ATOM 5408 O O . LEU B 1 336 ? 11.052 18.451 7.979 1.00 30.89 466 LEU B O 1
ATOM 5413 N N . LEU B 1 337 ? 12.325 20.130 8.807 1.00 25.67 467 LEU B N 1
ATOM 5414 C CA . LEU B 1 337 ? 11.687 20.149 10.136 1.00 26.83 467 LEU B CA 1
ATOM 5415 C C . LEU B 1 337 ? 11.265 21.548 10.559 1.00 27.10 467 LEU B C 1
ATOM 5416 O O . LEU B 1 337 ? 11.885 22.532 10.170 1.00 24.14 467 LEU B O 1
ATOM 5421 N N . ASP B 1 338 ? 10.213 21.594 11.375 1.00 27.67 468 ASP B N 1
ATOM 5422 C CA A ASP B 1 338 ? 9.641 22.829 11.845 0.50 29.43 468 ASP B CA 1
ATOM 5423 C CA B ASP B 1 338 ? 9.619 22.836 11.863 0.50 27.13 468 ASP B CA 1
ATOM 5424 C C . ASP B 1 338 ? 10.056 23.073 13.303 1.00 28.31 468 ASP B C 1
ATOM 5425 O O . ASP B 1 338 ? 9.439 22.559 14.220 1.00 26.74 468 ASP B O 1
ATOM 5434 N N . LEU B 1 339 ? 11.104 23.873 13.522 1.00 29.51 469 LEU B N 1
ATOM 5435 C CA . LEU B 1 339 ? 11.632 24.049 14.875 1.00 28.74 469 LEU B CA 1
ATOM 5436 C C . LEU B 1 339 ? 10.602 24.604 15.873 1.00 30.07 469 LEU B C 1
ATOM 5437 O O . LEU B 1 339 ? 10.681 24.297 17.056 1.00 27.49 469 LEU B O 1
ATOM 5442 N N . LYS B 1 340 ? 9.624 25.377 15.406 1.00 30.79 470 LYS B N 1
ATOM 5443 C CA . LYS B 1 340 ? 8.632 25.940 16.305 1.00 32.41 470 LYS B CA 1
ATOM 5444 C C . LYS B 1 340 ? 7.523 24.985 16.692 1.00 30.73 470 LYS B C 1
ATOM 5445 O O . LYS B 1 340 ? 6.695 25.338 17.512 1.00 31.64 470 LYS B O 1
ATOM 5451 N N . ASN B 1 341 ? 7.492 23.791 16.123 1.00 29.24 471 ASN B N 1
ATOM 5452 C CA . ASN B 1 341 ? 6.467 22.812 16.488 1.00 29.39 471 ASN B CA 1
ATOM 5453 C C . ASN B 1 341 ? 7.095 21.477 16.902 1.00 27.61 471 ASN B C 1
ATOM 5454 O O . ASN B 1 341 ? 6.961 20.463 16.201 1.00 24.42 471 ASN B O 1
ATOM 5459 N N . PRO B 1 342 ? 7.804 21.471 18.034 1.00 24.93 472 PRO B N 1
ATOM 5460 C CA . PRO B 1 342 ? 8.494 20.245 18.405 1.00 27.68 472 PRO B CA 1
ATOM 5461 C C . PRO B 1 342 ? 7.570 19.227 19.058 1.00 28.22 472 PRO B C 1
ATOM 5462 O O . PRO B 1 342 ? 6.493 19.589 19.544 1.00 25.68 472 PRO B O 1
ATOM 5466 N N . PHE B 1 343 ? 7.989 17.966 19.065 1.00 29.43 473 PHE B N 1
ATOM 5467 C CA . PHE B 1 343 ? 7.292 16.972 19.872 1.00 30.44 473 PHE B CA 1
ATOM 5468 C C . PHE B 1 343 ? 7.932 16.939 21.251 1.00 30.48 473 PHE B C 1
ATOM 5469 O O . PHE B 1 343 ? 9.089 16.519 21.386 1.00 29.99 473 PHE B O 1
ATOM 5477 N N . PHE B 1 344 ? 7.199 17.354 22.282 1.00 30.71 474 PHE B N 1
ATOM 5478 C CA . PHE B 1 344 ? 7.757 17.288 23.617 1.00 35.74 474 PHE B CA 1
ATOM 5479 C C . PHE B 1 344 ? 7.452 15.926 24.230 1.00 42.59 474 PHE B C 1
ATOM 5480 O O . PHE B 1 344 ? 6.387 15.705 24.834 1.00 36.19 474 PHE B O 1
ATOM 5488 N N . ARG B 1 345 ? 8.439 15.039 24.085 1.00 47.94 475 ARG B N 1
ATOM 5489 C CA . ARG B 1 345 ? 8.284 13.603 24.313 1.00 54.75 475 ARG B CA 1
ATOM 5490 C C . ARG B 1 345 ? 8.422 13.227 25.775 1.00 61.09 475 ARG B C 1
ATOM 5491 O O . ARG B 1 345 ? 7.764 12.294 26.243 1.00 64.27 475 ARG B O 1
ATOM 5499 N N . TYR B 1 346 ? 9.281 13.960 26.484 1.00 64.31 476 TYR B N 1
ATOM 5500 C CA . TYR B 1 346 ? 9.693 13.613 27.851 1.00 64.49 476 TYR B CA 1
ATOM 5501 C C . TYR B 1 346 ? 8.535 13.302 28.828 1.00 65.47 476 TYR B C 1
ATOM 5502 O O . TYR B 1 346 ? 7.501 13.976 28.790 1.00 63.08 476 TYR B O 1
ATOM 5511 N N . THR B 1 347 ? 8.774 12.314 29.712 1.00 67.02 477 THR B N 1
ATOM 5512 C CA . THR B 1 347 ? 7.754 11.589 30.530 1.00 71.94 477 THR B CA 1
ATOM 5513 C C . THR B 1 347 ? 6.336 11.565 29.941 1.00 74.49 477 THR B C 1
ATOM 5514 O O . THR B 1 347 ? 5.567 10.634 30.200 1.00 74.45 477 THR B O 1
ATOM 5518 N N . SER C 1 5 ? 19.437 38.205 96.271 1.00 42.49 135 SER C N 1
ATOM 5519 C CA . SER C 1 5 ? 20.210 36.995 95.848 1.00 40.56 135 SER C CA 1
ATOM 5520 C C . SER C 1 5 ? 20.443 37.014 94.346 1.00 41.52 135 SER C C 1
ATOM 5521 O O . SER C 1 5 ? 19.677 37.624 93.589 1.00 36.04 135 SER C O 1
ATOM 5524 N N . VAL C 1 6 ? 21.469 36.289 93.907 1.00 41.85 136 VAL C N 1
ATOM 5525 C CA . VAL C 1 6 ? 21.742 36.155 92.477 1.00 41.89 136 VAL C CA 1
ATOM 5526 C C . VAL C 1 6 ? 20.517 35.571 91.744 1.00 40.63 136 VAL C C 1
ATOM 5527 O O . VAL C 1 6 ? 20.242 35.926 90.591 1.00 37.41 136 VAL C O 1
ATOM 5531 N N . PHE C 1 7 ? 19.778 34.686 92.414 1.00 40.46 137 PHE C N 1
ATOM 5532 C CA . PHE C 1 7 ? 18.563 34.116 91.824 1.00 38.97 137 PHE C CA 1
ATOM 5533 C C . PHE C 1 7 ? 17.475 35.159 91.605 1.00 37.52 137 PHE C C 1
ATOM 5534 O O . PHE C 1 7 ? 16.904 35.241 90.521 1.00 36.92 137 PHE C O 1
ATOM 5542 N N . SER C 1 8 ? 17.157 35.933 92.629 1.00 38.62 138 SER C N 1
ATOM 5543 C CA . SER C 1 8 ? 16.048 36.867 92.502 1.00 44.37 138 SER C CA 1
ATOM 5544 C C . SER C 1 8 ? 16.399 37.998 91.526 1.00 45.57 138 SER C C 1
ATOM 5545 O O . SER C 1 8 ? 15.508 38.561 90.872 1.00 42.89 138 SER C O 1
ATOM 5548 N N . GLU C 1 9 ? 17.690 38.304 91.406 1.00 47.45 139 GLU C N 1
ATOM 5549 C CA . GLU C 1 9 ? 18.139 39.317 90.446 1.00 53.40 139 GLU C CA 1
ATOM 5550 C C . GLU C 1 9 ? 17.845 38.921 88.985 1.00 47.51 139 GLU C C 1
ATOM 5551 O O . GLU C 1 9 ? 17.465 39.778 88.199 1.00 45.64 139 GLU C O 1
ATOM 5557 N N . ARG C 1 10 ? 18.008 37.641 88.636 1.00 43.41 140 ARG C N 1
ATOM 5558 C CA . ARG C 1 10 ? 17.835 37.189 87.231 1.00 43.48 140 ARG C CA 1
ATOM 5559 C C . ARG C 1 10 ? 16.437 36.672 86.906 1.00 40.97 140 ARG C C 1
ATOM 5560 O O . ARG C 1 10 ? 16.156 36.338 85.764 1.00 38.89 140 ARG C O 1
ATOM 5568 N N . THR C 1 11 ? 15.557 36.610 87.896 1.00 40.22 141 THR C N 1
ATOM 5569 C CA . THR C 1 11 ? 14.332 35.832 87.746 1.00 38.29 141 THR C CA 1
ATOM 5570 C C . THR C 1 11 ? 13.150 36.625 88.199 1.00 36.66 141 THR C C 1
ATOM 5571 O O . THR C 1 11 ? 13.056 36.953 89.375 1.00 33.12 141 THR C O 1
ATOM 5575 N N . GLU C 1 12 ? 12.235 36.894 87.277 1.00 37.25 142 GLU C N 1
ATOM 5576 C CA . GLU C 1 12 ? 10.951 37.476 87.620 1.00 42.73 142 GLU C CA 1
ATOM 5577 C C . GLU C 1 12 ? 10.259 36.599 88.680 1.00 44.72 142 GLU C C 1
ATOM 5578 O O . GLU C 1 12 ? 10.244 35.370 88.558 1.00 43.13 142 GLU C O 1
ATOM 5584 N N . GLU C 1 13 ? 9.722 37.216 89.733 1.00 43.92 143 GLU C N 1
ATOM 5585 C CA . GLU C 1 13 ? 9.219 36.438 90.872 1.00 45.39 143 GLU C CA 1
ATOM 5586 C C . GLU C 1 13 ? 8.022 35.558 90.510 1.00 43.69 143 GLU C C 1
ATOM 5587 O O . GLU C 1 13 ? 7.904 34.459 91.042 1.00 43.46 143 GLU C O 1
ATOM 5593 N N . SER C 1 14 ? 7.149 36.009 89.609 1.00 39.26 144 SER C N 1
ATOM 5594 C CA . SER C 1 14 ? 6.022 35.177 89.212 1.00 38.66 144 SER C CA 1
ATOM 5595 C C . SER C 1 14 ? 6.522 33.952 88.427 1.00 38.22 144 SER C C 1
ATOM 5596 O O . SER C 1 14 ? 5.972 32.858 88.563 1.00 37.35 144 SER C O 1
ATOM 5599 N N . SER C 1 15 ? 7.570 34.121 87.620 1.00 37.15 145 SER C N 1
ATOM 5600 C CA . SER C 1 15 ? 8.174 32.976 86.927 1.00 36.25 145 SER C CA 1
ATOM 5601 C C . SER C 1 15 ? 8.631 31.918 87.943 1.00 34.33 145 SER C C 1
ATOM 5602 O O . SER C 1 15 ? 8.385 30.734 87.751 1.00 33.35 145 SER C O 1
ATOM 5605 N N . ALA C 1 16 ? 9.280 32.363 89.021 1.00 33.52 146 ALA C N 1
ATOM 5606 C CA . ALA C 1 16 ? 9.776 31.488 90.086 1.00 33.48 146 ALA C CA 1
ATOM 5607 C C . ALA C 1 16 ? 8.678 30.782 90.888 1.00 34.43 146 ALA C C 1
ATOM 5608 O O . ALA C 1 16 ? 8.839 29.608 91.298 1.00 32.05 146 ALA C O 1
ATOM 5610 N N . VAL C 1 17 ? 7.595 31.512 91.145 1.00 34.00 147 VAL C N 1
ATOM 5611 C CA . VAL C 1 17 ? 6.431 30.968 91.855 1.00 35.12 147 VAL C CA 1
ATOM 5612 C C . VAL C 1 17 ? 5.886 29.791 91.042 1.00 32.13 147 VAL C C 1
ATOM 5613 O O . VAL C 1 17 ? 5.725 28.714 91.558 1.00 31.39 147 VAL C O 1
ATOM 5617 N N . GLN C 1 18 ? 5.612 30.018 89.768 1.00 33.71 148 GLN C N 1
ATOM 5618 C CA . GLN C 1 18 ? 5.071 28.981 88.897 1.00 36.01 148 GLN C CA 1
ATOM 5619 C C . GLN C 1 18 ? 6.019 27.780 88.765 1.00 37.02 148 GLN C C 1
ATOM 5620 O O . GLN C 1 18 ? 5.608 26.622 88.877 1.00 35.18 148 GLN C O 1
ATOM 5626 N N . TYR C 1 19 ? 7.294 28.074 88.517 1.00 33.50 149 TYR C N 1
ATOM 5627 C CA . TYR C 1 19 ? 8.311 27.052 88.318 1.00 33.06 149 TYR C CA 1
ATOM 5628 C C . TYR C 1 19 ? 8.392 26.096 89.523 1.00 35.05 149 TYR C C 1
ATOM 5629 O O . TYR C 1 19 ? 8.304 24.863 89.379 1.00 35.52 149 TYR C O 1
ATOM 5638 N N . PHE C 1 20 ? 8.545 26.667 90.715 1.00 33.30 150 PHE C N 1
ATOM 5639 C CA . PHE C 1 20 ? 8.646 25.852 91.902 1.00 31.89 150 PHE C CA 1
ATOM 5640 C C . PHE C 1 20 ? 7.306 25.233 92.269 1.00 31.89 150 PHE C C 1
ATOM 5641 O O . PHE C 1 20 ? 7.286 24.156 92.840 1.00 33.28 150 PHE C O 1
ATOM 5649 N N . GLN C 1 21 ? 6.199 25.864 91.887 1.00 31.38 151 GLN C N 1
ATOM 5650 C CA . GLN C 1 21 ? 4.883 25.217 91.985 1.00 32.27 151 GLN C CA 1
ATOM 5651 C C . GLN C 1 21 ? 4.839 23.869 91.256 1.00 30.66 151 GLN C C 1
ATOM 5652 O O . GLN C 1 21 ? 4.472 22.839 91.830 1.00 30.57 151 GLN C O 1
ATOM 5658 N N . PHE C 1 22 ? 5.235 23.910 89.991 1.00 30.46 152 PHE C N 1
ATOM 5659 C CA . PHE C 1 22 ? 5.253 22.788 89.077 1.00 29.32 152 PHE C CA 1
ATOM 5660 C C . PHE C 1 22 ? 6.014 21.637 89.699 1.00 30.81 152 PHE C C 1
ATOM 5661 O O . PHE C 1 22 ? 5.539 20.499 89.738 1.00 29.88 152 PHE C O 1
ATOM 5669 N N . TYR C 1 23 ? 7.199 21.941 90.211 1.00 29.33 153 TYR C N 1
ATOM 5670 C CA . TYR C 1 23 ? 8.011 20.922 90.798 1.00 29.06 153 TYR C CA 1
ATOM 5671 C C . TYR C 1 23 ? 7.498 20.469 92.162 1.00 29.73 153 TYR C C 1
ATOM 5672 O O . TYR C 1 23 ? 8.041 19.519 92.730 1.00 26.69 153 TYR C O 1
ATOM 5681 N N . GLY C 1 24 ? 6.477 21.148 92.695 1.00 29.00 154 GLY C N 1
ATOM 5682 C CA . GLY C 1 24 ? 5.877 20.751 93.968 1.00 29.26 154 GLY C CA 1
ATOM 5683 C C . GLY C 1 24 ? 4.910 19.572 93.827 1.00 28.31 154 GLY C C 1
ATOM 5684 O O . GLY C 1 24 ? 4.578 18.922 94.805 1.00 26.07 154 GLY C O 1
ATOM 5685 N N . TYR C 1 25 ? 4.462 19.297 92.607 1.00 28.66 155 TYR C N 1
ATOM 5686 C CA . TYR C 1 25 ? 3.541 18.207 92.362 1.00 28.89 155 TYR C CA 1
ATOM 5687 C C . TYR C 1 25 ? 4.261 16.895 92.284 1.00 27.16 155 TYR C C 1
ATOM 5688 O O . TYR C 1 25 ? 5.229 16.731 91.546 1.00 25.74 155 TYR C O 1
ATOM 5697 N N . LEU C 1 26 ? 3.743 15.942 93.035 1.00 26.12 156 LEU C N 1
ATOM 5698 C CA . LEU C 1 26 ? 4.259 14.589 93.018 1.00 25.81 156 LEU C CA 1
ATOM 5699 C C . LEU C 1 26 ? 4.202 13.959 91.633 1.00 24.50 156 LEU C C 1
ATOM 5700 O O . LEU C 1 26 ? 5.129 13.242 91.215 1.00 26.36 156 LEU C O 1
ATOM 5705 N N . SER C 1 27 ? 3.151 14.229 90.902 1.00 23.18 157 SER C N 1
ATOM 5706 C CA . SER C 1 27 ? 3.087 13.732 89.540 1.00 25.95 157 SER C CA 1
ATOM 5707 C C . SER C 1 27 ? 4.278 14.193 88.659 1.00 26.28 157 SER C C 1
ATOM 5708 O O . SER C 1 27 ? 4.755 13.442 87.801 1.00 25.93 157 SER C O 1
ATOM 5711 N N . GLN C 1 28 ? 4.753 15.412 88.844 1.00 25.63 158 GLN C N 1
ATOM 5712 C CA . GLN C 1 28 ? 5.877 15.868 88.018 1.00 27.03 158 GLN C CA 1
ATOM 5713 C C . GLN C 1 28 ? 7.195 15.246 88.454 1.00 26.59 158 GLN C C 1
ATOM 5714 O O . GLN C 1 28 ? 8.056 14.967 87.625 1.00 27.48 158 GLN C O 1
ATOM 5720 N N . GLN C 1 29 ? 7.361 15.020 89.747 1.00 26.38 159 GLN C N 1
ATOM 5721 C CA . GLN C 1 29 ? 8.558 14.329 90.198 1.00 26.74 159 GLN C CA 1
ATOM 5722 C C . GLN C 1 29 ? 8.466 12.916 89.659 1.00 26.59 159 GLN C C 1
ATOM 5723 O O . GLN C 1 29 ? 9.473 12.366 89.165 1.00 27.07 159 GLN C O 1
ATOM 5729 N N . GLN C 1 30 ? 7.254 12.363 89.678 1.00 27.04 160 GLN C N 1
ATOM 5730 C CA . GLN C 1 30 ? 7.019 11.003 89.183 1.00 27.70 160 GLN C CA 1
ATOM 5731 C C . GLN C 1 30 ? 7.466 10.909 87.745 1.00 28.14 160 GLN C C 1
ATOM 5732 O O . GLN C 1 30 ? 8.245 10.034 87.391 1.00 27.88 160 GLN C O 1
ATOM 5738 N N . ASN C 1 31 ? 6.956 11.819 86.923 1.00 28.58 161 ASN C N 1
ATOM 5739 C CA . ASN C 1 31 ? 7.295 11.865 85.515 1.00 29.28 161 ASN C CA 1
ATOM 5740 C C . ASN C 1 31 ? 8.809 11.799 85.255 1.00 27.08 161 ASN C C 1
ATOM 5741 O O . ASN C 1 31 ? 9.266 11.059 84.375 1.00 25.57 161 ASN C O 1
ATOM 5746 N N . MET C 1 32 ? 9.578 12.581 86.002 1.00 26.56 162 MET C N 1
ATOM 5747 C CA . MET C 1 32 ? 11.057 12.518 85.905 1.00 26.10 162 MET C CA 1
ATOM 5748 C C . MET C 1 32 ? 11.603 11.186 86.431 1.00 25.33 162 MET C C 1
ATOM 5749 O O . MET C 1 32 ? 12.445 10.543 85.801 1.00 23.51 162 MET C O 1
ATOM 5754 N N . MET C 1 33 ? 11.121 10.772 87.592 1.00 23.71 163 MET C N 1
ATOM 5755 C CA . MET C 1 33 ? 11.617 9.558 88.203 1.00 24.12 163 MET C CA 1
ATOM 5756 C C . MET C 1 33 ? 11.407 8.325 87.309 1.00 25.91 163 MET C C 1
ATOM 5757 O O . MET C 1 33 ? 12.355 7.526 87.155 1.00 23.01 163 MET C O 1
ATOM 5762 N N . GLN C 1 34 ? 10.213 8.202 86.701 1.00 25.69 164 GLN C N 1
ATOM 5763 C CA . GLN C 1 34 ? 9.891 7.086 85.779 1.00 29.04 164 GLN C CA 1
ATOM 5764 C C . GLN C 1 34 ? 10.718 7.013 84.509 1.00 28.04 164 GLN C C 1
ATOM 5765 O O . GLN C 1 34 ? 10.732 5.979 83.860 1.00 27.16 164 GLN C O 1
ATOM 5771 N N . ASP C 1 35 ? 11.298 8.123 84.076 1.00 25.31 165 ASP C N 1
ATOM 5772 C CA . ASP C 1 35 ? 12.178 8.085 82.924 1.00 24.91 165 ASP C CA 1
ATOM 5773 C C . ASP C 1 35 ? 13.375 7.230 83.312 1.00 24.10 165 ASP C C 1
ATOM 5774 O O . ASP C 1 35 ? 14.277 7.691 84.017 1.00 22.25 165 ASP C O 1
ATOM 5779 N N . TYR C 1 36 ? 13.352 5.971 82.901 1.00 23.35 166 TYR C N 1
ATOM 5780 C CA . TYR C 1 36 ? 14.332 4.999 83.391 1.00 24.82 166 TYR C CA 1
ATOM 5781 C C . TYR C 1 36 ? 15.731 5.238 82.796 1.00 23.18 166 TYR C C 1
ATOM 5782 O O . TYR C 1 36 ? 16.744 4.912 83.413 1.00 24.61 166 TYR C O 1
ATOM 5791 N N . VAL C 1 37 ? 15.796 5.809 81.613 1.00 23.43 167 VAL C N 1
ATOM 5792 C CA . VAL C 1 37 ? 17.096 6.149 81.050 1.00 24.00 167 VAL C CA 1
ATOM 5793 C C . VAL C 1 37 ? 17.742 7.182 81.949 1.00 23.80 167 VAL C C 1
ATOM 5794 O O . VAL C 1 37 ? 18.892 7.034 82.340 1.00 21.61 167 VAL C O 1
ATOM 5798 N N . ARG C 1 38 ? 16.966 8.199 82.296 1.00 23.22 168 ARG C N 1
ATOM 5799 C CA . ARG C 1 38 ? 17.467 9.283 83.106 1.00 23.50 168 ARG C CA 1
ATOM 5800 C C . ARG C 1 38 ? 17.875 8.763 84.479 1.00 22.77 168 ARG C C 1
ATOM 5801 O O . ARG C 1 38 ? 19.030 8.867 84.883 1.00 23.74 168 ARG C O 1
ATOM 5809 N N . THR C 1 39 ? 16.921 8.187 85.189 1.00 21.49 169 THR C N 1
ATOM 5810 C CA . THR C 1 39 ? 17.135 7.804 86.557 1.00 21.76 169 THR C CA 1
ATOM 5811 C C . THR C 1 39 ? 18.172 6.688 86.719 1.00 22.62 169 THR C C 1
ATOM 5812 O O . THR C 1 39 ? 18.979 6.724 87.635 1.00 22.80 169 THR C O 1
ATOM 5816 N N . GLY C 1 40 ? 18.128 5.703 85.842 1.00 22.14 170 GLY C N 1
ATOM 5817 C CA . GLY C 1 40 ? 19.050 4.585 85.912 1.00 23.57 170 GLY C CA 1
ATOM 5818 C C . GLY C 1 40 ? 20.461 4.975 85.535 1.00 24.97 170 GLY C C 1
ATOM 5819 O O . GLY C 1 40 ? 21.436 4.348 86.001 1.00 27.10 170 GLY C O 1
ATOM 5820 N N . THR C 1 41 ? 20.594 5.970 84.663 1.00 24.59 171 THR C N 1
ATOM 5821 C CA . THR C 1 41 ? 21.925 6.368 84.242 1.00 25.54 171 THR C CA 1
ATOM 5822 C C . THR C 1 41 ? 22.573 7.159 85.371 1.00 25.31 171 THR C C 1
ATOM 5823 O O . THR C 1 41 ? 23.731 6.948 85.695 1.00 25.69 171 THR C O 1
ATOM 5827 N N . TYR C 1 42 ? 21.829 8.074 85.965 1.00 26.14 172 TYR C N 1
ATOM 5828 C CA . TYR C 1 42 ? 22.289 8.697 87.206 1.00 26.28 172 TYR C CA 1
ATOM 5829 C C . TYR C 1 42 ? 22.734 7.655 88.226 1.00 26.01 172 TYR C C 1
ATOM 5830 O O . TYR C 1 42 ? 23.849 7.723 88.734 1.00 27.65 172 TYR C O 1
ATOM 5839 N N . GLN C 1 43 ? 21.893 6.674 88.519 1.00 24.88 173 GLN C N 1
ATOM 5840 C CA . GLN C 1 43 ? 22.257 5.694 89.525 1.00 24.45 173 GLN C CA 1
ATOM 5841 C C . GLN C 1 43 ? 23.544 4.975 89.151 1.00 25.13 173 GLN C C 1
ATOM 5842 O O . GLN C 1 43 ? 24.426 4.784 89.982 1.00 23.16 173 GLN C O 1
ATOM 5848 N N . ARG C 1 44 ? 23.652 4.595 87.892 1.00 25.67 174 ARG C N 1
ATOM 5849 C CA . ARG C 1 44 ? 24.842 3.901 87.414 1.00 29.47 174 ARG C CA 1
ATOM 5850 C C . ARG C 1 44 ? 26.078 4.797 87.526 1.00 28.44 174 ARG C C 1
ATOM 5851 O O . ARG C 1 44 ? 27.150 4.341 87.929 1.00 28.06 174 ARG C O 1
ATOM 5859 N N . ALA C 1 45 ? 25.918 6.072 87.203 1.00 27.23 175 ALA C N 1
ATOM 5860 C CA . ALA C 1 45 ? 27.034 6.998 87.236 1.00 28.26 175 ALA C CA 1
ATOM 5861 C C . ALA C 1 45 ? 27.621 7.097 88.644 1.00 29.39 175 ALA C C 1
ATOM 5862 O O . ALA C 1 45 ? 28.831 7.146 88.834 1.00 28.76 175 ALA C O 1
ATOM 5864 N N . ILE C 1 46 ? 26.743 7.109 89.629 1.00 28.87 176 ILE C N 1
ATOM 5865 C CA . ILE C 1 46 ? 27.146 7.295 91.011 1.00 28.20 176 ILE C CA 1
ATOM 5866 C C . ILE C 1 46 ? 27.652 5.981 91.600 1.00 28.26 176 ILE C C 1
ATOM 5867 O O . ILE C 1 46 ? 28.750 5.938 92.167 1.00 29.45 176 ILE C O 1
ATOM 5872 N N . LEU C 1 47 ? 26.891 4.903 91.447 1.00 26.90 177 LEU C N 1
ATOM 5873 C CA . LEU C 1 47 ? 27.310 3.634 92.017 1.00 28.90 177 LEU C CA 1
ATOM 5874 C C . LEU C 1 47 ? 28.590 3.090 91.409 1.00 32.49 177 LEU C C 1
ATOM 5875 O O . LEU C 1 47 ? 29.409 2.515 92.138 1.00 34.25 177 LEU C O 1
ATOM 5880 N N . GLN C 1 48 ? 28.773 3.245 90.095 1.00 33.04 178 GLN C N 1
ATOM 5881 C CA . GLN C 1 48 ? 29.989 2.728 89.462 1.00 36.34 178 GLN C CA 1
ATOM 5882 C C . GLN C 1 48 ? 31.200 3.580 89.821 1.00 32.43 178 GLN C C 1
ATOM 5883 O O . GLN C 1 48 ? 32.323 3.097 89.746 1.00 35.86 178 GLN C O 1
ATOM 5889 N N . ASN C 1 49 ? 30.968 4.829 90.199 1.00 29.63 179 ASN C N 1
ATOM 5890 C CA . ASN C 1 49 ? 32.040 5.699 90.708 1.00 31.30 179 ASN C CA 1
ATOM 5891 C C . ASN C 1 49 ? 31.949 5.897 92.213 1.00 30.50 179 ASN C C 1
ATOM 5892 O O . ASN C 1 49 ? 32.045 7.006 92.703 1.00 33.38 179 ASN C O 1
ATOM 5897 N N . HIS C 1 50 ? 31.734 4.800 92.932 1.00 31.95 180 HIS C N 1
ATOM 5898 C CA . HIS C 1 50 ? 31.570 4.822 94.387 1.00 32.38 180 HIS C CA 1
ATOM 5899 C C . HIS C 1 50 ? 32.746 5.486 95.118 1.00 32.87 180 HIS C C 1
ATOM 5900 O O . HIS C 1 50 ? 32.539 6.125 96.142 1.00 32.75 180 HIS C O 1
ATOM 5907 N N . THR C 1 51 ? 33.958 5.346 94.583 1.00 31.44 181 THR C N 1
ATOM 5908 C CA . THR C 1 51 ? 35.158 6.016 95.136 1.00 31.57 181 THR C CA 1
ATOM 5909 C C . THR C 1 51 ? 34.981 7.534 95.213 1.00 30.13 181 THR C C 1
ATOM 5910 O O . THR C 1 51 ? 35.458 8.159 96.136 1.00 29.61 181 THR C O 1
ATOM 5914 N N . ASP C 1 52 ? 34.243 8.115 94.278 1.00 30.82 182 ASP C N 1
ATOM 5915 C CA . ASP C 1 52 ? 33.942 9.559 94.342 1.00 30.84 182 ASP C CA 1
ATOM 5916 C C . ASP C 1 52 ? 32.896 9.920 95.399 1.00 29.45 182 ASP C C 1
ATOM 5917 O O . ASP C 1 52 ? 32.587 11.093 95.609 1.00 29.73 182 ASP C O 1
ATOM 5922 N N . PHE C 1 53 ? 32.360 8.913 96.087 1.00 29.67 183 PHE C N 1
ATOM 5923 C CA . PHE C 1 53 ? 31.351 9.141 97.138 1.00 29.50 183 PHE C CA 1
ATOM 5924 C C . PHE C 1 53 ? 31.657 8.566 98.508 1.00 30.12 183 PHE C C 1
ATOM 5925 O O . PHE C 1 53 ? 31.201 9.123 99.514 1.00 26.51 183 PHE C O 1
ATOM 5933 N N . LYS C 1 54 ? 32.380 7.445 98.539 1.00 31.88 184 LYS C N 1
ATOM 5934 C CA . LYS C 1 54 ? 32.783 6.793 99.786 1.00 37.70 184 LYS C CA 1
ATOM 5935 C C . LYS C 1 54 ? 33.301 7.846 100.770 1.00 37.24 184 LYS C C 1
ATOM 5936 O O . LYS C 1 54 ? 34.293 8.503 100.487 1.00 36.94 184 LYS C O 1
ATOM 5942 N N . ASP C 1 55 ? 32.580 8.032 101.879 1.00 38.02 185 ASP C N 1
ATOM 5943 C CA . ASP C 1 55 ? 32.953 8.944 102.970 1.00 39.04 185 ASP C CA 1
ATOM 5944 C C . ASP C 1 55 ? 33.042 10.407 102.585 1.00 36.58 185 ASP C C 1
ATOM 5945 O O . ASP C 1 55 ? 33.602 11.201 103.329 1.00 39.71 185 ASP C O 1
ATOM 5950 N N . LYS C 1 56 ? 32.467 10.779 101.459 1.00 32.26 186 LYS C N 1
ATOM 5951 C CA . LYS C 1 56 ? 32.508 12.176 101.028 1.00 32.15 186 LYS C CA 1
ATOM 5952 C C . LYS C 1 56 ? 31.340 12.974 101.566 1.00 30.56 186 LYS C C 1
ATOM 5953 O O . LYS C 1 56 ? 30.396 12.426 102.135 1.00 28.69 186 LYS C O 1
ATOM 5959 N N . ILE C 1 57 ? 31.470 14.287 101.413 1.00 29.96 187 ILE C N 1
ATOM 5960 C CA . ILE C 1 57 ? 30.446 15.247 101.688 1.00 29.53 187 ILE C CA 1
ATOM 5961 C C . ILE C 1 57 ? 29.911 15.625 100.316 1.00 31.86 187 ILE C C 1
ATOM 5962 O O . ILE C 1 57 ? 30.671 16.013 99.406 1.00 32.49 187 ILE C O 1
ATOM 5967 N N . VAL C 1 58 ? 28.601 15.517 100.162 1.00 30.32 188 VAL C N 1
ATOM 5968 C CA . VAL C 1 58 ? 27.953 15.739 98.882 1.00 27.51 188 VAL C CA 1
ATOM 5969 C C . VAL C 1 58 ? 26.971 16.874 99.002 1.00 24.59 188 VAL C C 1
ATOM 5970 O O . VAL C 1 58 ? 26.385 17.061 100.039 1.00 24.40 188 VAL C O 1
ATOM 5974 N N . LEU C 1 59 ? 26.801 17.628 97.931 1.00 23.15 189 LEU C N 1
ATOM 5975 C CA . LEU C 1 59 ? 25.660 18.521 97.777 1.00 24.34 189 LEU C CA 1
ATOM 5976 C C . LEU C 1 59 ? 24.795 18.048 96.585 1.00 24.66 189 LEU C C 1
ATOM 5977 O O . LEU C 1 59 ? 25.303 17.852 95.473 1.00 24.78 189 LEU C O 1
ATOM 5982 N N . ASP C 1 60 ? 23.495 17.880 96.817 1.00 25.50 190 ASP C N 1
ATOM 5983 C CA . ASP C 1 60 ? 22.501 17.618 95.728 1.00 25.12 190 ASP C CA 1
ATOM 5984 C C . ASP C 1 60 ? 21.712 18.888 95.480 1.00 23.07 190 ASP C C 1
ATOM 5985 O O . ASP C 1 60 ? 21.017 19.328 96.344 1.00 22.81 190 ASP C O 1
ATOM 5990 N N . VAL C 1 61 ? 21.856 19.488 94.307 1.00 23.28 191 VAL C N 1
ATOM 5991 C CA . VAL C 1 61 ? 21.268 20.768 94.026 1.00 24.16 191 VAL C CA 1
ATOM 5992 C C . VAL C 1 61 ? 19.939 20.545 93.341 1.00 25.30 191 VAL C C 1
ATOM 5993 O O . VAL C 1 61 ? 19.904 20.033 92.201 1.00 24.49 191 VAL C O 1
ATOM 5997 N N . GLY C 1 62 ? 18.863 20.956 94.010 1.00 27.56 192 GLY C N 1
ATOM 5998 C CA . GLY C 1 62 ? 17.496 20.707 93.537 1.00 26.82 192 GLY C CA 1
ATOM 5999 C C . GLY C 1 62 ? 17.162 19.232 93.715 1.00 27.14 192 GLY C C 1
ATOM 6000 O O . GLY C 1 62 ? 16.953 18.524 92.733 1.00 28.56 192 GLY C O 1
ATOM 6001 N N . CYS C 1 63 ? 17.088 18.756 94.960 1.00 27.36 193 CYS C N 1
ATOM 6002 C CA . CYS C 1 63 ? 16.992 17.307 95.196 1.00 28.20 193 CYS C CA 1
ATOM 6003 C C . CYS C 1 63 ? 15.651 16.644 94.793 1.00 25.06 193 CYS C C 1
ATOM 6004 O O . CYS C 1 63 ? 15.606 15.423 94.573 1.00 24.60 193 CYS C O 1
ATOM 6007 N N . GLY C 1 64 ? 14.588 17.428 94.700 1.00 22.42 194 GLY C N 1
ATOM 6008 C CA . GLY C 1 64 ? 13.281 16.885 94.362 1.00 23.02 194 GLY C CA 1
ATOM 6009 C C . GLY C 1 64 ? 12.866 15.876 95.421 1.00 23.83 194 GLY C C 1
ATOM 6010 O O . GLY C 1 64 ? 12.941 16.154 96.619 1.00 25.39 194 GLY C O 1
ATOM 6011 N N . SER C 1 65 ? 12.491 14.681 94.985 1.00 24.33 195 SER C N 1
ATOM 6012 C CA . SER C 1 65 ? 12.116 13.599 95.884 1.00 24.81 195 SER C CA 1
ATOM 6013 C C . SER C 1 65 ? 13.248 13.153 96.775 1.00 23.67 195 SER C C 1
ATOM 6014 O O . SER C 1 65 ? 13.017 12.449 97.766 1.00 24.00 195 SER C O 1
ATOM 6017 N N . GLY C 1 66 ? 14.475 13.502 96.393 1.00 22.83 196 GLY C N 1
ATOM 6018 C CA . GLY C 1 66 ? 15.692 13.078 97.088 1.00 21.82 196 GLY C CA 1
ATOM 6019 C C . GLY C 1 66 ? 16.430 11.969 96.391 1.00 21.71 196 GLY C C 1
ATOM 6020 O O . GLY C 1 66 ? 17.425 11.433 96.903 1.00 21.07 196 GLY C O 1
ATOM 6021 N N . ILE C 1 67 ? 15.927 11.577 95.228 1.00 23.42 197 ILE C N 1
ATOM 6022 C CA . ILE C 1 67 ? 16.343 10.322 94.622 1.00 22.57 197 ILE C CA 1
ATOM 6023 C C . ILE C 1 67 ? 17.870 10.247 94.438 1.00 22.58 197 ILE C C 1
ATOM 6024 O O . ILE C 1 67 ? 18.497 9.257 94.797 1.00 23.14 197 ILE C O 1
ATOM 6029 N N . LEU C 1 68 ? 18.478 11.323 93.978 1.00 23.30 198 LEU C N 1
ATOM 6030 C CA . LEU C 1 68 ? 19.921 11.304 93.724 1.00 24.99 198 LEU C CA 1
ATOM 6031 C C . LEU C 1 68 ? 20.701 11.262 95.029 1.00 25.32 198 LEU C C 1
ATOM 6032 O O . LEU C 1 68 ? 21.798 10.708 95.086 1.00 26.23 198 LEU C O 1
ATOM 6037 N N . SER C 1 69 ? 20.116 11.804 96.090 1.00 26.15 199 SER C N 1
ATOM 6038 C CA . SER C 1 69 ? 20.744 11.740 97.407 1.00 24.52 199 SER C CA 1
ATOM 6039 C C . SER C 1 69 ? 20.757 10.329 97.956 1.00 24.87 199 SER C C 1
ATOM 6040 O O . SER C 1 69 ? 21.751 9.892 98.568 1.00 23.42 199 SER C O 1
ATOM 6043 N N . PHE C 1 70 ? 19.677 9.583 97.701 1.00 24.64 200 PHE C N 1
ATOM 6044 C CA . PHE C 1 70 ? 19.655 8.192 98.090 1.00 22.72 200 PHE C CA 1
ATOM 6045 C C . PHE C 1 70 ? 20.761 7.444 97.359 1.00 23.37 200 PHE C C 1
ATOM 6046 O O . PHE C 1 70 ? 21.429 6.574 97.944 1.00 26.67 200 PHE C O 1
ATOM 6054 N N . PHE C 1 71 ? 21.003 7.790 96.098 1.00 23.20 201 PHE C N 1
ATOM 6055 C CA . PHE C 1 71 ? 22.038 7.088 95.332 1.00 23.90 201 PHE C CA 1
ATOM 6056 C C . PHE C 1 71 ? 23.430 7.374 95.927 1.00 25.74 201 PHE C C 1
ATOM 6057 O O . PHE C 1 71 ? 24.292 6.460 96.077 1.00 25.98 201 PHE C O 1
ATOM 6065 N N . ALA C 1 72 ? 23.648 8.635 96.257 1.00 26.12 202 ALA C N 1
ATOM 6066 C CA . ALA C 1 72 ? 24.930 9.063 96.848 1.00 27.99 202 ALA C CA 1
ATOM 6067 C C . ALA C 1 72 ? 25.175 8.349 98.194 1.00 27.43 202 ALA C C 1
ATOM 6068 O O . ALA C 1 72 ? 26.300 7.919 98.490 1.00 26.97 202 ALA C O 1
ATOM 6070 N N . ALA C 1 73 ? 24.098 8.165 98.961 1.00 26.03 203 ALA C N 1
ATOM 6071 C CA . ALA C 1 73 ? 24.132 7.370 100.175 1.00 25.15 203 ALA C CA 1
ATOM 6072 C C . ALA C 1 73 ? 24.421 5.898 99.926 1.00 25.87 203 ALA C C 1
ATOM 6073 O O . ALA C 1 73 ? 25.183 5.277 100.679 1.00 26.14 203 ALA C O 1
ATOM 6075 N N . GLN C 1 74 ? 23.804 5.329 98.891 1.00 24.96 204 GLN C N 1
ATOM 6076 C CA . GLN C 1 74 ? 24.027 3.937 98.553 1.00 24.99 204 GLN C CA 1
ATOM 6077 C C . GLN C 1 74 ? 25.490 3.743 98.206 1.00 26.30 204 GLN C C 1
ATOM 6078 O O . GLN C 1 74 ? 26.054 2.703 98.487 1.00 24.03 204 GLN C O 1
ATOM 6084 N N . ALA C 1 75 ? 26.092 4.770 97.594 1.00 28.81 205 ALA C N 1
ATOM 6085 C CA . ALA C 1 75 ? 27.491 4.744 97.174 1.00 29.19 205 ALA C CA 1
ATOM 6086 C C . ALA C 1 75 ? 28.466 5.087 98.316 1.00 30.27 205 ALA C C 1
ATOM 6087 O O . ALA C 1 75 ? 29.677 5.172 98.093 1.00 31.23 205 ALA C O 1
ATOM 6089 N N . GLY C 1 76 ? 27.934 5.342 99.505 1.00 29.07 206 GLY C N 1
ATOM 6090 C CA . GLY C 1 76 ? 28.726 5.422 100.721 1.00 31.43 206 GLY C CA 1
ATOM 6091 C C . GLY C 1 76 ? 29.033 6.817 101.245 1.00 31.61 206 GLY C C 1
ATOM 6092 O O . GLY C 1 76 ? 29.870 6.951 102.130 1.00 32.39 206 GLY C O 1
ATOM 6093 N N . ALA C 1 77 ? 28.377 7.854 100.725 1.00 33.22 207 ALA C N 1
ATOM 6094 C CA . ALA C 1 77 ? 28.654 9.231 101.180 1.00 34.48 207 ALA C CA 1
ATOM 6095 C C . ALA C 1 77 ? 28.484 9.329 102.675 1.00 35.40 207 ALA C C 1
ATOM 6096 O O . ALA C 1 77 ? 27.596 8.703 103.242 1.00 30.26 207 ALA C O 1
ATOM 6098 N N . ARG C 1 78 ? 29.336 10.133 103.298 1.00 36.60 208 ARG C N 1
ATOM 6099 C CA . ARG C 1 78 ? 29.256 10.389 104.730 1.00 38.85 208 ARG C CA 1
ATOM 6100 C C . ARG C 1 78 ? 28.138 11.380 105.051 1.00 34.62 208 ARG C C 1
ATOM 6101 O O . ARG C 1 78 ? 27.379 11.189 105.988 1.00 34.04 208 ARG C O 1
ATOM 6109 N N . LYS C 1 79 ? 28.040 12.454 104.296 1.00 33.80 209 LYS C N 1
ATOM 6110 C CA . LYS C 1 79 ? 26.944 13.376 104.509 1.00 35.30 209 LYS C CA 1
ATOM 6111 C C . LYS C 1 79 ? 26.564 14.019 103.201 1.00 33.95 209 LYS C C 1
ATOM 6112 O O . LYS C 1 79 ? 27.429 14.264 102.351 1.00 31.43 209 LYS C O 1
ATOM 6118 N N . ILE C 1 80 ? 25.260 14.261 103.044 1.00 31.82 210 ILE C N 1
ATOM 6119 C CA . ILE C 1 80 ? 24.699 14.790 101.812 1.00 29.70 210 ILE C CA 1
ATOM 6120 C C . ILE C 1 80 ? 23.741 15.909 102.128 1.00 29.50 210 ILE C C 1
ATOM 6121 O O . ILE C 1 80 ? 22.764 15.697 102.838 1.00 31.54 210 ILE C O 1
ATOM 6126 N N . TYR C 1 81 ? 23.982 17.098 101.592 1.00 29.34 211 TYR C N 1
ATOM 6127 C CA . TYR C 1 81 ? 23.036 18.188 101.793 1.00 28.82 211 TYR C CA 1
ATOM 6128 C C . TYR C 1 81 ? 22.179 18.215 100.578 1.00 28.73 211 TYR C C 1
ATOM 6129 O O . TYR C 1 81 ? 22.667 18.281 99.457 1.00 29.44 211 TYR C O 1
ATOM 6138 N N . ALA C 1 82 ? 20.882 18.159 100.800 1.00 29.21 212 ALA C N 1
ATOM 6139 C CA . ALA C 1 82 ? 19.955 18.027 99.718 1.00 27.68 212 ALA C CA 1
ATOM 6140 C C . ALA C 1 82 ? 19.097 19.264 99.654 1.00 26.15 212 ALA C C 1
ATOM 6141 O O . ALA C 1 82 ? 18.125 19.383 100.375 1.00 24.94 212 ALA C O 1
ATOM 6143 N N . VAL C 1 83 ? 19.456 20.193 98.777 1.00 26.22 213 VAL C N 1
ATOM 6144 C CA . VAL C 1 83 ? 18.785 21.479 98.727 1.00 25.83 213 VAL C CA 1
ATOM 6145 C C . VAL C 1 83 ? 17.648 21.482 97.716 1.00 25.47 213 VAL C C 1
ATOM 6146 O O . VAL C 1 83 ? 17.835 21.046 96.569 1.00 27.06 213 VAL C O 1
ATOM 6150 N N . GLU C 1 84 ? 16.504 22.039 98.106 1.00 24.81 214 GLU C N 1
ATOM 6151 C CA . GLU C 1 84 ? 15.337 22.067 97.223 1.00 24.02 214 GLU C CA 1
ATOM 6152 C C . GLU C 1 84 ? 14.433 23.244 97.536 1.00 22.93 214 GLU C C 1
ATOM 6153 O O . GLU C 1 84 ? 14.043 23.425 98.673 1.00 24.02 214 GLU C O 1
ATOM 6159 N N . ALA C 1 85 ? 14.052 24.011 96.529 1.00 23.95 215 ALA C N 1
ATOM 6160 C CA . ALA C 1 85 ? 13.309 25.246 96.767 1.00 25.06 215 ALA C CA 1
ATOM 6161 C C . ALA C 1 85 ? 11.802 25.083 96.722 1.00 26.68 215 ALA C C 1
ATOM 6162 O O . ALA C 1 85 ? 11.104 25.967 97.157 1.00 25.58 215 ALA C O 1
ATOM 6164 N N . SER C 1 86 ? 11.288 24.010 96.128 1.00 27.31 216 SER C N 1
ATOM 6165 C CA . SER C 1 86 ? 9.831 23.813 96.084 1.00 26.55 216 SER C CA 1
ATOM 6166 C C . SER C 1 86 ? 9.384 23.091 97.352 1.00 26.32 216 SER C C 1
ATOM 6167 O O . SER C 1 86 ? 10.218 22.625 98.142 1.00 26.56 216 SER C O 1
ATOM 6170 N N . THR C 1 87 ? 8.066 22.993 97.534 1.00 26.81 217 THR C N 1
ATOM 6171 C CA . THR C 1 87 ? 7.480 22.251 98.641 1.00 28.42 217 THR C CA 1
ATOM 6172 C C . THR C 1 87 ? 7.775 20.771 98.576 1.00 27.82 217 THR C C 1
ATOM 6173 O O . THR C 1 87 ? 7.559 20.069 99.556 1.00 29.84 217 THR C O 1
ATOM 6177 N N . MET C 1 88 ? 8.282 20.279 97.450 1.00 26.02 218 MET C N 1
ATOM 6178 C CA . MET C 1 88 ? 8.762 18.891 97.406 1.00 26.73 218 MET C CA 1
ATOM 6179 C C . MET C 1 88 ? 9.729 18.535 98.542 1.00 26.57 218 MET C C 1
ATOM 6180 O O . MET C 1 88 ? 9.800 17.369 98.965 1.00 26.89 218 MET C O 1
ATOM 6185 N N . ALA C 1 89 ? 10.449 19.537 99.059 1.00 26.17 219 ALA C N 1
ATOM 6186 C CA . ALA C 1 89 ? 11.394 19.350 100.168 1.00 26.30 219 ALA C CA 1
ATOM 6187 C C . ALA C 1 89 ? 10.787 18.634 101.401 1.00 26.26 219 ALA C C 1
ATOM 6188 O O . ALA C 1 89 ? 11.451 17.837 102.078 1.00 25.73 219 ALA C O 1
ATOM 6190 N N . GLN C 1 90 ? 9.528 18.926 101.664 1.00 26.12 220 GLN C N 1
ATOM 6191 C CA . GLN C 1 90 ? 8.762 18.249 102.700 1.00 29.42 220 GLN C CA 1
ATOM 6192 C C . GLN C 1 90 ? 8.642 16.755 102.448 1.00 26.19 220 GLN C C 1
ATOM 6193 O O . GLN C 1 90 ? 8.903 15.935 103.322 1.00 25.22 220 GLN C O 1
ATOM 6199 N N . HIS C 1 91 ? 8.240 16.413 101.236 1.00 24.89 221 HIS C N 1
ATOM 6200 C CA . HIS C 1 91 ? 8.074 15.025 100.883 1.00 24.49 221 HIS C CA 1
ATOM 6201 C C . HIS C 1 91 ? 9.421 14.310 100.904 1.00 24.82 221 HIS C C 1
ATOM 6202 O O . HIS C 1 91 ? 9.546 13.164 101.358 1.00 24.88 221 HIS C O 1
ATOM 6209 N N . ALA C 1 92 ? 10.450 14.999 100.446 1.00 24.71 222 ALA C N 1
ATOM 6210 C CA . ALA C 1 92 ? 11.784 14.445 100.528 1.00 24.64 222 ALA C CA 1
ATOM 6211 C C . ALA C 1 92 ? 12.131 14.109 101.972 1.00 26.22 222 ALA C C 1
ATOM 6212 O O . ALA C 1 92 ? 12.676 13.014 102.256 1.00 27.14 222 ALA C O 1
ATOM 6214 N N . GLU C 1 93 ? 11.811 15.014 102.897 1.00 27.60 223 GLU C N 1
ATOM 6215 C CA . GLU C 1 93 ? 12.129 14.756 104.316 1.00 31.06 223 GLU C CA 1
ATOM 6216 C C . GLU C 1 93 ? 11.391 13.501 104.829 1.00 28.77 223 GLU C C 1
ATOM 6217 O O . GLU C 1 93 ? 11.958 12.677 105.544 1.00 28.92 223 GLU C O 1
ATOM 6223 N N . VAL C 1 94 ? 10.127 13.359 104.456 1.00 27.61 224 VAL C N 1
ATOM 6224 C CA . VAL C 1 94 ? 9.355 12.170 104.828 1.00 26.35 224 VAL C CA 1
ATOM 6225 C C . VAL C 1 94 ? 10.106 10.907 104.396 1.00 24.59 224 VAL C C 1
ATOM 6226 O O . VAL C 1 94 ? 10.222 9.942 105.146 1.00 24.78 224 VAL C O 1
ATOM 6230 N N . LEU C 1 95 ? 10.632 10.926 103.178 1.00 24.11 225 LEU C N 1
ATOM 6231 C CA . LEU C 1 95 ? 11.353 9.787 102.656 1.00 23.96 225 LEU C CA 1
ATOM 6232 C C . LEU C 1 95 ? 12.685 9.527 103.345 1.00 23.16 225 LEU C C 1
ATOM 6233 O O . LEU C 1 95 ? 13.064 8.366 103.519 1.00 21.41 225 LEU C O 1
ATOM 6238 N N . VAL C 1 96 ? 13.427 10.578 103.697 1.00 23.00 226 VAL C N 1
ATOM 6239 C CA . VAL C 1 96 ? 14.667 10.376 104.454 1.00 22.99 226 VAL C CA 1
ATOM 6240 C C . VAL C 1 96 ? 14.360 9.678 105.768 1.00 23.49 226 VAL C C 1
ATOM 6241 O O . VAL C 1 96 ? 15.089 8.766 106.204 1.00 25.41 226 VAL C O 1
ATOM 6245 N N . LYS C 1 97 ? 13.292 10.108 106.418 1.00 25.78 227 LYS C N 1
ATOM 6246 C CA . LYS C 1 97 ? 12.867 9.450 107.670 1.00 30.08 227 LYS C CA 1
ATOM 6247 C C . LYS C 1 97 ? 12.422 8.021 107.422 1.00 28.68 227 LYS C C 1
ATOM 6248 O O . LYS C 1 97 ? 12.948 7.067 108.011 1.00 27.89 227 LYS C O 1
ATOM 6254 N N . SER C 1 98 ? 11.464 7.860 106.521 1.00 29.38 228 SER C N 1
ATOM 6255 C CA . SER C 1 98 ? 10.949 6.525 106.267 1.00 28.12 228 SER C CA 1
ATOM 6256 C C . SER C 1 98 ? 12.049 5.602 105.733 1.00 28.41 228 SER C C 1
ATOM 6257 O O . SER C 1 98 ? 11.946 4.404 105.881 1.00 28.54 228 SER C O 1
ATOM 6260 N N . ASN C 1 99 ? 13.113 6.132 105.133 1.00 26.77 229 ASN C N 1
ATOM 6261 C CA . ASN C 1 99 ? 14.178 5.238 104.675 1.00 27.07 229 ASN C CA 1
ATOM 6262 C C . ASN C 1 99 ? 15.312 5.082 105.679 1.00 28.09 229 ASN C C 1
ATOM 6263 O O . ASN C 1 99 ? 16.299 4.415 105.387 1.00 28.24 229 ASN C O 1
ATOM 6268 N N . ASN C 1 100 ? 15.162 5.685 106.862 1.00 30.36 230 ASN C N 1
ATOM 6269 C CA . ASN C 1 100 ? 16.128 5.560 107.950 1.00 30.20 230 ASN C CA 1
ATOM 6270 C C . ASN C 1 100 ? 17.530 6.101 107.597 1.00 29.43 230 ASN C C 1
ATOM 6271 O O . ASN C 1 100 ? 18.538 5.458 107.865 1.00 25.81 230 ASN C O 1
ATOM 6276 N N . LEU C 1 101 ? 17.564 7.300 107.022 1.00 30.84 231 LEU C N 1
ATOM 6277 C CA . LEU C 1 101 ? 18.798 7.910 106.558 1.00 30.92 231 LEU C CA 1
ATOM 6278 C C . LEU C 1 101 ? 18.990 9.305 107.135 1.00 31.95 231 LEU C C 1
ATOM 6279 O O . LEU C 1 101 ? 19.666 10.160 106.535 1.00 27.95 231 LEU C O 1
ATOM 6284 N N . THR C 1 102 ? 18.412 9.530 108.318 1.00 32.16 232 THR C N 1
ATOM 6285 C CA . THR C 1 102 ? 18.492 10.847 108.967 1.00 32.63 232 THR C CA 1
ATOM 6286 C C . THR C 1 102 ? 19.926 11.131 109.378 1.00 30.64 232 THR C C 1
ATOM 6287 O O . THR C 1 102 ? 20.307 12.259 109.472 1.00 28.72 232 THR C O 1
ATOM 6291 N N . ASP C 1 103 ? 20.728 10.099 109.589 1.00 33.29 233 ASP C N 1
ATOM 6292 C CA . ASP C 1 103 ? 22.122 10.336 109.950 1.00 37.21 233 ASP C CA 1
ATOM 6293 C C . ASP C 1 103 ? 22.972 10.812 108.759 1.00 38.02 233 ASP C C 1
ATOM 6294 O O . ASP C 1 103 ? 24.068 11.309 108.974 1.00 36.13 233 ASP C O 1
ATOM 6299 N N . ARG C 1 104 ? 22.463 10.697 107.524 1.00 36.35 234 ARG C N 1
ATOM 6300 C CA . ARG C 1 104 ? 23.290 10.915 106.334 1.00 34.28 234 ARG C CA 1
ATOM 6301 C C . ARG C 1 104 ? 22.769 11.907 105.289 1.00 35.57 234 ARG C C 1
ATOM 6302 O O . ARG C 1 104 ? 23.576 12.586 104.642 1.00 37.32 234 ARG C O 1
ATOM 6310 N N . ILE C 1 105 ? 21.453 11.997 105.100 1.00 30.25 235 ILE C N 1
ATOM 6311 C CA . ILE C 1 105 ? 20.901 12.938 104.127 1.00 29.15 235 ILE C CA 1
ATOM 6312 C C . ILE C 1 105 ? 20.238 14.010 104.927 1.00 27.76 235 ILE C C 1
ATOM 6313 O O . ILE C 1 105 ? 19.406 13.714 105.757 1.00 26.91 235 ILE C O 1
ATOM 6318 N N . VAL C 1 106 ? 20.630 15.249 104.666 1.00 28.17 236 VAL C N 1
ATOM 6319 C CA . VAL C 1 106 ? 20.150 16.425 105.372 1.00 29.24 236 VAL C CA 1
ATOM 6320 C C . VAL C 1 106 ? 19.493 17.313 104.355 1.00 27.14 236 VAL C C 1
ATOM 6321 O O . VAL C 1 106 ? 20.188 17.930 103.538 1.00 26.18 236 VAL C O 1
ATOM 6325 N N . VAL C 1 107 ? 18.163 17.371 104.404 1.00 26.59 237 VAL C N 1
ATOM 6326 C CA . VAL C 1 107 ? 17.376 18.232 103.523 1.00 27.00 237 VAL C CA 1
ATOM 6327 C C . VAL C 1 107 ? 17.469 19.677 103.977 1.00 27.91 237 VAL C C 1
ATOM 6328 O O . VAL C 1 107 ? 17.212 19.975 105.136 1.00 30.31 237 VAL C O 1
ATOM 6332 N N . ILE C 1 108 ? 17.838 20.562 103.064 1.00 27.87 238 ILE C N 1
ATOM 6333 C CA . ILE C 1 108 ? 17.924 21.999 103.329 1.00 28.06 238 ILE C CA 1
ATOM 6334 C C . ILE C 1 108 ? 16.914 22.678 102.403 1.00 29.36 238 ILE C C 1
ATOM 6335 O O . ILE C 1 108 ? 17.155 22.756 101.197 1.00 29.32 238 ILE C O 1
ATOM 6340 N N . PRO C 1 109 ? 15.776 23.152 102.929 1.00 30.03 239 PRO C N 1
ATOM 6341 C CA . PRO C 1 109 ? 14.830 23.811 102.041 1.00 30.64 239 PRO C CA 1
ATOM 6342 C C . PRO C 1 109 ? 15.333 25.173 101.632 1.00 31.11 239 PRO C C 1
ATOM 6343 O O . PRO C 1 109 ? 15.925 25.867 102.442 1.00 32.45 239 PRO C O 1
ATOM 6347 N N . GLY C 1 110 ? 15.069 25.555 100.397 1.00 30.67 240 GLY C N 1
ATOM 6348 C CA . GLY C 1 110 ? 15.387 26.895 99.905 1.00 31.09 240 GLY C CA 1
ATOM 6349 C C . GLY C 1 110 ? 16.101 26.835 98.566 1.00 31.02 240 GLY C C 1
ATOM 6350 O O . GLY C 1 110 ? 16.412 25.729 98.056 1.00 28.01 240 GLY C O 1
ATOM 6351 N N . LYS C 1 111 ? 16.365 28.023 98.007 1.00 28.86 241 LYS C N 1
ATOM 6352 C CA . LYS C 1 111 ? 17.077 28.139 96.750 1.00 30.35 241 LYS C CA 1
ATOM 6353 C C . LYS C 1 111 ? 18.556 28.029 97.006 1.00 29.45 241 LYS C C 1
ATOM 6354 O O . LYS C 1 111 ? 19.063 28.575 97.980 1.00 31.27 241 LYS C O 1
ATOM 6360 N N . VAL C 1 112 ? 19.255 27.325 96.134 1.00 29.37 242 VAL C N 1
ATOM 6361 C CA . VAL C 1 112 ? 20.662 27.061 96.350 1.00 28.33 242 VAL C CA 1
ATOM 6362 C C . VAL C 1 112 ? 21.472 28.356 96.423 1.00 29.42 242 VAL C C 1
ATOM 6363 O O . VAL C 1 112 ? 22.557 28.380 97.015 1.00 30.31 242 VAL C O 1
ATOM 6367 N N . GLU C 1 113 ? 20.914 29.431 95.877 1.00 30.88 243 GLU C N 1
ATOM 6368 C CA . GLU C 1 113 ? 21.583 30.726 95.842 1.00 33.77 243 GLU C CA 1
ATOM 6369 C C . GLU C 1 113 ? 21.443 31.469 97.176 1.00 36.02 243 GLU C C 1
ATOM 6370 O O . GLU C 1 113 ? 22.045 32.542 97.353 1.00 34.10 243 GLU C O 1
ATOM 6376 N N . GLU C 1 114 ? 20.641 30.905 98.091 1.00 33.31 244 GLU C N 1
ATOM 6377 C CA . GLU C 1 114 ? 20.182 31.614 99.276 1.00 34.24 244 GLU C CA 1
ATOM 6378 C C . GLU C 1 114 ? 20.407 30.904 100.575 1.00 35.27 244 GLU C C 1
ATOM 6379 O O . GLU C 1 114 ? 20.482 31.539 101.588 1.00 38.15 244 GLU C O 1
ATOM 6385 N N . VAL C 1 115 ? 20.559 29.592 100.556 1.00 35.54 245 VAL C N 1
ATOM 6386 C CA . VAL C 1 115 ? 20.744 28.865 101.786 1.00 36.18 245 VAL C CA 1
ATOM 6387 C C . VAL C 1 115 ? 22.188 28.935 102.266 1.00 36.55 245 VAL C C 1
ATOM 6388 O O . VAL C 1 115 ? 23.072 29.376 101.524 1.00 36.02 245 VAL C O 1
ATOM 6392 N N . SER C 1 116 ? 22.404 28.494 103.505 1.00 36.01 246 SER C N 1
ATOM 6393 C CA . SER C 1 116 ? 23.725 28.355 104.083 1.00 38.34 246 SER C CA 1
ATOM 6394 C C . SER C 1 116 ? 23.995 26.895 104.284 1.00 38.11 246 SER C C 1
ATOM 6395 O O . SER C 1 116 ? 23.111 26.167 104.696 1.00 38.61 246 SER C O 1
ATOM 6398 N N . LEU C 1 117 ? 25.217 26.466 103.998 1.00 38.32 247 LEU C N 1
ATOM 6399 C CA . LEU C 1 117 ? 25.640 25.111 104.297 1.00 39.91 247 LEU C CA 1
ATOM 6400 C C . LEU C 1 117 ? 26.707 25.183 105.345 1.00 37.34 247 LEU C C 1
ATOM 6401 O O . LEU C 1 117 ? 27.589 26.004 105.277 1.00 40.18 247 LEU C O 1
ATOM 6406 N N . PRO C 1 118 ? 26.664 24.285 106.305 1.00 38.41 248 PRO C N 1
ATOM 6407 C CA . PRO C 1 118 ? 27.679 24.370 107.339 1.00 39.79 248 PRO C CA 1
ATOM 6408 C C . PRO C 1 118 ? 29.121 24.081 106.863 1.00 40.44 248 PRO C C 1
ATOM 6409 O O . PRO C 1 118 ? 30.066 24.485 107.541 1.00 45.39 248 PRO C O 1
ATOM 6413 N N . GLU C 1 119 ? 29.304 23.391 105.741 1.00 36.26 249 GLU C N 1
ATOM 6414 C CA . GLU C 1 119 ? 30.654 23.067 105.273 1.00 35.91 249 GLU C CA 1
ATOM 6415 C C . GLU C 1 119 ? 30.770 23.046 103.749 1.00 35.58 249 GLU C C 1
ATOM 6416 O O . GLU C 1 119 ? 29.777 23.156 103.013 1.00 35.83 249 GLU C O 1
ATOM 6422 N N . GLN C 1 120 ? 32.008 22.919 103.285 1.00 34.47 250 GLN C N 1
ATOM 6423 C CA . GLN C 1 120 ? 32.278 22.709 101.875 1.00 32.20 250 GLN C CA 1
ATOM 6424 C C . GLN C 1 120 ? 32.183 21.211 101.553 1.00 31.21 250 GLN C C 1
ATOM 6425 O O . GLN C 1 120 ? 32.418 20.350 102.412 1.00 29.92 250 GLN C O 1
ATOM 6431 N N . VAL C 1 121 ? 31.863 20.924 100.291 1.00 31.14 251 VAL C N 1
ATOM 6432 C CA . VAL C 1 121 ? 31.588 19.571 99.835 1.00 29.62 251 VAL C CA 1
ATOM 6433 C C . VAL C 1 121 ? 32.660 19.092 98.866 1.00 27.54 251 VAL C C 1
ATOM 6434 O O . VAL C 1 121 ? 33.288 19.891 98.177 1.00 24.94 251 VAL C O 1
ATOM 6438 N N . ASP C 1 122 ? 32.865 17.786 98.839 1.00 27.88 252 ASP C N 1
ATOM 6439 C CA . ASP C 1 122 ? 33.794 17.155 97.911 1.00 31.17 252 ASP C CA 1
ATOM 6440 C C . ASP C 1 122 ? 33.196 17.009 96.508 1.00 31.24 252 ASP C C 1
ATOM 6441 O O . ASP C 1 122 ? 33.937 16.934 95.520 1.00 29.27 252 ASP C O 1
ATOM 6446 N N . ILE C 1 123 ? 31.867 16.938 96.410 1.00 29.13 253 ILE C N 1
ATOM 6447 C CA . ILE C 1 123 ? 31.235 16.650 95.109 1.00 28.01 253 ILE C CA 1
ATOM 6448 C C . ILE C 1 123 ? 29.829 17.196 95.099 1.00 26.41 253 ILE C C 1
ATOM 6449 O O . ILE C 1 123 ? 29.172 17.238 96.128 1.00 28.12 253 ILE C O 1
ATOM 6454 N N . ILE C 1 124 ? 29.407 17.679 93.942 1.00 26.66 254 ILE C N 1
ATOM 6455 C CA . ILE C 1 124 ? 28.054 18.197 93.743 1.00 27.48 254 ILE C CA 1
ATOM 6456 C C . ILE C 1 124 ? 27.417 17.342 92.679 1.00 28.51 254 ILE C C 1
ATOM 6457 O O . ILE C 1 124 ? 28.044 17.067 91.643 1.00 29.81 254 ILE C O 1
ATOM 6462 N N . ILE C 1 125 ? 26.178 16.929 92.951 1.00 26.20 255 ILE C N 1
ATOM 6463 C CA . ILE C 1 125 ? 25.346 16.231 91.999 1.00 25.08 255 ILE C CA 1
ATOM 6464 C C . ILE C 1 125 ? 24.092 17.036 91.747 1.00 23.62 255 ILE C C 1
ATOM 6465 O O . ILE C 1 125 ? 23.640 17.757 92.600 1.00 23.68 255 ILE C O 1
ATOM 6470 N N . SER C 1 126 ? 23.570 16.938 90.533 1.00 25.77 256 SER C N 1
ATOM 6471 C CA . SER C 1 126 ? 22.299 17.578 90.174 1.00 24.69 256 SER C CA 1
ATOM 6472 C C . SER C 1 126 ? 21.784 17.042 88.873 1.00 24.40 256 SER C C 1
ATOM 6473 O O . SER C 1 126 ? 22.516 16.458 88.097 1.00 24.24 256 SER C O 1
ATOM 6476 N N . GLU C 1 127 ? 20.502 17.261 88.650 1.00 26.27 257 GLU C N 1
ATOM 6477 C CA . GLU C 1 127 ? 19.897 17.067 87.355 1.00 25.98 257 GLU C CA 1
ATOM 6478 C C . GLU C 1 127 ? 19.088 18.339 87.064 1.00 26.35 257 GLU C C 1
ATOM 6479 O O . GLU C 1 127 ? 17.935 18.462 87.466 1.00 24.89 257 GLU C O 1
ATOM 6485 N N . PRO C 1 128 ? 19.734 19.310 86.395 1.00 25.97 258 PRO C N 1
ATOM 6486 C CA . PRO C 1 128 ? 19.196 20.601 86.092 1.00 25.87 258 PRO C CA 1
ATOM 6487 C C . PRO C 1 128 ? 19.054 20.857 84.587 1.00 27.55 258 PRO C C 1
ATOM 6488 O O . PRO C 1 128 ? 18.968 22.019 84.152 1.00 26.73 258 PRO C O 1
ATOM 6492 N N . MET C 1 129 ? 19.071 19.795 83.797 1.00 27.47 259 MET C N 1
ATOM 6493 C CA . MET C 1 129 ? 18.981 19.948 82.366 1.00 28.34 259 MET C CA 1
ATOM 6494 C C . MET C 1 129 ? 17.529 20.131 81.990 1.00 30.09 259 MET C C 1
ATOM 6495 O O . MET C 1 129 ? 16.659 19.395 82.436 1.00 30.69 259 MET C O 1
ATOM 6500 N N . GLY C 1 130 ? 17.259 21.120 81.167 1.00 29.66 260 GLY C N 1
ATOM 6501 C CA . GLY C 1 130 ? 15.923 21.311 80.651 1.00 29.30 260 GLY C CA 1
ATOM 6502 C C . GLY C 1 130 ? 15.967 20.839 79.223 1.00 29.57 260 GLY C C 1
ATOM 6503 O O . GLY C 1 130 ? 17.006 20.309 78.754 1.00 26.97 260 GLY C O 1
ATOM 6504 N N . TYR C 1 131 ? 14.864 21.012 78.512 1.00 28.07 261 TYR C N 1
ATOM 6505 C CA . TYR C 1 131 ? 14.916 20.672 77.111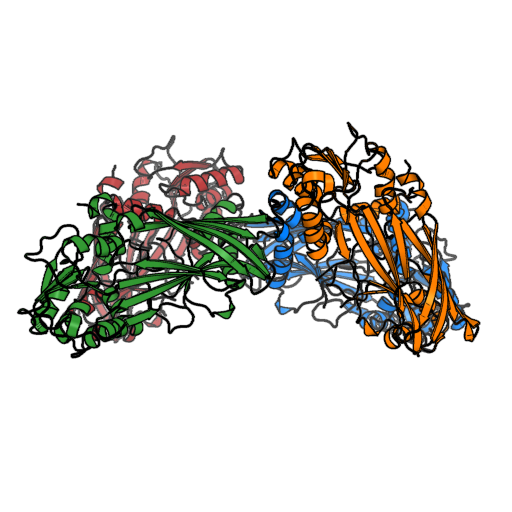 1.00 32.38 261 TYR C CA 1
ATOM 6506 C C . TYR C 1 131 ? 15.852 21.640 76.409 1.00 31.27 261 TYR C C 1
ATOM 6507 O O . TYR C 1 131 ? 16.106 22.769 76.876 1.00 31.15 261 TYR C O 1
ATOM 6516 N N . MET C 1 132 ? 16.427 21.155 75.328 1.00 30.42 262 MET C N 1
ATOM 6517 C CA . MET C 1 132 ? 17.523 21.850 74.666 1.00 32.00 262 MET C CA 1
ATOM 6518 C C . MET C 1 132 ? 18.675 22.134 75.633 1.00 32.49 262 MET C C 1
ATOM 6519 O O . MET C 1 132 ? 19.456 23.081 75.440 1.00 33.90 262 MET C O 1
ATOM 6524 N N . LEU C 1 133 ? 18.760 21.315 76.681 1.00 28.98 263 LEU C N 1
ATOM 6525 C CA . LEU C 1 133 ? 19.724 21.486 77.755 1.00 27.92 263 LEU C CA 1
ATOM 6526 C C . LEU C 1 133 ? 19.479 22.730 78.601 1.00 27.63 263 LEU C C 1
ATOM 6527 O O . LEU C 1 133 ? 19.512 22.624 79.826 1.00 27.28 263 LEU C O 1
ATOM 6532 N N . PHE C 1 134 ? 19.215 23.882 77.982 1.00 25.98 264 PHE C N 1
ATOM 6533 C CA . PHE C 1 134 ? 19.259 25.155 78.711 1.00 26.87 264 PHE C CA 1
ATOM 6534 C C . PHE C 1 134 ? 17.958 25.689 79.273 1.00 27.31 264 PHE C C 1
ATOM 6535 O O . PHE C 1 134 ? 18.009 26.491 80.193 1.00 28.61 264 PHE C O 1
ATOM 6543 N N . ASN C 1 135 ? 16.804 25.293 78.744 1.00 26.15 265 ASN C N 1
ATOM 6544 C CA . ASN C 1 135 ? 15.527 25.750 79.314 1.00 27.36 265 ASN C CA 1
ATOM 6545 C C . ASN C 1 135 ? 15.494 25.611 80.847 1.00 27.37 265 ASN C C 1
ATOM 6546 O O . ASN C 1 135 ? 16.034 24.640 81.399 1.00 30.12 265 ASN C O 1
ATOM 6551 N N . GLU C 1 136 ? 14.860 26.565 81.519 1.00 25.99 266 GLU C N 1
ATOM 6552 C CA . GLU C 1 136 ? 14.768 26.625 83.002 1.00 28.56 266 GLU C CA 1
ATOM 6553 C C . GLU C 1 136 ? 15.928 27.374 83.703 1.00 29.62 266 GLU C C 1
ATOM 6554 O O . GLU C 1 136 ? 15.796 27.768 84.859 1.00 28.20 266 GLU C O 1
ATOM 6560 N N . ARG C 1 137 ? 17.071 27.514 83.030 1.00 30.89 267 ARG C N 1
ATOM 6561 C CA . ARG C 1 137 ? 18.248 28.222 83.573 1.00 29.84 267 ARG C CA 1
ATOM 6562 C C . ARG C 1 137 ? 18.818 27.628 84.856 1.00 28.57 267 ARG C C 1
ATOM 6563 O O . ARG C 1 137 ? 19.621 28.257 85.532 1.00 28.28 267 ARG C O 1
ATOM 6571 N N . MET C 1 138 ? 18.437 26.400 85.167 1.00 27.93 268 MET C N 1
ATOM 6572 C CA . MET C 1 138 ? 18.898 25.757 86.377 1.00 28.21 268 MET C CA 1
ATOM 6573 C C . MET C 1 138 ? 20.396 25.412 86.282 1.00 28.10 268 MET C C 1
ATOM 6574 O O . MET C 1 138 ? 21.052 25.164 87.302 1.00 26.35 268 MET C O 1
ATOM 6579 N N . LEU C 1 139 ? 20.945 25.363 85.072 1.00 29.54 269 LEU C N 1
ATOM 6580 C CA . LEU C 1 139 ? 22.383 25.143 84.951 1.00 30.41 269 LEU C CA 1
ATOM 6581 C C . LEU C 1 139 ? 23.158 26.226 85.678 1.00 30.63 269 LEU C C 1
ATOM 6582 O O . LEU C 1 139 ? 24.235 25.966 86.205 1.00 31.62 269 LEU C O 1
ATOM 6587 N N . GLU C 1 140 ? 22.605 27.426 85.712 1.00 28.06 270 GLU C N 1
ATOM 6588 C CA . GLU C 1 140 ? 23.233 28.499 86.437 1.00 32.56 270 GLU C CA 1
ATOM 6589 C C . GLU C 1 140 ? 23.243 28.240 87.953 1.00 32.51 270 GLU C C 1
ATOM 6590 O O . GLU C 1 140 ? 24.280 28.420 88.615 1.00 31.99 270 GLU C O 1
ATOM 6596 N N . SER C 1 141 ? 22.107 27.785 88.495 1.00 29.52 271 SER C N 1
ATOM 6597 C CA . SER C 1 141 ? 22.064 27.385 89.880 1.00 27.15 271 SER C CA 1
ATOM 6598 C C . SER C 1 141 ? 23.112 26.306 90.155 1.00 28.62 271 SER C C 1
ATOM 6599 O O . SER C 1 141 ? 23.816 26.363 91.185 1.00 29.35 271 SER C O 1
ATOM 6602 N N . TYR C 1 142 ? 23.223 25.333 89.248 1.00 26.80 272 TYR C N 1
ATOM 6603 C CA . TYR C 1 142 ? 24.239 24.262 89.380 1.00 28.51 272 TYR C CA 1
ATOM 6604 C C . TYR C 1 142 ? 25.657 24.845 89.436 1.00 28.22 272 TYR C C 1
ATOM 6605 O O . TYR C 1 142 ? 26.455 24.462 90.292 1.00 28.39 272 TYR C O 1
ATOM 6614 N N . LEU C 1 143 ? 25.962 25.776 88.536 1.00 28.18 273 LEU C N 1
ATOM 6615 C CA . LEU C 1 143 ? 27.305 26.364 88.485 1.00 28.86 273 LEU C CA 1
ATOM 6616 C C . LEU C 1 143 ? 27.546 27.287 89.685 1.00 29.58 273 LEU C C 1
ATOM 6617 O O . LEU C 1 143 ? 28.602 27.233 90.311 1.00 29.63 273 LEU C O 1
ATOM 6622 N N . HIS C 1 144 ? 26.541 28.086 90.019 1.00 30.02 274 HIS C N 1
ATOM 6623 C CA . HIS C 1 144 ? 26.558 28.892 91.218 1.00 31.94 274 HIS C CA 1
ATOM 6624 C C . HIS C 1 144 ? 26.932 28.116 92.478 1.00 30.17 274 HIS C C 1
ATOM 6625 O O . HIS C 1 144 ? 27.676 28.598 93.291 1.00 30.36 274 HIS C O 1
ATOM 6632 N N . ALA C 1 145 ? 26.393 26.919 92.637 1.00 29.14 275 ALA C N 1
ATOM 6633 C CA . ALA C 1 145 ? 26.664 26.101 93.807 1.00 29.92 275 ALA C CA 1
ATOM 6634 C C . ALA C 1 145 ? 28.144 25.693 93.949 1.00 29.98 275 ALA C C 1
ATOM 6635 O O . ALA C 1 145 ? 28.540 25.183 95.004 1.00 27.98 275 ALA C O 1
ATOM 6637 N N . LYS C 1 146 ? 28.961 25.914 92.916 1.00 30.20 276 LYS C N 1
ATOM 6638 C CA . LYS C 1 146 ? 30.396 25.632 93.018 1.00 32.42 276 LYS C CA 1
ATOM 6639 C C . LYS C 1 146 ? 31.087 26.449 94.118 1.00 32.79 276 LYS C C 1
ATOM 6640 O O . LYS C 1 146 ? 32.145 26.041 94.605 1.00 33.06 276 LYS C O 1
ATOM 6646 N N . LYS C 1 147 ? 30.488 27.574 94.520 1.00 28.36 277 LYS C N 1
ATOM 6647 C CA . LYS C 1 147 ? 30.967 28.298 95.674 1.00 31.11 277 LYS C CA 1
ATOM 6648 C C . LYS C 1 147 ? 31.056 27.434 96.947 1.00 31.10 277 LYS C C 1
ATOM 6649 O O . LYS C 1 147 ? 31.607 27.879 97.930 1.00 34.21 277 LYS C O 1
ATOM 6655 N N . TYR C 1 148 ? 30.475 26.230 96.951 1.00 29.50 278 TYR C N 1
ATOM 6656 C CA . TYR C 1 148 ? 30.550 25.337 98.089 1.00 28.84 278 TYR C CA 1
ATOM 6657 C C . TYR C 1 148 ? 31.493 24.181 97.828 1.00 30.44 278 TYR C C 1
ATOM 6658 O O . TYR C 1 148 ? 31.644 23.316 98.679 1.00 32.35 278 TYR C O 1
ATOM 6667 N N . LEU C 1 149 ? 32.113 24.159 96.657 1.00 30.22 279 LEU C N 1
ATOM 6668 C CA . LEU C 1 149 ? 32.932 23.038 96.246 1.00 32.91 279 LEU C CA 1
ATOM 6669 C C . LEU C 1 149 ? 34.396 23.228 96.665 1.00 33.39 279 LEU C C 1
ATOM 6670 O O . LEU C 1 149 ? 35.018 24.251 96.378 1.00 32.64 279 LEU C O 1
ATOM 6675 N N . LYS C 1 150 ? 34.944 22.219 97.322 1.00 34.55 280 LYS C N 1
ATOM 6676 C CA . LYS C 1 150 ? 36.362 22.209 97.643 1.00 37.11 280 LYS C CA 1
ATOM 6677 C C . LYS C 1 150 ? 37.217 22.257 96.372 1.00 38.34 280 LYS C C 1
ATOM 6678 O O . LYS C 1 150 ? 36.803 21.775 95.313 1.00 41.64 280 LYS C O 1
ATOM 6684 N N . PRO C 1 151 ? 38.420 22.808 96.482 1.00 38.84 281 PRO C N 1
ATOM 6685 C CA . PRO C 1 151 ? 39.358 22.778 95.360 1.00 39.67 281 PRO C CA 1
ATOM 6686 C C . PRO C 1 151 ? 39.538 21.371 94.807 1.00 36.13 281 PRO C C 1
ATOM 6687 O O . PRO C 1 151 ? 39.732 20.414 95.569 1.00 35.48 281 PRO C O 1
ATOM 6691 N N . SER C 1 152 ? 39.462 21.254 93.491 1.00 33.51 282 SER C N 1
ATOM 6692 C CA . SER C 1 152 ? 39.516 19.962 92.814 1.00 35.28 282 SER C CA 1
ATOM 6693 C C . SER C 1 152 ? 38.321 19.070 93.166 1.00 32.78 282 SER C C 1
ATOM 6694 O O . SER C 1 152 ? 38.382 17.848 93.033 1.00 32.27 282 SER C O 1
ATOM 6697 N N . GLY C 1 153 ? 37.222 19.673 93.585 1.00 31.16 283 GLY C N 1
ATOM 6698 C CA . GLY C 1 153 ? 36.007 18.903 93.773 1.00 32.73 283 GLY C CA 1
ATOM 6699 C C . GLY C 1 153 ? 35.485 18.408 92.434 1.00 33.02 283 GLY C C 1
ATOM 6700 O O . GLY C 1 153 ? 35.950 18.812 91.370 1.00 33.11 283 GLY C O 1
ATOM 6701 N N . ASN C 1 154 ? 34.524 17.506 92.471 1.00 33.94 284 ASN C N 1
ATOM 6702 C CA . ASN C 1 154 ? 33.972 17.010 91.237 1.00 35.31 284 ASN C CA 1
ATOM 6703 C C . ASN C 1 154 ? 32.527 17.488 91.050 1.00 35.13 284 ASN C C 1
ATOM 6704 O O . ASN C 1 154 ? 31.887 17.981 92.003 1.00 29.62 284 ASN C O 1
ATOM 6709 N N . MET C 1 155 ? 32.066 17.402 89.799 1.00 35.37 285 MET C N 1
ATOM 6710 C CA . MET C 1 155 ? 30.700 17.788 89.396 1.00 35.06 285 MET C CA 1
ATOM 6711 C C . MET C 1 155 ? 30.092 16.601 88.606 1.00 32.60 285 MET C C 1
ATOM 6712 O O . MET C 1 155 ? 30.703 16.074 87.673 1.00 27.28 285 MET C O 1
ATOM 6717 N N . PHE C 1 156 ? 28.904 16.172 89.010 1.00 30.75 286 PHE C N 1
ATOM 6718 C CA . PHE C 1 156 ? 28.209 15.046 88.390 1.00 28.90 286 PHE C CA 1
ATOM 6719 C C . PHE C 1 156 ? 26.809 15.532 88.023 1.00 29.20 286 PHE C C 1
ATOM 6720 O O . PHE C 1 156 ? 25.957 15.651 88.900 1.00 29.00 286 PHE C O 1
ATOM 6728 N N . PRO C 1 157 ? 26.556 15.838 86.753 1.00 28.31 287 PRO C N 1
ATOM 6729 C CA . PRO C 1 157 ? 27.477 15.670 85.618 1.00 27.44 287 PRO C CA 1
ATOM 6730 C C . PRO C 1 157 ? 28.618 16.706 85.483 1.00 27.07 287 PRO C C 1
ATOM 6731 O O . PRO C 1 157 ? 28.493 17.848 85.913 1.00 24.69 287 PRO C O 1
ATOM 6735 N N . THR C 1 158 ? 29.691 16.282 84.826 1.00 28.56 288 THR C N 1
ATOM 6736 C CA . THR C 1 158 ? 30.881 17.093 84.660 1.00 29.52 288 THR C CA 1
ATOM 6737 C C . THR C 1 158 ? 30.820 18.006 83.422 1.00 32.76 288 THR C C 1
ATOM 6738 O O . THR C 1 158 ? 31.213 19.178 83.488 1.00 31.53 288 THR C O 1
ATOM 6742 N N . ILE C 1 159 ? 30.365 17.464 82.282 1.00 32.24 289 ILE C N 1
ATOM 6743 C CA . ILE C 1 159 ? 30.231 18.258 81.051 1.00 32.18 289 ILE C CA 1
ATOM 6744 C C . ILE C 1 159 ? 28.896 18.007 80.350 1.00 32.34 289 ILE C C 1
ATOM 6745 O O . ILE C 1 159 ? 28.307 16.910 80.462 1.00 32.47 289 ILE C O 1
ATOM 6750 N N . GLY C 1 160 ? 28.444 19.026 79.618 1.00 30.82 290 GLY C N 1
ATOM 6751 C CA . GLY C 1 160 ? 27.269 18.931 78.756 1.00 32.34 290 GLY C CA 1
ATOM 6752 C C . GLY C 1 160 ? 27.599 19.297 77.313 1.00 33.23 290 GLY C C 1
ATOM 6753 O O . GLY C 1 160 ? 28.286 20.297 77.071 1.00 35.41 290 GLY C O 1
ATOM 6754 N N . ASP C 1 161 ? 27.126 18.481 76.361 1.00 29.57 291 ASP C N 1
ATOM 6755 C CA . ASP C 1 161 ? 27.224 18.782 74.924 1.00 28.73 291 ASP C CA 1
ATOM 6756 C C . ASP C 1 161 ? 25.829 19.005 74.381 1.00 29.71 291 ASP C C 1
ATOM 6757 O O . ASP C 1 161 ? 24.974 18.120 74.496 1.00 28.88 291 ASP C O 1
ATOM 6762 N N . VAL C 1 162 ? 25.595 20.187 73.815 1.00 29.65 292 VAL C N 1
ATOM 6763 C CA . VAL C 1 162 ? 24.445 20.424 72.951 1.00 31.38 292 VAL C CA 1
ATOM 6764 C C . VAL C 1 162 ? 24.787 20.195 71.474 1.00 31.68 292 VAL C C 1
ATOM 6765 O O . VAL C 1 162 ? 25.775 20.731 70.968 1.00 33.30 292 VAL C O 1
ATOM 6769 N N . HIS C 1 163 ? 23.949 19.410 70.794 1.00 31.43 293 HIS C N 1
ATOM 6770 C CA . HIS C 1 163 ? 24.121 19.109 69.370 1.00 30.82 293 HIS C CA 1
ATOM 6771 C C . HIS C 1 163 ? 23.044 19.772 68.554 1.00 29.33 293 HIS C C 1
ATOM 6772 O O . HIS C 1 163 ? 21.876 19.812 68.955 1.00 29.21 293 HIS C O 1
ATOM 6779 N N . LEU C 1 164 ? 23.448 20.277 67.388 1.00 29.39 294 LEU C N 1
ATOM 6780 C CA . LEU C 1 164 ? 22.524 20.860 66.433 1.00 29.69 294 LEU C CA 1
ATOM 6781 C C . LEU C 1 164 ? 22.850 20.371 65.016 1.00 29.76 294 LEU C C 1
ATOM 6782 O O . LEU C 1 164 ? 24.028 20.180 64.657 1.00 28.84 294 LEU C O 1
ATOM 6787 N N . ALA C 1 165 ? 21.785 20.134 64.245 1.00 29.59 295 ALA C N 1
ATOM 6788 C CA . ALA C 1 165 ? 21.875 19.655 62.864 1.00 28.90 295 ALA C CA 1
ATOM 6789 C C . ALA C 1 165 ? 20.657 20.130 62.062 1.00 29.45 295 ALA C C 1
ATOM 6790 O O . ALA C 1 165 ? 19.538 20.252 62.614 1.00 28.57 295 ALA C O 1
ATOM 6792 N N . PRO C 1 166 ? 20.856 20.398 60.754 1.00 29.52 296 PRO C N 1
ATOM 6793 C CA . PRO C 1 166 ? 19.741 20.731 59.860 1.00 28.40 296 PRO C CA 1
ATOM 6794 C C . PRO C 1 166 ? 18.875 19.522 59.540 1.00 28.02 296 PRO C C 1
ATOM 6795 O O . PRO C 1 166 ? 19.395 18.419 59.424 1.00 27.98 296 PRO C O 1
ATOM 6799 N N . PHE C 1 167 ? 17.569 19.723 59.387 1.00 28.64 297 PHE C N 1
ATOM 6800 C CA . PHE C 1 167 ? 16.667 18.619 59.112 1.00 26.63 297 PHE C CA 1
ATOM 6801 C C . PHE C 1 167 ? 15.650 18.965 58.034 1.00 28.36 297 PHE C C 1
ATOM 6802 O O . PHE C 1 167 ? 15.391 20.139 57.743 1.00 27.96 297 PHE C O 1
ATOM 6810 N N . THR C 1 168 ? 15.052 17.927 57.459 1.00 25.61 298 THR C N 1
ATOM 6811 C CA . THR C 1 168 ? 14.015 18.115 56.470 1.00 26.54 298 THR C CA 1
ATOM 6812 C C . THR C 1 168 ? 12.785 17.358 56.957 1.00 26.15 298 THR C C 1
ATOM 6813 O O . THR C 1 168 ? 12.891 16.254 57.448 1.00 27.45 298 THR C O 1
ATOM 6817 N N . ASP C 1 169 ? 11.627 17.994 56.944 1.00 27.27 299 ASP C N 1
ATOM 6818 C CA . ASP C 1 169 ? 10.409 17.345 57.400 1.00 28.03 299 ASP C CA 1
ATOM 6819 C C . ASP C 1 169 ? 9.276 18.181 56.907 1.00 27.52 299 ASP C C 1
ATOM 6820 O O . ASP C 1 169 ? 8.857 19.112 57.561 1.00 25.95 299 ASP C O 1
ATOM 6825 N N . GLU C 1 170 ? 8.811 17.831 55.721 1.00 29.65 300 GLU C N 1
ATOM 6826 C CA . GLU C 1 170 ? 7.815 18.580 55.009 1.00 32.82 300 GLU C CA 1
ATOM 6827 C C . GLU C 1 170 ? 6.469 18.510 55.731 1.00 30.42 300 GLU C C 1
ATOM 6828 O O . GLU C 1 170 ? 5.722 19.484 55.775 1.00 28.37 300 GLU C O 1
ATOM 6834 N N . GLN C 1 171 ? 6.180 17.358 56.305 1.00 30.24 301 GLN C N 1
ATOM 6835 C CA . GLN C 1 171 ? 4.921 17.149 57.015 1.00 32.63 301 GLN C CA 1
ATOM 6836 C C . GLN C 1 171 ? 4.812 18.037 58.259 1.00 31.63 301 GLN C C 1
ATOM 6837 O O . GLN C 1 171 ? 3.756 18.634 58.508 1.00 32.00 301 GLN C O 1
ATOM 6843 N N . LEU C 1 172 ? 5.890 18.118 59.042 1.00 29.71 302 LEU C N 1
ATOM 6844 C CA . LEU C 1 172 ? 5.927 19.044 60.179 1.00 29.22 302 LEU C CA 1
ATOM 6845 C C . LEU C 1 172 ? 5.787 20.501 59.711 1.00 28.11 302 LEU C C 1
ATOM 6846 O O . LEU C 1 172 ? 5.003 21.261 60.272 1.00 26.51 302 LEU C O 1
ATOM 6851 N N . TYR C 1 173 ? 6.512 20.889 58.666 1.00 28.46 303 TYR C N 1
ATOM 6852 C CA . TYR C 1 173 ? 6.412 22.267 58.173 1.00 28.27 303 TYR C CA 1
ATOM 6853 C C . TYR C 1 173 ? 4.966 22.609 57.776 1.00 28.99 303 TYR C C 1
ATOM 6854 O O . TYR C 1 173 ? 4.381 23.602 58.224 1.00 24.72 303 TYR C O 1
ATOM 6863 N N . MET C 1 174 ? 4.384 21.727 56.977 1.00 30.53 304 MET C N 1
ATOM 6864 C CA . MET C 1 174 ? 3.041 21.916 56.462 1.00 31.71 304 MET C CA 1
ATOM 6865 C C . MET C 1 174 ? 1.982 21.948 57.551 1.00 29.37 304 MET C C 1
ATOM 6866 O O . MET C 1 174 ? 1.062 22.756 57.528 1.00 27.18 304 MET C O 1
ATOM 6871 N N . GLU C 1 175 ? 2.137 21.077 58.521 1.00 31.11 305 GLU C N 1
ATOM 6872 C CA . GLU C 1 175 ? 1.284 21.080 59.700 1.00 31.99 305 GLU C CA 1
ATOM 6873 C C . GLU C 1 175 ? 1.237 22.466 60.390 1.00 30.42 305 GLU C C 1
ATOM 6874 O O . GLU C 1 175 ? 0.155 23.012 60.662 1.00 27.02 305 GLU C O 1
ATOM 6880 N N . GLN C 1 176 ? 2.395 23.067 60.630 1.00 28.59 306 GLN C N 1
ATOM 6881 C CA . GLN C 1 176 ? 2.401 24.384 61.281 1.00 29.22 306 GLN C CA 1
ATOM 6882 C C . GLN C 1 176 ? 1.944 25.506 60.352 1.00 29.25 306 GLN C C 1
ATOM 6883 O O . GLN C 1 176 ? 1.254 26.437 60.784 1.00 27.61 306 GLN C O 1
ATOM 6889 N N . PHE C 1 177 ? 2.308 25.399 59.074 1.00 29.53 307 PHE C N 1
ATOM 6890 C CA . PHE C 1 177 ? 1.862 26.345 58.064 1.00 30.79 307 PHE C CA 1
ATOM 6891 C C . PHE C 1 177 ? 0.336 26.338 57.903 1.00 29.02 307 PHE C C 1
ATOM 6892 O O . PHE C 1 177 ? -0.304 27.391 57.837 1.00 27.64 307 PHE C O 1
ATOM 6900 N N . THR C 1 178 ? -0.237 25.151 57.823 1.00 27.90 308 THR C N 1
ATOM 6901 C CA . THR C 1 178 ? -1.680 24.996 57.710 1.00 29.85 308 THR C CA 1
ATOM 6902 C C . THR C 1 178 ? -2.377 25.676 58.893 1.00 30.25 308 THR C C 1
ATOM 6903 O O . THR C 1 178 ? -3.339 26.420 58.701 1.00 30.74 308 THR C O 1
ATOM 6907 N N . LYS C 1 179 ? -1.858 25.468 60.106 1.00 29.85 309 LYS C N 1
ATOM 6908 C CA . LYS C 1 179 ? -2.423 26.141 61.280 1.00 30.54 309 LYS C CA 1
ATOM 6909 C C . LYS C 1 179 ? -2.456 27.662 61.108 1.00 30.59 309 LYS C C 1
ATOM 6910 O O . LYS C 1 179 ? -3.515 28.295 61.247 1.00 31.26 309 LYS C O 1
ATOM 6916 N N . ALA C 1 180 ? -1.297 28.237 60.798 1.00 28.63 310 ALA C N 1
ATOM 6917 C CA . ALA C 1 180 ? -1.186 29.676 60.558 1.00 30.35 310 ALA C CA 1
ATOM 6918 C C . ALA C 1 180 ? -2.109 30.180 59.461 1.00 31.41 310 ALA C C 1
ATOM 6919 O O . ALA C 1 180 ? -2.643 31.283 59.570 1.00 33.12 310 ALA C O 1
ATOM 6921 N N . ASN C 1 181 ? -2.302 29.373 58.417 1.00 31.55 311 ASN C N 1
ATOM 6922 C CA . ASN C 1 181 ? -3.125 29.774 57.281 1.00 32.70 311 ASN C CA 1
ATOM 6923 C C . ASN C 1 181 ? -4.627 29.802 57.546 1.00 31.15 311 ASN C C 1
ATOM 6924 O O . ASN C 1 181 ? -5.396 30.248 56.710 1.00 29.01 311 ASN C O 1
ATOM 6929 N N . PHE C 1 182 ? -5.039 29.405 58.742 1.00 29.70 312 PHE C N 1
ATOM 6930 C CA . PHE C 1 182 ? -6.347 29.796 59.230 1.00 27.89 312 PHE C CA 1
ATOM 6931 C C . PHE C 1 182 ? -6.514 31.307 59.085 1.00 27.26 312 PHE C C 1
ATOM 6932 O O . PHE C 1 182 ? -7.607 31.798 58.776 1.00 26.09 312 PHE C O 1
ATOM 6940 N N . TRP C 1 183 ? -5.423 32.039 59.317 1.00 27.69 313 TRP C N 1
ATOM 6941 C CA . TRP C 1 183 ? -5.442 33.503 59.297 1.00 29.86 313 TRP C CA 1
ATOM 6942 C C . TRP C 1 183 ? -5.225 34.126 57.892 1.00 31.80 313 TRP C C 1
ATOM 6943 O O . TRP C 1 183 ? -5.034 35.331 57.753 1.00 34.03 313 TRP C O 1
ATOM 6954 N N . TYR C 1 184 ? -5.277 33.279 56.875 1.00 36.66 314 TYR C N 1
ATOM 6955 C CA . TYR C 1 184 ? -5.287 33.654 55.461 1.00 38.44 314 TYR C CA 1
ATOM 6956 C C . TYR C 1 184 ? -6.716 33.651 54.895 1.00 35.27 314 TYR C C 1
ATOM 6957 O O . TYR C 1 184 ? -6.947 34.191 53.838 1.00 36.90 314 TYR C O 1
ATOM 6966 N N . GLN C 1 185 ? -7.666 33.033 55.589 1.00 35.35 315 GLN C N 1
ATOM 6967 C CA . GLN C 1 185 ? -9.080 33.047 55.165 1.00 35.94 315 GLN C CA 1
ATOM 6968 C C . GLN C 1 185 ? -9.635 34.449 54.903 1.00 34.48 315 GLN C C 1
ATOM 6969 O O . GLN C 1 185 ? -9.647 35.296 55.810 1.00 34.60 315 GLN C O 1
ATOM 6975 N N . PRO C 1 186 ? -10.129 34.691 53.681 1.00 33.24 316 PRO C N 1
ATOM 6976 C CA . PRO C 1 186 ? -10.781 35.978 53.445 1.00 30.96 316 PRO C CA 1
ATOM 6977 C C . PRO C 1 186 ? -12.264 36.011 53.834 1.00 30.38 316 PRO C C 1
ATOM 6978 O O . PRO C 1 186 ? -12.865 37.078 53.801 1.00 29.80 316 PRO C O 1
ATOM 6982 N N . SER C 1 187 ? -12.868 34.890 54.215 1.00 28.71 317 SER C N 1
ATOM 6983 C CA . SER C 1 187 ? -14.272 34.965 54.622 1.00 27.88 317 SER C CA 1
ATOM 6984 C C . SER C 1 187 ? -14.723 33.988 55.716 1.00 27.25 317 SER C C 1
ATOM 6985 O O . SER C 1 187 ? -15.703 33.266 55.566 1.00 28.74 317 SER C O 1
ATOM 6988 N N . PHE C 1 188 ? -14.021 34.014 56.844 1.00 28.18 318 PHE C N 1
ATOM 6989 C CA . PHE C 1 188 ? -14.383 33.188 57.978 1.00 27.35 318 PHE C CA 1
ATOM 6990 C C . PHE C 1 188 ? -15.664 33.734 58.589 1.00 26.97 318 PHE C C 1
ATOM 6991 O O . PHE C 1 188 ? -15.653 34.801 59.201 1.00 27.60 318 PHE C O 1
ATOM 6999 N N . HIS C 1 189 ? -16.766 33.020 58.390 1.00 27.64 319 HIS C N 1
ATOM 7000 C CA . HIS C 1 189 ? -18.088 33.526 58.741 1.00 29.41 319 HIS C CA 1
ATOM 7001 C C . HIS C 1 189 ? -18.319 34.952 58.250 1.00 29.75 319 HIS C C 1
ATOM 7002 O O . HIS C 1 189 ? -18.858 35.767 58.971 1.00 33.37 319 HIS C O 1
ATOM 7009 N N . GLY C 1 190 ? -17.906 35.266 57.030 1.00 33.44 320 GLY C N 1
ATOM 7010 C CA . GLY C 1 190 ? -18.067 36.632 56.488 1.00 32.82 320 GLY C CA 1
ATOM 7011 C C . GLY C 1 190 ? -16.914 37.584 56.777 1.00 35.44 320 GLY C C 1
ATOM 7012 O O . GLY C 1 190 ? -16.957 38.738 56.363 1.00 38.13 320 GLY C O 1
ATOM 7013 N N . VAL C 1 191 ? -15.863 37.121 57.450 1.00 32.54 321 VAL C N 1
ATOM 7014 C CA . VAL C 1 191 ? -14.806 38.031 57.896 1.00 32.66 321 VAL C CA 1
ATOM 7015 C C . VAL C 1 191 ? -13.445 37.726 57.275 1.00 31.55 321 VAL C C 1
ATOM 7016 O O . VAL C 1 191 ? -12.997 36.579 57.244 1.00 29.66 321 VAL C O 1
ATOM 7020 N N . ASP C 1 192 ? -12.790 38.785 56.821 1.00 29.68 322 ASP C N 1
ATOM 7021 C CA . ASP C 1 192 ? -11.519 38.668 56.152 1.00 33.20 322 ASP C CA 1
ATOM 7022 C C . ASP C 1 192 ? -10.448 38.755 57.216 1.00 31.28 322 ASP C C 1
ATOM 7023 O O . ASP C 1 192 ? -10.278 39.794 57.836 1.00 34.05 322 ASP C O 1
ATOM 7028 N N . LEU C 1 193 ? -9.759 37.642 57.435 1.00 29.93 323 LEU C N 1
ATOM 7029 C CA . LEU C 1 193 ? -8.707 37.543 58.461 1.00 29.74 323 LEU C CA 1
ATOM 7030 C C . LEU C 1 193 ? -7.325 37.908 57.935 1.00 29.92 323 LEU C C 1
ATOM 7031 O O . LEU C 1 193 ? -6.371 38.103 58.724 1.00 29.20 323 LEU C O 1
ATOM 7036 N N . SER C 1 194 ? -7.246 38.052 56.608 1.00 29.29 324 SER C N 1
ATOM 7037 C CA . SER C 1 194 ? -6.015 37.861 55.869 1.00 29.64 324 SER C CA 1
ATOM 7038 C C . SER C 1 194 ? -4.930 38.832 56.253 1.00 29.58 324 SER C C 1
ATOM 7039 O O . SER C 1 194 ? -3.759 38.509 56.144 1.00 28.17 324 SER C O 1
ATOM 7042 N N . ALA C 1 195 ? -5.304 40.013 56.720 1.00 32.56 325 ALA C N 1
ATOM 7043 C CA . ALA C 1 195 ? -4.311 40.971 57.183 1.00 33.65 325 ALA C CA 1
ATOM 7044 C C . ALA C 1 195 ? -3.448 40.417 58.332 1.00 34.31 325 ALA C C 1
ATOM 7045 O O . ALA C 1 195 ? -2.356 40.906 58.547 1.00 34.98 325 ALA C O 1
ATOM 7047 N N . LEU C 1 196 ? -3.920 39.392 59.044 1.00 35.01 326 LEU C N 1
ATOM 7048 C CA . LEU C 1 196 ? -3.178 38.849 60.183 1.00 35.06 326 LEU C CA 1
ATOM 7049 C C . LEU C 1 196 ? -2.360 37.613 59.861 1.00 35.86 326 LEU C C 1
ATOM 7050 O O . LEU C 1 196 ? -1.791 37.004 60.767 1.00 33.31 326 LEU C O 1
ATOM 7055 N N . ARG C 1 197 ? -2.264 37.279 58.575 1.00 39.80 327 ARG C N 1
ATOM 7056 C CA . ARG C 1 197 ? -1.551 36.091 58.119 1.00 43.21 327 ARG C CA 1
ATOM 7057 C C . ARG C 1 197 ? -0.109 36.126 58.593 1.00 39.41 327 ARG C C 1
ATOM 7058 O O . ARG C 1 197 ? 0.385 35.153 59.147 1.00 37.65 327 ARG C O 1
ATOM 7066 N N . GLY C 1 198 ? 0.564 37.250 58.368 1.00 36.04 328 GLY C N 1
ATOM 7067 C CA . GLY C 1 198 ? 1.985 37.369 58.711 1.00 34.86 328 GLY C CA 1
ATOM 7068 C C . GLY C 1 198 ? 2.226 37.209 60.202 1.00 32.97 328 GLY C C 1
ATOM 7069 O O . GLY C 1 198 ? 3.144 36.491 60.625 1.00 34.90 328 GLY C O 1
ATOM 7070 N N . ALA C 1 199 ? 1.387 37.870 61.004 1.00 32.20 329 ALA C N 1
ATOM 7071 C CA . ALA C 1 199 ? 1.492 37.797 62.460 1.00 30.62 329 ALA C CA 1
ATOM 7072 C C . ALA C 1 199 ? 1.285 36.357 62.935 1.00 31.11 329 ALA C C 1
ATOM 7073 O O . ALA C 1 199 ? 1.966 35.901 63.848 1.00 30.88 329 ALA C O 1
ATOM 7075 N N . ALA C 1 200 ? 0.384 35.625 62.278 1.00 32.12 330 ALA C N 1
ATOM 7076 C CA . ALA C 1 200 ? 0.095 34.243 62.673 1.00 33.61 330 ALA C CA 1
ATOM 7077 C C . ALA C 1 200 ? 1.251 33.329 62.352 1.00 33.99 330 ALA C C 1
ATOM 7078 O O . ALA C 1 200 ? 1.575 32.427 63.122 1.00 33.33 330 ALA C O 1
ATOM 7080 N N . VAL C 1 201 ? 1.877 33.567 61.213 1.00 35.75 331 VAL C N 1
ATOM 7081 C CA . VAL C 1 201 ? 3.030 32.780 60.830 1.00 37.39 331 VAL C CA 1
ATOM 7082 C C . VAL C 1 201 ? 4.143 33.032 61.834 1.00 36.31 331 VAL C C 1
ATOM 7083 O O . VAL C 1 201 ? 4.748 32.087 62.339 1.00 36.47 331 VAL C O 1
ATOM 7087 N N . ASP C 1 202 ? 4.398 34.302 62.128 1.00 34.98 332 ASP C N 1
ATOM 7088 C CA . ASP C 1 202 ? 5.382 34.657 63.144 1.00 35.12 332 ASP C CA 1
ATOM 7089 C C . ASP C 1 202 ? 5.098 33.939 64.461 1.00 33.34 332 ASP C C 1
ATOM 7090 O O . ASP C 1 202 ? 6.005 33.335 65.033 1.00 33.85 332 ASP C O 1
ATOM 7095 N N . GLU C 1 203 ? 3.841 33.962 64.908 1.00 31.67 333 GLU C N 1
ATOM 7096 C CA . GLU C 1 203 ? 3.484 33.362 66.194 1.00 30.51 333 GLU C CA 1
ATOM 7097 C C . GLU C 1 203 ? 3.754 31.887 66.195 1.00 30.02 333 GLU C C 1
ATOM 7098 O O . GLU C 1 203 ? 4.325 31.367 67.129 1.00 29.60 333 GLU C O 1
ATOM 7104 N N . TYR C 1 204 ? 3.334 31.199 65.138 1.00 31.92 334 TYR C N 1
ATOM 7105 C CA . TYR C 1 204 ? 3.364 29.747 65.172 1.00 29.53 334 TYR C CA 1
ATOM 7106 C C . TYR C 1 204 ? 4.793 29.267 65.042 1.00 30.78 334 TYR C C 1
ATOM 7107 O O . TYR C 1 204 ? 5.195 28.321 65.703 1.00 30.62 334 TYR C O 1
ATOM 7116 N N . PHE C 1 205 ? 5.579 29.925 64.202 1.00 29.95 335 PHE C N 1
ATOM 7117 C CA . PHE C 1 205 ? 6.963 29.474 64.007 1.00 33.51 335 PHE C CA 1
ATOM 7118 C C . PHE C 1 205 ? 7.900 29.898 65.123 1.00 33.74 335 PHE C C 1
ATOM 7119 O O . PHE C 1 205 ? 9.023 29.415 65.186 1.00 35.13 335 PHE C O 1
ATOM 7127 N N . ARG C 1 206 ? 7.422 30.762 66.022 1.00 37.29 336 ARG C N 1
ATOM 7128 C CA . ARG C 1 206 ? 8.145 31.088 67.271 1.00 40.13 336 ARG C CA 1
ATOM 7129 C C . ARG C 1 206 ? 8.214 29.912 68.241 1.00 36.51 336 ARG C C 1
ATOM 7130 O O . ARG C 1 206 ? 9.104 29.872 69.088 1.00 34.79 336 ARG C O 1
ATOM 7138 N N . GLN C 1 207 ? 7.282 28.969 68.120 1.00 35.43 337 GLN C N 1
ATOM 7139 C CA . GLN C 1 207 ? 7.205 27.815 69.019 1.00 34.00 337 GLN C CA 1
ATOM 7140 C C . GLN C 1 207 ? 8.141 26.692 68.572 1.00 30.68 337 GLN C C 1
ATOM 7141 O O . GLN C 1 207 ? 7.957 26.151 67.498 1.00 29.54 337 GLN C O 1
ATOM 7147 N N . PRO C 1 208 ? 9.161 26.350 69.384 1.00 28.36 338 PRO C N 1
ATOM 7148 C CA . PRO C 1 208 ? 9.995 25.198 69.089 1.00 27.28 338 PRO C CA 1
ATOM 7149 C C . PRO C 1 208 ? 9.189 23.938 69.229 1.00 28.29 338 PRO C C 1
ATOM 7150 O O . PRO C 1 208 ? 8.269 23.920 70.055 1.00 30.62 338 PRO C O 1
ATOM 7154 N N . VAL C 1 209 ? 9.544 22.895 68.476 1.00 26.09 339 VAL C N 1
ATOM 7155 C CA . VAL C 1 209 ? 8.758 21.676 68.451 1.00 27.05 339 VAL C CA 1
ATOM 7156 C C . VAL C 1 209 ? 9.456 20.557 69.216 1.00 27.62 339 VAL C C 1
ATOM 7157 O O . VAL C 1 209 ? 10.583 20.186 68.893 1.00 26.41 339 VAL C O 1
ATOM 7161 N N . VAL C 1 210 ? 8.773 20.038 70.235 1.00 26.17 340 VAL C N 1
ATOM 7162 C CA . VAL C 1 210 ? 9.321 19.028 71.111 1.00 26.25 340 VAL C CA 1
ATOM 7163 C C . VAL C 1 210 ? 8.708 17.684 70.758 1.00 25.87 340 VAL C C 1
ATOM 7164 O O . VAL C 1 210 ? 7.522 17.443 70.985 1.00 24.33 340 VAL C O 1
ATOM 7168 N N . ASP C 1 211 ? 9.518 16.817 70.181 1.00 26.04 341 ASP C N 1
ATOM 7169 C CA . ASP C 1 211 ? 9.113 15.424 69.965 1.00 28.32 341 ASP C CA 1
ATOM 7170 C C . ASP C 1 211 ? 10.286 14.648 69.438 1.00 28.60 341 ASP C C 1
ATOM 7171 O O . ASP C 1 211 ? 11.438 15.104 69.501 1.00 31.51 341 ASP C O 1
ATOM 7176 N N . THR C 1 212 ? 10.028 13.453 68.947 1.00 27.17 342 THR C N 1
ATOM 7177 C CA . THR C 1 212 ? 11.096 12.708 68.363 1.00 26.37 342 THR C CA 1
ATOM 7178 C C . THR C 1 212 ? 10.870 12.485 66.860 1.00 28.49 342 THR C C 1
ATOM 7179 O O . THR C 1 212 ? 9.841 12.857 66.296 1.00 29.22 342 THR C O 1
ATOM 7183 N N . PHE C 1 213 ? 11.877 11.911 66.229 1.00 29.64 343 PHE C N 1
ATOM 7184 C CA . PHE C 1 213 ? 11.913 11.732 64.801 1.00 31.05 343 PHE C CA 1
ATOM 7185 C C . PHE C 1 213 ? 13.034 10.750 64.482 1.00 32.51 343 PHE C C 1
ATOM 7186 O O . PHE C 1 213 ? 13.904 10.484 65.307 1.00 29.89 343 PHE C O 1
ATOM 7194 N N . ASP C 1 214 ? 13.012 10.245 63.261 1.00 35.06 344 ASP C N 1
ATOM 7195 C CA . ASP C 1 214 ? 14.011 9.324 62.773 1.00 36.32 344 ASP C CA 1
ATOM 7196 C C . ASP C 1 214 ? 15.211 10.143 62.331 1.00 33.79 344 ASP C C 1
ATOM 7197 O O . ASP C 1 214 ? 15.048 11.201 61.750 1.00 31.73 344 ASP C O 1
ATOM 7202 N N . ILE C 1 215 ? 16.409 9.625 62.555 1.00 34.25 345 ILE C N 1
ATOM 7203 C CA . ILE C 1 215 ? 17.631 10.326 62.165 1.00 34.65 345 ILE C CA 1
ATOM 7204 C C . ILE C 1 215 ? 17.803 10.525 60.665 1.00 35.00 345 ILE C C 1
ATOM 7205 O O . ILE C 1 215 ? 18.738 11.196 60.221 1.00 33.06 345 ILE C O 1
ATOM 7210 N N . ARG C 1 216 ? 16.930 9.904 59.887 1.00 37.81 346 ARG C N 1
ATOM 7211 C CA . ARG C 1 216 ? 16.990 10.034 58.449 1.00 40.85 346 ARG C CA 1
ATOM 7212 C C . ARG C 1 216 ? 16.562 11.387 57.981 1.00 34.45 346 ARG C C 1
ATOM 7213 O O . ARG C 1 216 ? 16.888 11.763 56.879 1.00 33.80 346 ARG C O 1
ATOM 7221 N N . ILE C 1 217 ? 15.884 12.144 58.823 1.00 30.92 347 ILE C N 1
ATOM 7222 C CA . ILE C 1 217 ? 15.505 13.495 58.440 1.00 28.88 347 ILE C CA 1
ATOM 7223 C C . ILE C 1 217 ? 16.677 14.479 58.522 1.00 27.12 347 ILE C C 1
ATOM 7224 O O . ILE C 1 217 ? 16.583 15.595 58.055 1.00 25.69 347 ILE C O 1
ATOM 7229 N N . LEU C 1 218 ? 17.789 14.068 59.112 1.00 28.47 348 LEU C N 1
ATOM 7230 C CA . LEU C 1 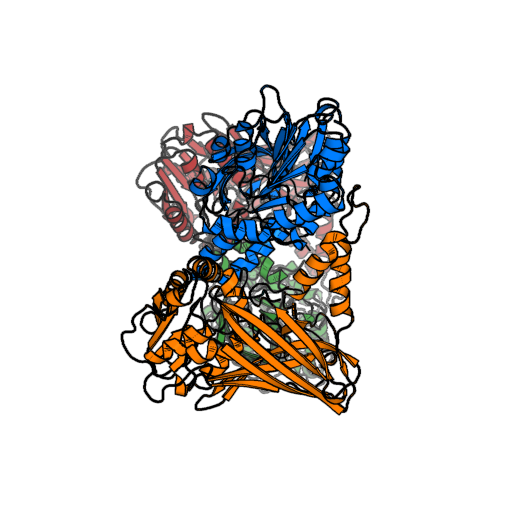218 ? 18.938 14.981 59.256 1.00 30.75 348 LEU C CA 1
ATOM 7231 C C . LEU C 1 218 ? 19.781 15.027 57.991 1.00 30.90 348 LEU C C 1
ATOM 7232 O O . LEU C 1 218 ? 20.000 14.015 57.345 1.00 31.73 348 LEU C O 1
ATOM 7237 N N . MET C 1 219 ? 20.263 16.210 57.657 1.00 31.56 349 MET C N 1
ATOM 7238 C CA . MET C 1 219 ? 20.886 16.452 56.374 1.00 33.21 349 MET C CA 1
ATOM 7239 C C . MET C 1 219 ? 22.388 16.648 56.434 1.00 33.70 349 MET C C 1
ATOM 7240 O O . MET C 1 219 ? 23.019 16.785 55.391 1.00 36.72 349 MET C O 1
ATOM 7245 N N . ALA C 1 220 ? 22.948 16.687 57.642 1.00 33.63 350 ALA C N 1
ATOM 7246 C CA . ALA C 1 220 ? 24.366 16.956 57.860 1.00 34.97 350 ALA C CA 1
ATOM 7247 C C . ALA C 1 220 ? 24.756 16.493 59.263 1.00 36.58 350 ALA C C 1
ATOM 7248 O O . ALA C 1 220 ? 23.900 16.334 60.130 1.00 37.52 350 ALA C O 1
ATOM 7250 N N . LYS C 1 221 ? 26.052 16.292 59.473 1.00 37.35 351 LYS C N 1
ATOM 7251 C CA . LYS C 1 221 ? 26.595 15.904 60.765 1.00 36.69 351 LYS C CA 1
ATOM 7252 C C . LYS C 1 221 ? 26.427 17.056 61.736 1.00 34.31 351 LYS C C 1
ATOM 7253 O O . LYS C 1 221 ? 26.611 18.214 61.354 1.00 36.58 351 LYS C O 1
ATOM 7259 N N . SER C 1 222 ? 26.103 16.755 62.994 1.00 33.27 352 SER C N 1
ATOM 7260 C CA . SER C 1 222 ? 25.781 17.802 63.946 1.00 33.74 352 SER C CA 1
ATOM 7261 C C . SER C 1 222 ? 27.009 18.586 64.317 1.00 34.79 352 SER C C 1
ATOM 7262 O O . SER C 1 222 ? 28.138 18.083 64.218 1.00 33.63 352 SER C O 1
ATOM 7265 N N . VAL C 1 223 ? 26.772 19.826 64.725 1.00 33.89 353 VAL C N 1
ATOM 7266 C CA . VAL C 1 223 ? 27.783 20.628 65.367 1.00 37.52 353 VAL C CA 1
ATOM 7267 C C . VAL C 1 223 ? 27.557 20.529 66.873 1.00 41.30 353 VAL C C 1
ATOM 7268 O O . VAL C 1 223 ? 26.409 20.523 67.342 1.00 39.20 353 VAL C O 1
ATOM 7272 N N . LYS C 1 224 ? 28.662 20.486 67.618 1.00 41.97 354 LYS C N 1
ATOM 7273 C CA . LYS C 1 224 ? 28.637 20.276 69.060 1.00 43.85 354 LYS C CA 1
ATOM 7274 C C . LYS C 1 224 ? 29.048 21.544 69.769 1.00 45.65 354 LYS C C 1
ATOM 7275 O O . LYS C 1 224 ? 30.058 22.154 69.418 1.00 47.68 354 LYS C O 1
ATOM 7281 N N . TYR C 1 225 ? 28.268 21.945 70.766 1.00 43.53 355 TYR C N 1
ATOM 7282 C CA . TYR C 1 225 ? 28.667 23.019 71.662 1.00 40.68 355 TYR C CA 1
ATOM 7283 C C . TYR C 1 225 ? 28.829 22.470 73.080 1.00 38.58 355 TYR C C 1
ATOM 7284 O O . TYR C 1 225 ? 27.863 21.971 73.663 1.00 37.10 355 TYR C O 1
ATOM 7293 N N . THR C 1 226 ? 30.035 22.585 73.637 1.00 37.13 356 THR C N 1
ATOM 7294 C CA . THR C 1 226 ? 30.352 21.985 74.927 1.00 37.25 356 THR C CA 1
ATOM 7295 C C . THR C 1 226 ? 30.489 22.971 76.071 1.00 37.93 356 THR C C 1
ATOM 7296 O O . THR C 1 226 ? 31.117 24.009 75.932 1.00 45.16 356 THR C O 1
ATOM 7300 N N . VAL C 1 227 ? 29.891 22.618 77.206 1.00 34.62 357 VAL C N 1
ATOM 7301 C CA . VAL C 1 227 ? 30.004 23.363 78.458 1.00 32.90 357 VAL C CA 1
ATOM 7302 C C . VAL C 1 227 ? 30.644 22.451 79.521 1.00 33.63 357 VAL C C 1
ATOM 7303 O O . VAL C 1 227 ? 30.137 21.356 79.820 1.00 32.59 357 VAL C O 1
ATOM 7307 N N . ASN C 1 228 ? 31.764 22.897 80.079 1.00 33.45 358 ASN C N 1
ATOM 7308 C CA . ASN C 1 228 ? 32.512 22.121 81.065 1.00 32.55 358 ASN C CA 1
ATOM 7309 C C . ASN C 1 228 ? 32.119 22.690 82.397 1.00 30.64 358 ASN C C 1
ATOM 7310 O O . ASN C 1 228 ? 32.495 23.824 82.735 1.00 29.22 358 ASN C O 1
ATOM 7315 N N . PHE C 1 229 ? 31.322 21.927 83.141 1.00 29.01 359 PHE C N 1
ATOM 7316 C CA . PHE C 1 229 ? 30.751 22.456 84.373 1.00 30.80 359 PHE C CA 1
ATOM 7317 C C . PHE C 1 229 ? 31.815 22.688 85.444 1.00 29.48 359 PHE C C 1
ATOM 7318 O O . PHE C 1 229 ? 31.646 23.541 86.279 1.00 26.45 359 PHE C O 1
ATOM 7326 N N . LEU C 1 230 ? 32.917 21.942 85.413 1.00 31.55 360 LEU C N 1
ATOM 7327 C CA . LEU C 1 230 ? 34.064 22.244 86.295 1.00 32.64 360 LEU C CA 1
ATOM 7328 C C . LEU C 1 230 ? 34.627 23.656 86.075 1.00 32.91 360 LEU C C 1
ATOM 7329 O O . LEU C 1 230 ? 35.118 24.263 87.008 1.00 33.75 360 LEU C O 1
ATOM 7334 N N . GLU C 1 231 ? 34.559 24.174 84.851 1.00 37.36 361 GLU C N 1
ATOM 7335 C CA . GLU C 1 231 ? 35.191 25.458 84.502 1.00 38.36 361 GLU C CA 1
ATOM 7336 C C . GLU C 1 231 ? 34.212 26.574 84.319 1.00 35.90 361 GLU C C 1
ATOM 7337 O O . GLU C 1 231 ? 34.547 27.713 84.558 1.00 38.24 361 GLU C O 1
ATOM 7343 N N . ALA C 1 232 ? 33.028 26.269 83.816 1.00 34.03 362 ALA C N 1
ATOM 7344 C CA . ALA C 1 232 ? 32.106 27.314 83.391 1.00 34.86 362 ALA C CA 1
ATOM 7345 C C . ALA C 1 232 ? 31.655 28.185 84.550 1.00 35.62 362 ALA C C 1
ATOM 7346 O O . ALA C 1 232 ? 31.481 27.683 85.664 1.00 35.58 362 ALA C O 1
ATOM 7348 N N . LYS C 1 233 ? 31.490 29.483 84.282 1.00 38.81 363 LYS C N 1
ATOM 7349 C CA . LYS C 1 233 ? 30.859 30.440 85.220 1.00 40.10 363 LYS C CA 1
ATOM 7350 C C . LYS C 1 233 ? 29.420 30.647 84.793 1.00 37.52 363 LYS C C 1
ATOM 7351 O O . LYS C 1 233 ? 29.106 30.511 83.618 1.00 36.53 363 LYS C O 1
ATOM 7357 N N . GLU C 1 234 ? 28.569 31.061 85.725 1.00 35.10 364 GLU C N 1
ATOM 7358 C CA . GLU C 1 234 ? 27.136 31.153 85.459 1.00 38.40 364 GLU C CA 1
ATOM 7359 C C . GLU C 1 234 ? 26.828 32.301 84.545 1.00 37.83 364 GLU C C 1
ATOM 7360 O O . GLU C 1 234 ? 25.808 32.293 83.851 1.00 37.12 364 GLU C O 1
ATOM 7366 N N . GLY C 1 235 ? 27.734 33.271 84.522 1.00 38.42 365 GLY C N 1
ATOM 7367 C CA . GLY C 1 235 ? 27.694 34.356 83.542 1.00 37.27 365 GLY C CA 1
ATOM 7368 C C . GLY C 1 235 ? 27.787 33.864 82.115 1.00 36.69 365 GLY C C 1
ATOM 7369 O O . GLY C 1 235 ? 27.064 34.334 81.254 1.00 35.40 365 GLY C O 1
ATOM 7370 N N . ASP C 1 236 ? 28.663 32.885 81.891 1.00 37.39 366 ASP C N 1
ATOM 7371 C CA . ASP C 1 236 ? 28.835 32.253 80.593 1.00 37.10 366 ASP C CA 1
ATOM 7372 C C . ASP C 1 236 ? 27.556 31.675 79.982 1.00 36.12 366 ASP C C 1
ATOM 7373 O O . ASP C 1 236 ? 27.579 31.310 78.815 1.00 35.32 366 ASP C O 1
ATOM 7378 N N . LEU C 1 237 ? 26.465 31.557 80.748 1.00 35.68 367 LEU C N 1
ATOM 7379 C CA . LEU C 1 237 ? 25.192 31.043 80.206 1.00 35.33 367 LEU C CA 1
ATOM 7380 C C . LEU C 1 237 ? 24.178 32.121 79.910 1.00 34.40 367 LEU C C 1
ATOM 7381 O O . LEU C 1 237 ? 23.058 31.821 79.499 1.00 36.02 367 LEU C O 1
ATOM 7386 N N . HIS C 1 238 ? 24.546 33.376 80.097 1.00 33.49 368 HIS C N 1
ATOM 7387 C CA . HIS C 1 238 ? 23.613 34.461 79.777 1.00 33.30 368 HIS C CA 1
ATOM 7388 C C . HIS C 1 238 ? 23.459 34.676 78.279 1.00 33.40 368 HIS C C 1
ATOM 7389 O O . HIS C 1 238 ? 22.374 35.000 77.806 1.00 33.66 368 HIS C O 1
ATOM 7396 N N . ARG C 1 239 ? 24.545 34.480 77.533 1.00 34.12 369 ARG C N 1
ATOM 7397 C CA . ARG C 1 239 ? 24.565 34.718 76.092 1.00 35.59 369 ARG C CA 1
ATOM 7398 C C . ARG C 1 239 ? 25.330 33.570 75.476 1.00 36.93 369 ARG C C 1
ATOM 7399 O O . ARG C 1 239 ? 26.549 33.489 75.600 1.00 35.36 369 ARG C O 1
ATOM 7407 N N . ILE C 1 240 ? 24.619 32.653 74.836 1.00 35.36 370 ILE C N 1
ATOM 7408 C CA . ILE C 1 240 ? 25.284 31.489 74.277 1.00 36.70 370 ILE C CA 1
ATOM 7409 C C . ILE C 1 240 ? 25.293 31.661 72.773 1.00 38.54 370 ILE C C 1
ATOM 7410 O O . ILE C 1 240 ? 24.243 31.853 72.139 1.00 40.25 370 ILE C O 1
ATOM 7415 N N . GLU C 1 241 ? 26.498 31.625 72.216 1.00 41.17 371 GLU C N 1
ATOM 7416 C CA . GLU C 1 241 ? 26.699 31.844 70.794 1.00 38.97 371 GLU C CA 1
ATOM 7417 C C . GLU C 1 241 ? 27.213 30.562 70.204 1.00 35.99 371 GLU C C 1
ATOM 7418 O O . GLU C 1 241 ? 28.276 30.069 70.590 1.00 36.62 371 GLU C O 1
ATOM 7424 N N . ILE C 1 242 ? 26.460 30.010 69.264 1.00 33.77 372 ILE C N 1
ATOM 7425 C CA . ILE C 1 242 ? 26.876 28.785 68.614 1.00 34.04 372 ILE C CA 1
ATOM 7426 C C . ILE C 1 242 ? 26.956 29.003 67.097 1.00 36.85 372 ILE C C 1
ATOM 7427 O O . ILE C 1 242 ? 25.934 28.959 66.401 1.00 35.90 372 ILE C O 1
ATOM 7432 N N . PRO C 1 243 ? 28.175 29.238 66.577 1.00 37.71 373 PRO C N 1
ATOM 7433 C CA . PRO C 1 243 ? 28.293 29.307 65.140 1.00 35.37 373 PRO C CA 1
ATOM 7434 C C . PRO C 1 243 ? 28.246 27.899 64.563 1.00 36.10 373 PRO C C 1
ATOM 7435 O O . PRO C 1 243 ? 28.676 26.940 65.225 1.00 34.19 373 PRO C O 1
ATOM 7439 N N . PHE C 1 244 ? 27.727 27.773 63.340 1.00 33.31 374 PHE C N 1
ATOM 7440 C CA . PHE C 1 244 ? 27.722 26.488 62.650 1.00 31.69 374 PHE C CA 1
ATOM 7441 C C . PHE C 1 244 ? 28.069 26.678 61.183 1.00 32.03 374 PHE C C 1
ATOM 7442 O O . PHE C 1 244 ? 27.752 27.704 60.575 1.00 29.92 374 PHE C O 1
ATOM 7450 N N . LYS C 1 245 ? 28.753 25.680 60.651 1.00 33.50 375 LYS C N 1
ATOM 7451 C CA . LYS C 1 245 ? 29.043 25.570 59.241 1.00 36.79 375 LYS C CA 1
ATOM 7452 C C . LYS C 1 245 ? 28.775 24.110 58.889 1.00 34.52 375 LYS C C 1
ATOM 7453 O O . LYS C 1 245 ? 29.630 23.269 59.086 1.00 34.45 375 LYS C O 1
ATOM 7459 N N . PHE C 1 246 ? 27.567 23.809 58.417 1.00 32.35 376 PHE C N 1
ATOM 7460 C CA . PHE C 1 246 ? 27.208 22.441 58.048 1.00 32.33 376 PHE C CA 1
ATOM 7461 C C . PHE C 1 246 ? 27.615 22.075 56.619 1.00 32.11 376 PHE C C 1
ATOM 7462 O O . PHE C 1 246 ? 27.394 22.844 55.670 1.00 31.39 376 PHE C O 1
ATOM 7470 N N . HIS C 1 247 ? 28.186 20.894 56.448 1.00 30.80 377 HIS C N 1
ATOM 7471 C CA . HIS C 1 247 ? 28.442 20.400 55.107 1.00 34.38 377 HIS C CA 1
ATOM 7472 C C . HIS C 1 247 ? 27.286 19.489 54.716 1.00 31.89 377 HIS C C 1
ATOM 7473 O O . HIS C 1 247 ? 27.145 18.380 55.233 1.00 32.19 377 HIS C O 1
ATOM 7480 N N . MET C 1 248 ? 26.450 19.964 53.799 1.00 31.76 378 MET C N 1
ATOM 7481 C CA . MET C 1 248 ? 25.207 19.276 53.486 1.00 30.69 378 MET C CA 1
ATOM 7482 C C . MET C 1 248 ? 25.497 17.931 52.864 1.00 33.01 378 MET C C 1
ATOM 7483 O O . MET C 1 248 ? 26.302 17.836 51.948 1.00 36.32 378 MET C O 1
ATOM 7488 N N . LEU C 1 249 ? 24.889 16.877 53.397 1.00 33.81 379 LEU C N 1
ATOM 7489 C CA . LEU C 1 249 ? 25.123 15.535 52.880 1.00 35.20 379 LEU C CA 1
ATOM 7490 C C . LEU C 1 249 ? 23.998 15.082 51.950 1.00 35.37 379 LEU C C 1
ATOM 7491 O O . LEU C 1 249 ? 24.135 14.086 51.273 1.00 35.44 379 LEU C O 1
ATOM 7496 N N . HIS C 1 250 ? 22.887 15.814 51.935 1.00 35.96 380 HIS C N 1
ATOM 7497 C CA . HIS C 1 250 ? 21.732 15.500 51.094 1.00 34.74 380 HIS C CA 1
ATOM 7498 C C . HIS C 1 250 ? 21.139 16.767 50.530 1.00 32.98 380 HIS C C 1
ATOM 7499 O O . HIS C 1 250 ? 21.183 17.808 51.178 1.00 34.71 380 HIS C O 1
ATOM 7506 N N . SER C 1 251 ? 20.622 16.673 49.311 1.00 31.28 381 SER C N 1
ATOM 7507 C CA . SER C 1 251 ? 19.895 17.758 48.669 1.00 32.43 381 SER C CA 1
ATOM 7508 C C . SER C 1 251 ? 18.463 17.775 49.177 1.00 31.32 381 SER C C 1
ATOM 7509 O O . SER C 1 251 ? 17.905 16.723 49.474 1.00 29.47 381 SER C O 1
ATOM 7512 N N . GLY C 1 252 ? 17.871 18.958 49.249 1.00 29.83 382 GLY C N 1
ATOM 7513 C CA . GLY C 1 252 ? 16.459 19.080 49.624 1.00 30.00 382 GLY C CA 1
ATOM 7514 C C . GLY C 1 252 ? 16.178 20.373 50.358 1.00 29.63 382 GLY C C 1
ATOM 7515 O O . GLY C 1 252 ? 17.036 21.241 50.431 1.00 29.71 382 GLY C O 1
ATOM 7516 N N . LEU C 1 253 ? 14.970 20.503 50.899 1.00 28.55 383 LEU C N 1
ATOM 7517 C CA . LEU C 1 253 ? 14.611 21.664 51.685 1.00 29.20 383 LEU C CA 1
ATOM 7518 C C . LEU C 1 253 ? 15.002 21.475 53.140 1.00 28.33 383 LEU C C 1
ATOM 7519 O O . LEU C 1 253 ? 14.630 20.487 53.775 1.00 33.13 383 LEU C O 1
ATOM 7524 N N . VAL C 1 254 ? 15.768 22.418 53.664 1.00 28.96 384 VAL C N 1
ATOM 7525 C CA . VAL C 1 254 ? 16.055 22.474 55.093 1.00 27.62 384 VAL C CA 1
ATOM 7526 C C . VAL C 1 254 ? 14.888 23.181 55.781 1.00 27.55 384 VAL C C 1
ATOM 7527 O O . VAL C 1 254 ? 14.651 24.373 55.554 1.00 27.35 384 VAL C O 1
ATOM 7531 N N . HIS C 1 255 ? 14.145 22.452 56.609 1.00 26.51 385 HIS C N 1
ATOM 7532 C CA . HIS C 1 255 ? 13.002 23.061 57.316 1.00 27.62 385 HIS C CA 1
ATOM 7533 C C . HIS C 1 255 ? 13.334 23.683 58.677 1.00 26.67 385 HIS C C 1
ATOM 7534 O O . HIS C 1 255 ? 12.492 24.375 59.253 1.00 26.15 385 HIS C O 1
ATOM 7541 N N . GLY C 1 256 ? 14.543 23.430 59.181 1.00 27.50 386 GLY C N 1
ATOM 7542 C CA . GLY C 1 256 ? 15.015 24.053 60.421 1.00 28.30 386 GLY C CA 1
ATOM 7543 C C . GLY C 1 256 ? 16.235 23.372 61.022 1.00 28.28 386 GLY C C 1
ATOM 7544 O O . GLY C 1 256 ? 16.949 22.639 60.328 1.00 28.74 386 GLY C O 1
ATOM 7545 N N . LEU C 1 257 ? 16.479 23.631 62.310 1.00 27.47 387 LEU C N 1
ATOM 7546 C CA . LEU C 1 257 ? 17.530 22.944 63.046 1.00 27.77 387 LEU C CA 1
ATOM 7547 C C . LEU C 1 257 ? 16.926 22.065 64.127 1.00 26.30 387 LEU C C 1
ATOM 7548 O O . LEU C 1 257 ? 15.964 22.438 64.766 1.00 26.16 387 LEU C O 1
ATOM 7553 N N . ALA C 1 258 ? 17.476 20.865 64.257 1.00 26.18 388 ALA C N 1
ATOM 7554 C CA . ALA C 1 258 ? 17.182 19.957 65.348 1.00 24.10 388 ALA C CA 1
ATOM 7555 C C . ALA C 1 258 ? 18.304 20.006 66.398 1.00 26.31 388 ALA C C 1
ATOM 7556 O O . ALA C 1 258 ? 19.505 20.182 66.060 1.00 23.78 388 ALA C O 1
ATOM 7558 N N . PHE C 1 259 ? 17.880 19.848 67.658 1.00 25.91 389 PHE C N 1
ATOM 7559 C CA . PHE C 1 259 ? 18.714 19.939 68.850 1.00 25.51 389 PHE C CA 1
ATOM 7560 C C . PHE C 1 259 ? 18.488 18.771 69.805 1.00 25.79 389 PHE C C 1
ATOM 7561 O O . PHE C 1 259 ? 17.356 18.293 70.002 1.00 24.11 389 PHE C O 1
ATOM 7569 N N . TRP C 1 260 ? 19.579 18.3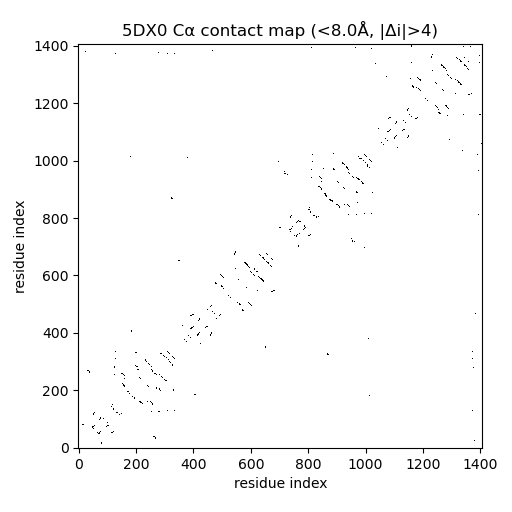26 70.407 1.00 25.96 390 TRP C N 1
ATOM 7570 C CA . TRP C 1 260 ? 19.528 17.388 71.501 1.00 27.09 390 TRP C CA 1
ATOM 7571 C C . TRP C 1 260 ? 20.752 17.627 72.368 1.00 28.25 390 TRP C C 1
ATOM 7572 O O . TRP C 1 260 ? 21.526 18.556 72.079 1.00 26.67 390 TRP C O 1
ATOM 7583 N N . PHE C 1 261 ? 20.897 16.849 73.449 1.00 29.68 391 PHE C N 1
ATOM 7584 C CA . PHE C 1 261 ? 22.069 17.010 74.343 1.00 30.52 391 PHE C CA 1
ATOM 7585 C C . PHE C 1 261 ? 22.478 15.748 75.046 1.00 30.26 391 PHE C C 1
ATOM 7586 O O . PHE C 1 261 ? 21.666 14.841 75.252 1.00 30.90 391 PHE C O 1
ATOM 7594 N N . ASP C 1 262 ? 23.766 15.694 75.390 1.00 30.54 392 ASP C N 1
ATOM 7595 C CA . ASP C 1 262 ? 24.301 14.655 76.227 1.00 29.22 392 ASP C CA 1
ATOM 7596 C C . ASP C 1 262 ? 25.029 15.268 77.397 1.00 29.12 392 ASP C C 1
ATOM 7597 O O . ASP C 1 262 ? 25.497 16.407 77.330 1.00 26.78 392 ASP C O 1
ATOM 7602 N N . VAL C 1 263 ? 25.095 14.512 78.488 1.00 28.45 393 VAL C N 1
ATOM 7603 C CA . VAL C 1 263 ? 25.973 14.859 79.597 1.00 28.11 393 VAL C CA 1
ATOM 7604 C C . VAL C 1 263 ? 26.832 13.691 79.954 1.00 29.06 393 VAL C C 1
ATOM 7605 O O . VAL C 1 263 ? 26.441 12.522 79.773 1.00 28.06 393 VAL C O 1
ATOM 7609 N N . ALA C 1 264 ? 28.022 14.012 80.452 1.00 29.10 394 ALA C N 1
ATOM 7610 C CA . ALA C 1 264 ? 28.942 12.980 80.886 1.00 28.45 394 ALA C CA 1
ATOM 7611 C C . ALA C 1 264 ? 29.250 13.179 82.354 1.00 27.96 394 ALA C C 1
ATOM 7612 O O . ALA C 1 264 ? 29.420 14.299 82.819 1.00 25.58 394 ALA C O 1
ATOM 7614 N N . PHE C 1 265 ? 29.312 12.068 83.075 1.00 28.96 395 PHE C N 1
ATOM 7615 C CA . PHE C 1 265 ? 29.739 12.067 84.459 1.00 27.25 395 PHE C CA 1
ATOM 7616 C C . PHE C 1 265 ? 31.137 11.501 84.455 1.00 27.38 395 PHE C C 1
ATOM 7617 O O . PHE C 1 265 ? 31.326 10.291 84.266 1.00 29.12 395 PHE C O 1
ATOM 7625 N N . ILE C 1 266 ? 32.129 12.358 84.663 1.00 29.03 396 ILE C N 1
ATOM 7626 C CA . ILE C 1 266 ? 33.522 11.927 84.520 1.00 29.62 396 ILE C CA 1
ATOM 7627 C C . ILE C 1 266 ? 34.071 11.509 85.879 1.00 28.76 396 ILE C C 1
ATOM 7628 O O . ILE C 1 266 ? 34.515 12.335 86.647 1.00 27.90 396 ILE C O 1
ATOM 7633 N N . GLY C 1 267 ? 34.016 10.212 86.175 1.00 29.10 397 GLY C N 1
ATOM 7634 C CA . GLY C 1 267 ? 34.361 9.731 87.499 1.00 31.11 397 GLY C CA 1
ATOM 7635 C C . GLY C 1 267 ? 35.777 9.206 87.604 1.00 32.05 397 GLY C C 1
ATOM 7636 O O . GLY C 1 267 ? 36.513 9.135 86.611 1.00 31.83 397 GLY C O 1
ATOM 7637 N N . SER C 1 268 ? 36.170 8.850 88.819 1.00 32.49 398 SER C N 1
ATOM 7638 C CA . SER C 1 268 ? 37.515 8.335 89.072 1.00 35.73 398 SER C CA 1
ATOM 7639 C C . SER C 1 268 ? 37.644 6.855 88.678 1.00 38.43 398 SER C C 1
ATOM 7640 O O . SER C 1 268 ? 38.754 6.344 88.584 1.00 39.36 398 SER C O 1
ATOM 7643 N N . ILE C 1 269 ? 36.515 6.167 88.492 1.00 36.39 399 ILE C N 1
ATOM 7644 C CA . ILE C 1 269 ? 36.520 4.799 87.990 1.00 37.28 399 ILE C CA 1
ATOM 7645 C C . ILE C 1 269 ? 36.161 4.770 86.508 1.00 36.99 399 ILE C C 1
ATOM 7646 O O . ILE C 1 269 ? 36.798 4.043 85.743 1.00 36.49 399 ILE C O 1
ATOM 7651 N N . MET C 1 270 ? 35.168 5.562 86.089 1.00 36.09 400 MET C N 1
ATOM 7652 C CA . MET C 1 270 ? 34.763 5.567 84.670 1.00 34.68 400 MET C CA 1
ATOM 7653 C C . MET C 1 270 ? 33.909 6.763 84.322 1.00 31.53 400 MET C C 1
ATOM 7654 O O . MET C 1 270 ? 33.363 7.414 85.193 1.00 32.85 400 MET C O 1
ATOM 7659 N N . THR C 1 271 ? 33.771 7.004 83.029 1.00 30.19 401 THR C N 1
ATOM 7660 C CA . THR C 1 271 ? 32.949 8.068 82.516 1.00 30.15 401 THR C CA 1
ATOM 7661 C C . THR C 1 271 ? 31.662 7.414 82.060 1.00 29.85 401 THR C C 1
ATOM 7662 O O . THR C 1 271 ? 31.694 6.413 81.349 1.00 28.39 401 THR C O 1
ATOM 7666 N N . VAL C 1 272 ? 30.535 7.968 82.480 1.00 28.66 402 VAL C N 1
ATOM 7667 C CA . VAL C 1 272 ? 29.236 7.437 82.096 1.00 28.13 402 VAL C CA 1
ATOM 7668 C C . VAL C 1 272 ? 28.456 8.554 81.416 1.00 27.35 402 VAL C C 1
ATOM 7669 O O . VAL C 1 272 ? 28.434 9.674 81.896 1.00 27.02 402 VAL C O 1
ATOM 7673 N N . TRP C 1 273 ? 27.867 8.255 80.268 1.00 27.90 403 TRP C N 1
ATOM 7674 C CA . TRP C 1 273 ? 27.171 9.267 79.461 1.00 27.99 403 TRP C CA 1
ATOM 7675 C C . TRP C 1 273 ? 25.666 9.098 79.562 1.00 26.29 403 TRP C C 1
ATOM 7676 O O . TRP C 1 273 ? 25.176 7.970 79.565 1.00 25.62 403 TRP C O 1
ATOM 7687 N N . LEU C 1 274 ? 24.944 10.206 79.648 1.00 26.73 404 LEU C N 1
ATOM 7688 C CA . LEU C 1 274 ? 23.500 10.213 79.486 1.00 26.17 404 LEU C CA 1
ATOM 7689 C C . LEU C 1 274 ? 23.154 11.001 78.231 1.00 26.41 404 LEU C C 1
ATOM 7690 O O . LEU C 1 274 ? 23.380 12.207 78.181 1.00 24.56 404 LEU C O 1
ATOM 7695 N N . SER C 1 275 ? 22.612 10.333 77.209 1.00 26.52 405 SER C N 1
ATOM 7696 C CA . SER C 1 275 ? 22.292 11.001 75.923 1.00 26.66 405 SER C CA 1
ATOM 7697 C C . SER C 1 275 ? 20.777 11.133 75.668 1.00 27.08 405 SER C C 1
ATOM 7698 O O . SER C 1 275 ? 20.013 10.199 75.934 1.00 24.06 405 SER C O 1
ATOM 7701 N N . THR C 1 276 ? 20.363 12.296 75.149 1.00 27.48 406 THR C N 1
ATOM 7702 C CA . THR C 1 276 ? 18.997 12.494 74.639 1.00 25.68 406 THR C CA 1
ATOM 7703 C C . THR C 1 276 ? 18.942 12.459 73.093 1.00 25.62 406 THR C C 1
ATOM 7704 O O . THR C 1 276 ? 18.001 12.975 72.488 1.00 26.82 406 THR C O 1
ATOM 7708 N N . ALA C 1 277 ? 19.939 11.854 72.458 1.00 23.93 407 ALA C N 1
ATOM 7709 C CA . ALA C 1 277 ? 20.002 11.827 71.004 1.00 23.82 407 ALA C CA 1
ATOM 7710 C C . ALA C 1 277 ? 18.883 11.032 70.332 1.00 23.88 407 ALA C C 1
ATOM 7711 O O . ALA C 1 277 ? 18.354 10.069 70.898 1.00 24.30 407 ALA C O 1
ATOM 7713 N N . PRO C 1 278 ? 18.548 11.419 69.088 1.00 27.33 408 PRO C N 1
ATOM 7714 C CA . PRO C 1 278 ? 17.561 10.678 68.314 1.00 27.41 408 PRO C CA 1
ATOM 7715 C C . PRO C 1 278 ? 18.015 9.253 67.952 1.00 27.96 408 PRO C C 1
ATOM 7716 O O . PRO C 1 278 ? 17.187 8.433 67.604 1.00 28.25 408 PRO C O 1
ATOM 7720 N N . THR C 1 279 ? 19.304 8.950 68.085 1.00 28.93 409 THR C N 1
ATOM 7721 C CA . THR C 1 279 ? 19.812 7.580 67.899 1.00 29.74 409 THR C CA 1
ATOM 7722 C C . THR C 1 279 ? 19.708 6.733 69.161 1.00 30.62 409 THR C C 1
ATOM 7723 O O . THR C 1 279 ? 19.988 5.544 69.122 1.00 32.99 409 THR C O 1
ATOM 7727 N N . GLU C 1 280 ? 19.318 7.355 70.272 1.00 29.54 410 GLU C N 1
ATOM 7728 C CA . GLU C 1 280 ? 19.249 6.711 71.572 1.00 29.91 410 GLU C CA 1
ATOM 7729 C C . GLU C 1 280 ? 17.791 6.523 72.024 1.00 29.59 410 GLU C C 1
ATOM 7730 O O . GLU C 1 280 ? 16.877 7.248 71.582 1.00 25.19 410 GLU C O 1
ATOM 7736 N N . PRO C 1 281 ? 17.565 5.549 72.915 1.00 28.85 411 PRO C N 1
ATOM 7737 C CA . PRO C 1 281 ? 16.231 5.377 73.485 1.00 28.44 411 PRO C CA 1
ATOM 7738 C C . PRO C 1 281 ? 15.612 6.695 73.970 1.00 27.59 411 PRO C C 1
ATOM 7739 O O . PRO C 1 281 ? 16.302 7.578 74.467 1.00 27.54 411 PRO C O 1
ATOM 7743 N N . LEU C 1 282 ? 14.301 6.796 73.851 1.00 27.03 412 LEU C N 1
ATOM 7744 C CA . LEU C 1 282 ? 13.594 8.020 74.142 1.00 26.53 412 LEU C CA 1
ATOM 7745 C C . LEU C 1 282 ? 13.625 8.406 75.632 1.00 25.55 412 LEU C C 1
ATOM 7746 O O . LEU C 1 282 ? 13.477 7.564 76.514 1.00 26.23 412 LEU C O 1
ATOM 7751 N N . THR C 1 283 ? 13.834 9.685 75.902 1.00 23.81 413 THR C N 1
ATOM 7752 C CA . THR C 1 283 ? 13.760 10.210 77.257 1.00 24.49 413 THR C CA 1
ATOM 7753 C C . THR C 1 283 ? 12.643 11.242 77.291 1.00 24.21 413 THR C C 1
ATOM 7754 O O . THR C 1 283 ? 12.109 11.615 76.260 1.00 24.60 413 THR C O 1
ATOM 7758 N N . HIS C 1 284 ? 12.319 11.720 78.478 1.00 24.98 414 HIS C N 1
ATOM 7759 C CA . HIS C 1 284 ? 11.245 12.678 78.641 1.00 25.83 414 HIS C CA 1
ATOM 7760 C C . HIS C 1 284 ? 11.601 14.073 78.082 1.00 25.53 414 HIS C C 1
ATOM 7761 O O . HIS C 1 284 ? 10.733 14.931 77.955 1.00 26.42 414 HIS C O 1
ATOM 7768 N N . TRP C 1 285 ? 12.870 14.287 77.741 1.00 24.33 415 TRP C N 1
ATOM 7769 C CA . TRP C 1 285 ? 13.279 15.516 77.055 1.00 25.04 415 TRP C CA 1
ATOM 7770 C C . TRP C 1 285 ? 13.003 15.477 75.537 1.00 26.00 415 TRP C C 1
ATOM 7771 O O . TRP C 1 285 ? 13.077 16.516 74.849 1.00 25.15 415 TRP C O 1
ATOM 7782 N N . TYR C 1 286 ? 12.715 14.288 75.018 1.00 24.09 416 TYR C N 1
ATOM 7783 C CA . TYR C 1 286 ? 12.527 14.099 73.591 1.00 26.68 416 TYR C CA 1
ATOM 7784 C C . TYR C 1 286 ? 13.692 14.743 72.827 1.00 25.17 416 TYR C C 1
ATOM 7785 O O . TYR C 1 286 ? 14.842 14.574 73.231 1.00 24.07 416 TYR C O 1
ATOM 7794 N N . GLN C 1 287 ? 13.405 15.437 71.723 1.00 25.69 417 GLN C N 1
ATOM 7795 C CA . GLN C 1 287 ? 14.366 16.342 71.085 1.00 25.86 417 GLN C CA 1
ATOM 7796 C C . GLN C 1 287 ? 13.615 17.603 70.724 1.00 25.91 417 GLN C C 1
ATOM 7797 O O . GLN C 1 287 ? 12.391 17.635 70.826 1.00 23.07 417 GLN C O 1
ATOM 7803 N N . VAL C 1 288 ? 14.349 18.624 70.264 1.00 26.84 418 VAL C N 1
ATOM 7804 C CA . VAL C 1 288 ? 13.771 19.932 69.981 1.00 25.31 418 VAL C CA 1
ATOM 7805 C C . VAL C 1 288 ? 14.105 20.425 68.564 1.00 26.80 418 VAL C C 1
ATOM 7806 O O . VAL C 1 288 ? 15.272 20.350 68.124 1.00 26.14 418 VAL C O 1
ATOM 7810 N N . ARG C 1 289 ? 13.097 20.949 67.859 1.00 25.83 419 ARG C N 1
ATOM 7811 C CA . ARG C 1 289 ? 13.300 21.462 66.500 1.00 25.85 419 ARG C CA 1
ATOM 7812 C C . ARG C 1 289 ? 12.789 22.865 66.346 1.00 25.83 419 ARG C C 1
ATOM 7813 O O . ARG C 1 289 ? 11.696 23.199 66.812 1.00 24.86 419 ARG C O 1
ATOM 7821 N N . CYS C 1 290 ? 13.590 23.688 65.684 1.00 26.36 420 CYS C N 1
ATOM 7822 C CA . CYS C 1 290 ? 13.236 25.084 65.463 1.00 29.12 420 CYS C CA 1
ATOM 7823 C C . CYS C 1 290 ? 12.998 25.237 63.972 1.00 30.69 420 CYS C C 1
ATOM 7824 O O . CYS C 1 290 ? 13.930 25.087 63.181 1.00 31.34 420 CYS C O 1
ATOM 7827 N N . LEU C 1 291 ? 11.747 25.491 63.597 1.00 29.03 421 LEU C N 1
ATOM 7828 C CA . LEU C 1 291 ? 11.367 25.596 62.195 1.00 29.19 421 LEU C CA 1
ATOM 7829 C C . LEU C 1 291 ? 11.722 26.941 61.630 1.00 29.26 421 LEU C C 1
ATOM 7830 O O . LEU C 1 291 ? 11.623 27.918 62.333 1.00 28.96 421 LEU C O 1
ATOM 7835 N N . PHE C 1 292 ? 12.120 26.972 60.354 1.00 29.49 422 PHE C N 1
ATOM 7836 C CA . PHE C 1 292 ? 12.237 28.210 59.601 1.00 29.05 422 PHE C CA 1
ATOM 7837 C C . PHE C 1 292 ? 10.897 28.469 58.980 1.00 29.51 422 PHE C C 1
ATOM 7838 O O . PHE C 1 292 ? 10.283 27.551 58.474 1.00 32.96 422 PHE C O 1
ATOM 7846 N N . GLN C 1 293 ? 10.453 29.716 58.995 1.00 30.89 423 GLN C N 1
ATOM 7847 C CA . GLN C 1 293 ? 9.191 30.128 58.367 1.00 34.29 423 GLN C CA 1
ATOM 7848 C C . GLN C 1 293 ? 9.114 29.817 56.882 1.00 33.76 423 GLN C C 1
ATOM 7849 O O . GLN C 1 293 ? 8.029 29.625 56.332 1.00 35.43 423 GLN C O 1
ATOM 7855 N N . SER C 1 294 ? 10.255 29.865 56.212 1.00 36.73 424 SER C N 1
ATOM 7856 C CA . SER C 1 294 ? 10.340 29.431 54.829 1.00 36.49 424 SER C CA 1
ATOM 7857 C C . SER C 1 294 ? 11.624 28.650 54.702 1.00 34.75 424 SER C C 1
ATOM 7858 O O . SER C 1 294 ? 12.703 29.179 54.958 1.00 33.84 424 SER C O 1
ATOM 7861 N N . PRO C 1 295 ? 11.514 27.373 54.323 1.00 32.01 425 PRO C N 1
ATOM 7862 C CA . PRO C 1 295 ? 12.680 26.499 54.250 1.00 31.55 425 PRO C CA 1
ATOM 7863 C C . PRO C 1 295 ? 13.698 26.942 53.219 1.00 32.34 425 PRO C C 1
ATOM 7864 O O . PRO C 1 295 ? 13.357 27.710 52.326 1.00 32.91 425 PRO C O 1
ATOM 7868 N N . LEU C 1 296 ? 14.933 26.450 53.343 1.00 30.24 426 LEU C N 1
ATOM 7869 C CA . LEU C 1 296 ? 16.033 26.829 52.461 1.00 30.53 426 LEU C CA 1
ATOM 7870 C C . LEU C 1 296 ? 16.410 25.664 51.609 1.00 30.58 426 LEU C C 1
ATOM 7871 O O . LEU C 1 296 ? 16.598 24.549 52.122 1.00 31.80 426 LEU C O 1
ATOM 7876 N N . PHE C 1 297 ? 16.513 25.906 50.306 1.00 31.12 427 PHE C N 1
ATOM 7877 C CA . PHE C 1 297 ? 16.846 24.861 49.375 1.00 31.42 427 PHE C CA 1
ATOM 7878 C C . PHE C 1 297 ? 18.343 24.703 49.362 1.00 29.41 427 PHE C C 1
ATOM 7879 O O . PHE C 1 297 ? 19.069 25.687 49.254 1.00 27.32 427 PHE C O 1
ATOM 7887 N N . ALA C 1 298 ? 18.789 23.460 49.453 1.00 27.83 428 ALA C N 1
ATOM 7888 C CA . ALA C 1 298 ? 20.211 23.142 49.490 1.00 29.57 428 ALA C CA 1
ATOM 7889 C C . ALA C 1 298 ? 20.545 21.885 48.702 1.00 29.32 428 ALA C C 1
ATOM 7890 O O . ALA C 1 298 ? 19.753 20.944 48.652 1.00 27.73 428 ALA C O 1
ATOM 7892 N N . LYS C 1 299 ? 21.747 21.884 48.129 1.00 31.60 429 LYS C N 1
ATOM 7893 C CA . LYS C 1 299 ? 22.306 20.739 47.411 1.00 32.28 429 LYS C CA 1
ATOM 7894 C C . LYS C 1 299 ? 23.332 19.982 48.246 1.00 31.40 429 LYS C C 1
ATOM 7895 O O . LYS C 1 299 ? 24.086 20.579 49.029 1.00 28.12 429 LYS C O 1
ATOM 7901 N N . ALA C 1 300 ? 23.395 18.669 48.054 1.00 30.85 430 ALA C N 1
ATOM 7902 C CA . ALA C 1 300 ? 24.453 17.892 48.681 1.00 32.10 430 ALA C CA 1
ATOM 7903 C C . ALA C 1 300 ? 25.777 18.520 48.264 1.00 31.05 430 ALA C C 1
ATOM 7904 O O . ALA C 1 300 ? 25.985 18.816 47.101 1.00 30.84 430 ALA C O 1
ATOM 7906 N N . GLY C 1 301 ? 26.634 18.788 49.237 1.00 28.80 431 GLY C N 1
ATOM 7907 C CA . GLY C 1 301 ? 27.875 19.467 48.982 1.00 28.47 431 GLY C CA 1
ATOM 7908 C C . GLY C 1 301 ? 27.872 20.914 49.399 1.00 28.88 431 GLY C C 1
ATOM 7909 O O . GLY C 1 301 ? 28.938 21.455 49.639 1.00 29.41 431 GLY C O 1
ATOM 7910 N N . ASP C 1 302 ? 26.701 21.548 49.480 1.00 27.95 432 ASP C N 1
ATOM 7911 C CA . ASP C 1 302 ? 26.617 22.924 49.942 1.00 29.46 432 ASP C CA 1
ATOM 7912 C C . ASP C 1 302 ? 27.034 23.040 51.431 1.00 29.98 432 ASP C C 1
ATOM 7913 O O . ASP C 1 302 ? 27.099 22.058 52.156 1.00 29.05 432 ASP C O 1
ATOM 7918 N N . THR C 1 303 ? 27.334 24.258 51.851 1.00 28.78 433 THR C N 1
ATOM 7919 C CA . THR C 1 303 ? 27.576 24.556 53.227 1.00 31.05 433 THR C CA 1
ATOM 7920 C C . THR C 1 303 ? 26.459 25.448 53.718 1.00 31.70 433 THR C C 1
ATOM 7921 O O . THR C 1 303 ? 26.119 26.442 53.081 1.00 31.74 433 THR C O 1
ATOM 7925 N N . LEU C 1 304 ? 25.894 25.083 54.857 1.00 32.09 434 LEU C N 1
ATOM 7926 C CA . LEU C 1 304 ? 24.883 25.891 55.497 1.00 34.54 434 LEU C CA 1
ATOM 7927 C C . LEU C 1 304 ? 25.530 26.476 56.738 1.00 35.58 434 LEU C C 1
ATOM 7928 O O . LEU C 1 304 ? 25.886 25.744 57.680 1.00 36.41 434 LEU C O 1
ATOM 7933 N N . SER C 1 305 ? 25.694 27.793 56.718 1.00 36.21 435 SER C N 1
ATOM 7934 C CA . SER C 1 305 ? 26.493 28.492 57.693 1.00 35.37 435 SER C CA 1
ATOM 7935 C C . SER C 1 305 ? 25.631 29.499 58.446 1.00 35.39 435 SER C C 1
ATOM 7936 O O . SER C 1 305 ? 24.652 30.037 57.897 1.00 33.05 435 SER C O 1
ATOM 7939 N N . GLY C 1 306 ? 25.978 29.735 59.712 1.00 31.81 436 GLY C N 1
ATOM 7940 C CA . GLY C 1 306 ? 25.300 30.753 60.476 1.00 32.14 436 GLY C CA 1
ATOM 7941 C C . GLY C 1 306 ? 25.525 30.683 61.966 1.00 30.38 436 GLY C C 1
ATOM 7942 O O . GLY C 1 306 ? 26.477 30.082 62.439 1.00 32.16 436 GLY C O 1
ATOM 7943 N N . THR C 1 307 ? 24.627 31.298 62.708 1.00 31.36 437 THR C N 1
ATOM 7944 C CA . THR C 1 307 ? 24.761 31.350 64.151 1.00 32.01 437 THR C CA 1
ATOM 7945 C C . THR C 1 307 ? 23.463 31.070 64.868 1.00 29.70 437 THR C C 1
ATOM 7946 O O . THR C 1 307 ? 22.431 31.624 64.514 1.00 29.60 437 THR C O 1
ATOM 7950 N N . CYS C 1 308 ? 23.545 30.231 65.902 1.00 30.83 438 CYS C N 1
ATOM 7951 C CA . CYS C 1 308 ? 22.444 30.058 66.837 1.00 33.93 438 CYS C CA 1
ATOM 7952 C C . CYS C 1 308 ? 22.773 30.852 68.115 1.00 33.70 438 CYS C C 1
ATOM 7953 O O . CYS C 1 308 ? 23.787 30.599 68.770 1.00 31.42 438 CYS C O 1
ATOM 7956 N N . LEU C 1 309 ? 21.936 31.833 68.431 1.00 33.47 439 LEU C N 1
ATOM 7957 C CA . LEU C 1 309 ? 22.179 32.733 69.553 1.00 37.12 439 LEU C CA 1
ATOM 7958 C C . LEU C 1 309 ? 21.094 32.612 70.630 1.00 37.62 439 LEU C C 1
ATOM 7959 O O . LEU C 1 309 ? 19.917 32.885 70.370 1.00 38.09 439 LEU C O 1
ATOM 7964 N N . LEU C 1 310 ? 21.502 32.224 71.838 1.00 35.83 440 LEU C N 1
ATOM 7965 C CA . LEU C 1 310 ? 20.556 32.011 72.933 1.00 36.91 440 LEU C CA 1
ATOM 7966 C C . LEU C 1 310 ? 20.713 33.078 73.992 1.00 35.10 440 LEU C C 1
ATOM 7967 O O . LEU C 1 310 ? 21.764 33.190 74.631 1.00 35.87 440 LEU C O 1
ATOM 7972 N N . ILE C 1 311 ? 19.660 33.864 74.153 1.00 34.89 441 ILE C N 1
ATOM 7973 C CA . ILE C 1 311 ? 19.685 35.021 75.008 1.00 37.48 441 ILE C CA 1
ATOM 7974 C C . ILE C 1 311 ? 18.766 34.785 76.204 1.00 36.11 441 ILE C C 1
ATOM 7975 O O . ILE C 1 311 ? 17.550 34.711 76.053 1.00 37.57 441 ILE C O 1
ATOM 7980 N N . ALA C 1 312 ? 19.364 34.679 77.389 1.00 33.76 442 ALA C N 1
ATOM 7981 C CA . ALA C 1 312 ? 18.614 34.332 78.581 1.00 34.88 442 ALA C CA 1
ATOM 7982 C C . ALA C 1 312 ? 17.660 35.442 78.930 1.00 34.64 442 ALA C C 1
ATOM 7983 O O . ALA C 1 312 ? 17.972 36.621 78.775 1.00 35.07 442 ALA C O 1
ATOM 7985 N N . ASN C 1 313 ? 16.480 35.052 79.385 1.00 35.72 443 ASN C N 1
ATOM 7986 C CA . ASN C 1 313 ? 15.464 36.003 79.783 1.00 34.80 443 ASN C CA 1
ATOM 7987 C C . ASN C 1 313 ? 15.035 35.796 81.247 1.00 38.27 443 ASN C C 1
ATOM 7988 O O . ASN C 1 313 ? 15.518 34.875 81.938 1.00 36.90 443 ASN C O 1
ATOM 7993 N N . LYS C 1 314 ? 14.155 36.688 81.710 1.00 40.65 444 LYS C N 1
ATOM 7994 C CA . LYS C 1 314 ? 13.711 36.730 83.102 1.00 45.41 444 LYS C CA 1
ATOM 7995 C C . LYS C 1 314 ? 12.707 35.634 83.473 1.00 42.61 444 LYS C C 1
ATOM 7996 O O . LYS C 1 314 ? 12.389 35.464 84.663 1.00 38.41 444 LYS C O 1
ATOM 8002 N N . ARG C 1 315 ? 12.217 34.905 82.466 1.00 39.94 445 ARG C N 1
ATOM 8003 C CA . ARG C 1 315 ? 11.229 33.845 82.673 1.00 39.03 445 ARG C CA 1
ATOM 8004 C C . ARG C 1 315 ? 11.911 32.497 82.724 1.00 34.21 445 ARG C C 1
ATOM 8005 O O . ARG C 1 315 ? 11.339 31.489 82.316 1.00 34.42 445 ARG C O 1
ATOM 8013 N N . GLN C 1 316 ? 13.152 32.484 83.191 1.00 32.07 446 GLN C N 1
ATOM 8014 C CA . GLN C 1 316 ? 13.906 31.247 83.328 1.00 31.98 446 GLN C CA 1
ATOM 8015 C C . GLN C 1 316 ? 14.011 30.495 82.003 1.00 30.51 446 GLN C C 1
ATOM 8016 O O . GLN C 1 316 ? 13.952 29.257 81.964 1.00 29.64 446 GLN C O 1
ATOM 8022 N N . SER C 1 317 ? 14.179 31.239 80.915 1.00 30.40 447 SER C N 1
ATOM 8023 C CA . SER C 1 317 ? 14.356 30.605 79.603 1.00 30.53 447 SER C CA 1
ATOM 8024 C C . SER C 1 317 ? 15.233 31.456 78.704 1.00 31.27 447 SER C C 1
ATOM 8025 O O . SER C 1 317 ? 15.944 32.334 79.185 1.00 30.48 447 SER C O 1
ATOM 8028 N N . TYR C 1 318 ? 15.200 31.152 77.407 1.00 30.52 448 TYR C N 1
ATOM 8029 C CA . TYR C 1 318 ? 16.003 31.827 76.440 1.00 31.57 448 TYR C CA 1
ATOM 8030 C C . TYR C 1 318 ? 15.167 32.324 75.270 1.00 34.61 448 TYR C C 1
ATOM 8031 O O . TYR C 1 318 ? 14.179 31.689 74.871 1.00 30.14 448 TYR C O 1
ATOM 8040 N N . ASP C 1 319 ? 15.579 33.475 74.743 1.00 37.12 449 ASP C N 1
ATOM 8041 C CA . ASP C 1 319 ? 15.174 33.937 73.421 1.00 41.16 449 ASP C CA 1
ATOM 8042 C C . ASP C 1 319 ? 16.204 33.393 72.475 1.00 40.75 449 ASP C C 1
ATOM 8043 O O . ASP C 1 319 ? 17.415 33.607 72.662 1.00 39.24 449 ASP C O 1
ATOM 8048 N N . ILE C 1 320 ? 15.724 32.643 71.489 1.00 39.53 450 ILE C N 1
ATOM 8049 C CA . ILE C 1 320 ? 16.588 31.987 70.538 1.00 38.51 450 ILE C CA 1
ATOM 8050 C C . ILE C 1 320 ? 16.562 32.779 69.254 1.00 39.21 450 ILE C C 1
ATOM 8051 O O . ILE C 1 320 ? 15.483 33.140 68.751 1.00 41.46 450 ILE C O 1
ATOM 8056 N N . SER C 1 321 ? 17.730 33.048 68.701 1.00 37.36 451 SER C N 1
ATOM 8057 C CA . SER C 1 321 ? 17.764 33.579 67.355 1.00 36.59 451 SER C CA 1
ATOM 8058 C C . SER C 1 321 ? 18.632 32.661 66.513 1.00 33.34 451 SER C C 1
ATOM 8059 O O . SER C 1 321 ? 19.700 32.235 66.945 1.00 30.56 451 SER C O 1
ATOM 8062 N N . ILE C 1 322 ? 18.129 32.334 65.327 1.00 32.48 452 ILE C N 1
ATOM 8063 C CA . ILE C 1 322 ? 18.833 31.495 64.376 1.00 32.30 452 ILE C CA 1
ATOM 8064 C C . ILE C 1 322 ? 18.904 32.192 63.033 1.00 31.77 452 ILE C C 1
ATOM 8065 O O . ILE C 1 322 ? 17.872 32.447 62.380 1.00 28.98 452 ILE C O 1
ATOM 8070 N N . VAL C 1 323 ? 20.131 32.464 62.607 1.00 32.05 453 VAL C N 1
ATOM 8071 C CA . VAL C 1 323 ? 20.369 33.036 61.273 1.00 32.50 453 VAL C CA 1
ATOM 8072 C C . VAL C 1 323 ? 21.166 31.988 60.525 1.00 32.78 453 VAL C C 1
ATOM 8073 O O . VAL C 1 323 ? 22.178 31.506 61.043 1.00 34.08 453 VAL C O 1
ATOM 8077 N N . ALA C 1 324 ? 20.700 31.623 59.330 1.00 33.57 454 ALA C N 1
ATOM 8078 C CA . ALA C 1 324 ? 21.354 30.618 58.487 1.00 32.90 454 ALA C CA 1
ATOM 8079 C C . ALA C 1 324 ? 21.301 31.018 57.020 1.00 35.32 454 ALA C C 1
ATOM 8080 O O . ALA C 1 324 ? 20.353 31.667 56.559 1.00 31.07 454 ALA C O 1
ATOM 8082 N N . GLN C 1 325 ? 22.304 30.575 56.274 1.00 35.65 455 GLN C N 1
ATOM 8083 C CA . GLN C 1 325 ? 22.300 30.783 54.848 1.00 36.36 455 GLN C CA 1
ATOM 8084 C C . GLN C 1 325 ? 22.986 29.648 54.119 1.00 34.19 455 GLN C C 1
ATOM 8085 O O . GLN C 1 325 ? 23.857 28.960 54.680 1.00 33.89 455 GLN C O 1
ATOM 8091 N N . VAL C 1 326 ? 22.561 29.445 52.872 1.00 33.89 456 VAL C N 1
ATOM 8092 C CA . VAL C 1 326 ? 23.226 28.533 51.947 1.00 31.29 456 VAL C CA 1
ATOM 8093 C C . VAL C 1 326 ? 24.246 29.389 51.222 1.00 32.08 456 VAL C C 1
ATOM 8094 O O . VAL C 1 326 ? 23.892 30.296 50.475 1.00 31.11 456 VAL C O 1
ATOM 8098 N N . ASP C 1 327 ? 25.520 29.113 51.482 1.00 33.37 457 ASP C N 1
ATOM 8099 C CA . ASP C 1 327 ? 26.595 29.954 50.974 1.00 34.15 457 ASP C CA 1
ATOM 8100 C C . ASP C 1 327 ? 26.631 29.979 49.463 1.00 32.73 457 ASP C C 1
ATOM 8101 O O . ASP C 1 327 ? 26.909 31.004 48.891 1.00 32.43 457 ASP C O 1
ATOM 8106 N N . GLN C 1 328 ? 26.327 28.855 48.823 1.00 34.43 458 GLN C N 1
ATOM 8107 C CA . GLN C 1 328 ? 26.403 28.773 47.359 1.00 33.64 458 GLN C CA 1
ATOM 8108 C C . GLN C 1 328 ? 25.402 29.666 46.638 1.00 33.05 458 GLN C C 1
ATOM 8109 O O . GLN C 1 328 ? 25.638 30.025 45.504 1.00 37.44 458 GLN C O 1
ATOM 8115 N N . THR C 1 329 ? 24.284 30.008 47.272 1.00 32.83 459 THR C N 1
ATOM 8116 C CA . THR C 1 329 ? 23.242 30.802 46.611 1.00 29.42 459 THR C CA 1
ATOM 8117 C C . THR C 1 329 ? 22.922 32.096 47.311 1.00 29.78 459 THR C C 1
ATOM 8118 O O . THR C 1 329 ? 22.155 32.901 46.774 1.00 29.41 459 THR C O 1
ATOM 8122 N N . GLY C 1 330 ? 23.438 32.278 48.528 1.00 30.29 460 GLY C N 1
ATOM 8123 C CA . GLY C 1 330 ? 23.058 33.435 49.359 1.00 30.80 460 GLY C CA 1
ATOM 8124 C C . GLY C 1 330 ? 21.613 33.435 49.836 1.00 31.95 460 GLY C C 1
ATOM 8125 O O . GLY C 1 330 ? 21.075 34.481 50.200 1.00 32.10 460 GLY C O 1
ATOM 8126 N N . SER C 1 331 ? 20.976 32.267 49.845 1.00 31.83 461 SER C N 1
ATOM 8127 C CA . SER C 1 331 ? 19.617 32.143 50.363 1.00 32.52 461 SER C CA 1
ATOM 8128 C C . SER C 1 331 ? 19.672 32.100 51.906 1.00 33.08 461 SER C C 1
ATOM 8129 O O . SER C 1 331 ? 20.395 31.286 52.486 1.00 32.28 461 SER C O 1
ATOM 8132 N N . LYS C 1 332 ? 18.895 32.975 52.542 1.00 34.24 462 LYS C N 1
ATOM 8133 C CA . LYS C 1 332 ? 19.026 33.283 53.969 1.00 37.71 462 LYS C CA 1
ATOM 8134 C C . LYS C 1 332 ? 17.711 33.130 54.738 1.00 35.00 462 LYS C C 1
ATOM 8135 O O . LYS C 1 332 ? 16.634 33.400 54.199 1.00 31.38 462 LYS C O 1
ATOM 8141 N N . SER C 1 333 ? 17.820 32.711 56.000 1.00 32.65 463 SER C N 1
ATOM 8142 C CA . SER C 1 333 ? 16.678 32.615 56.895 1.00 34.25 463 SER C CA 1
ATOM 8143 C C . SER C 1 333 ? 17.047 33.079 58.297 1.00 35.27 463 SER C C 1
ATOM 8144 O O . SER C 1 333 ? 18.006 32.559 58.897 1.00 33.66 463 SER C O 1
ATOM 8147 N N . SER C 1 334 ? 16.270 34.031 58.812 1.00 33.34 464 SER C N 1
ATOM 8148 C CA . SER C 1 334 ? 16.453 34.553 60.156 1.00 35.49 464 SER C CA 1
ATOM 8149 C C . SER C 1 334 ? 15.208 34.229 60.965 1.00 33.94 464 SER C C 1
ATOM 8150 O O . SER C 1 334 ? 14.086 34.409 60.500 1.00 34.02 464 SER C O 1
ATOM 8153 N N . ASN C 1 335 ? 15.407 33.749 62.175 1.00 32.59 465 ASN C N 1
ATOM 8154 C CA . ASN C 1 335 ? 14.281 33.309 62.988 1.00 34.62 465 ASN C CA 1
ATOM 8155 C C . ASN C 1 335 ? 14.480 33.651 64.455 1.00 34.85 465 ASN C C 1
ATOM 8156 O O . ASN C 1 335 ? 15.605 33.578 64.971 1.00 31.78 465 ASN C O 1
ATOM 8161 N N . LEU C 1 336 ? 13.361 33.981 65.110 1.00 36.38 466 LEU C N 1
ATOM 8162 C CA . LEU C 1 336 ? 13.302 34.269 66.532 1.00 38.25 466 LEU C CA 1
ATOM 8163 C C . LEU C 1 336 ? 12.339 33.305 67.234 1.00 37.67 466 LEU C C 1
ATOM 8164 O O . LEU C 1 336 ? 11.148 33.246 66.884 1.00 37.08 466 LEU C O 1
ATOM 8169 N N . LEU C 1 337 ? 12.848 32.566 68.221 1.00 33.95 467 LEU C N 1
ATOM 8170 C CA . LEU C 1 337 ? 12.046 31.571 68.911 1.00 32.68 467 LEU C CA 1
ATOM 8171 C C . LEU C 1 337 ? 12.014 31.789 70.426 1.00 34.07 467 LEU C C 1
ATOM 8172 O O . LEU C 1 337 ? 12.951 32.303 71.030 1.00 33.64 467 LEU C O 1
ATOM 8177 N N . ASP C 1 338 ? 10.888 31.379 70.993 1.00 34.07 468 ASP C N 1
ATOM 8178 C CA . ASP C 1 338 ? 10.513 31.585 72.370 1.00 33.54 468 ASP C CA 1
ATOM 8179 C C . ASP C 1 338 ? 10.567 30.189 73.011 1.00 31.82 468 ASP C C 1
ATOM 8180 O O . ASP C 1 338 ? 9.640 29.389 72.879 1.00 28.10 468 ASP C O 1
ATOM 8185 N N . LEU C 1 339 ? 11.678 29.895 73.677 1.00 30.30 469 LEU C N 1
ATOM 8186 C CA . LEU C 1 339 ? 11.930 28.559 74.161 1.00 33.48 469 LEU C CA 1
ATOM 8187 C C . LEU C 1 339 ? 10.979 28.166 75.267 1.00 35.70 469 LEU C C 1
ATOM 8188 O O . LEU C 1 339 ? 10.673 27.001 75.423 1.00 36.04 469 LEU C O 1
ATOM 8193 N N . LYS C 1 340 ? 10.473 29.138 76.002 1.00 38.85 470 LYS C N 1
ATOM 8194 C CA . LYS C 1 340 ? 9.564 28.841 77.098 1.00 42.82 470 LYS C CA 1
ATOM 8195 C C . LYS C 1 340 ? 8.172 28.360 76.650 1.00 40.58 470 LYS C C 1
ATOM 8196 O O . LYS C 1 340 ? 7.375 27.955 77.481 1.00 44.54 470 LYS C O 1
ATOM 8202 N N . ASN C 1 341 ? 7.866 28.402 75.361 1.00 35.86 471 ASN C N 1
ATOM 8203 C CA . ASN C 1 341 ? 6.512 28.115 74.912 1.00 34.36 471 ASN C CA 1
ATOM 8204 C C . ASN C 1 341 ? 6.475 27.163 73.712 1.00 34.46 471 ASN C C 1
ATOM 8205 O O . ASN C 1 341 ? 6.014 27.513 72.610 1.00 32.37 471 ASN C O 1
ATOM 8210 N N . PRO C 1 342 ? 6.970 25.943 73.921 1.00 33.67 472 PRO C N 1
ATOM 8211 C CA . PRO C 1 342 ? 7.117 25.015 72.821 1.00 34.37 472 PRO C CA 1
ATOM 8212 C C . PRO C 1 342 ? 5.811 24.350 72.473 1.00 33.55 472 PRO C C 1
ATOM 8213 O O . PRO C 1 342 ? 4.868 24.369 73.277 1.00 32.16 472 PRO C O 1
ATOM 8217 N N . PHE C 1 343 ? 5.760 23.813 71.267 1.00 30.32 473 PHE C N 1
ATOM 8218 C CA . PHE C 1 343 ? 4.668 22.964 70.862 1.00 33.76 473 PHE C CA 1
ATOM 8219 C C . PHE C 1 343 ? 5.037 21.504 71.148 1.00 33.30 473 PHE C C 1
ATOM 8220 O O . PHE C 1 343 ? 5.912 20.937 70.486 1.00 29.48 473 PHE C O 1
ATOM 8228 N N . PHE C 1 344 ? 4.379 20.916 72.152 1.00 32.88 474 PHE C N 1
ATOM 8229 C CA . PHE C 1 344 ? 4.580 19.510 72.494 1.00 35.22 474 PHE C CA 1
ATOM 8230 C C . PHE C 1 344 ? 3.741 18.664 71.540 1.00 33.70 474 PHE C C 1
ATOM 8231 O O . PHE C 1 344 ? 2.565 18.434 71.762 1.00 32.89 474 PHE C O 1
ATOM 8239 N N . ARG C 1 345 ? 4.374 18.201 70.477 1.00 36.39 475 ARG C N 1
ATOM 8240 C CA . ARG C 1 345 ? 3.687 17.515 69.395 1.00 37.90 475 ARG C CA 1
ATOM 8241 C C . ARG C 1 345 ? 3.429 16.037 69.704 1.00 39.06 475 ARG C C 1
ATOM 8242 O O . ARG C 1 345 ? 2.410 15.481 69.312 1.00 41.01 475 ARG C O 1
ATOM 8250 N N . TYR C 1 346 ? 4.345 15.422 70.434 1.00 43.43 476 TYR C N 1
ATOM 8251 C CA . TYR C 1 346 ? 4.373 13.967 70.595 1.00 47.41 476 TYR C CA 1
ATOM 8252 C C . TYR C 1 346 ? 3.015 13.301 70.886 1.00 52.19 476 TYR C C 1
ATOM 8253 O O . TYR C 1 346 ? 2.281 13.721 71.789 1.00 51.65 476 TYR C O 1
ATOM 8262 N N . THR C 1 347 ? 2.713 12.260 70.107 1.00 58.28 477 THR C N 1
ATOM 8263 C CA . THR C 1 347 ? 1.521 11.422 70.290 1.00 62.72 477 THR C CA 1
ATOM 8264 C C . THR C 1 347 ? 0.259 12.261 70.428 1.00 65.19 477 THR C C 1
ATOM 8265 O O . THR C 1 347 ? -0.741 11.970 69.780 1.00 67.21 477 THR C O 1
ATOM 8269 N N . SER D 1 5 ? -8.766 49.202 90.521 1.00 45.28 135 SER D N 1
ATOM 8270 C CA . SER D 1 5 ? -10.127 48.919 89.931 1.00 42.94 135 SER D CA 1
ATOM 8271 C C . SER D 1 5 ? -10.762 47.685 90.546 1.00 41.29 135 SER D C 1
ATOM 8272 O O . SER D 1 5 ? -10.103 46.967 91.286 1.00 42.92 135 SER D O 1
ATOM 8275 N N . VAL D 1 6 ? -12.035 47.435 90.225 1.00 40.40 136 VAL D N 1
ATOM 8276 C CA . VAL D 1 6 ? -12.732 46.241 90.695 1.00 40.59 136 VAL D CA 1
ATOM 8277 C C . VAL D 1 6 ? -11.940 44.975 90.344 1.00 43.87 136 VAL D C 1
ATOM 8278 O O . VAL D 1 6 ? -11.733 44.103 91.205 1.00 45.43 136 VAL D O 1
ATOM 8282 N N . PHE D 1 7 ? -11.494 44.895 89.086 1.00 40.32 137 PHE D N 1
ATOM 8283 C CA . PHE D 1 7 ? -10.759 43.742 88.583 1.00 38.22 137 PHE D CA 1
ATOM 8284 C C . PHE D 1 7 ? -9.488 43.502 89.364 1.00 39.50 137 PHE D C 1
ATOM 8285 O O . PHE D 1 7 ? -9.243 42.384 89.830 1.00 36.65 137 PHE D O 1
ATOM 8293 N N . SER D 1 8 ? -8.669 44.547 89.486 1.00 40.13 138 SER D N 1
ATOM 8294 C CA . SER D 1 8 ? -7.371 44.407 90.151 1.00 42.99 138 SER D CA 1
ATOM 8295 C C . SER D 1 8 ? -7.535 44.134 91.654 1.00 46.16 138 SER D C 1
ATOM 8296 O O . SER D 1 8 ? -6.634 43.579 92.300 1.00 42.27 138 SER D O 1
ATOM 8299 N N . GLU D 1 9 ? -8.703 44.492 92.190 1.00 46.38 139 GLU D N 1
ATOM 8300 C CA . GLU D 1 9 ? -9.028 44.230 93.590 1.00 50.34 139 GLU D CA 1
ATOM 8301 C C . GLU D 1 9 ? -9.193 42.733 93.842 1.00 45.38 139 GLU D C 1
ATOM 8302 O O . GLU D 1 9 ? -8.712 42.211 94.843 1.00 43.34 139 GLU D O 1
ATOM 8308 N N . ARG D 1 10 ? -9.889 42.063 92.923 1.00 44.17 140 ARG D N 1
ATOM 8309 C CA . ARG D 1 10 ? -10.225 40.648 93.063 1.00 40.89 140 ARG D CA 1
ATOM 8310 C C . ARG D 1 10 ? -9.227 39.702 92.378 1.00 39.40 140 ARG D C 1
ATOM 8311 O O . ARG D 1 10 ? -9.464 38.491 92.355 1.00 37.74 140 ARG D O 1
ATOM 8319 N N . THR D 1 11 ? -8.126 40.230 91.832 1.00 36.13 141 THR D N 1
ATOM 8320 C CA . THR D 1 11 ? -7.239 39.422 91.011 1.00 34.99 141 THR D CA 1
ATOM 8321 C C . THR D 1 11 ? -5.773 39.644 91.336 1.00 36.14 141 THR D C 1
ATOM 8322 O O . THR D 1 11 ? -5.280 40.766 91.283 1.00 34.06 141 THR D O 1
ATOM 8326 N N . GLU D 1 12 ? -5.053 38.573 91.639 1.00 38.43 142 GLU D N 1
ATOM 8327 C CA . GLU D 1 12 ? -3.600 38.679 91.793 1.00 39.11 142 GLU D CA 1
ATOM 8328 C C . GLU D 1 12 ? -2.987 39.117 90.479 1.00 40.66 142 GLU D C 1
ATOM 8329 O O . GLU D 1 12 ? -3.362 38.607 89.424 1.00 38.29 142 GLU D O 1
ATOM 8335 N N . GLU D 1 13 ? -2.040 40.050 90.539 1.00 39.89 143 GLU D N 1
ATOM 8336 C CA . GLU D 1 13 ? -1.472 40.596 89.328 1.00 40.90 143 GLU D CA 1
ATOM 8337 C C . GLU D 1 13 ? -0.953 39.501 88.437 1.00 37.46 143 GLU D C 1
ATOM 8338 O O . GLU D 1 13 ? -1.259 39.496 87.264 1.00 39.55 143 GLU D O 1
ATOM 8344 N N . SER D 1 14 ? -0.167 38.585 88.988 1.00 35.15 144 SER D N 1
ATOM 8345 C CA . SER D 1 14 ? 0.448 37.532 88.179 1.00 34.46 144 SER D CA 1
ATOM 8346 C C . SER D 1 14 ? -0.587 36.596 87.501 1.00 34.71 144 SER D C 1
ATOM 8347 O O . SER D 1 14 ? -0.342 36.115 86.386 1.00 34.46 144 SER D O 1
ATOM 8350 N N . SER D 1 15 ? -1.733 36.356 88.145 1.00 32.38 145 SER D N 1
ATOM 8351 C CA . SER D 1 15 ? -2.822 35.606 87.505 1.00 32.56 145 SER D CA 1
ATOM 8352 C C . SER D 1 15 ? -3.327 36.357 86.282 1.00 34.05 145 SER D C 1
ATOM 8353 O O . SER D 1 15 ? -3.523 35.774 85.209 1.00 32.87 145 SER D O 1
ATOM 8356 N N . ALA D 1 16 ? -3.542 37.658 86.453 1.00 33.58 146 ALA D N 1
ATOM 8357 C CA . ALA D 1 16 ? -4.020 38.514 85.377 1.00 35.05 146 ALA D CA 1
ATOM 8358 C C . ALA D 1 16 ? -3.052 38.548 84.197 1.00 34.22 146 ALA D C 1
ATOM 8359 O O . ALA D 1 16 ? -3.486 38.511 83.050 1.00 35.89 146 ALA D O 1
ATOM 8361 N N . VAL D 1 17 ? -1.752 38.639 84.483 1.00 33.05 147 VAL D N 1
ATOM 8362 C CA . VAL D 1 17 ? -0.720 38.601 83.430 1.00 35.43 147 VAL D CA 1
ATOM 8363 C C . VAL D 1 17 ? -0.783 37.291 82.636 1.00 34.02 147 VAL D C 1
ATOM 8364 O O . VAL D 1 17 ? -0.859 37.311 81.412 1.00 33.35 147 VAL D O 1
ATOM 8368 N N . GLN D 1 18 ? -0.746 36.162 83.337 1.00 33.55 148 GLN D N 1
ATOM 8369 C CA . GLN D 1 18 ? -0.834 34.846 82.690 1.00 34.60 148 GLN D CA 1
ATOM 8370 C C . GLN D 1 18 ? -2.091 34.713 81.845 1.00 32.24 148 GLN D C 1
ATOM 8371 O O . GLN D 1 18 ? -2.042 34.260 80.699 1.00 31.33 148 GLN D O 1
ATOM 8377 N N . TYR D 1 19 ? -3.210 35.151 82.411 1.00 30.40 149 TYR D N 1
ATOM 8378 C CA . TYR D 1 19 ? -4.509 35.051 81.755 1.00 27.88 149 TYR D CA 1
ATOM 8379 C C . TYR D 1 19 ? -4.522 35.826 80.447 1.00 29.82 149 TYR D C 1
ATOM 8380 O O . TYR D 1 19 ? -4.939 35.293 79.411 1.00 28.41 149 TYR D O 1
ATOM 8389 N N . PHE D 1 20 ? -4.099 37.090 80.470 1.00 30.33 150 PHE D N 1
ATOM 8390 C CA . PHE D 1 20 ? -4.143 37.875 79.223 1.00 32.03 150 PHE D CA 1
ATOM 8391 C C . PHE D 1 20 ? -3.046 37.478 78.238 1.00 33.39 150 PHE D C 1
ATOM 8392 O O . PHE D 1 20 ? -3.225 37.663 77.033 1.00 34.78 150 PHE D O 1
ATOM 8400 N N . GLN D 1 21 ? -1.935 36.927 78.728 1.00 37.72 151 GLN D N 1
ATOM 8401 C CA . GLN D 1 21 ? -0.918 36.344 77.845 1.00 40.09 151 GLN D CA 1
ATOM 8402 C C . GLN D 1 21 ? -1.526 35.222 77.036 1.00 37.27 151 GLN D C 1
ATOM 8403 O O . GLN D 1 21 ? -1.310 35.127 75.833 1.00 38.05 151 GLN D O 1
ATOM 8409 N N . PHE D 1 22 ? -2.268 34.362 77.720 1.00 32.95 152 PHE D N 1
ATOM 8410 C CA . PHE D 1 22 ? -2.935 33.251 77.073 1.00 29.38 152 PHE D CA 1
ATOM 8411 C C . PHE D 1 22 ? -3.824 33.751 75.958 1.00 29.39 152 PHE D C 1
ATOM 8412 O O . PHE D 1 22 ? -3.727 33.305 74.814 1.00 27.24 152 PHE D O 1
ATOM 8420 N N . TYR D 1 23 ? -4.692 34.698 76.277 1.00 30.61 153 TYR D N 1
ATOM 8421 C CA . TYR D 1 23 ? -5.617 35.199 75.265 1.00 29.37 153 TYR D CA 1
ATOM 8422 C C . TYR D 1 23 ? -4.939 36.095 74.229 1.00 28.64 153 TYR D C 1
ATOM 8423 O O . TYR D 1 23 ? -5.540 36.420 73.220 1.00 29.19 153 TYR D O 1
ATOM 8432 N N . GLY D 1 24 ? -3.691 36.480 74.465 1.00 29.00 154 GLY D N 1
ATOM 8433 C CA . GLY D 1 24 ? -2.928 37.271 73.486 1.00 29.93 154 GLY D CA 1
ATOM 8434 C C . GLY D 1 24 ? -2.362 36.458 72.317 1.00 31.55 154 GLY D C 1
ATOM 8435 O O . GLY D 1 24 ? -1.877 37.032 71.340 1.00 29.93 154 GLY D O 1
ATOM 8436 N N . TYR D 1 25 ? -2.428 35.129 72.413 1.00 30.30 155 TYR D N 1
ATOM 8437 C CA . TYR D 1 25 ? -2.067 34.251 71.316 1.00 29.47 155 TYR D CA 1
ATOM 8438 C C . TYR D 1 25 ? -3.203 34.071 70.280 1.00 28.80 155 TYR D C 1
ATOM 8439 O O . TYR D 1 25 ? -4.314 33.618 70.609 1.00 28.37 155 TYR D O 1
ATOM 8448 N N . LEU D 1 26 ? -2.901 34.385 69.019 1.00 26.16 156 LEU D N 1
ATOM 8449 C CA . LEU D 1 26 ? -3.812 34.105 67.914 1.00 26.58 156 LEU D CA 1
ATOM 8450 C C . LEU D 1 26 ? -4.239 32.631 67.901 1.00 25.60 156 LEU D C 1
ATOM 8451 O O . LEU D 1 26 ? -5.421 32.303 67.656 1.00 20.90 156 LEU D O 1
ATOM 8456 N N . SER D 1 27 ? -3.291 31.742 68.189 1.00 26.39 157 SER D N 1
ATOM 8457 C CA . SER D 1 27 ? -3.635 30.310 68.221 1.00 27.49 157 SER D CA 1
ATOM 8458 C C . SER D 1 27 ? -4.765 30.032 69.224 1.00 27.88 157 SER D C 1
ATOM 8459 O O . SER D 1 27 ? -5.614 29.176 68.999 1.00 27.10 157 SER D O 1
ATOM 8462 N N . GLN D 1 28 ? -4.813 30.786 70.318 1.00 28.47 158 GLN D N 1
ATOM 8463 C CA . GLN D 1 28 ? -5.879 30.565 71.287 1.00 28.18 158 GLN D CA 1
ATOM 8464 C C . GLN D 1 28 ? -7.179 31.182 70.849 1.00 27.49 158 GLN D C 1
ATOM 8465 O O . GLN D 1 28 ? -8.235 30.607 71.070 1.00 27.01 158 GLN D O 1
ATOM 8471 N N . GLN D 1 29 ? -7.128 32.365 70.260 1.00 28.00 159 GLN D N 1
ATOM 8472 C CA . GLN D 1 29 ? -8.359 32.962 69.711 1.00 28.71 159 GLN D CA 1
ATOM 8473 C C . GLN D 1 29 ? -8.946 32.04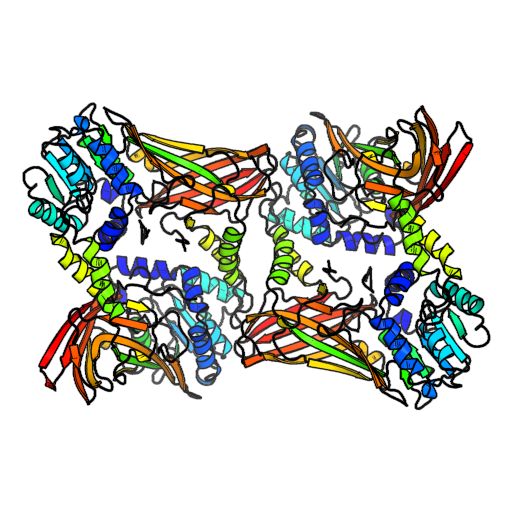5 68.655 1.00 28.01 159 GLN D C 1
ATOM 8474 O O . GLN D 1 29 ? -10.174 31.815 68.602 1.00 26.91 159 GLN D O 1
ATOM 8480 N N . GLN D 1 30 ? -8.038 31.492 67.852 1.00 26.85 160 GLN D N 1
ATOM 8481 C CA . GLN D 1 30 ? -8.357 30.529 66.793 1.00 26.97 160 GLN D CA 1
ATOM 8482 C C . GLN D 1 30 ? -9.050 29.286 67.319 1.00 26.73 160 GLN D C 1
ATOM 8483 O O . GLN D 1 30 ? -10.048 28.836 66.744 1.00 25.33 160 GLN D O 1
ATOM 8489 N N . ASN D 1 31 ? -8.506 28.725 68.399 1.00 25.82 161 ASN D N 1
ATOM 8490 C CA . ASN D 1 31 ? -9.081 27.549 69.023 1.00 25.58 161 ASN D CA 1
ATOM 8491 C C . ASN D 1 31 ? -10.578 27.786 69.331 1.00 24.99 161 ASN D C 1
ATOM 8492 O O . ASN D 1 31 ? -11.418 26.947 69.035 1.00 22.98 161 ASN D O 1
ATOM 8497 N N . MET D 1 32 ? -10.904 28.952 69.888 1.00 23.89 162 MET D N 1
ATOM 8498 C CA . MET D 1 32 ? -12.302 29.293 70.128 1.00 23.60 162 MET D CA 1
ATOM 8499 C C . MET D 1 32 ? -13.066 29.587 68.839 1.00 22.66 162 MET D C 1
ATOM 8500 O O . MET D 1 32 ? -14.188 29.143 68.654 1.00 23.87 162 MET D O 1
ATOM 8505 N N . MET D 1 33 ? -12.474 30.351 67.941 1.00 23.12 163 MET D N 1
ATOM 8506 C CA . MET D 1 33 ? -13.143 30.653 66.684 1.00 24.91 163 MET D CA 1
ATOM 8507 C C . MET D 1 33 ? -13.540 29.394 65.923 1.00 26.67 163 MET D C 1
ATOM 8508 O O . MET D 1 33 ? -14.662 29.290 65.423 1.00 24.23 163 MET D O 1
ATOM 8513 N N . GLN D 1 34 ? -12.654 28.401 65.906 1.00 27.17 164 GLN D N 1
ATOM 8514 C CA . GLN D 1 34 ? -12.947 27.204 65.133 1.00 27.78 164 GLN D CA 1
ATOM 8515 C C . GLN D 1 34 ? -13.839 26.190 65.835 1.00 26.08 164 GLN D C 1
ATOM 8516 O O . GLN D 1 34 ? -14.161 25.179 65.250 1.00 24.28 164 GLN D O 1
ATOM 8522 N N . ASP D 1 35 ? -14.269 26.474 67.065 1.00 25.03 165 ASP D N 1
ATOM 8523 C CA . ASP D 1 35 ? -15.382 25.758 67.670 1.00 25.36 165 ASP D CA 1
ATOM 8524 C C . ASP D 1 35 ? -16.658 26.175 66.926 1.00 25.37 165 ASP D C 1
ATOM 8525 O O . ASP D 1 35 ? -17.287 27.204 67.226 1.00 25.23 165 ASP D O 1
ATOM 8530 N N . TYR D 1 36 ? -17.019 25.392 65.925 1.00 27.22 166 TYR D N 1
ATOM 8531 C CA . TYR D 1 36 ? -18.149 25.748 65.079 1.00 29.06 166 TYR D CA 1
ATOM 8532 C C . TYR D 1 36 ? -19.474 25.838 65.833 1.00 28.98 166 TYR D C 1
ATOM 8533 O O . TYR D 1 36 ? -20.315 26.695 65.526 1.00 30.35 166 TYR D O 1
ATOM 8542 N N . VAL D 1 37 ? -19.667 24.979 66.816 1.00 29.10 167 VAL D N 1
ATOM 8543 C CA . VAL D 1 37 ? -20.882 25.083 67.638 1.00 29.45 167 VAL D CA 1
ATOM 8544 C C . VAL D 1 37 ? -20.922 26.457 68.328 1.00 29.48 167 VAL D C 1
ATOM 8545 O O . VAL D 1 37 ? -21.913 27.151 68.273 1.00 26.40 167 VAL D O 1
ATOM 8549 N N . ARG D 1 38 ? -19.802 26.862 68.910 1.00 30.10 168 ARG D N 1
ATOM 8550 C CA . ARG D 1 38 ? -19.729 28.101 69.653 1.00 30.71 168 ARG D CA 1
ATOM 8551 C C . ARG D 1 38 ? -19.876 29.275 68.713 1.00 32.35 168 ARG D C 1
ATOM 8552 O O . ARG D 1 38 ? -20.765 30.111 68.889 1.00 33.04 168 ARG D O 1
ATOM 8560 N N . THR D 1 39 ? -18.981 29.353 67.735 1.00 30.66 169 THR D N 1
ATOM 8561 C CA . THR D 1 39 ? -18.918 30.515 66.866 1.00 29.91 169 THR D CA 1
ATOM 8562 C C . THR D 1 39 ? -20.173 30.588 66.003 1.00 30.56 169 THR D C 1
ATOM 8563 O O . THR D 1 39 ? -20.766 31.667 65.879 1.00 34.29 169 THR D O 1
ATOM 8567 N N . GLY D 1 40 ? -20.600 29.435 65.494 1.00 29.57 170 GLY D N 1
ATOM 8568 C CA . GLY D 1 40 ? -21.777 29.328 64.644 1.00 28.98 170 GLY D CA 1
ATOM 8569 C C . GLY D 1 40 ? -23.058 29.700 65.344 1.00 28.66 170 GLY D C 1
ATOM 8570 O O . GLY D 1 40 ? -23.939 30.319 64.749 1.00 27.58 170 GLY D O 1
ATOM 8571 N N . THR D 1 41 ? -23.183 29.306 66.603 1.00 30.05 171 THR D N 1
ATOM 8572 C CA . THR D 1 41 ? -24.401 29.599 67.366 1.00 29.46 171 THR D CA 1
ATOM 8573 C C . THR D 1 41 ? -24.455 31.086 67.718 1.00 30.69 171 THR D C 1
ATOM 8574 O O . THR D 1 41 ? -25.500 31.714 67.579 1.00 33.36 171 THR D O 1
ATOM 8578 N N . TYR D 1 42 ? -23.325 31.654 68.133 1.00 29.67 172 TYR D N 1
ATOM 8579 C CA . TYR D 1 42 ? -23.246 33.096 68.367 1.00 31.67 172 TYR D CA 1
ATOM 8580 C C . TYR D 1 42 ? -23.607 33.933 67.117 1.00 34.25 172 TYR D C 1
ATOM 8581 O O . TYR D 1 42 ? -24.140 35.039 67.256 1.00 35.11 172 TYR D O 1
ATOM 8590 N N . GLN D 1 43 ? -23.294 33.427 65.915 1.00 33.77 173 GLN D N 1
ATOM 8591 C CA . GLN D 1 43 ? -23.644 34.124 64.677 1.00 33.98 173 GLN D CA 1
ATOM 8592 C C . GLN D 1 43 ? -25.147 34.040 64.420 1.00 32.77 173 GLN D C 1
ATOM 8593 O O . GLN D 1 43 ? -25.810 35.036 64.211 1.00 38.37 173 GLN D O 1
ATOM 8599 N N . ARG D 1 44 ? -25.655 32.831 64.437 1.00 34.90 174 ARG D N 1
ATOM 8600 C CA . ARG D 1 44 ? -27.063 32.514 64.217 1.00 38.58 174 ARG D CA 1
ATOM 8601 C C . ARG D 1 44 ? -28.000 33.266 65.176 1.00 42.91 174 ARG D C 1
ATOM 8602 O O . ARG D 1 44 ? -29.003 33.845 64.753 1.00 40.10 174 ARG D O 1
ATOM 8610 N N . ALA D 1 45 ? -27.660 33.260 66.469 1.00 44.23 175 ALA D N 1
ATOM 8611 C CA . ALA D 1 45 ? -28.448 33.958 67.491 1.00 42.34 175 ALA D CA 1
ATOM 8612 C C . ALA D 1 45 ? -28.521 35.433 67.186 1.00 42.77 175 ALA D C 1
ATOM 8613 O O . ALA D 1 45 ? -29.585 36.028 67.278 1.00 42.02 175 ALA D O 1
ATOM 8615 N N . ILE D 1 46 ? -27.383 36.008 66.817 1.00 40.76 176 ILE D N 1
ATOM 8616 C CA . ILE D 1 46 ? -27.293 37.429 66.540 1.00 42.03 176 ILE D CA 1
ATOM 8617 C C . ILE D 1 46 ? -28.061 37.834 65.269 1.00 46.00 176 ILE D C 1
ATOM 8618 O O . ILE D 1 46 ? -28.778 38.845 65.267 1.00 45.95 176 ILE D O 1
ATOM 8623 N N . LEU D 1 47 ? -27.918 37.050 64.201 1.00 45.28 177 LEU D N 1
ATOM 8624 C CA . LEU D 1 47 ? -28.498 37.409 62.901 1.00 45.66 177 LEU D CA 1
ATOM 8625 C C . LEU D 1 47 ? -29.995 37.097 62.823 1.00 44.84 177 LEU D C 1
ATOM 8626 O O . LEU D 1 47 ? -30.742 37.834 62.173 1.00 41.80 177 LEU D O 1
ATOM 8631 N N . GLN D 1 48 ? -30.445 36.041 63.493 1.00 42.37 178 GLN D N 1
ATOM 8632 C CA . GLN D 1 48 ? -31.880 35.769 63.554 1.00 46.32 178 GLN D CA 1
ATOM 8633 C C . GLN D 1 48 ? -32.639 36.761 64.456 1.00 48.75 178 GLN D C 1
ATOM 8634 O O . GLN D 1 48 ? -33.873 36.831 64.405 1.00 48.64 178 GLN D O 1
ATOM 8640 N N . ASN D 1 49 ? -31.904 37.520 65.270 1.00 48.48 179 ASN D N 1
ATOM 8641 C CA . ASN D 1 49 ? -32.489 38.578 66.088 1.00 47.77 179 ASN D CA 1
ATOM 8642 C C . ASN D 1 49 ? -31.987 39.924 65.623 1.00 47.84 179 ASN D C 1
ATOM 8643 O O . ASN D 1 49 ? -31.530 40.739 66.414 1.00 46.75 179 ASN D O 1
ATOM 8648 N N . HIS D 1 50 ? -32.089 40.140 64.310 1.00 51.38 180 HIS D N 1
ATOM 8649 C CA . HIS D 1 50 ? -31.583 41.355 63.648 1.00 50.04 180 HIS D CA 1
ATOM 8650 C C . HIS D 1 50 ? -32.258 42.621 64.159 1.00 49.62 180 HIS D C 1
ATOM 8651 O O . HIS D 1 50 ? -31.606 43.660 64.237 1.00 48.71 180 HIS D O 1
ATOM 8658 N N . THR D 1 51 ? -33.542 42.529 64.524 1.00 51.83 181 THR D N 1
ATOM 8659 C CA . THR D 1 51 ? -34.262 43.643 65.169 1.00 54.07 181 THR D CA 1
ATOM 8660 C C . THR D 1 51 ? -33.509 44.121 66.393 1.00 52.27 181 THR D C 1
ATOM 8661 O O . THR D 1 51 ? -33.400 45.316 66.620 1.00 54.66 181 THR D O 1
ATOM 8665 N N . ASP D 1 52 ? -32.954 43.178 67.152 1.00 50.12 182 ASP D N 1
ATOM 8666 C CA . ASP D 1 52 ? -32.160 43.504 68.332 1.00 49.35 182 ASP D CA 1
ATOM 8667 C C . ASP D 1 52 ? -30.838 44.226 68.040 1.00 46.24 182 ASP D C 1
ATOM 8668 O O . ASP D 1 52 ? -30.243 44.811 68.938 1.00 43.02 182 ASP D O 1
ATOM 8673 N N . PHE D 1 53 ? -30.374 44.207 66.795 1.00 46.47 183 PHE D N 1
ATOM 8674 C CA . PHE D 1 53 ? -29.147 44.935 66.443 1.00 44.91 183 PHE D CA 1
ATOM 8675 C C . PHE D 1 53 ? -29.298 45.970 65.333 1.00 45.15 183 PHE D C 1
ATOM 8676 O O . PHE D 1 53 ? -28.466 46.890 65.226 1.00 42.38 183 PHE D O 1
ATOM 8684 N N . LYS D 1 54 ? -30.334 45.819 64.510 1.00 45.33 184 LYS D N 1
ATOM 8685 C CA . LYS D 1 54 ? -30.531 46.690 63.351 1.00 47.33 184 LYS D CA 1
ATOM 8686 C C . LYS D 1 54 ? -30.480 48.121 63.878 1.00 49.00 184 LYS D C 1
ATOM 8687 O O . LYS D 1 54 ? -31.331 48.526 64.673 1.00 47.36 184 LYS D O 1
ATOM 8693 N N . ASP D 1 55 ? -29.423 48.831 63.489 1.00 50.61 185 ASP D N 1
ATOM 8694 C CA . ASP D 1 55 ? -29.145 50.213 63.893 1.00 54.69 185 ASP D CA 1
ATOM 8695 C C . ASP D 1 55 ? -29.034 50.494 65.387 1.00 54.15 185 ASP D C 1
ATOM 8696 O O . ASP D 1 55 ? -29.087 51.657 65.784 1.00 57.50 185 ASP D O 1
ATOM 8701 N N . LYS D 1 56 ? -28.815 49.469 66.206 1.00 53.46 186 LYS D N 1
ATOM 8702 C CA . LYS D 1 56 ? -28.614 49.675 67.654 1.00 52.40 186 LYS D CA 1
ATOM 8703 C C . LYS D 1 56 ? -27.148 49.934 68.012 1.00 51.68 186 LYS D C 1
ATOM 8704 O O . LYS D 1 56 ? -26.261 49.906 67.160 1.00 56.04 186 LYS D O 1
ATOM 8710 N N . ILE D 1 57 ? -26.906 50.195 69.289 1.00 53.50 187 ILE D N 1
ATOM 8711 C CA . ILE D 1 57 ? -25.558 50.399 69.799 1.00 53.43 187 ILE D CA 1
ATOM 8712 C C . ILE D 1 57 ? -25.224 49.184 70.655 1.00 52.41 187 ILE D C 1
ATOM 8713 O O . ILE D 1 57 ? -26.094 48.679 71.380 1.00 46.52 187 ILE D O 1
ATOM 8718 N N . VAL D 1 58 ? -23.974 48.724 70.557 1.00 49.79 188 VAL D N 1
ATOM 8719 C CA . VAL D 1 58 ? -23.566 47.425 71.098 1.00 46.85 188 VAL D CA 1
ATOM 8720 C C . VAL D 1 58 ? -22.225 47.533 71.766 1.00 43.51 188 VAL D C 1
ATOM 8721 O O . VAL D 1 58 ? -21.387 48.347 71.376 1.00 42.18 188 VAL D O 1
ATOM 8725 N N . LEU D 1 59 ? -22.018 46.683 72.763 1.00 43.62 189 LEU D N 1
ATOM 8726 C CA . LEU D 1 59 ? -20.716 46.562 73.393 1.00 42.47 189 LEU D CA 1
ATOM 8727 C C . LEU D 1 59 ? -20.269 45.087 73.446 1.00 40.75 189 LEU D C 1
ATOM 8728 O O . LEU D 1 59 ? -21.061 44.197 73.767 1.00 36.48 189 LEU D O 1
ATOM 8733 N N . ASP D 1 60 ? -18.992 44.856 73.124 1.00 40.84 190 ASP D N 1
ATOM 8734 C CA . ASP D 1 60 ? -18.405 43.514 73.085 1.00 39.65 190 ASP D CA 1
ATOM 8735 C C . ASP D 1 60 ? -17.349 43.415 74.168 1.00 37.57 190 ASP D C 1
ATOM 8736 O O . ASP D 1 60 ? -16.262 44.040 74.093 1.00 40.63 190 ASP D O 1
ATOM 8741 N N . VAL D 1 61 ? -17.669 42.631 75.187 1.00 37.13 191 VAL D N 1
ATOM 8742 C CA . VAL D 1 61 ? -16.808 42.554 76.362 1.00 36.64 191 VAL D CA 1
ATOM 8743 C C . VAL D 1 61 ? -15.783 41.448 76.135 1.00 33.89 191 VAL D C 1
ATOM 8744 O O . VAL D 1 61 ? -16.144 40.286 76.106 1.00 29.34 191 VAL D O 1
ATOM 8748 N N . GLY D 1 62 ? -14.514 41.840 75.998 1.00 33.28 192 GLY D N 1
ATOM 8749 C CA . GLY D 1 62 ? -13.445 40.933 75.635 1.00 32.90 192 GLY D CA 1
ATOM 8750 C C . GLY D 1 62 ? -13.631 40.466 74.211 1.00 34.03 192 GLY D C 1
ATOM 8751 O O . GLY D 1 62 ? -13.951 39.292 73.974 1.00 36.38 192 GLY D O 1
ATOM 8752 N N . CYS D 1 63 ? -13.463 41.383 73.257 1.00 33.16 193 CYS D N 1
ATOM 8753 C CA . CYS D 1 63 ? -13.788 41.098 71.848 1.00 31.89 193 CYS D CA 1
ATOM 8754 C C . CYS D 1 63 ? -12.820 40.082 71.220 1.00 30.96 193 CYS D C 1
ATOM 8755 O O . CYS D 1 63 ? -13.134 39.470 70.210 1.00 29.61 193 CYS D O 1
ATOM 8758 N N . GLY D 1 64 ? -11.637 39.929 71.808 1.00 31.82 194 GLY D N 1
ATOM 8759 C CA . GLY D 1 64 ? -10.617 39.024 71.280 1.00 33.34 194 GLY D CA 1
ATOM 8760 C C . GLY D 1 64 ? -10.219 39.450 69.870 1.00 33.04 194 GLY D C 1
ATOM 8761 O O . GLY D 1 64 ? -9.693 40.545 69.675 1.00 32.45 194 GLY D O 1
ATOM 8762 N N . SER D 1 65 ? -10.506 38.581 68.905 1.00 32.61 195 SER D N 1
ATOM 8763 C CA . SER D 1 65 ? -10.250 38.823 67.487 1.00 31.84 195 SER D CA 1
ATOM 8764 C C . SER D 1 65 ? -11.165 39.883 66.864 1.00 32.43 195 SER D C 1
ATOM 8765 O O . SER D 1 65 ? -10.864 40.438 65.813 1.00 32.99 195 SER D O 1
ATOM 8768 N N . GLY D 1 66 ? -12.295 40.133 67.506 1.00 32.39 196 GLY D N 1
ATOM 8769 C CA . GLY D 1 66 ? -13.272 41.049 67.016 1.00 31.95 196 GLY D CA 1
ATOM 8770 C C . GLY D 1 66 ? -14.456 40.285 66.541 1.00 32.73 196 GLY D C 1
ATOM 8771 O O . GLY D 1 66 ? -15.493 40.873 66.230 1.00 35.46 196 GLY D O 1
ATOM 8772 N N . ILE D 1 67 ? -14.313 38.967 66.470 1.00 30.16 197 ILE D N 1
ATOM 8773 C CA . ILE D 1 67 ? -15.274 38.145 65.756 1.00 29.34 197 ILE D CA 1
ATOM 8774 C C . ILE D 1 67 ? -16.739 38.453 66.057 1.00 29.49 197 ILE D C 1
ATOM 8775 O O . ILE D 1 67 ? -17.564 38.498 65.148 1.00 29.83 197 ILE D O 1
ATOM 8780 N N . LEU D 1 68 ? -17.076 38.614 67.324 1.00 31.37 198 LEU D N 1
ATOM 8781 C CA . LEU D 1 68 ? -18.473 38.825 67.714 1.00 31.53 198 LEU D CA 1
ATOM 8782 C C . LEU D 1 68 ? -18.952 40.216 67.283 1.00 30.90 198 LEU D C 1
ATOM 8783 O O . LEU D 1 68 ? -20.137 40.450 66.982 1.00 29.44 198 LEU D O 1
ATOM 8788 N N . SER D 1 69 ? -18.021 41.146 67.264 1.00 32.03 199 SER D N 1
ATOM 8789 C CA . SER D 1 69 ? -18.339 42.489 66.845 1.00 37.37 199 SER D CA 1
ATOM 8790 C C . SER D 1 69 ? -18.683 42.473 65.344 1.00 38.34 199 SER D C 1
ATOM 8791 O O . SER D 1 69 ? -19.674 43.084 64.911 1.00 40.40 199 SER D O 1
ATOM 8794 N N . PHE D 1 70 ? -17.921 41.706 64.569 1.00 34.95 200 PHE D N 1
ATOM 8795 C CA . PHE D 1 70 ? -18.212 41.593 63.155 1.00 32.20 200 PHE D CA 1
ATOM 8796 C C . PHE D 1 70 ? -19.599 41.034 62.968 1.00 32.85 200 PHE D C 1
ATOM 8797 O O . PHE D 1 70 ? -20.287 41.460 62.085 1.00 32.82 200 PHE D O 1
ATOM 8805 N N . PHE D 1 71 ? -20.029 40.100 63.811 1.00 35.21 201 PHE D N 1
ATOM 8806 C CA . PHE D 1 71 ? -21.376 39.557 63.669 1.00 34.54 201 PHE D CA 1
ATOM 8807 C C . PHE D 1 71 ? -22.461 40.595 63.982 1.00 39.70 201 PHE D C 1
ATOM 8808 O O . PHE D 1 71 ? -23.543 40.579 63.388 1.00 38.57 201 PHE D O 1
ATOM 8816 N N . ALA D 1 72 ? -22.175 41.479 64.932 1.00 41.81 202 ALA D N 1
ATOM 8817 C CA . ALA D 1 72 ? -23.109 42.530 65.283 1.00 42.77 202 ALA D CA 1
ATOM 8818 C C . ALA D 1 72 ? -23.341 43.399 64.054 1.00 42.14 202 ALA D C 1
ATOM 8819 O O . ALA D 1 72 ? -24.491 43.699 63.708 1.00 40.79 202 ALA D O 1
ATOM 8821 N N . ALA D 1 73 ? -22.233 43.764 63.403 1.00 41.69 203 ALA D N 1
ATOM 8822 C CA . ALA D 1 73 ? -22.230 44.519 62.152 1.00 40.74 203 ALA D CA 1
ATOM 8823 C C . ALA D 1 73 ? -23.037 43.829 61.072 1.00 41.36 203 ALA D C 1
ATOM 8824 O O . ALA D 1 73 ? -23.890 44.440 60.452 1.00 46.18 203 ALA D O 1
ATOM 8826 N N . GLN D 1 74 ? -22.804 42.545 60.870 1.00 39.42 204 GLN D N 1
ATOM 8827 C CA . GLN D 1 74 ? -23.574 41.801 59.890 1.00 40.62 204 GLN D CA 1
ATOM 8828 C C . GLN D 1 74 ? -25.068 41.934 60.130 1.00 42.64 204 GLN D C 1
ATOM 8829 O O . GLN D 1 74 ? -25.839 41.905 59.184 1.00 40.93 204 GLN D O 1
ATOM 8835 N N . ALA D 1 75 ? -25.476 42.056 61.389 1.00 43.94 205 ALA D N 1
ATOM 8836 C CA . ALA D 1 75 ? -26.894 42.203 61.725 1.00 45.45 205 ALA D CA 1
ATOM 8837 C C . ALA D 1 75 ? -27.371 43.644 61.521 1.00 47.18 205 ALA D C 1
ATOM 8838 O O . ALA D 1 75 ? -28.574 43.907 61.468 1.00 49.20 205 ALA D O 1
ATOM 8840 N N . GLY D 1 76 ? -26.423 44.569 61.442 1.00 47.72 206 GLY D N 1
ATOM 8841 C CA . GLY D 1 76 ? -26.712 45.950 61.083 1.00 54.10 206 GLY D CA 1
ATOM 8842 C C . GLY D 1 76 ? -26.701 46.927 62.241 1.00 54.93 206 GLY D C 1
ATOM 8843 O O . GLY D 1 76 ? -27.480 47.871 62.260 1.00 58.05 206 GLY D O 1
ATOM 8844 N N . ALA D 1 77 ? -25.816 46.701 63.206 1.00 56.30 207 ALA D N 1
ATOM 8845 C CA . ALA D 1 77 ? -25.593 47.641 64.300 1.00 54.72 207 ALA D CA 1
ATOM 8846 C C . ALA D 1 77 ? -24.988 48.912 63.756 1.00 53.98 207 ALA D C 1
ATOM 8847 O O . ALA D 1 77 ? -24.159 48.853 62.862 1.00 53.67 207 ALA D O 1
ATOM 8849 N N . ARG D 1 78 ? -25.377 50.061 64.299 1.00 57.26 208 ARG D N 1
ATOM 8850 C CA . ARG D 1 78 ? -24.739 51.311 63.901 1.00 55.50 208 ARG D CA 1
ATOM 8851 C C . ARG D 1 78 ? -23.387 51.426 64.557 1.00 51.88 208 ARG D C 1
ATOM 8852 O O . ARG D 1 78 ? -22.423 51.862 63.930 1.00 52.15 208 ARG D O 1
ATOM 8860 N N . LYS D 1 79 ? -23.314 51.058 65.829 1.00 48.93 209 LYS D N 1
ATOM 8861 C CA . LYS D 1 79 ? -22.102 51.298 66.584 1.00 49.40 209 LYS D CA 1
ATOM 8862 C C . LYS D 1 79 ? -21.837 50.152 67.564 1.00 49.83 209 LYS D C 1
ATOM 8863 O O . LYS D 1 79 ? -22.749 49.694 68.266 1.00 45.78 209 LYS D O 1
ATOM 8869 N N . ILE D 1 80 ? -20.578 49.707 67.590 1.00 46.38 210 ILE D N 1
ATOM 8870 C CA . ILE D 1 80 ? -20.155 48.549 68.376 1.00 47.64 210 ILE D CA 1
ATOM 8871 C C . ILE D 1 80 ? -18.877 48.907 69.084 1.00 44.93 210 ILE D C 1
ATOM 8872 O O . ILE D 1 80 ? -17.886 49.233 68.448 1.00 48.09 210 ILE D O 1
ATOM 8877 N N . TYR D 1 81 ? -18.907 48.857 70.406 1.00 44.34 211 TYR D N 1
ATOM 8878 C CA . TYR D 1 81 ? -17.714 49.116 71.176 1.00 45.82 211 TYR D CA 1
ATOM 8879 C C . TYR D 1 81 ? -17.105 47.767 71.525 1.00 44.18 211 TYR D C 1
ATOM 8880 O O . TYR D 1 81 ? -17.801 46.864 71.983 1.00 46.02 211 TYR D O 1
ATOM 8889 N N . ALA D 1 82 ? -15.808 47.636 71.264 1.00 42.95 212 ALA D N 1
ATOM 8890 C CA . ALA D 1 82 ? -15.125 46.358 71.324 1.00 40.70 212 ALA D CA 1
ATOM 8891 C C . ALA D 1 82 ? -14.016 46.443 72.333 1.00 37.91 212 ALA D C 1
ATOM 8892 O O . ALA D 1 82 ? -12.969 46.992 72.050 1.00 38.61 212 ALA D O 1
ATOM 8894 N N . VAL D 1 83 ? -14.245 45.894 73.521 1.00 37.43 213 VAL D N 1
ATOM 8895 C CA . VAL D 1 83 ? -13.276 46.012 74.598 1.00 35.08 213 VAL D CA 1
ATOM 8896 C C . VAL D 1 83 ? -12.514 44.714 74.773 1.00 33.18 213 VAL D C 1
ATOM 8897 O O . VAL D 1 83 ? -13.120 43.647 74.751 1.00 35.16 213 VAL D O 1
ATOM 8901 N N . GLU D 1 84 ? -11.197 44.818 74.961 1.00 31.47 214 GLU D N 1
ATOM 8902 C CA . GLU D 1 84 ? -10.304 43.661 75.061 1.00 32.66 214 GLU D CA 1
ATOM 8903 C C . GLU D 1 84 ? -9.016 44.052 75.775 1.00 35.05 214 GLU D C 1
ATOM 8904 O O . GLU D 1 84 ? -8.320 44.974 75.345 1.00 35.67 214 GLU D O 1
ATOM 8910 N N . ALA D 1 85 ? -8.682 43.338 76.849 1.00 34.23 215 ALA D N 1
ATOM 8911 C CA . ALA D 1 85 ? -7.569 43.730 77.680 1.00 33.69 215 ALA D CA 1
ATOM 8912 C C . ALA D 1 85 ? -6.259 43.097 77.258 1.00 35.39 215 ALA D C 1
ATOM 8913 O O . ALA D 1 85 ? -5.196 43.616 77.600 1.00 35.44 215 ALA D O 1
ATOM 8915 N N . SER D 1 86 ? -6.292 41.996 76.499 1.00 35.07 216 SER D N 1
ATOM 8916 C CA . SER D 1 86 ? -5.020 41.435 76.002 1.00 36.55 216 SER D CA 1
ATOM 8917 C C . SER D 1 86 ? -4.434 42.259 74.842 1.00 33.59 216 SER D C 1
ATOM 8918 O O . SER D 1 86 ? -5.067 43.179 74.326 1.00 32.56 216 SER D O 1
ATOM 8921 N N . THR D 1 87 ? -3.208 41.919 74.453 1.00 35.90 217 THR D N 1
ATOM 8922 C CA . THR D 1 87 ? -2.586 42.486 73.254 1.00 35.83 217 THR D CA 1
ATOM 8923 C C . THR D 1 87 ? -3.335 42.080 71.972 1.00 38.61 217 THR D C 1
ATOM 8924 O O . THR D 1 87 ? -3.138 42.681 70.891 1.00 38.00 217 THR D O 1
ATOM 8928 N N . MET D 1 88 ? -4.222 41.083 72.071 1.00 38.26 218 MET D N 1
ATOM 8929 C CA . MET D 1 88 ? -5.150 40.804 70.960 1.00 37.85 218 MET D CA 1
ATOM 8930 C C . MET D 1 88 ? -5.940 42.054 70.503 1.00 37.38 218 MET D C 1
ATOM 8931 O O . MET D 1 88 ? -6.532 42.082 69.405 1.00 33.13 218 MET D O 1
ATOM 8936 N N . ALA D 1 89 ? -5.978 43.079 71.348 1.00 36.28 219 ALA D N 1
ATOM 8937 C CA . ALA D 1 89 ? -6.619 44.354 70.979 1.00 36.68 219 ALA D CA 1
ATOM 8938 C C . ALA D 1 89 ? -6.077 44.934 69.675 1.00 36.64 219 ALA D C 1
ATOM 8939 O O . ALA D 1 89 ? -6.847 45.374 68.831 1.00 35.66 219 ALA D O 1
ATOM 8941 N N . GLN D 1 90 ? -4.749 44.950 69.558 1.00 37.64 220 GLN D N 1
ATOM 8942 C CA . GLN D 1 90 ? -4.043 45.425 68.380 1.00 41.85 220 GLN D CA 1
ATOM 8943 C C . GLN D 1 90 ? -4.513 44.654 67.151 1.00 41.95 220 GLN D C 1
ATOM 8944 O O . GLN D 1 90 ? -4.797 45.255 66.105 1.00 42.18 220 GLN D O 1
ATOM 8950 N N . HIS D 1 91 ? -4.572 43.327 67.271 1.00 36.69 221 HIS D N 1
ATOM 8951 C CA . HIS D 1 91 ? -4.948 42.498 66.127 1.00 36.67 221 HIS D CA 1
ATOM 8952 C C . HIS D 1 91 ? -6.397 42.753 65.750 1.00 35.24 221 HIS D C 1
ATOM 8953 O O . HIS D 1 91 ? -6.742 42.779 64.569 1.00 35.33 221 HIS D O 1
ATOM 8960 N N . ALA D 1 92 ? -7.243 42.998 66.735 1.00 35.11 222 ALA D N 1
ATOM 8961 C CA . ALA D 1 92 ? -8.649 43.249 66.447 1.00 36.38 222 ALA D CA 1
ATOM 8962 C C . ALA D 1 92 ? -8.819 44.503 65.585 1.00 37.26 222 ALA D C 1
ATOM 8963 O O . ALA D 1 92 ? -9.626 44.510 64.667 1.00 36.12 222 ALA D O 1
ATOM 8965 N N . GLU D 1 93 ? -8.048 45.543 65.897 1.00 39.51 223 GLU D N 1
ATOM 8966 C CA . GLU D 1 93 ? -8.138 46.840 65.211 1.00 44.73 223 GLU D CA 1
ATOM 8967 C C . GLU D 1 93 ? -7.720 46.720 63.741 1.00 43.40 223 GLU D C 1
ATOM 8968 O O . GLU D 1 93 ? -8.457 47.144 62.853 1.00 40.94 223 GLU D O 1
ATOM 8974 N N . VAL D 1 94 ? -6.534 46.145 63.518 1.00 43.56 224 VAL D N 1
ATOM 8975 C CA . VAL D 1 94 ? -6.057 45.754 62.192 1.00 41.04 224 VAL D CA 1
ATOM 8976 C C . VAL D 1 94 ? -7.155 45.141 61.350 1.00 39.60 224 VAL D C 1
ATOM 8977 O O . VAL D 1 94 ? -7.276 45.474 60.180 1.00 42.55 224 VAL D O 1
ATOM 8981 N N . LEU D 1 95 ? -7.933 44.233 61.930 1.00 38.69 225 LEU D N 1
ATOM 8982 C CA . LEU D 1 95 ? -9.037 43.609 61.207 1.00 38.18 225 LEU D CA 1
ATOM 8983 C C . LEU D 1 95 ? -10.210 44.549 60.961 1.00 39.26 225 LEU D C 1
ATOM 8984 O O . LEU D 1 95 ? -10.890 44.456 59.926 1.00 38.27 225 LEU D O 1
ATOM 8989 N N . VAL D 1 96 ? -10.483 45.428 61.917 1.00 40.67 226 VAL D N 1
ATOM 8990 C CA . VAL D 1 96 ? -11.539 46.411 61.729 1.00 42.59 226 VAL D CA 1
ATOM 8991 C C . VAL D 1 96 ? -11.201 47.280 60.516 1.00 42.23 226 VAL D C 1
ATOM 8992 O O . VAL D 1 96 ? -12.068 47.566 59.701 1.00 41.96 226 VAL D O 1
ATOM 8996 N N . LYS D 1 97 ? -9.937 47.679 60.410 1.00 45.29 227 LYS D N 1
ATOM 8997 C CA . LYS D 1 97 ? -9.454 48.441 59.253 1.00 47.33 227 LYS D CA 1
ATOM 8998 C C . LYS D 1 97 ? -9.564 47.600 57.995 1.00 47.83 227 LYS D C 1
ATOM 8999 O O . LYS D 1 97 ? -10.255 47.985 57.048 1.00 45.55 227 LYS D O 1
ATOM 9005 N N . SER D 1 98 ? -8.925 46.428 58.014 1.00 46.65 228 SER D N 1
ATOM 9006 C CA . SER D 1 98 ? -8.921 45.536 56.859 1.00 46.22 228 SER D CA 1
ATOM 9007 C C . SER D 1 98 ? -10.315 45.135 56.403 1.00 41.85 228 SER D C 1
ATOM 9008 O O . SER D 1 98 ? -10.479 44.808 55.243 1.00 45.45 228 SER D O 1
ATOM 9011 N N . ASN D 1 99 ? -11.318 45.158 57.274 1.00 39.98 229 ASN D N 1
ATOM 9012 C CA . ASN D 1 99 ? -12.704 44.897 56.836 1.00 37.87 229 ASN D CA 1
ATOM 9013 C C . ASN D 1 99 ? -13.540 46.162 56.652 1.00 38.25 229 ASN D C 1
ATOM 9014 O O . ASN D 1 99 ? -14.768 46.093 56.510 1.00 34.14 229 ASN D O 1
ATOM 9019 N N . ASN D 1 100 ? -12.870 47.315 56.641 1.00 40.25 230 ASN D N 1
ATOM 9020 C CA . ASN D 1 100 ? -13.517 48.595 56.324 1.00 44.53 230 ASN D CA 1
ATOM 9021 C C . ASN D 1 100 ? -14.716 48.865 57.215 1.00 45.52 230 ASN D C 1
ATOM 9022 O O . ASN D 1 100 ? -15.838 49.036 56.735 1.00 40.49 230 ASN D O 1
ATOM 9027 N N . LEU D 1 101 ? -14.465 48.875 58.524 1.00 48.09 231 LEU D N 1
ATOM 9028 C CA . LEU D 1 101 ? -15.516 49.081 59.507 1.00 44.45 231 LEU D CA 1
ATOM 9029 C C . LEU D 1 101 ? -15.068 50.001 60.626 1.00 44.39 231 LEU D C 1
ATOM 9030 O O . LEU D 1 101 ? -15.641 49.962 61.712 1.00 50.33 231 LEU D O 1
ATOM 9035 N N . THR D 1 102 ? -14.060 50.835 60.376 1.00 47.42 232 THR D N 1
ATOM 9036 C CA . THR D 1 102 ? -13.536 51.709 61.417 1.00 51.08 232 THR D CA 1
ATOM 9037 C C . THR D 1 102 ? -14.546 52.753 61.852 1.00 53.95 232 THR D C 1
ATOM 9038 O O . THR D 1 102 ? -14.557 53.150 63.004 1.00 57.35 232 THR D O 1
ATOM 9042 N N . ASP D 1 103 ? -15.406 53.195 60.948 1.00 57.04 233 ASP D N 1
ATOM 9043 C CA . ASP D 1 103 ? -16.447 54.125 61.346 1.00 59.27 233 ASP D CA 1
ATOM 9044 C C . ASP D 1 103 ? -17.487 53.440 62.245 1.00 56.17 233 ASP D C 1
ATOM 9045 O O . ASP D 1 103 ? -18.067 54.100 63.089 1.00 57.72 233 ASP D O 1
ATOM 9050 N N . ARG D 1 104 ? -17.690 52.126 62.094 1.00 54.12 234 ARG D N 1
ATOM 9051 C CA . ARG D 1 104 ? -18.747 51.387 62.832 1.00 51.49 234 ARG D CA 1
ATOM 9052 C C . ARG D 1 104 ? -18.325 50.463 63.989 1.00 52.20 234 ARG D C 1
ATOM 9053 O O . ARG D 1 104 ? -19.188 49.970 64.729 1.00 50.13 234 ARG D O 1
ATOM 9061 N N . ILE D 1 105 ? -17.038 50.166 64.118 1.00 48.67 235 ILE D N 1
ATOM 9062 C CA . ILE D 1 105 ? -16.579 49.375 65.242 1.00 47.45 235 ILE D CA 1
ATOM 9063 C C . ILE D 1 105 ? -15.392 50.082 65.856 1.00 47.40 235 ILE D C 1
ATOM 9064 O O . ILE D 1 105 ? -14.448 50.462 65.162 1.00 45.30 235 ILE D O 1
ATOM 9069 N N . VAL D 1 106 ? -15.466 50.269 67.168 1.00 45.63 236 VAL D N 1
ATOM 9070 C CA . VAL D 1 106 ? -14.439 50.953 67.897 1.00 47.37 236 VAL D CA 1
ATOM 9071 C C . VAL D 1 106 ? -13.773 49.921 68.779 1.00 47.23 236 VAL D C 1
ATOM 9072 O O . VAL D 1 106 ? -14.436 49.247 69.556 1.00 51.43 236 VAL D O 1
ATOM 9076 N N . VAL D 1 107 ? -12.465 49.791 68.639 1.00 47.98 237 VAL D N 1
ATOM 9077 C CA . VAL D 1 107 ? -11.696 48.874 69.454 1.00 47.73 237 VAL D CA 1
ATOM 9078 C C . VAL D 1 107 ? -11.068 49.657 70.585 1.00 47.16 237 VAL D C 1
ATOM 9079 O O . VAL D 1 107 ? -10.171 50.476 70.365 1.00 51.67 237 VAL D O 1
ATOM 9083 N N . ILE D 1 108 ? -11.526 49.385 71.803 1.00 45.55 238 ILE D N 1
ATOM 9084 C CA . ILE D 1 108 ? -10.982 50.026 72.996 1.00 43.12 238 ILE D CA 1
ATOM 9085 C C . ILE D 1 108 ? -10.189 48.992 73.784 1.00 40.34 238 ILE D C 1
ATOM 9086 O O . ILE D 1 108 ? -10.786 48.072 74.338 1.00 38.14 238 ILE D O 1
ATOM 9091 N N . PRO D 1 109 ? -8.852 49.135 73.826 1.00 37.62 239 PRO D N 1
ATOM 9092 C CA . PRO D 1 109 ? -7.976 48.265 74.600 1.00 38.06 239 PRO D CA 1
ATOM 9093 C C . PRO D 1 109 ? -7.985 48.530 76.114 1.00 40.79 239 PRO D C 1
ATOM 9094 O O . PRO D 1 109 ? -7.899 49.679 76.560 1.00 41.15 239 PRO D O 1
ATOM 9098 N N . GLY D 1 110 ? -8.034 47.453 76.890 1.00 41.11 240 GLY D N 1
ATOM 9099 C CA . GLY D 1 110 ? -8.075 47.528 78.347 1.00 38.80 240 GLY D CA 1
ATOM 9100 C C . GLY D 1 110 ? -9.177 46.668 78.940 1.00 38.25 240 GLY D C 1
ATOM 9101 O O . GLY D 1 110 ? -10.006 46.088 78.224 1.00 37.36 240 GLY D O 1
ATOM 9102 N N . LYS D 1 111 ? -9.193 46.621 80.268 1.00 37.93 241 LYS D N 1
ATOM 9103 C CA . LYS D 1 111 ? -10.152 45.827 81.018 1.00 37.94 241 LYS D CA 1
ATOM 9104 C C . LYS D 1 111 ? -11.509 46.554 81.024 1.00 36.76 241 LYS D C 1
ATOM 9105 O O . LYS D 1 111 ? -11.568 47.771 81.169 1.00 38.17 241 LYS D O 1
ATOM 9111 N N . VAL D 1 112 ? -12.605 45.824 80.858 1.00 36.42 242 VAL D N 1
ATOM 9112 C CA . VAL D 1 112 ? -13.907 46.465 80.766 1.00 37.09 242 VAL D CA 1
ATOM 9113 C C . VAL D 1 112 ? -14.217 47.312 82.011 1.00 43.71 242 VAL D C 1
ATOM 9114 O O . VAL D 1 112 ? -14.901 48.336 81.926 1.00 48.91 242 VAL D O 1
ATOM 9118 N N . GLU D 1 113 ? -13.679 46.913 83.156 1.00 45.00 243 GLU D N 1
ATOM 9119 C CA . GLU D 1 113 ? -13.956 47.611 84.408 1.00 45.80 243 GLU D CA 1
ATOM 9120 C C . GLU D 1 113 ? -12.940 48.734 84.687 1.00 44.67 243 GLU D C 1
ATOM 9121 O O . GLU D 1 113 ? -13.050 49.416 85.689 1.00 46.24 243 GLU D O 1
ATOM 9127 N N . GLU D 1 114 ? -11.997 48.956 83.771 1.00 43.33 244 GLU D N 1
ATOM 9128 C CA . GLU D 1 114 ? -11.052 50.068 83.853 1.00 42.18 244 GLU D CA 1
ATOM 9129 C C . GLU D 1 114 ? -11.094 51.051 82.668 1.00 47.73 244 GLU D C 1
ATOM 9130 O O . GLU D 1 114 ? -10.283 51.971 82.620 1.00 52.50 244 GLU D O 1
ATOM 9136 N N . VAL D 1 115 ? -12.002 50.871 81.711 1.00 49.91 245 VAL D N 1
ATOM 9137 C CA . VAL D 1 115 ? -12.070 51.775 80.557 1.00 50.56 245 VAL D CA 1
ATOM 9138 C C . VAL D 1 115 ? -13.370 52.580 80.603 1.00 52.70 245 VAL D C 1
ATOM 9139 O O . VAL D 1 115 ? -14.271 52.281 81.385 1.00 51.58 245 VAL D O 1
ATOM 9143 N N . SER D 1 116 ? -13.453 53.604 79.759 1.00 54.27 246 SER D N 1
ATOM 9144 C CA . SER D 1 116 ? -14.665 54.406 79.629 1.00 55.11 246 SER D CA 1
ATOM 9145 C C . SER D 1 116 ? -15.268 54.226 78.259 1.00 55.04 246 SER D C 1
ATOM 9146 O O . SER D 1 116 ? -14.566 53.996 77.276 1.00 51.64 246 SER D O 1
ATOM 9149 N N . LEU D 1 117 ? -16.584 54.325 78.199 1.00 56.57 247 LEU D N 1
ATOM 9150 C CA . LEU D 1 117 ? -17.253 54.429 76.925 1.00 57.48 247 LEU D CA 1
ATOM 9151 C C . LEU D 1 117 ? -17.583 55.893 76.663 1.00 59.91 247 LEU D C 1
ATOM 9152 O O . LEU D 1 117 ? -17.643 56.691 77.590 1.00 60.89 247 LEU D O 1
ATOM 9157 N N . PRO D 1 118 ? -17.762 56.255 75.391 1.00 59.64 248 PRO D N 1
ATOM 9158 C CA . PRO D 1 118 ? -18.280 57.570 75.096 1.00 60.27 248 PRO D CA 1
ATOM 9159 C C . PRO D 1 118 ? -19.783 57.649 75.353 1.00 58.55 248 PRO D C 1
ATOM 9160 O O . PRO D 1 118 ? -20.251 58.689 75.806 1.00 62.60 248 PRO D O 1
ATOM 9164 N N . GLU D 1 119 ? -20.526 56.580 75.083 1.00 52.50 249 GLU D N 1
ATOM 9165 C CA . GLU D 1 119 ? -21.970 56.571 75.334 1.00 53.26 249 GLU D CA 1
ATOM 9166 C C . GLU D 1 119 ? -22.434 55.236 75.915 1.00 56.57 249 GLU D C 1
ATOM 9167 O O . GLU D 1 119 ? -21.643 54.312 76.080 1.00 55.65 249 GLU D O 1
ATOM 9173 N N . GLN D 1 120 ? -23.723 55.159 76.238 1.00 58.17 250 GLN D N 1
ATOM 9174 C CA . GLN D 1 120 ? -24.338 53.958 76.802 1.00 59.01 250 GLN D CA 1
ATOM 9175 C C . GLN D 1 120 ? -24.773 53.044 75.677 1.00 57.71 250 GLN D C 1
ATOM 9176 O O . GLN D 1 120 ? -24.870 53.505 74.542 1.00 65.40 250 GLN D O 1
ATOM 9182 N N . VAL D 1 121 ? -25.057 51.769 75.965 1.00 51.20 251 VAL D N 1
ATOM 9183 C CA . VAL D 1 121 ? -25.398 50.819 74.881 1.00 47.81 251 VAL D CA 1
ATOM 9184 C C . VAL D 1 121 ? -26.795 50.222 74.984 1.00 43.96 251 VAL D C 1
ATOM 9185 O O . VAL D 1 121 ? -27.377 50.181 76.054 1.00 46.75 251 VAL D O 1
ATOM 9189 N N . ASP D 1 122 ? -27.321 49.754 73.854 1.00 44.10 252 ASP D N 1
ATOM 9190 C CA . ASP D 1 122 ? -28.625 49.078 73.810 1.00 43.91 252 ASP D CA 1
ATOM 9191 C C . ASP D 1 122 ? -28.540 47.607 74.159 1.00 44.20 252 ASP D C 1
ATOM 9192 O O . ASP D 1 122 ? -29.536 47.019 74.571 1.00 44.70 252 ASP D O 1
ATOM 9197 N N . ILE D 1 123 ? -27.382 47.002 73.903 1.00 43.19 253 ILE D N 1
ATOM 9198 C CA . ILE D 1 123 ? -27.165 45.579 74.125 1.00 42.34 253 ILE D CA 1
ATOM 9199 C C . ILE D 1 123 ? -25.672 45.275 74.288 1.00 43.79 253 ILE D C 1
ATOM 9200 O O . ILE D 1 123 ? -24.799 45.963 73.709 1.00 41.37 253 ILE D O 1
ATOM 9205 N N . ILE D 1 124 ? -25.391 44.266 75.114 1.00 43.82 254 ILE D N 1
ATOM 9206 C CA . ILE D 1 124 ? -24.028 43.786 75.335 1.00 42.84 254 ILE D CA 1
ATOM 9207 C C . ILE D 1 124 ? -23.934 42.355 74.847 1.00 40.26 254 ILE D C 1
ATOM 9208 O O . ILE D 1 124 ? -24.858 41.552 75.020 1.00 39.61 254 ILE D O 1
ATOM 9213 N N . ILE D 1 125 ? -22.800 42.061 74.229 1.00 38.22 255 ILE D N 1
ATOM 9214 C CA . ILE D 1 125 ? -22.509 40.735 73.720 1.00 36.44 255 ILE D CA 1
ATOM 9215 C C . ILE D 1 125 ? -21.212 40.297 74.378 1.00 33.87 255 ILE D C 1
ATOM 9216 O O . ILE D 1 125 ? -20.309 41.113 74.588 1.00 32.04 255 ILE D O 1
ATOM 9221 N N . SER D 1 126 ? -21.129 39.021 74.736 1.00 31.91 256 SER D N 1
ATOM 9222 C CA . SER D 1 126 ? -19.849 38.458 75.176 1.00 31.67 256 SER D CA 1
ATOM 9223 C C . SER D 1 126 ? -19.840 36.958 75.079 1.00 27.99 256 SER D C 1
ATOM 9224 O O . SER D 1 126 ? -20.892 36.305 75.057 1.00 25.00 256 SER D O 1
ATOM 9227 N N . GLU D 1 127 ? -18.628 36.417 75.036 1.00 28.07 257 GLU D N 1
ATOM 9228 C CA . GLU D 1 127 ? -18.420 34.979 75.302 1.00 27.29 257 GLU D CA 1
ATOM 9229 C C . GLU D 1 127 ? -17.408 34.924 76.430 1.00 27.12 257 GLU D C 1
ATOM 9230 O O . GLU D 1 127 ? -16.179 34.988 76.214 1.00 29.25 257 GLU D O 1
ATOM 9236 N N . PRO D 1 128 ? -17.924 34.917 77.665 1.00 28.53 258 PRO D N 1
ATOM 9237 C CA . PRO D 1 128 ? -17.083 34.904 78.847 1.00 28.44 258 PRO D CA 1
ATOM 9238 C C . PRO D 1 128 ? -17.197 33.615 79.643 1.00 28.51 258 PRO D C 1
ATOM 9239 O O . PRO D 1 128 ? -16.797 33.600 80.808 1.00 30.48 258 PRO D O 1
ATOM 9243 N N . MET D 1 129 ? -17.771 32.571 79.052 1.00 27.58 259 MET D N 1
ATOM 9244 C CA . MET D 1 129 ? -18.005 31.329 79.772 1.00 27.96 259 MET D CA 1
ATOM 9245 C C . MET D 1 129 ? -16.745 30.473 79.853 1.00 29.06 259 MET D C 1
ATOM 9246 O O . MET D 1 129 ? -16.152 30.149 78.825 1.00 30.68 259 MET D O 1
ATOM 9251 N N . GLY D 1 130 ? -16.322 30.144 81.073 1.00 27.93 260 GLY D N 1
ATOM 9252 C CA . GLY D 1 130 ? -15.220 29.205 81.292 1.00 27.37 260 GLY D CA 1
ATOM 9253 C C . GLY D 1 130 ? -15.783 27.795 81.335 1.00 27.61 260 GLY D C 1
ATOM 9254 O O . GLY D 1 130 ? -17.013 27.604 81.250 1.00 24.96 260 GLY D O 1
ATOM 9255 N N . TYR D 1 131 ? -14.905 26.800 81.475 1.00 27.49 261 TYR D N 1
ATOM 9256 C CA . TYR D 1 131 ? -15.382 25.442 81.739 1.00 29.19 261 TYR D CA 1
ATOM 9257 C C . TYR D 1 131 ? -16.026 25.431 83.137 1.00 30.67 261 TYR D C 1
ATOM 9258 O O . TYR D 1 131 ? -15.682 26.253 84.007 1.00 28.21 261 TYR D O 1
ATOM 9267 N N . MET D 1 132 ? -17.008 24.536 83.288 1.00 32.11 262 MET D N 1
ATOM 9268 C CA . MET D 1 132 ? -17.936 24.541 84.403 1.00 33.13 262 MET D CA 1
ATOM 9269 C C . MET D 1 132 ? -18.625 25.900 84.501 1.00 31.02 262 MET D C 1
ATOM 9270 O O . MET D 1 132 ? -18.918 26.386 85.586 1.00 28.72 262 MET D O 1
ATOM 9275 N N . LEU D 1 133 ? -18.842 26.519 83.348 1.00 27.57 263 LEU D N 1
ATOM 9276 C CA . LEU D 1 133 ? -19.375 27.884 83.251 1.00 25.76 263 LEU D CA 1
ATOM 9277 C C . LEU D 1 133 ? -18.489 28.951 83.902 1.00 24.70 263 LEU D C 1
ATOM 9278 O O . LEU D 1 133 ? -18.149 29.917 83.256 1.00 25.30 263 LEU D O 1
ATOM 9283 N N . PHE D 1 134 ? -18.096 28.761 85.168 1.00 23.30 264 PHE D N 1
ATOM 9284 C CA . PHE D 1 134 ? -17.605 29.860 85.996 1.00 23.78 264 PHE D CA 1
ATOM 9285 C C . PHE D 1 134 ? -16.119 30.088 85.958 1.00 23.91 264 PHE D C 1
ATOM 9286 O O . PHE D 1 134 ? -15.662 31.180 86.308 1.00 22.89 264 PHE D O 1
ATOM 9294 N N . ASN D 1 135 ? -15.344 29.099 85.523 1.00 24.40 265 ASN D N 1
ATOM 9295 C CA . ASN D 1 135 ? -13.889 29.294 85.546 1.00 25.08 265 ASN D CA 1
ATOM 9296 C C . ASN D 1 135 ? -13.492 30.557 84.805 1.00 25.11 265 ASN D C 1
ATOM 9297 O O . ASN D 1 135 ? -14.132 30.942 83.844 1.00 27.85 265 ASN D O 1
ATOM 9302 N N . GLU D 1 136 ? -12.407 31.175 85.251 1.00 25.93 266 GLU D N 1
ATOM 9303 C CA . GLU D 1 136 ? -11.898 32.451 84.734 1.00 26.12 266 GLU D CA 1
ATOM 9304 C C . GLU D 1 136 ? -12.499 33.668 85.447 1.00 26.97 266 GLU D C 1
ATOM 9305 O O . GLU D 1 136 ? -11.891 34.742 85.448 1.00 26.48 266 GLU D O 1
ATOM 9311 N N . ARG D 1 137 ? -13.687 33.501 86.028 1.00 28.64 267 ARG D N 1
ATOM 9312 C CA . ARG D 1 137 ? -14.391 34.593 86.681 1.00 29.90 267 ARG D CA 1
ATOM 9313 C C . ARG D 1 137 ? -14.701 35.726 85.706 1.00 32.35 267 ARG D C 1
ATOM 9314 O O . ARG D 1 137 ? -14.877 36.881 86.111 1.00 33.85 267 ARG D O 1
ATOM 9322 N N . MET D 1 138 ? -14.791 35.412 84.417 1.00 32.38 268 MET D N 1
ATOM 9323 C CA . MET D 1 138 ? -15.079 36.464 83.460 1.00 32.86 268 MET D CA 1
ATOM 9324 C C . MET D 1 138 ? -16.555 36.891 83.521 1.00 34.19 268 MET D C 1
ATOM 9325 O O . MET D 1 138 ? -16.866 38.025 83.137 1.00 33.59 268 MET D O 1
ATOM 9330 N N . LEU D 1 139 ? -17.458 36.016 83.970 1.00 33.16 269 LEU D N 1
ATOM 9331 C CA . LEU D 1 139 ? -18.867 36.437 84.145 1.00 37.14 269 LEU D CA 1
ATOM 9332 C C . LEU D 1 139 ? -19.037 37.707 85.018 1.00 36.75 269 LEU D C 1
ATOM 9333 O O . LEU D 1 139 ? -19.958 38.487 84.808 1.00 38.18 269 LEU D O 1
ATOM 9338 N N . GLU D 1 140 ? -18.129 37.928 85.958 1.00 37.31 270 GLU D N 1
ATOM 9339 C CA . GLU D 1 140 ? -18.165 39.150 86.776 1.00 38.19 270 GLU D CA 1
ATOM 9340 C C . GLU D 1 140 ? -17.855 40.384 85.941 1.00 40.14 270 GLU D C 1
ATOM 9341 O O . GLU D 1 140 ? -18.417 41.457 86.180 1.00 39.96 270 GLU D O 1
ATOM 9347 N N . SER D 1 141 ? -16.960 40.236 84.967 1.00 37.66 271 SER D N 1
ATOM 9348 C CA . SER D 1 141 ? -16.655 41.321 84.049 1.00 36.47 271 SER D CA 1
ATOM 9349 C C . SER D 1 141 ? -17.888 41.621 83.170 1.00 36.18 271 SER D C 1
ATOM 9350 O O . SER D 1 141 ? -18.227 42.778 82.927 1.00 38.76 271 SER D O 1
ATOM 9353 N N . TYR D 1 142 ? -18.578 40.577 82.746 1.00 34.17 272 TYR D N 1
ATOM 9354 C CA . TYR D 1 142 ? -19.807 40.698 81.963 1.00 34.53 272 TYR D CA 1
ATOM 9355 C C . TYR D 1 142 ? -20.921 41.372 82.757 1.00 37.47 272 TYR D C 1
ATOM 9356 O O . TYR D 1 142 ? -21.625 42.239 82.232 1.00 37.59 272 TYR D O 1
ATOM 9365 N N . LEU D 1 143 ? -21.098 40.967 84.009 1.00 39.24 273 LEU D N 1
ATOM 9366 C CA . LEU D 1 143 ? -22.146 41.551 84.842 1.00 38.80 273 LEU D CA 1
ATOM 9367 C C . LEU D 1 143 ? -21.865 43.010 85.114 1.00 38.23 273 LEU D C 1
ATOM 9368 O O . LEU D 1 143 ? -22.759 43.853 85.028 1.00 39.35 273 LEU D O 1
ATOM 9373 N N . HIS D 1 144 ? -20.604 43.290 85.396 1.00 36.30 274 HIS D N 1
ATOM 9374 C CA . HIS D 1 144 ? -20.106 44.611 85.684 1.00 37.01 274 HIS D CA 1
ATOM 9375 C C . HIS D 1 144 ? -20.274 45.620 84.539 1.00 39.27 274 HIS D C 1
ATOM 9376 O O . HIS D 1 144 ? -20.343 46.825 84.776 1.00 35.44 274 HIS D O 1
ATOM 9383 N N . ALA D 1 145 ? -20.277 45.135 83.300 1.00 40.77 275 ALA D N 1
ATOM 9384 C CA . ALA D 1 145 ? -20.374 46.016 82.128 1.00 41.15 275 ALA D CA 1
ATOM 9385 C C . ALA D 1 145 ? -21.771 46.640 81.966 1.00 42.73 275 ALA D C 1
ATOM 9386 O O . ALA D 1 145 ? -21.951 47.582 81.175 1.00 43.85 275 ALA D O 1
ATOM 9388 N N . LYS D 1 146 ? -22.747 46.107 82.703 1.00 43.83 276 LYS D N 1
ATOM 9389 C CA . LYS D 1 146 ? -24.073 46.703 82.780 1.00 42.75 276 LYS D CA 1
ATOM 9390 C C . LYS D 1 146 ? -24.075 48.123 83.333 1.00 42.87 276 LYS D C 1
ATOM 9391 O O . LYS D 1 146 ? -25.092 48.796 83.251 1.00 44.20 276 LYS D O 1
ATOM 9397 N N . LYS D 1 147 ? -22.941 48.593 83.843 1.00 40.42 277 LYS D N 1
ATOM 9398 C CA . LYS D 1 147 ? -22.779 50.009 84.156 1.00 42.51 277 LYS D CA 1
ATOM 9399 C C . LYS D 1 147 ? -22.820 50.902 82.893 1.00 49.80 277 LYS D C 1
ATOM 9400 O O . LYS D 1 147 ? -22.768 52.138 82.983 1.00 52.44 277 LYS D O 1
ATOM 9406 N N . TYR D 1 148 ? -22.864 50.267 81.722 1.00 50.52 278 TYR D N 1
ATOM 9407 C CA . TYR D 1 148 ? -22.953 50.949 80.443 1.00 43.17 278 TYR D CA 1
ATOM 9408 C C . TYR D 1 148 ? -24.246 50.580 79.720 1.00 42.66 278 TYR D C 1
ATOM 9409 O O . TYR D 1 148 ? -24.495 51.055 78.613 1.00 44.00 278 TYR D O 1
ATOM 9418 N N . LEU D 1 149 ? -25.082 49.751 80.344 1.00 44.24 279 LEU D N 1
ATOM 9419 C CA . LEU D 1 149 ? -26.310 49.310 79.713 1.00 45.72 279 LEU D CA 1
ATOM 9420 C C . LEU D 1 149 ? -27.445 50.286 79.986 1.00 52.75 279 LEU D C 1
ATOM 9421 O O . LEU D 1 149 ? -27.609 50.759 81.099 1.00 53.60 279 LEU D O 1
ATOM 9426 N N . LYS D 1 150 ? -28.228 50.571 78.951 1.00 56.86 280 LYS D N 1
ATOM 9427 C CA . LYS D 1 150 ? -29.429 51.377 79.087 1.00 58.24 280 LYS D CA 1
ATOM 9428 C C . LYS D 1 150 ? -30.565 50.541 79.672 1.00 56.79 280 LYS D C 1
ATOM 9429 O O . LYS D 1 150 ? -30.622 49.340 79.447 1.00 56.22 280 LYS D O 1
ATOM 9435 N N . PRO D 1 151 ? -31.488 51.180 80.409 1.00 57.29 281 PRO D N 1
ATOM 9436 C CA . PRO D 1 151 ? -32.638 50.484 81.010 1.00 56.39 281 PRO D CA 1
ATOM 9437 C C . PRO D 1 151 ? -33.440 49.643 80.031 1.00 55.12 281 PRO D C 1
ATOM 9438 O O . PRO D 1 151 ? -33.626 50.047 78.892 1.00 57.37 281 PRO D O 1
ATOM 9442 N N . SER D 1 152 ? -33.911 48.484 80.485 1.00 55.51 282 SER D N 1
ATOM 9443 C CA . SER D 1 152 ? -34.682 47.540 79.649 1.00 58.97 282 SER D CA 1
ATOM 9444 C C . SER D 1 152 ? -33.901 46.967 78.449 1.00 59.40 282 SER D C 1
ATOM 9445 O O . SER D 1 152 ? -34.449 46.165 77.681 1.00 56.54 282 SER D O 1
ATOM 9448 N N . GLY D 1 153 ? -32.639 47.379 78.293 1.00 59.88 283 GLY D N 1
ATOM 9449 C CA . GLY D 1 153 ? -31.753 46.843 77.258 1.00 60.17 283 GLY D CA 1
ATOM 9450 C C . GLY D 1 153 ? -31.276 45.422 77.549 1.00 57.44 283 GLY D C 1
ATOM 9451 O O . GLY D 1 153 ? -31.478 44.904 78.646 1.00 55.14 283 GLY D O 1
ATOM 9452 N N . ASN D 1 154 ? -30.616 44.801 76.570 1.00 55.45 284 ASN D N 1
ATOM 9453 C CA . ASN D 1 154 ? -30.417 43.356 76.592 1.00 49.89 284 ASN D CA 1
ATOM 9454 C C . ASN D 1 154 ? -28.969 42.881 76.692 1.00 48.43 284 ASN D C 1
ATOM 9455 O O . ASN D 1 154 ? -28.015 43.651 76.522 1.00 46.04 284 ASN D O 1
ATOM 9460 N N . MET D 1 155 ? -28.847 41.593 77.007 1.00 46.74 285 MET D N 1
ATOM 9461 C CA . MET D 1 155 ? -27.579 40.916 77.233 1.00 46.56 285 MET D CA 1
ATOM 9462 C C . MET D 1 155 ? -27.540 39.691 76.340 1.00 43.29 285 MET D C 1
ATOM 9463 O O . MET D 1 155 ? -28.463 38.879 76.363 1.00 37.49 285 MET D O 1
ATOM 9468 N N . PHE D 1 156 ? -26.474 39.552 75.563 1.00 42.39 286 PHE D N 1
ATOM 9469 C CA . PHE D 1 156 ? -26.329 38.415 74.660 1.00 41.95 286 PHE D CA 1
ATOM 9470 C C . PHE D 1 156 ? -25.006 37.688 74.934 1.00 38.88 286 PHE D C 1
ATOM 9471 O O . PHE D 1 156 ? -23.938 38.195 74.586 1.00 38.56 286 PHE D O 1
ATOM 9479 N N . PRO D 1 157 ? -25.037 36.533 75.590 1.00 35.97 287 PRO D N 1
ATOM 9480 C CA . PRO D 1 157 ? -26.217 35.848 76.085 1.00 34.57 287 PRO D CA 1
ATOM 9481 C C . PRO D 1 157 ? -26.851 36.467 77.347 1.00 33.45 287 PRO D C 1
ATOM 9482 O O . PRO D 1 157 ? -26.255 37.311 78.035 1.00 27.99 287 PRO D O 1
ATOM 9486 N N . THR D 1 158 ? -28.038 35.980 77.650 1.00 34.06 288 THR D N 1
ATOM 9487 C CA . THR D 1 158 ? -28.937 36.641 78.575 1.00 37.72 288 THR D CA 1
ATOM 9488 C C . THR D 1 158 ? -29.074 35.878 79.919 1.00 39.88 288 THR D C 1
ATOM 9489 O O . THR D 1 158 ? -29.060 36.494 80.980 1.00 40.43 288 THR D O 1
ATOM 9493 N N . ILE D 1 159 ? -29.196 34.551 79.867 1.00 39.61 289 ILE D N 1
ATOM 9494 C CA . ILE D 1 159 ? -29.035 33.703 81.045 1.00 39.33 289 ILE D CA 1
ATOM 9495 C C . ILE D 1 159 ? -27.967 32.622 80.823 1.00 40.71 289 ILE D C 1
ATOM 9496 O O . ILE D 1 159 ? -27.546 32.371 79.693 1.00 38.53 289 ILE D O 1
ATOM 9501 N N . GLY D 1 160 ? -27.542 31.981 81.908 1.00 40.60 290 GLY D N 1
ATOM 9502 C CA . GLY D 1 160 ? -26.749 30.754 81.840 1.00 37.81 290 GLY D CA 1
ATOM 9503 C C . GLY D 1 160 ? -27.254 29.748 82.851 1.00 37.42 290 GLY D C 1
ATOM 9504 O O . GLY D 1 160 ? -27.512 30.109 84.003 1.00 38.55 290 GLY D O 1
ATOM 9505 N N . ASP D 1 161 ? -27.421 28.501 82.417 1.00 33.16 291 ASP D N 1
ATOM 9506 C CA . ASP D 1 161 ? -27.787 27.390 83.279 1.00 32.42 291 ASP D CA 1
ATOM 9507 C C . ASP D 1 161 ? -26.613 26.441 83.447 1.00 32.35 291 ASP D C 1
ATOM 9508 O O . ASP D 1 161 ? -26.191 25.807 82.467 1.00 29.14 291 ASP D O 1
ATOM 9513 N N . VAL D 1 162 ? -26.100 26.313 84.667 1.00 31.93 292 VAL D N 1
ATOM 9514 C CA . VAL D 1 162 ? -25.144 25.241 84.969 1.00 32.58 292 VAL D CA 1
ATOM 9515 C C . VAL D 1 162 ? -25.922 23.995 85.403 1.00 32.24 292 VAL D C 1
ATOM 9516 O O . VAL D 1 162 ? -26.875 24.092 86.163 1.00 30.37 292 VAL D O 1
ATOM 9520 N N . HIS D 1 163 ? -25.534 22.847 84.851 1.00 29.51 293 HIS D N 1
ATOM 9521 C CA . HIS D 1 163 ? -26.137 21.558 85.148 1.00 30.56 293 HIS D CA 1
ATOM 9522 C C . HIS D 1 163 ? -25.140 20.695 85.901 1.00 29.52 293 HIS D C 1
ATOM 9523 O O . HIS D 1 163 ? -23.957 20.661 85.574 1.00 29.07 293 HIS D O 1
ATOM 9530 N N . LEU D 1 164 ? -25.652 19.995 86.898 1.00 31.05 294 LEU D N 1
ATOM 9531 C CA . LEU D 1 164 ? -24.910 19.056 87.730 1.00 31.32 294 LEU D CA 1
ATOM 9532 C C . LEU D 1 164 ? -25.712 17.773 87.713 1.00 30.98 294 LEU D C 1
ATOM 9533 O O . LEU D 1 164 ? -26.926 17.834 87.802 1.00 34.17 294 LEU D O 1
ATOM 9538 N N . ALA D 1 165 ? -25.043 16.631 87.622 1.00 28.96 295 ALA D N 1
ATOM 9539 C CA . ALA D 1 165 ? -25.692 15.324 87.689 1.00 28.83 295 ALA D CA 1
ATOM 9540 C C . ALA D 1 165 ? -24.710 14.300 88.205 1.00 28.80 295 ALA D C 1
ATOM 9541 O O . ALA D 1 165 ? -23.504 14.447 88.019 1.00 28.92 295 ALA D O 1
ATOM 9543 N N . PRO D 1 166 ? -25.215 13.257 88.870 1.00 29.47 296 PRO D N 1
ATOM 9544 C CA . PRO D 1 166 ? -24.343 12.244 89.446 1.00 28.82 296 PRO D CA 1
ATOM 9545 C C . PRO D 1 166 ? -23.965 11.208 88.425 1.00 27.94 296 PRO D C 1
ATOM 9546 O O . PRO D 1 166 ? -24.774 10.892 87.570 1.00 25.17 296 PRO D O 1
ATOM 9550 N N . PHE D 1 167 ? -22.758 10.658 88.527 1.00 26.47 297 PHE D N 1
ATOM 9551 C CA . PHE D 1 167 ? -22.316 9.677 87.555 1.00 26.54 297 PHE D CA 1
ATOM 9552 C C . PHE D 1 167 ? -21.654 8.495 88.215 1.00 26.71 297 PHE D C 1
ATOM 9553 O O . PHE D 1 167 ? -21.191 8.600 89.350 1.00 28.12 297 PHE D O 1
ATOM 9561 N N . THR D 1 168 ? -21.614 7.377 87.486 1.00 28.04 298 THR D N 1
ATOM 9562 C CA . THR D 1 168 ? -20.805 6.202 87.857 1.00 29.43 298 THR D CA 1
ATOM 9563 C C . THR D 1 168 ? -19.777 5.928 86.752 1.00 28.07 298 THR D C 1
ATOM 9564 O O . THR D 1 168 ? -20.094 5.996 85.588 1.00 30.12 298 THR D O 1
ATOM 9568 N N . ASP D 1 169 ? -18.539 5.645 87.142 1.00 28.32 299 ASP D N 1
ATOM 9569 C CA . ASP D 1 169 ? -17.431 5.422 86.235 1.00 26.31 299 ASP D CA 1
ATOM 9570 C C . ASP D 1 169 ? -16.361 4.773 87.068 1.00 26.31 299 ASP D C 1
ATOM 9571 O O . ASP D 1 169 ? -15.423 5.423 87.548 1.00 25.53 299 ASP D O 1
ATOM 9576 N N . GLU D 1 170 ? -16.523 3.479 87.261 1.00 25.53 300 GLU D N 1
ATOM 9577 C CA . GLU D 1 170 ? -15.670 2.734 88.134 1.00 24.67 300 GLU D CA 1
ATOM 9578 C C . GLU D 1 170 ? -14.208 2.850 87.675 1.00 24.97 300 GLU D C 1
ATOM 9579 O O . GLU D 1 170 ? -13.301 2.937 88.511 1.00 26.10 300 GLU D O 1
ATOM 9585 N N . GLN D 1 171 ? -13.975 2.868 86.377 1.00 23.53 301 GLN D N 1
ATOM 9586 C CA . GLN D 1 171 ? -12.596 2.915 85.866 1.00 25.69 301 GLN D CA 1
ATOM 9587 C C . GLN D 1 171 ? -11.890 4.228 86.137 1.00 25.96 301 GLN D C 1
ATOM 9588 O O . GLN D 1 171 ? -10.724 4.243 86.534 1.00 27.03 301 GLN D O 1
ATOM 9594 N N . LEU D 1 172 ? -12.608 5.329 85.970 1.00 25.81 302 LEU D N 1
ATOM 9595 C CA . LEU D 1 172 ? -12.039 6.622 86.265 1.00 27.71 302 LEU D CA 1
ATOM 9596 C C . LEU D 1 172 ? -11.635 6.672 87.720 1.00 28.92 302 LEU D C 1
ATOM 9597 O O . LEU D 1 172 ? -10.522 7.095 88.034 1.00 31.19 302 LEU D O 1
ATOM 9602 N N . TYR D 1 173 ? -12.548 6.236 88.598 1.00 30.10 303 TYR D N 1
ATOM 9603 C CA . TYR D 1 173 ? -12.297 6.204 90.032 1.00 29.45 303 TYR D CA 1
ATOM 9604 C C . TYR D 1 173 ? -11.058 5.394 90.336 1.00 30.80 303 TYR D C 1
ATOM 9605 O O . TYR D 1 173 ? -10.245 5.810 91.139 1.00 30.20 303 TYR D O 1
ATOM 9614 N N . MET D 1 174 ? -10.911 4.246 89.692 1.00 30.66 304 MET D N 1
ATOM 9615 C CA . MET D 1 174 ? -9.861 3.295 90.081 1.00 32.76 304 MET D CA 1
ATOM 9616 C C . MET D 1 174 ? -8.495 3.728 89.586 1.00 30.31 304 MET D C 1
ATOM 9617 O O . MET D 1 174 ? -7.490 3.534 90.271 1.00 29.88 304 MET D O 1
ATOM 9622 N N . GLU D 1 175 ? -8.491 4.344 88.416 1.00 32.29 305 GLU D N 1
ATOM 9623 C CA . GLU D 1 175 ? -7.301 4.913 87.786 1.00 33.84 305 GLU D CA 1
ATOM 9624 C C . GLU D 1 175 ? -6.530 5.902 88.683 1.00 31.95 305 GLU D C 1
ATOM 9625 O O . GLU D 1 175 ? -5.326 6.088 88.525 1.00 32.63 305 GLU D O 1
ATOM 9631 N N . GLN D 1 176 ? -7.217 6.535 89.625 1.00 30.62 306 GLN D N 1
ATOM 9632 C CA . GLN D 1 176 ? -6.552 7.458 90.540 1.00 30.27 306 GLN D CA 1
ATOM 9633 C C . GLN D 1 176 ? -5.567 6.688 91.439 1.00 31.67 306 GLN D C 1
ATOM 9634 O O . GLN D 1 176 ? -4.419 7.111 91.631 1.00 30.03 306 GLN D O 1
ATOM 9640 N N . PHE D 1 177 ? -6.008 5.541 91.957 1.00 31.63 307 PHE D N 1
ATOM 9641 C CA . PHE D 1 177 ? -5.170 4.708 92.829 1.00 31.13 307 PHE D CA 1
ATOM 9642 C C . PHE D 1 177 ? -4.093 3.986 92.060 1.00 31.34 307 PHE D C 1
ATOM 9643 O O . PHE D 1 177 ? -2.990 3.798 92.562 1.00 33.97 307 PHE D O 1
ATOM 9651 N N . THR D 1 178 ? -4.410 3.629 90.829 1.00 31.97 308 THR D N 1
ATOM 9652 C CA . THR D 1 178 ? -3.455 3.071 89.903 1.00 32.68 308 THR D CA 1
ATOM 9653 C C . THR D 1 178 ? -2.317 4.032 89.687 1.00 32.04 308 THR D C 1
ATOM 9654 O O . THR D 1 178 ? -1.154 3.658 89.773 1.00 29.67 308 THR D O 1
ATOM 9658 N N . LYS D 1 179 ? -2.653 5.275 89.397 1.00 29.36 309 LYS D N 1
ATOM 9659 C CA . LYS D 1 179 ? -1.630 6.292 89.212 1.00 30.67 309 LYS D CA 1
ATOM 9660 C C . LYS D 1 179 ? -0.832 6.468 90.497 1.00 26.45 309 LYS D C 1
ATOM 9661 O O . LYS D 1 179 ? 0.403 6.448 90.476 1.00 23.33 309 LYS D O 1
ATOM 9667 N N . ALA D 1 180 ? -1.542 6.585 91.622 1.00 23.24 310 ALA D N 1
ATOM 9668 C CA . ALA D 1 180 ? -0.873 6.865 92.877 1.00 21.69 310 ALA D CA 1
ATOM 9669 C C . ALA D 1 180 ? 0.030 5.713 93.308 1.00 22.25 310 ALA D C 1
ATOM 9670 O O . ALA D 1 180 ? 1.057 5.944 93.951 1.00 24.55 310 ALA D O 1
ATOM 9672 N N . ASN D 1 181 ? -0.305 4.481 92.931 1.00 20.08 311 ASN D N 1
ATOM 9673 C CA . ASN D 1 181 ? 0.472 3.341 93.401 1.00 19.82 311 ASN D CA 1
ATOM 9674 C C . ASN D 1 181 ? 1.869 3.240 92.799 1.00 19.16 311 ASN D C 1
ATOM 9675 O O . ASN D 1 181 ? 2.620 2.357 93.168 1.00 18.86 311 ASN D O 1
ATOM 9680 N N . PHE D 1 182 ? 2.224 4.130 91.903 1.00 19.17 312 PHE D N 1
ATOM 9681 C CA . PHE D 1 182 ? 3.614 4.318 91.581 1.00 21.36 312 PHE D CA 1
ATOM 9682 C C . PHE D 1 182 ? 4.438 4.463 92.867 1.00 21.99 312 PHE D C 1
ATOM 9683 O O . PHE D 1 182 ? 5.519 3.922 92.949 1.00 23.11 312 PHE D O 1
ATOM 9691 N N . TRP D 1 183 ? 3.938 5.181 93.874 1.00 21.51 313 TRP D N 1
ATOM 9692 C CA . TRP D 1 183 ? 4.726 5.412 95.102 1.00 22.83 313 TRP D CA 1
ATOM 9693 C C . TRP D 1 183 ? 4.759 4.201 96.027 1.00 22.81 313 TRP D C 1
ATOM 9694 O O . TRP D 1 183 ? 5.601 4.125 96.921 1.00 24.10 313 TRP D O 1
ATOM 9705 N N . TYR D 1 184 ? 3.853 3.247 95.820 1.00 22.12 314 TYR D N 1
ATOM 9706 C CA . TYR D 1 184 ? 3.776 2.079 96.680 1.00 20.95 314 TYR D CA 1
ATOM 9707 C C . TYR D 1 184 ? 4.745 1.018 96.214 1.00 21.72 314 TYR D C 1
ATOM 9708 O O . TYR D 1 184 ? 4.367 -0.066 95.772 1.00 20.07 314 TYR D O 1
ATOM 9717 N N . GLN D 1 185 ? 6.023 1.355 96.280 1.00 24.15 315 GLN D N 1
ATOM 9718 C CA . GLN D 1 185 ? 7.042 0.353 96.119 1.00 26.12 315 GLN D CA 1
ATOM 9719 C C . GLN D 1 185 ? 8.176 0.506 97.122 1.00 26.12 315 GLN D C 1
ATOM 9720 O O . GLN D 1 185 ? 8.603 1.623 97.459 1.00 23.98 315 GLN D O 1
ATOM 9726 N N . PRO D 1 186 ? 8.630 -0.628 97.630 1.00 24.23 316 PRO D N 1
ATOM 9727 C CA . PRO D 1 186 ? 9.592 -0.672 98.693 1.00 23.72 316 PRO D CA 1
ATOM 9728 C C . PRO D 1 186 ? 11.030 -0.558 98.179 1.00 24.53 316 PRO D C 1
ATOM 9729 O O . PRO D 1 186 ? 11.911 -0.284 98.965 1.00 23.20 316 PRO D O 1
ATOM 9733 N N . SER D 1 187 ? 11.266 -0.705 96.874 1.00 24.07 317 SER D N 1
ATOM 9734 C CA . SER D 1 187 ? 12.613 -0.551 96.360 1.00 24.53 317 SER D CA 1
ATOM 9735 C C . SER D 1 187 ? 12.612 -0.032 94.936 1.00 25.06 317 SER D C 1
ATOM 9736 O O . SER D 1 187 ? 12.898 -0.764 93.986 1.00 25.24 317 SER D O 1
ATOM 9739 N N . PHE D 1 188 ? 12.240 1.240 94.794 1.00 24.94 318 PHE D N 1
ATOM 9740 C CA . PHE D 1 188 ? 12.409 1.953 93.551 1.00 24.11 318 PHE D CA 1
ATOM 9741 C C . PHE D 1 188 ? 13.888 2.355 93.473 1.00 24.64 318 PHE D C 1
ATOM 9742 O O . PHE D 1 188 ? 14.314 3.265 94.174 1.00 24.59 318 PHE D O 1
ATOM 9750 N N . HIS D 1 189 ? 14.664 1.671 92.636 1.00 24.63 319 HIS D N 1
ATOM 9751 C CA . HIS D 1 189 ? 16.119 1.853 92.615 1.00 25.07 319 HIS D CA 1
ATOM 9752 C C . HIS D 1 189 ? 16.689 1.884 94.045 1.00 26.35 319 HIS D C 1
ATOM 9753 O O . HIS D 1 189 ? 17.572 2.689 94.350 1.00 26.41 319 HIS D O 1
ATOM 9760 N N . GLY D 1 190 ? 16.175 1.006 94.908 1.00 25.41 320 GLY D N 1
ATOM 9761 C CA . GLY D 1 190 ? 16.655 0.871 96.283 1.00 24.55 320 GLY D CA 1
ATOM 9762 C C . GLY D 1 190 ? 15.985 1.767 97.312 1.00 24.95 320 GLY D C 1
ATOM 9763 O O . GLY D 1 190 ? 16.285 1.673 98.496 1.00 25.16 320 GLY D O 1
ATOM 9764 N N . VAL D 1 191 ? 15.032 2.590 96.891 1.00 24.59 321 VAL D N 1
ATOM 9765 C CA . VAL D 1 191 ? 14.378 3.532 97.776 1.00 24.75 321 VAL D CA 1
ATOM 9766 C C . VAL D 1 191 ? 12.914 3.137 98.044 1.00 25.74 321 VAL D C 1
ATOM 9767 O O . VAL D 1 191 ? 12.167 2.823 97.121 1.00 24.96 321 VAL D O 1
ATOM 9771 N N . ASP D 1 192 ? 12.523 3.136 99.315 1.00 24.69 322 ASP D N 1
ATOM 9772 C CA . ASP D 1 192 ? 11.145 2.822 99.687 1.00 25.11 322 ASP D CA 1
ATOM 9773 C C . ASP D 1 192 ? 10.333 4.086 99.517 1.00 23.16 322 ASP D C 1
ATOM 9774 O O . ASP D 1 192 ? 10.535 5.034 100.253 1.00 23.01 322 ASP D O 1
ATOM 9779 N N . LEU D 1 193 ? 9.427 4.104 98.544 1.00 22.36 323 LEU D N 1
ATOM 9780 C CA . LEU D 1 193 ? 8.647 5.305 98.231 1.00 22.88 323 LEU D CA 1
ATOM 9781 C C . LEU D 1 193 ? 7.284 5.396 98.916 1.00 24.58 323 LEU D C 1
ATOM 9782 O O . LEU D 1 193 ? 6.575 6.396 98.753 1.00 24.65 323 LEU D O 1
ATOM 9787 N N . SER D 1 194 ? 6.915 4.375 99.683 1.00 26.33 324 SER D N 1
ATOM 9788 C CA . SER D 1 194 ? 5.501 4.171 100.040 1.00 26.03 324 SER D CA 1
ATOM 9789 C C . SER D 1 194 ? 4.883 5.221 100.949 1.00 25.68 324 SER D C 1
ATOM 9790 O O . SER D 1 194 ? 3.671 5.439 100.916 1.00 26.55 324 SER D O 1
ATOM 9793 N N . ALA D 1 195 ? 5.689 5.915 101.735 1.00 24.98 325 ALA D N 1
ATOM 9794 C CA . ALA D 1 195 ? 5.135 6.925 102.600 1.00 25.16 325 ALA D CA 1
ATOM 9795 C C . ALA D 1 195 ? 4.493 8.069 101.867 1.00 25.10 325 ALA D C 1
ATOM 9796 O O . ALA D 1 195 ? 3.784 8.854 102.498 1.00 27.68 325 ALA D O 1
ATOM 9798 N N . LEU D 1 196 ? 4.741 8.233 100.565 1.00 25.23 326 LEU D N 1
ATOM 9799 C CA . LEU D 1 196 ? 4.117 9.338 99.833 1.00 24.57 326 LEU D CA 1
ATOM 9800 C C . LEU D 1 196 ? 2.846 8.967 99.074 1.00 23.06 326 LEU D C 1
ATOM 9801 O O . LEU D 1 196 ? 2.236 9.828 98.420 1.00 23.19 326 LEU D O 1
ATOM 9806 N N . ARG D 1 197 ? 2.437 7.711 99.141 1.00 22.12 327 ARG D N 1
ATOM 9807 C CA . ARG D 1 197 ? 1.300 7.274 98.326 1.00 23.14 327 ARG D CA 1
ATOM 9808 C C . ARG D 1 197 ? 0.021 8.020 98.672 1.00 22.04 327 ARG D C 1
ATOM 9809 O O . ARG D 1 197 ? -0.753 8.372 97.785 1.00 23.51 327 ARG D O 1
ATOM 9817 N N . GLY D 1 198 ? -0.208 8.242 99.950 1.00 22.84 328 GLY D N 1
ATOM 9818 C CA . GLY D 1 198 ? -1.432 8.916 100.389 1.00 23.94 328 GLY D CA 1
ATOM 9819 C C . GLY D 1 198 ? -1.501 10.316 99.828 1.00 22.46 328 GLY D C 1
ATOM 9820 O O . GLY D 1 198 ? -2.539 10.761 99.349 1.00 21.53 328 GLY D O 1
ATOM 9821 N N . ALA D 1 199 ? -0.363 11.003 99.872 1.00 23.47 329 ALA D N 1
ATOM 9822 C CA . ALA D 1 199 ? -0.262 12.364 99.334 1.00 23.76 329 ALA D CA 1
ATOM 9823 C C . ALA D 1 199 ? -0.513 12.357 97.844 1.00 24.99 329 ALA D C 1
ATOM 9824 O O . ALA D 1 199 ? -1.156 13.273 97.329 1.00 26.16 329 ALA D O 1
ATOM 9826 N N . ALA D 1 200 ? -0.033 11.314 97.157 1.00 24.41 330 ALA D N 1
ATOM 9827 C CA . ALA D 1 200 ? -0.245 11.217 95.721 1.00 23.86 330 ALA D CA 1
ATOM 9828 C C . ALA D 1 200 ? -1.714 11.045 95.414 1.00 23.86 330 ALA D C 1
ATOM 9829 O O . ALA D 1 200 ? -2.234 11.708 94.540 1.00 24.24 330 ALA D O 1
ATOM 9831 N N . VAL D 1 201 ? -2.388 10.172 96.151 1.00 24.42 331 VAL D N 1
ATOM 9832 C CA . VAL D 1 201 ? -3.843 10.043 96.002 1.00 25.14 331 VAL D CA 1
ATOM 9833 C C . VAL D 1 201 ? -4.530 11.405 96.170 1.00 24.94 331 VAL D C 1
ATOM 9834 O O . VAL D 1 201 ? -5.383 11.770 95.374 1.00 24.35 331 VAL D O 1
ATOM 9838 N N . ASP D 1 202 ? -4.122 12.163 97.189 1.00 25.90 332 ASP D N 1
ATOM 9839 C CA . ASP D 1 202 ? -4.817 13.400 97.513 1.00 26.55 332 ASP D CA 1
ATOM 9840 C C . ASP D 1 202 ? -4.641 14.415 96.402 1.00 26.60 332 ASP D C 1
ATOM 9841 O O . ASP D 1 202 ? -5.571 15.147 96.053 1.00 24.02 332 ASP D O 1
ATOM 9846 N N . GLU D 1 203 ? -3.424 14.469 95.855 1.00 25.65 333 GLU D N 1
ATOM 9847 C CA . GLU D 1 203 ? -3.136 15.348 94.738 1.00 23.66 333 GLU D CA 1
ATOM 9848 C C . GLU D 1 203 ? -4.053 15.073 93.549 1.00 23.16 333 GLU D C 1
ATOM 9849 O O . GLU D 1 203 ? -4.632 16.001 93.015 1.00 25.44 333 GLU D O 1
ATOM 9855 N N . TYR D 1 204 ? -4.215 13.810 93.152 1.00 22.51 334 TYR D N 1
ATOM 9856 C CA . TYR D 1 204 ? -5.066 13.451 92.006 1.00 22.53 334 TYR D CA 1
ATOM 9857 C C . TYR D 1 204 ? -6.561 13.777 92.218 1.00 22.68 334 TYR D C 1
ATOM 9858 O O . TYR D 1 204 ? -7.242 14.242 91.300 1.00 22.24 334 TYR D O 1
ATOM 9867 N N . PHE D 1 205 ? -7.079 13.526 93.406 1.00 22.87 335 PHE D N 1
ATOM 9868 C CA . PHE D 1 205 ? -8.498 13.817 93.690 1.00 24.40 335 PHE D CA 1
ATOM 9869 C C . PHE D 1 205 ? -8.844 15.308 93.710 1.00 25.67 335 PHE D C 1
ATOM 9870 O O . PHE D 1 205 ? -10.014 15.678 93.548 1.00 24.40 335 PHE D O 1
ATOM 9878 N N . ARG D 1 206 ? -7.833 16.160 93.895 1.00 26.68 336 ARG D N 1
ATOM 9879 C CA . ARG D 1 206 ? -8.055 17.594 93.881 1.00 28.01 336 ARG D CA 1
ATOM 9880 C C . ARG D 1 206 ? -8.381 18.163 92.508 1.00 25.00 336 ARG D C 1
ATOM 9881 O O . ARG D 1 206 ? -8.725 19.328 92.422 1.00 24.94 336 ARG D O 1
ATOM 9889 N N . GLN D 1 207 ? -8.227 17.382 91.445 1.00 24.24 337 GLN D N 1
ATOM 9890 C CA . GLN D 1 207 ? -8.321 17.895 90.088 1.00 24.29 337 GLN D CA 1
ATOM 9891 C C . GLN D 1 207 ? -9.637 17.540 89.463 1.00 23.27 337 GLN D C 1
ATOM 9892 O O . GLN D 1 207 ? -9.918 16.371 89.259 1.00 24.20 337 GLN D O 1
ATOM 9898 N N . PRO D 1 208 ? -10.432 18.543 89.090 1.00 23.21 338 PRO D N 1
ATOM 9899 C CA . PRO D 1 208 ? -11.566 18.186 88.275 1.00 22.81 338 PRO D CA 1
ATOM 9900 C C . PRO D 1 208 ? -11.072 17.584 86.961 1.00 23.34 338 PRO D C 1
ATOM 9901 O O . PRO D 1 208 ? -9.949 17.920 86.496 1.00 23.92 338 PRO D O 1
ATOM 9905 N N . VAL D 1 209 ? -11.874 16.694 86.386 1.00 22.18 339 VAL D N 1
ATOM 9906 C CA . VAL D 1 209 ? -11.525 16.016 85.135 1.00 23.93 339 VAL D CA 1
ATOM 9907 C C . VAL D 1 209 ? -12.266 16.605 83.928 1.00 26.42 339 VAL D C 1
ATOM 9908 O O . VAL D 1 209 ? -13.517 16.527 83.834 1.00 24.96 339 VAL D O 1
ATOM 9912 N N . VAL D 1 210 ? -11.495 17.196 83.022 1.00 25.23 340 VAL D N 1
ATOM 9913 C CA . VAL D 1 210 ? -12.062 17.786 81.823 1.00 27.87 340 VAL D CA 1
ATOM 9914 C C . VAL D 1 210 ? -11.888 16.828 80.668 1.00 27.49 340 VAL D C 1
ATOM 9915 O O . VAL D 1 210 ? -10.778 16.662 80.158 1.00 29.92 340 VAL D O 1
ATOM 9919 N N . ASP D 1 211 ? -12.978 16.160 80.329 1.00 26.40 341 ASP D N 1
ATOM 9920 C CA . ASP D 1 211 ? -13.107 15.375 79.123 1.00 29.45 341 ASP D CA 1
ATOM 9921 C C . ASP D 1 211 ? -14.604 15.186 78.859 1.00 29.55 341 ASP D C 1
ATOM 9922 O O . ASP D 1 211 ? -15.451 15.871 79.472 1.00 28.95 341 ASP D O 1
ATOM 9927 N N . THR D 1 212 ? -14.928 14.295 77.931 1.00 29.60 342 THR D N 1
ATOM 9928 C CA . THR D 1 212 ? -16.304 14.032 77.581 1.00 27.90 342 THR D CA 1
ATOM 9929 C C . THR D 1 212 ? -16.539 12.581 77.923 1.00 29.36 342 THR D C 1
ATOM 9930 O O . THR D 1 212 ? -15.613 11.875 78.321 1.00 30.89 342 THR D O 1
ATOM 9934 N N . PHE D 1 213 ? -17.783 12.144 77.836 1.00 27.70 343 PHE D N 1
ATOM 9935 C CA . PHE D 1 213 ? -18.130 10.798 78.232 1.00 27.64 343 PHE D CA 1
ATOM 9936 C C . PHE D 1 213 ? -19.463 10.506 77.596 1.00 27.75 343 PHE D C 1
ATOM 9937 O O . PHE D 1 213 ? -20.129 11.405 77.114 1.00 25.05 343 PHE D O 1
ATOM 9945 N N . ASP D 1 214 ? -19.848 9.247 77.663 1.00 29.83 344 ASP D N 1
ATOM 9946 C CA . ASP D 1 214 ? -21.106 8.773 77.156 1.00 31.12 344 ASP D CA 1
ATOM 9947 C C . ASP D 1 214 ? -22.152 9.025 78.200 1.00 32.04 344 ASP D C 1
ATOM 9948 O O . ASP D 1 214 ? -21.932 8.754 79.381 1.00 33.27 344 ASP D O 1
ATOM 9953 N N . ILE D 1 215 ? -23.323 9.479 77.779 1.00 32.95 345 ILE D N 1
ATOM 9954 C CA . ILE D 1 215 ? -24.359 9.824 78.733 1.00 33.66 345 ILE D CA 1
ATOM 9955 C C . ILE D 1 215 ? -24.840 8.679 79.596 1.00 33.75 345 ILE D C 1
ATOM 9956 O O . ILE D 1 215 ? -25.564 8.930 80.551 1.00 31.28 345 ILE D O 1
ATOM 9961 N N . ARG D 1 216 ? -24.449 7.438 79.297 1.00 33.44 346 ARG D N 1
ATOM 9962 C CA . ARG D 1 216 ? -24.917 6.310 80.101 1.00 37.44 346 ARG D CA 1
ATOM 9963 C C . ARG D 1 216 ? -24.351 6.226 81.511 1.00 34.65 346 ARG D C 1
ATOM 9964 O O . ARG D 1 216 ? -24.861 5.482 82.327 1.00 37.48 346 ARG D O 1
ATOM 9972 N N . ILE D 1 217 ? -23.294 6.965 81.790 1.00 32.05 347 ILE D N 1
ATOM 9973 C CA . ILE D 1 217 ? -22.751 7.034 83.132 1.00 31.93 347 ILE D CA 1
ATOM 9974 C C . ILE D 1 217 ? -23.613 7.930 84.036 1.00 30.74 347 ILE D C 1
ATOM 9975 O O . ILE D 1 217 ? -23.512 7.845 85.251 1.00 29.86 347 ILE D O 1
ATOM 9980 N N . LEU D 1 218 ? -24.446 8.790 83.457 1.00 29.74 348 LEU D N 1
ATOM 9981 C CA . LEU D 1 218 ? -25.304 9.662 84.272 1.00 31.63 348 LEU D CA 1
ATOM 9982 C C . LEU D 1 218 ? -26.429 8.869 84.964 1.00 34.63 348 LEU D C 1
ATOM 9983 O O . LEU D 1 218 ? -27.176 8.141 84.315 1.00 32.87 348 LEU D O 1
ATOM 9988 N N . MET D 1 219 ? -26.550 9.028 86.281 1.00 33.91 349 MET D N 1
ATOM 9989 C CA . MET D 1 219 ? -27.504 8.244 87.054 1.00 35.44 349 MET D CA 1
ATOM 9990 C C . MET D 1 219 ? -28.786 8.979 87.452 1.00 34.56 349 MET D C 1
ATOM 9991 O O . MET D 1 219 ? -29.629 8.407 88.124 1.00 36.99 349 MET D O 1
ATOM 9996 N N . ALA D 1 220 ? -28.941 10.229 87.029 1.00 36.03 350 ALA D N 1
ATOM 9997 C CA . ALA D 1 220 ? -30.166 10.976 87.271 1.00 37.16 350 ALA D CA 1
ATOM 9998 C C . ALA D 1 220 ? -30.190 12.250 86.468 1.00 37.96 350 ALA D C 1
ATOM 9999 O O . ALA D 1 220 ? -29.169 12.683 85.936 1.00 37.35 350 ALA D O 1
ATOM 10001 N N . LYS D 1 221 ? -31.368 12.856 86.399 1.00 37.36 351 LYS D N 1
ATOM 10002 C CA . LYS D 1 221 ? -31.543 14.113 85.693 1.00 39.30 351 LYS D CA 1
ATOM 10003 C C . LYS D 1 221 ? -30.728 15.231 86.352 1.00 35.95 351 LYS D C 1
ATOM 10004 O O . LYS D 1 221 ? -30.626 15.317 87.569 1.00 32.97 351 LYS D O 1
ATOM 10010 N N . SER D 1 222 ? -30.146 16.097 85.548 1.00 35.82 352 SER D N 1
ATOM 10011 C CA . SER D 1 222 ? -29.354 17.166 86.117 1.00 36.65 352 SER D CA 1
ATOM 10012 C C . SER D 1 222 ? -30.228 18.083 86.962 1.00 38.80 352 SER D C 1
ATOM 10013 O O . SER D 1 222 ? -31.462 18.090 86.842 1.00 35.37 352 SER D O 1
ATOM 10016 N N . VAL D 1 223 ? -29.565 18.843 87.816 1.00 36.21 353 VAL D N 1
ATOM 10017 C CA . VAL D 1 223 ? -30.178 19.946 88.522 1.00 38.35 353 VAL D CA 1
ATOM 10018 C C . VAL D 1 223 ? -29.472 21.164 87.966 1.00 39.00 353 VAL D C 1
ATOM 10019 O O . VAL D 1 223 ? -28.258 21.119 87.729 1.00 37.98 353 VAL D O 1
ATOM 10023 N N . LYS D 1 224 ? -30.206 22.247 87.734 1.00 40.21 354 LYS D N 1
ATOM 10024 C CA . LYS D 1 224 ? -29.577 23.437 87.190 1.00 39.71 354 LYS D CA 1
ATOM 10025 C C . LYS D 1 224 ? -29.603 24.618 88.124 1.00 39.49 354 LYS D C 1
ATOM 10026 O O . LYS D 1 224 ? -30.601 24.894 88.770 1.00 40.91 354 LYS D O 1
ATOM 10032 N N . TYR D 1 225 ? -28.466 25.304 88.187 1.00 37.15 355 TYR D N 1
ATOM 10033 C CA . TYR D 1 225 ? -28.355 26.563 88.852 1.00 37.17 355 TYR D CA 1
ATOM 10034 C C . TYR D 1 225 ? -28.317 27.605 87.740 1.00 40.31 355 TYR D C 1
ATOM 10035 O O . TYR D 1 225 ? -27.492 27.501 86.825 1.00 37.07 355 TYR D O 1
ATOM 10044 N N . THR D 1 226 ? -29.212 28.599 87.820 1.00 38.56 356 THR D N 1
ATOM 10045 C CA . THR D 1 226 ? -29.345 29.619 86.778 1.00 36.34 356 THR D CA 1
ATOM 10046 C C . THR D 1 226 ? -28.811 30.959 87.219 1.00 39.58 356 THR D C 1
ATOM 10047 O O . THR D 1 226 ? -28.978 31.397 88.370 1.00 42.94 356 THR D O 1
ATOM 10051 N N . VAL D 1 227 ? -28.160 31.614 86.285 1.00 35.44 357 VAL D N 1
ATOM 10052 C CA . VAL D 1 227 ? -27.738 32.961 86.474 1.00 35.87 357 VAL D CA 1
ATOM 10053 C C . VAL D 1 227 ? -28.485 33.773 85.419 1.00 37.38 357 VAL D C 1
ATOM 10054 O O . VAL D 1 227 ? -28.460 33.435 84.240 1.00 36.30 357 VAL D O 1
ATOM 10058 N N . ASN D 1 228 ? -29.205 34.809 85.837 1.00 39.19 358 ASN D N 1
ATOM 10059 C CA . ASN D 1 228 ? -29.848 35.691 84.875 1.00 38.55 358 ASN D CA 1
ATOM 10060 C C . ASN D 1 228 ? -28.971 36.896 84.767 1.00 38.61 358 ASN D C 1
ATOM 10061 O O . ASN D 1 228 ? -28.875 37.670 85.706 1.00 39.35 358 ASN D O 1
ATOM 10066 N N . PHE D 1 229 ? -28.328 37.075 83.626 1.00 37.42 359 PHE D N 1
ATOM 10067 C CA . PHE D 1 229 ? -27.316 38.115 83.528 1.00 41.00 359 PHE D CA 1
ATOM 10068 C C . PHE D 1 229 ? -27.919 39.525 83.566 1.00 41.79 359 PHE D C 1
ATOM 10069 O O . PHE D 1 229 ? -27.197 40.484 83.823 1.00 40.81 359 PHE D O 1
ATOM 10077 N N . LEU D 1 230 ? -29.222 39.647 83.294 1.00 44.28 360 LEU D N 1
ATOM 10078 C CA . LEU D 1 230 ? -29.924 40.929 83.412 1.00 46.56 360 LEU D CA 1
ATOM 10079 C C . LEU D 1 230 ? -30.072 41.356 84.873 1.00 47.01 360 LEU D C 1
ATOM 10080 O O . LEU D 1 230 ? -29.916 42.540 85.187 1.00 46.33 360 LEU D O 1
ATOM 10085 N N . GLU D 1 231 ? -30.348 40.395 85.756 1.00 46.79 361 GLU D N 1
ATOM 10086 C CA . GLU D 1 231 ? -30.637 40.682 87.179 1.00 49.50 361 GLU D CA 1
ATOM 10087 C C . GLU D 1 231 ? -29.426 40.580 88.110 1.00 46.93 361 GLU D C 1
ATOM 10088 O O . GLU D 1 231 ? -29.227 41.438 88.977 1.00 44.85 361 GLU D O 1
ATOM 10094 N N . ALA D 1 232 ? -28.620 39.539 87.917 1.00 43.07 362 ALA D N 1
ATOM 10095 C CA . ALA D 1 232 ? -27.531 39.206 88.838 1.00 41.82 362 ALA D CA 1
ATOM 10096 C C . ALA D 1 232 ? -26.513 40.312 88.931 1.00 40.96 362 ALA D C 1
ATOM 10097 O O . ALA D 1 232 ? -26.324 41.045 87.970 1.00 46.08 362 ALA D O 1
ATOM 10099 N N . LYS D 1 233 ? -25.852 40.422 90.085 1.00 40.15 363 LYS D N 1
ATOM 10100 C CA . LYS D 1 233 ? -24.702 41.319 90.266 1.00 40.42 363 LYS D CA 1
ATOM 10101 C C . LYS D 1 233 ? -23.418 40.525 90.428 1.00 37.22 363 LYS D C 1
ATOM 10102 O O . LYS D 1 233 ? -23.438 39.329 90.721 1.00 34.56 363 LYS D O 1
ATOM 10108 N N . GLU D 1 234 ? -22.296 41.211 90.263 1.00 37.15 364 GLU D N 1
ATOM 10109 C CA . GLU D 1 234 ? -20.993 40.581 90.379 1.00 39.96 364 GLU D CA 1
ATOM 10110 C C . GLU D 1 234 ? -20.933 39.731 91.639 1.00 37.89 364 GLU D C 1
ATOM 10111 O O . GLU D 1 234 ? -20.561 38.553 91.600 1.00 39.49 364 GLU D O 1
ATOM 10117 N N . GLY D 1 235 ? -21.287 40.358 92.759 1.00 33.92 365 GLY D N 1
ATOM 10118 C CA . GLY D 1 235 ? -21.182 39.752 94.071 1.00 33.17 365 GLY D CA 1
ATOM 10119 C C . GLY D 1 235 ? -21.909 38.436 94.223 1.00 32.83 365 GLY D C 1
ATOM 10120 O O . GLY D 1 235 ? -21.484 37.607 95.012 1.00 33.49 365 GLY D O 1
ATOM 10121 N N . ASP D 1 236 ? -22.983 38.215 93.460 1.00 33.76 366 ASP D N 1
ATOM 10122 C CA . ASP D 1 236 ? -23.675 36.919 93.496 1.00 34.28 366 ASP D CA 1
ATOM 10123 C C . ASP D 1 236 ? -22.789 35.757 93.064 1.00 34.27 366 ASP D C 1
ATOM 10124 O O . ASP D 1 236 ? -23.202 34.629 93.204 1.00 34.47 366 ASP D O 1
ATOM 10129 N N . LEU D 1 237 ? -21.611 36.023 92.503 1.00 37.61 367 LEU D N 1
ATOM 10130 C CA . LEU D 1 237 ? -20.723 34.941 92.022 1.00 38.64 367 LEU D CA 1
ATOM 10131 C C . LEU D 1 237 ? -19.443 34.785 92.843 1.00 35.81 367 LEU D C 1
ATOM 10132 O O . LEU D 1 237 ? -18.552 33.998 92.482 1.00 32.85 367 LEU D O 1
ATOM 10137 N N . HIS D 1 238 ? -19.349 35.510 93.950 1.00 31.88 368 HIS D N 1
ATOM 10138 C CA . HIS D 1 238 ? -18.209 35.325 94.855 1.00 31.24 368 HIS D CA 1
ATOM 10139 C C . HIS D 1 238 ? -18.346 34.033 95.641 1.00 29.68 368 HIS D C 1
ATOM 10140 O O . HIS D 1 238 ? -17.353 33.425 96.001 1.00 29.41 368 HIS D O 1
ATOM 10147 N N . ARG D 1 239 ? -19.580 33.614 95.874 1.00 27.87 369 ARG D N 1
ATOM 10148 C CA . ARG D 1 239 ? -19.865 32.422 96.618 1.00 30.34 369 ARG D CA 1
ATOM 10149 C C . ARG D 1 239 ? -21.083 31.854 95.966 1.00 31.01 369 ARG D C 1
ATOM 10150 O O . ARG D 1 239 ? -22.133 32.454 96.036 1.00 32.89 369 ARG D O 1
ATOM 10158 N N . ILE D 1 240 ? -20.947 30.691 95.346 1.00 32.16 370 ILE D N 1
ATOM 10159 C CA . ILE D 1 240 ? -22.026 30.109 94.565 1.00 32.74 370 ILE D CA 1
ATOM 10160 C C . ILE D 1 240 ? -22.395 28.792 95.217 1.00 33.66 370 ILE D C 1
ATOM 10161 O O . ILE D 1 240 ? -21.679 27.796 95.091 1.00 32.18 370 ILE D O 1
ATOM 10166 N N . GLU D 1 241 ? -23.504 28.806 95.947 1.00 33.19 371 GLU D N 1
ATOM 10167 C CA . GLU D 1 241 ? -23.983 27.618 96.616 1.00 34.56 371 GLU D CA 1
ATOM 10168 C C . GLU D 1 241 ? -24.969 26.971 95.681 1.00 32.81 371 GLU D C 1
ATOM 10169 O O . GLU D 1 241 ? -25.910 27.611 95.247 1.00 33.82 371 GLU D O 1
ATOM 10175 N N . ILE D 1 242 ? -24.727 25.709 95.346 1.00 33.30 372 ILE D N 1
ATOM 10176 C CA . ILE D 1 242 ? -25.600 24.989 94.449 1.00 34.59 372 ILE D CA 1
ATOM 10177 C C . ILE D 1 242 ? -26.087 23.796 95.204 1.00 33.62 372 ILE D C 1
ATOM 10178 O O . ILE D 1 242 ? -25.341 22.844 95.392 1.00 33.18 372 ILE D O 1
ATOM 10183 N N . PRO D 1 243 ? -27.340 23.853 95.675 1.00 34.59 373 PRO D N 1
ATOM 10184 C CA . PRO D 1 243 ? -27.883 22.703 96.357 1.00 35.56 373 PRO D CA 1
ATOM 10185 C C . PRO D 1 243 ? -28.421 21.742 95.340 1.00 35.92 373 PRO D C 1
ATOM 10186 O O . PRO D 1 243 ? -28.758 22.138 94.221 1.00 37.80 373 PRO D O 1
ATOM 10190 N N . PHE D 1 244 ? -28.504 20.480 95.707 1.00 35.18 374 PHE D N 1
ATOM 10191 C CA . PHE D 1 244 ? -29.069 19.524 94.807 1.00 37.23 374 PHE D CA 1
ATOM 10192 C C . PHE D 1 244 ? -29.760 18.447 95.575 1.00 37.51 374 PHE D C 1
ATOM 10193 O O . PHE D 1 244 ? -29.350 18.085 96.667 1.00 38.00 374 PHE D O 1
ATOM 10201 N N . LYS D 1 245 ? -30.828 17.945 94.978 1.00 41.07 375 LYS D N 1
ATOM 10202 C CA . LYS D 1 245 ? -31.496 16.756 95.463 1.00 44.83 375 LYS D CA 1
ATOM 10203 C C . LYS D 1 245 ? -31.747 15.891 94.250 1.00 42.35 375 LYS D C 1
ATOM 10204 O O . LYS D 1 245 ? -32.622 16.196 93.446 1.00 43.06 375 LYS D O 1
ATOM 10210 N N . PHE D 1 246 ? -30.956 14.846 94.065 1.00 39.99 376 PHE D N 1
ATOM 10211 C CA . PHE D 1 246 ? -31.129 14.030 92.862 1.00 40.87 376 PHE D CA 1
ATOM 10212 C C . PHE D 1 246 ? -32.105 12.918 93.130 1.00 39.22 376 PHE D C 1
ATOM 10213 O O . PHE D 1 246 ? -31.953 12.200 94.105 1.00 42.41 376 PHE D O 1
ATOM 10221 N N . HIS D 1 247 ? -33.105 12.787 92.263 1.00 41.93 377 HIS D N 1
ATOM 10222 C CA . HIS D 1 247 ? -34.040 11.655 92.308 1.00 42.36 377 HIS D CA 1
ATOM 10223 C C . HIS D 1 247 ? -33.429 10.600 91.377 1.00 39.62 377 HIS D C 1
ATOM 10224 O O . HIS D 1 247 ? -33.542 10.692 90.146 1.00 39.51 377 HIS D O 1
ATOM 10231 N N . MET D 1 248 ? -32.772 9.611 91.974 1.00 37.56 378 MET D N 1
ATOM 10232 C CA . MET D 1 248 ? -31.956 8.672 91.226 1.00 36.81 378 MET D CA 1
ATOM 10233 C C . MET D 1 248 ? -32.811 7.937 90.222 1.00 39.47 378 MET D C 1
ATOM 10234 O O . MET D 1 248 ? -33.876 7.415 90.585 1.00 40.25 378 MET D O 1
ATOM 10239 N N . LEU D 1 249 ? -32.345 7.910 88.966 1.00 36.58 379 LEU D N 1
ATOM 10240 C CA . LEU D 1 249 ? -33.009 7.151 87.910 1.00 36.61 379 LEU D CA 1
ATOM 10241 C C . LEU D 1 249 ? -32.444 5.737 87.739 1.00 36.17 379 LEU D C 1
ATOM 10242 O O . LEU D 1 249 ? -33.081 4.924 87.096 1.00 37.98 379 LEU D O 1
ATOM 10247 N N . HIS D 1 250 ? -31.274 5.448 88.313 1.00 37.17 380 HIS D N 1
ATOM 10248 C CA . HIS D 1 250 ? -30.591 4.130 88.174 1.00 37.50 380 HIS D CA 1
ATOM 10249 C C . HIS D 1 250 ? -29.927 3.802 89.478 1.00 36.37 380 HIS D C 1
ATOM 10250 O O . HIS D 1 250 ? -29.767 4.693 90.314 1.00 36.99 380 HIS D O 1
ATOM 10257 N N . SER D 1 251 ? -29.492 2.551 89.633 1.00 32.62 381 SER D N 1
ATOM 10258 C CA . SER D 1 251 ? -28.875 2.079 90.864 1.00 33.98 381 SER D CA 1
ATOM 10259 C C . SER D 1 251 ? -27.388 1.761 90.638 1.00 33.60 381 SER D C 1
ATOM 10260 O O . SER D 1 251 ? -27.052 1.082 89.673 1.00 31.95 381 SER D O 1
ATOM 10263 N N . GLY D 1 252 ? -26.506 2.228 91.517 1.00 30.25 382 GLY D N 1
ATOM 10264 C CA . GLY D 1 252 ? -25.100 1.814 91.470 1.00 32.57 382 GLY D CA 1
ATOM 10265 C C . GLY D 1 252 ? -24.193 2.613 92.392 1.00 32.66 382 GLY D C 1
ATOM 10266 O O . GLY D 1 252 ? -24.678 3.236 93.345 1.00 30.29 382 GLY D O 1
ATOM 10267 N N . LEU D 1 253 ? -22.880 2.563 92.131 1.00 30.57 383 LEU D N 1
ATOM 10268 C CA . LEU D 1 253 ? -21.909 3.374 92.865 1.00 31.41 383 LEU D CA 1
ATOM 10269 C C . LEU D 1 253 ? -21.721 4.713 92.211 1.00 28.85 383 LEU D C 1
ATOM 10270 O O . LEU D 1 253 ? -21.204 4.803 91.088 1.00 29.72 383 LEU D O 1
ATOM 10275 N N . VAL D 1 254 ? -22.064 5.754 92.943 1.00 26.35 384 VAL D N 1
ATOM 10276 C CA . VAL D 1 254 ? -21.909 7.101 92.462 1.00 26.23 384 VAL D CA 1
ATOM 10277 C C . VAL D 1 254 ? -20.483 7.559 92.763 1.00 25.38 384 VAL D C 1
ATOM 10278 O O . VAL D 1 254 ? -20.088 7.589 93.922 1.00 27.17 384 VAL D O 1
ATOM 10282 N N . HIS D 1 255 ? -19.723 7.901 91.729 1.00 23.96 385 HIS D N 1
ATOM 10283 C CA . HIS D 1 255 ? -18.299 8.278 91.902 1.00 23.42 385 HIS D CA 1
ATOM 10284 C C . HIS D 1 255 ? -18.068 9.759 91.899 1.00 23.39 385 HIS D C 1
ATOM 10285 O O . HIS D 1 255 ? -17.016 10.226 92.318 1.00 24.80 385 HIS D O 1
ATOM 10292 N N . GLY D 1 256 ? -19.048 10.523 91.459 1.00 23.24 386 GLY D N 1
ATOM 10293 C CA . GLY D 1 256 ? -18.921 11.976 91.546 1.00 23.37 386 GLY D CA 1
ATOM 10294 C C . GLY D 1 256 ? -20.058 12.680 90.860 1.00 23.24 386 GLY D C 1
ATOM 10295 O O . GLY D 1 256 ? -21.082 12.068 90.555 1.00 23.22 386 GLY D O 1
ATOM 10296 N N . LEU D 1 257 ? -19.853 13.961 90.599 1.00 23.80 387 LEU D N 1
ATOM 10297 C CA . LEU D 1 257 ? -20.802 14.780 89.863 1.00 25.25 387 LEU D CA 1
ATOM 10298 C C . LEU D 1 257 ? -20.239 15.272 88.526 1.00 24.80 387 LEU D C 1
ATOM 10299 O O . LEU D 1 257 ? -19.122 15.758 88.470 1.00 23.94 387 LEU D O 1
ATOM 10304 N N . ALA D 1 258 ? -21.034 15.145 87.468 1.00 25.63 388 ALA D N 1
ATOM 10305 C CA . ALA D 1 258 ? -20.727 15.722 86.152 1.00 25.65 388 ALA D CA 1
ATOM 10306 C C . ALA D 1 258 ? -21.327 17.105 86.013 1.00 26.45 388 ALA D C 1
ATOM 10307 O O . ALA D 1 258 ? -22.447 17.352 86.499 1.00 27.04 388 ALA D O 1
ATOM 10309 N N . PHE D 1 259 ? -20.583 17.992 85.335 1.00 25.84 389 PHE D N 1
ATOM 10310 C CA . PHE D 1 259 ? -20.956 19.389 85.143 1.00 24.63 389 PHE D CA 1
ATOM 10311 C C . PHE D 1 259 ? -20.960 19.738 83.653 1.00 26.73 389 PHE D C 1
ATOM 10312 O O . PHE D 1 259 ? -20.068 19.328 82.907 1.00 26.07 389 PHE D O 1
ATOM 10320 N N . TRP D 1 260 ? -21.978 20.489 83.223 1.00 27.34 390 TRP D N 1
ATOM 10321 C CA . TRP D 1 260 ? -21.945 21.201 81.957 1.00 27.43 390 TRP D CA 1
ATOM 10322 C C . TRP D 1 260 ? -22.782 22.479 82.042 1.00 28.31 390 TRP D C 1
ATOM 10323 O O . TRP D 1 260 ? -23.317 22.804 83.099 1.00 29.53 390 TRP D O 1
ATOM 10334 N N . PHE D 1 261 ? -22.878 23.212 80.943 1.00 26.70 391 PHE D N 1
ATOM 10335 C CA . PHE D 1 261 ? -23.660 24.417 80.947 1.00 28.42 391 PHE D CA 1
ATOM 10336 C C . PHE D 1 261 ? -24.341 24.730 79.624 1.00 28.11 391 PHE D C 1
ATOM 10337 O O . PHE D 1 261 ? -23.989 24.178 78.573 1.00 29.59 391 PHE D O 1
ATOM 10345 N N . ASP D 1 262 ? -25.360 25.577 79.704 1.00 29.40 392 ASP D N 1
ATOM 10346 C CA . ASP D 1 262 ? -26.045 26.153 78.524 1.00 30.59 392 ASP D CA 1
ATOM 10347 C C . ASP D 1 262 ? -26.184 27.651 78.730 1.00 31.28 392 ASP D C 1
ATOM 10348 O O . ASP D 1 262 ? -26.266 28.119 79.859 1.00 33.23 392 ASP D O 1
ATOM 10353 N N . VAL D 1 263 ? -26.251 28.405 77.652 1.00 30.41 393 VAL D N 1
ATOM 10354 C CA . VAL D 1 263 ? -26.567 29.809 77.758 1.00 31.49 393 VAL D CA 1
ATOM 10355 C C . VAL D 1 263 ? -27.666 30.088 76.765 1.00 35.41 393 VAL D C 1
ATOM 10356 O O . VAL D 1 263 ? -27.795 29.366 75.772 1.00 40.10 393 VAL D O 1
ATOM 10360 N N . ALA D 1 264 ? -28.475 31.109 77.048 1.00 37.78 394 ALA D N 1
ATOM 10361 C CA . ALA D 1 264 ? -29.579 31.474 76.159 1.00 37.75 394 ALA D CA 1
ATOM 10362 C C . ALA D 1 264 ? -29.457 32.897 75.700 1.00 39.41 394 ALA D C 1
ATOM 10363 O O . ALA D 1 264 ? -29.069 33.806 76.462 1.00 38.44 394 ALA D O 1
ATOM 10365 N N . PHE D 1 265 ? -29.762 33.045 74.411 1.00 39.64 395 PHE D N 1
ATOM 10366 C CA . PHE D 1 265 ? -29.782 34.298 73.740 1.00 41.93 395 PHE D CA 1
ATOM 10367 C C . PHE D 1 265 ? -31.256 34.592 73.573 1.00 45.48 395 PHE D C 1
ATOM 10368 O O . PHE D 1 265 ? -31.923 34.028 72.703 1.00 46.03 395 PHE D O 1
ATOM 10376 N N . ILE D 1 266 ? -31.773 35.439 74.454 1.00 50.06 396 ILE D N 1
ATOM 10377 C CA . ILE D 1 266 ? -33.210 35.679 74.525 1.00 49.65 396 ILE D CA 1
ATOM 10378 C C . ILE D 1 266 ? -33.538 36.903 73.678 1.00 48.52 396 ILE D C 1
ATOM 10379 O O . ILE D 1 266 ? -33.437 38.030 74.142 1.00 47.10 396 ILE D O 1
ATOM 10384 N N . GLY D 1 267 ? -33.883 36.667 72.412 1.00 51.98 397 GLY D N 1
ATOM 10385 C CA . GLY D 1 267 ? -34.135 37.758 71.473 1.00 51.59 397 GLY D CA 1
ATOM 10386 C C . GLY D 1 267 ? -35.598 38.140 71.324 1.00 49.73 397 GLY D C 1
ATOM 10387 O O . GLY D 1 267 ? -36.503 37.354 71.630 1.00 48.04 397 GLY D O 1
ATOM 10388 N N . SER D 1 268 ? -35.812 39.357 70.828 1.00 55.12 398 SER D N 1
ATOM 10389 C CA . SER D 1 268 ? -37.126 39.818 70.381 1.00 53.36 398 SER D CA 1
ATOM 10390 C C . SER D 1 268 ? -37.739 38.817 69.409 1.00 55.20 398 SER D C 1
ATOM 10391 O O . SER D 1 268 ? -38.906 38.431 69.546 1.00 55.47 398 SER D O 1
ATOM 10394 N N . ILE D 1 269 ? -36.944 38.391 68.426 1.00 52.08 399 ILE D N 1
ATOM 10395 C CA . ILE D 1 269 ? -37.443 37.530 67.364 1.00 51.31 399 ILE D CA 1
ATOM 10396 C C . ILE D 1 269 ? -37.530 36.100 67.850 1.00 49.32 399 ILE D C 1
ATOM 10397 O O . ILE D 1 269 ? -38.567 35.447 67.705 1.00 48.40 399 ILE D O 1
ATOM 10402 N N . MET D 1 270 ? -36.429 35.595 68.402 1.00 48.69 400 MET D N 1
ATOM 10403 C CA . MET D 1 270 ? -36.418 34.231 68.914 1.00 46.75 400 MET D CA 1
ATOM 10404 C C . MET D 1 270 ? -35.395 34.035 70.017 1.00 42.25 400 MET D C 1
ATOM 10405 O O . MET D 1 270 ? -34.565 34.891 70.290 1.00 42.93 400 MET D O 1
ATOM 10410 N N . THR D 1 271 ? -35.469 32.887 70.655 1.00 40.69 401 THR D N 1
ATOM 10411 C CA . THR D 1 271 ? -34.478 32.548 71.650 1.00 40.65 401 THR D CA 1
ATOM 10412 C C . THR D 1 271 ? -33.650 31.358 71.161 1.00 37.61 401 THR D C 1
ATOM 10413 O O . THR D 1 271 ? -34.184 30.316 70.795 1.00 35.25 401 THR D O 1
ATOM 10417 N N . VAL D 1 272 ? -32.334 31.558 71.151 1.00 39.16 402 VAL D N 1
ATOM 10418 C CA . VAL D 1 272 ? -31.379 30.546 70.686 1.00 40.07 402 VAL D CA 1
ATOM 10419 C C . VAL D 1 272 ? -30.522 30.038 71.844 1.00 38.25 402 VAL D C 1
ATOM 10420 O O . VAL D 1 272 ? -30.063 30.822 72.666 1.00 39.77 402 VAL D O 1
ATOM 10424 N N . TRP D 1 273 ? -30.281 28.730 71.857 1.00 38.91 403 TRP D N 1
ATOM 10425 C CA . TRP D 1 273 ? -29.490 28.068 72.895 1.00 40.63 403 TRP D CA 1
ATOM 10426 C C . TRP D 1 273 ? -28.117 27.594 72.394 1.00 35.82 403 TRP D C 1
ATOM 10427 O O . TRP D 1 273 ? -28.006 27.020 71.314 1.00 33.89 403 TRP D O 1
ATOM 10438 N N . LEU D 1 274 ? -27.094 27.802 73.211 1.00 33.80 404 LEU D N 1
ATOM 10439 C CA . LEU D 1 274 ? -25.798 27.160 73.036 1.00 29.94 404 LEU D CA 1
ATOM 10440 C C . LEU D 1 274 ? -25.570 26.217 74.195 1.00 31.13 404 LEU D C 1
ATOM 10441 O O . LEU D 1 274 ? -25.426 26.657 75.341 1.00 27.86 404 LEU D O 1
ATOM 10446 N N . SER D 1 275 ? -25.519 24.925 73.901 1.00 30.09 405 SER D N 1
ATOM 10447 C CA . SER D 1 275 ? -25.358 23.908 74.919 1.00 30.94 405 SER D CA 1
ATOM 10448 C C . SER D 1 275 ? -24.013 23.203 74.804 1.00 30.92 405 SER D C 1
ATOM 10449 O O . SER D 1 275 ? -23.573 22.870 73.699 1.00 29.11 405 SER D O 1
ATOM 10452 N N . THR D 1 276 ? -23.389 22.957 75.956 1.00 31.01 406 THR D N 1
ATOM 10453 C CA . THR D 1 276 ? -22.200 22.116 76.052 1.00 29.11 406 THR D CA 1
ATOM 10454 C C . THR D 1 276 ? -22.506 20.789 76.669 1.00 27.90 406 THR D C 1
ATOM 10455 O O . THR D 1 276 ? -21.596 20.128 77.194 1.00 27.45 406 THR D O 1
ATOM 10459 N N . ALA D 1 277 ? -23.776 20.376 76.608 1.00 27.26 407 ALA D N 1
ATOM 10460 C CA . ALA D 1 277 ? -24.191 19.130 77.198 1.00 26.90 407 ALA D CA 1
ATOM 10461 C C . ALA D 1 277 ? -23.595 17.929 76.479 1.00 29.36 407 ALA D C 1
ATOM 10462 O O . ALA D 1 277 ? -23.373 17.962 75.254 1.00 31.10 407 ALA D O 1
ATOM 10464 N N . PRO D 1 278 ? -23.365 16.840 77.221 1.00 28.82 408 PRO D N 1
ATOM 10465 C CA . PRO D 1 278 ? -22.837 15.597 76.658 1.00 29.21 408 PRO D CA 1
ATOM 10466 C C . PRO D 1 278 ? -23.801 14.865 75.706 1.00 31.97 408 PRO D C 1
ATOM 10467 O O . PRO D 1 278 ? -23.392 13.902 75.052 1.00 28.47 408 PRO D O 1
ATOM 10471 N N . THR D 1 279 ? -25.060 15.321 75.648 1.00 32.19 409 THR D N 1
ATOM 10472 C CA . THR D 1 279 ? -26.057 14.900 74.648 1.00 31.02 409 THR D CA 1
ATOM 10473 C C . THR D 1 279 ? -25.914 15.695 73.335 1.00 30.89 409 THR D C 1
ATOM 10474 O O . THR D 1 279 ? -26.523 15.355 72.325 1.00 30.74 409 THR D O 1
ATOM 10478 N N . GLU D 1 280 ? -25.135 16.767 73.360 1.00 32.39 410 GLU D N 1
ATOM 10479 C CA . GLU D 1 280 ? -24.952 17.632 72.199 1.00 30.27 410 GLU D CA 1
ATOM 10480 C C . GLU D 1 280 ? -23.568 17.403 71.600 1.00 30.73 410 GLU D C 1
ATOM 10481 O O . GLU D 1 280 ? -22.730 16.783 72.216 1.00 30.58 410 GLU D O 1
ATOM 10487 N N . PRO D 1 281 ? -23.322 17.903 70.390 1.00 32.54 411 PRO D N 1
ATOM 10488 C CA . PRO D 1 281 ? -21.983 17.747 69.830 1.00 31.99 411 PRO D CA 1
ATOM 10489 C C . PRO D 1 281 ? -20.895 18.403 70.673 1.00 29.57 411 PRO D C 1
ATOM 10490 O O . PRO D 1 281 ? -21.118 19.471 71.287 1.00 27.75 411 PRO D O 1
ATOM 10494 N N . LEU D 1 282 ? -19.730 17.767 70.688 1.00 26.60 412 LEU D N 1
ATOM 10495 C CA . LEU D 1 282 ? -18.597 18.225 71.502 1.00 27.54 412 LEU D CA 1
ATOM 10496 C C . LEU D 1 282 ? -18.206 19.672 71.199 1.00 25.85 412 LEU D C 1
ATOM 10497 O O . LEU D 1 282 ? -18.237 20.091 70.041 1.00 29.50 412 LEU D O 1
ATOM 10502 N N . THR D 1 283 ? -17.874 20.429 72.248 1.00 23.09 413 THR D N 1
ATOM 10503 C CA . THR D 1 283 ? -17.344 21.776 72.120 1.00 21.87 413 THR D CA 1
ATOM 10504 C C . THR D 1 283 ? -16.018 21.775 72.808 1.00 21.51 413 THR D C 1
ATOM 10505 O O . THR D 1 283 ? -15.696 20.831 73.507 1.00 22.51 413 THR D O 1
ATOM 10509 N N . HIS D 1 284 ? -15.269 22.852 72.639 1.00 21.28 414 HIS D N 1
ATOM 10510 C CA . HIS D 1 284 ? -13.985 22.976 73.293 1.00 23.94 414 HIS D CA 1
ATOM 10511 C C . HIS D 1 284 ? -14.107 23.091 74.808 1.00 24.39 414 HIS D C 1
ATOM 10512 O O . HIS D 1 284 ? -13.101 23.089 75.490 1.00 24.48 414 HIS D O 1
ATOM 10519 N N . TRP D 1 285 ? -15.334 23.246 75.315 1.00 24.50 415 TRP D N 1
ATOM 10520 C CA . TRP D 1 285 ? -15.573 23.185 76.744 1.00 25.08 415 TRP D CA 1
ATOM 10521 C C . TRP D 1 285 ? -15.646 21.750 77.287 1.00 25.26 415 TRP D C 1
ATOM 10522 O O . TRP D 1 285 ? -15.503 21.548 78.485 1.00 25.05 415 TRP D O 1
ATOM 10533 N N . TYR D 1 286 ? -15.883 20.768 76.424 1.00 25.66 416 TYR D N 1
ATOM 10534 C CA . TYR D 1 286 ? -16.026 19.380 76.875 1.00 27.49 416 TYR D CA 1
ATOM 10535 C C . TYR D 1 286 ? -17.097 19.334 77.976 1.00 26.42 416 TYR D C 1
ATOM 10536 O O . TYR D 1 286 ? -18.128 19.987 77.856 1.00 26.05 416 TYR D O 1
ATOM 10545 N N . GLN D 1 287 ? -16.857 18.539 79.011 1.00 25.72 417 GLN D N 1
ATOM 10546 C CA . GLN D 1 287 ? -17.613 18.560 80.238 1.00 24.88 417 GLN D CA 1
ATOM 10547 C C . GLN D 1 287 ? -16.603 18.455 81.370 1.00 25.68 417 GLN D C 1
ATOM 10548 O O . GLN D 1 287 ? -15.393 18.279 81.108 1.00 23.26 417 GLN D O 1
ATOM 10554 N N . VAL D 1 288 ? -17.082 18.595 82.612 1.00 25.09 418 VAL D N 1
ATOM 10555 C CA . VAL D 1 288 ? -16.226 18.502 83.787 1.00 24.59 418 VAL D CA 1
ATOM 10556 C C . VAL D 1 288 ? -16.774 17.496 84.772 1.00 25.93 418 VAL D C 1
ATOM 10557 O O . VAL D 1 288 ? -17.997 17.476 85.047 1.00 24.39 418 VAL D O 1
ATOM 10561 N N . ARG D 1 289 ? -15.878 16.685 85.346 1.00 24.96 419 ARG D N 1
ATOM 10562 C CA . ARG D 1 289 ? -16.283 15.800 86.418 1.00 24.57 419 ARG D CA 1
ATOM 10563 C C . ARG D 1 289 ? -15.432 15.971 87.625 1.00 25.89 419 ARG D C 1
ATOM 10564 O O . ARG D 1 289 ? -14.221 16.170 87.525 1.00 25.78 419 ARG D O 1
ATOM 10572 N N . CYS D 1 290 ? -16.094 15.922 88.774 1.00 25.39 420 CYS D N 1
ATOM 10573 C CA . CYS D 1 290 ? -15.444 15.967 90.047 1.00 23.74 420 CYS D CA 1
ATOM 10574 C C . CYS D 1 290 ? -15.777 14.700 90.794 1.00 25.11 420 CYS D C 1
ATOM 10575 O O . CYS D 1 290 ? -16.949 14.437 91.100 1.00 23.60 420 CYS D O 1
ATOM 10578 N N . LEU D 1 291 ? -14.746 13.945 91.128 1.00 24.99 421 LEU D N 1
ATOM 10579 C CA . LEU D 1 291 ? -14.912 12.742 91.943 1.00 28.99 421 LEU D CA 1
ATOM 10580 C C . LEU D 1 291 ? -15.202 13.019 93.418 1.00 29.89 421 LEU D C 1
ATOM 10581 O O . LEU D 1 291 ? -14.795 14.037 93.974 1.00 29.28 421 LEU D O 1
ATOM 10586 N N . PHE D 1 292 ? -15.902 12.080 94.037 1.00 31.76 422 PHE D N 1
ATOM 10587 C CA . PHE D 1 292 ? -15.945 11.980 95.479 1.00 31.36 422 PHE D CA 1
ATOM 10588 C C . PHE D 1 292 ? -14.742 11.199 95.953 1.00 33.38 422 PHE D C 1
ATOM 10589 O O . PHE D 1 292 ? -14.213 10.350 95.253 1.00 31.58 422 PHE D O 1
ATOM 10597 N N . GLN D 1 293 ? -14.340 11.456 97.187 1.00 37.67 423 GLN D N 1
ATOM 10598 C CA . GLN D 1 293 ? -13.231 10.697 97.776 1.00 39.95 423 GLN D CA 1
ATOM 10599 C C . GLN D 1 293 ? -13.581 9.229 97.931 1.00 35.75 423 GLN D C 1
ATOM 10600 O O . GLN D 1 293 ? -12.730 8.359 97.745 1.00 36.43 423 GLN D O 1
ATOM 10606 N N . SER D 1 294 ? -14.843 8.978 98.255 1.00 32.46 424 SER D N 1
ATOM 10607 C CA . SER D 1 294 ? -15.396 7.632 98.383 1.00 32.88 424 SER D CA 1
ATOM 10608 C C . SER D 1 294 ? -16.743 7.553 97.680 1.00 30.11 424 SER D C 1
ATOM 10609 O O . SER D 1 294 ? -17.533 8.497 97.762 1.00 30.24 424 SER D O 1
ATOM 10612 N N . PRO D 1 295 ? -17.025 6.427 97.017 1.00 28.57 425 PRO D N 1
ATOM 10613 C CA . PRO D 1 295 ? -18.279 6.331 96.282 1.00 29.85 425 PRO D CA 1
ATOM 10614 C C . PRO D 1 295 ? -19.476 6.115 97.198 1.00 29.03 425 PRO D C 1
ATOM 10615 O O . PRO D 1 295 ? -19.310 5.744 98.335 1.00 28.65 425 PRO D O 1
ATOM 10619 N N . LEU D 1 296 ? -20.666 6.330 96.674 1.00 30.20 426 LEU D N 1
ATOM 10620 C CA . LEU D 1 296 ? -21.892 6.152 97.438 1.00 31.39 426 LEU D CA 1
ATOM 10621 C C . LEU D 1 296 ? -22.815 5.193 96.704 1.00 33.15 426 LEU D C 1
ATOM 10622 O O . LEU D 1 296 ? -23.135 5.411 95.544 1.00 30.30 426 LEU D O 1
ATOM 10627 N N . PHE D 1 297 ? -23.279 4.154 97.378 1.00 35.78 427 PHE D N 1
ATOM 10628 C CA . PHE D 1 297 ? -24.189 3.204 96.751 1.00 39.95 427 PHE D CA 1
ATOM 10629 C C . PHE D 1 297 ? -25.570 3.847 96.774 1.00 40.06 427 PHE D C 1
ATOM 10630 O O . PHE D 1 297 ? -25.970 4.420 97.777 1.00 41.43 427 PHE D O 1
ATOM 10638 N N . ALA D 1 298 ? -26.283 3.812 95.666 1.00 37.24 428 ALA D N 1
ATOM 10639 C CA . ALA D 1 298 ? -27.652 4.296 95.656 1.00 40.25 428 ALA D CA 1
ATOM 10640 C C . ALA D 1 298 ? -28.544 3.381 94.820 1.00 43.65 428 ALA D C 1
ATOM 10641 O O . ALA D 1 298 ? -28.044 2.572 94.034 1.00 44.92 428 ALA D O 1
ATOM 10643 N N . LYS D 1 299 ? -29.860 3.514 95.010 1.00 39.35 429 LYS D N 1
ATOM 10644 C CA . LYS D 1 299 ? -30.844 2.729 94.278 1.00 37.31 429 LYS D CA 1
ATOM 10645 C C . LYS D 1 299 ? -31.708 3.682 93.468 1.00 36.96 429 LYS D C 1
ATOM 10646 O O . LYS D 1 299 ? -31.876 4.849 93.838 1.00 31.94 429 LYS D O 1
ATOM 10652 N N . ALA D 1 300 ? -32.253 3.231 92.347 1.00 35.54 430 ALA D N 1
ATOM 10653 C CA . ALA D 1 300 ? -33.185 4.102 91.637 1.00 38.23 430 ALA D CA 1
ATOM 10654 C C . ALA D 1 300 ? -34.281 4.491 92.643 1.00 37.07 430 ALA D C 1
ATOM 10655 O O . ALA D 1 300 ? -34.600 3.719 93.518 1.00 33.67 430 ALA D O 1
ATOM 10657 N N . GLY D 1 301 ? -34.792 5.714 92.558 1.00 42.83 431 GLY D N 1
ATOM 10658 C CA . GLY D 1 301 ? -35.793 6.212 93.520 1.00 41.44 431 GLY D CA 1
ATOM 10659 C C . GLY D 1 301 ? -35.277 6.834 94.819 1.00 39.85 431 GLY D C 1
ATOM 10660 O O . GLY D 1 301 ? -35.996 7.609 95.430 1.00 37.69 431 GLY D O 1
ATOM 10661 N N . ASP D 1 302 ? -34.060 6.500 95.261 1.00 39.87 432 ASP D N 1
ATOM 10662 C CA . ASP D 1 302 ? -33.430 7.202 96.392 1.00 36.64 432 ASP D CA 1
ATOM 10663 C C . ASP D 1 302 ? -33.205 8.678 96.035 1.00 36.11 432 ASP D C 1
ATOM 10664 O O . ASP D 1 302 ? -33.304 9.070 94.869 1.00 35.56 432 ASP D O 1
ATOM 10669 N N . THR D 1 303 ? -32.907 9.496 97.039 1.00 36.24 433 THR D N 1
ATOM 10670 C CA . THR D 1 303 ? -32.539 10.881 96.794 1.00 38.68 433 THR D CA 1
ATOM 10671 C C . THR D 1 303 ? -31.116 11.101 97.313 1.00 37.83 433 THR D C 1
ATOM 10672 O O . THR D 1 303 ? -30.809 10.757 98.441 1.00 35.53 433 THR D O 1
ATOM 10676 N N . LEU D 1 304 ? -30.259 11.641 96.446 1.00 37.11 434 LEU D N 1
ATOM 10677 C CA . LEU D 1 304 ? -28.903 11.978 96.800 1.00 35.76 434 LEU D CA 1
ATOM 10678 C C . LEU D 1 304 ? -28.889 13.486 96.917 1.00 34.53 434 LEU D C 1
ATOM 10679 O O . LEU D 1 304 ? -29.031 14.189 95.919 1.00 36.33 434 LEU D O 1
ATOM 10684 N N . SER D 1 305 ? -28.745 13.983 98.140 1.00 33.94 435 SER D N 1
ATOM 10685 C CA . SER D 1 305 ? -28.810 15.427 98.378 1.00 33.23 435 SER D CA 1
ATOM 10686 C C . SER D 1 305 ? -27.442 15.954 98.769 1.00 28.83 435 SER D C 1
ATOM 10687 O O . SER D 1 305 ? -26.581 15.192 99.207 1.00 27.80 435 SER D O 1
ATOM 10690 N N . GLY D 1 306 ? -27.234 17.250 98.574 1.00 29.26 436 GLY D N 1
ATOM 10691 C CA . GLY D 1 306 ? -25.973 17.861 98.960 1.00 29.17 436 GLY D CA 1
ATOM 10692 C C . GLY D 1 306 ? -25.836 19.273 98.471 1.00 30.87 436 GLY D C 1
ATOM 10693 O O . GLY D 1 306 ? -26.812 19.871 98.026 1.00 30.12 436 GLY D O 1
ATOM 10694 N N . THR D 1 307 ? -24.621 19.806 98.549 1.00 29.65 437 THR D N 1
ATOM 10695 C CA . THR D 1 307 ? -24.323 21.108 97.959 1.00 33.47 437 THR D CA 1
ATOM 10696 C C . THR D 1 307 ? -22.994 21.083 97.224 1.00 32.65 437 THR D C 1
ATOM 10697 O O . THR D 1 307 ? -22.079 20.324 97.584 1.00 34.17 437 THR D O 1
ATOM 10701 N N . CYS D 1 308 ? -22.920 21.888 96.172 1.00 29.34 438 CYS D N 1
ATOM 10702 C CA . CYS D 1 308 ? -21.670 22.215 95.539 1.00 28.54 438 CYS D CA 1
ATOM 10703 C C . CYS D 1 308 ? -21.415 23.680 95.847 1.00 28.67 438 CYS D C 1
ATOM 10704 O O . CYS D 1 308 ? -22.120 24.571 95.358 1.00 30.89 438 CYS D O 1
ATOM 10707 N N . LEU D 1 309 ? -20.408 23.945 96.654 1.00 27.94 439 LEU D N 1
ATOM 10708 C CA . LEU D 1 309 ? -20.093 25.320 96.990 1.00 29.30 439 LEU D CA 1
ATOM 10709 C C . LEU D 1 309 ? -18.863 25.764 96.213 1.00 28.73 439 LEU D C 1
ATOM 10710 O O . LEU D 1 309 ? -17.802 25.168 96.329 1.00 30.94 439 LEU D O 1
ATOM 10715 N N . LEU D 1 310 ? -19.026 26.782 95.379 1.00 27.51 440 LEU D N 1
ATOM 10716 C CA . LEU D 1 310 ? -17.913 27.333 94.670 1.00 28.40 440 LEU D CA 1
ATOM 10717 C C . LEU D 1 310 ? -17.574 28.642 95.320 1.00 29.12 440 LEU D C 1
ATOM 10718 O O . LEU D 1 310 ? -18.437 29.517 95.461 1.00 30.28 440 LEU D O 1
ATOM 10723 N N . ILE D 1 311 ? -16.310 28.749 95.714 1.00 27.38 441 ILE D N 1
ATOM 10724 C CA . ILE D 1 311 ? -15.783 29.878 96.420 1.00 27.57 441 ILE D CA 1
ATOM 10725 C C . ILE D 1 311 ? -14.692 30.521 95.572 1.00 28.11 441 ILE D C 1
ATOM 10726 O O . ILE D 1 311 ? -13.621 29.954 95.349 1.00 25.77 441 ILE D O 1
ATOM 10731 N N . ALA D 1 312 ? -14.968 31.722 95.090 1.00 28.54 442 ALA D N 1
ATOM 10732 C CA . ALA D 1 312 ? -14.041 32.377 94.210 1.00 29.11 442 ALA D CA 1
ATOM 10733 C C . ALA D 1 312 ? -12.718 32.581 94.910 1.00 27.61 442 ALA D C 1
ATOM 10734 O O . ALA D 1 312 ? -12.647 32.721 96.138 1.00 25.15 442 ALA D O 1
ATOM 10736 N N . ASN D 1 313 ? -11.650 32.559 94.130 1.00 28.19 443 ASN D N 1
ATOM 10737 C CA . ASN D 1 313 ? -10.333 32.880 94.663 1.00 27.37 443 ASN D CA 1
ATOM 10738 C C . ASN D 1 313 ? -9.739 33.977 93.803 1.00 29.77 443 ASN D C 1
ATOM 10739 O O . ASN D 1 313 ? -10.371 34.417 92.840 1.00 29.45 443 ASN D O 1
ATOM 10744 N N . LYS D 1 314 ? -8.540 34.424 94.173 1.00 32.59 444 LYS D N 1
ATOM 10745 C CA . LYS D 1 314 ? -7.850 35.513 93.492 1.00 35.03 444 LYS D CA 1
ATOM 10746 C C . LYS D 1 314 ? -6.990 35.088 92.305 1.00 34.69 444 LYS D C 1
ATOM 10747 O O . LYS D 1 314 ? -6.259 35.921 91.758 1.00 34.57 444 LYS D O 1
ATOM 10753 N N . ARG D 1 315 ? -7.055 33.804 91.930 1.00 35.53 445 ARG D N 1
ATOM 10754 C CA . ARG D 1 315 ? -6.373 33.280 90.753 1.00 32.88 445 ARG D CA 1
ATOM 10755 C C . ARG D 1 315 ? -7.384 33.085 89.655 1.00 30.63 445 ARG D C 1
ATOM 10756 O O . ARG D 1 315 ? -7.222 32.228 88.787 1.00 30.01 445 ARG D O 1
ATOM 10764 N N . GLN D 1 316 ? -8.434 33.898 89.694 1.00 29.72 446 GLN D N 1
ATOM 10765 C CA . GLN D 1 316 ? -9.471 33.912 88.683 1.00 28.65 446 GLN D CA 1
ATOM 10766 C C . GLN D 1 316 ? -10.143 32.579 88.558 1.00 27.10 446 GLN D C 1
ATOM 10767 O O . GLN D 1 316 ? -10.504 32.168 87.467 1.00 27.48 446 GLN D O 1
ATOM 10773 N N . SER D 1 317 ? -10.334 31.895 89.672 1.00 28.31 447 SER D N 1
ATOM 10774 C CA . SER D 1 317 ? -11.061 30.647 89.640 1.00 27.86 447 SER D CA 1
ATOM 10775 C C . SER D 1 317 ? -11.790 30.452 90.957 1.00 30.26 447 SER D C 1
ATOM 10776 O O . SER D 1 317 ? -11.982 31.415 91.700 1.00 30.59 447 SER D O 1
ATOM 10779 N N . TYR D 1 318 ? -12.171 29.198 91.220 1.00 28.42 448 TYR D N 1
ATOM 10780 C CA . TYR D 1 318 ? -12.914 28.795 92.386 1.00 29.41 448 TYR D CA 1
ATOM 10781 C C . TYR D 1 318 ? -12.309 27.606 93.076 1.00 29.02 448 TYR D C 1
ATOM 10782 O O . TYR D 1 318 ? -11.762 26.707 92.423 1.00 28.63 448 TYR D O 1
ATOM 10791 N N . ASP D 1 319 ? -12.521 27.565 94.385 1.00 29.50 449 ASP D N 1
ATOM 10792 C CA . ASP D 1 319 ? -12.348 26.349 95.181 1.00 30.09 449 ASP D CA 1
ATOM 10793 C C . ASP D 1 319 ? -13.684 25.667 95.310 1.00 29.19 449 ASP D C 1
ATOM 10794 O O . ASP D 1 319 ? -14.673 26.285 95.718 1.00 31.69 449 ASP D O 1
ATOM 10799 N N . ILE D 1 320 ? -13.712 24.404 94.918 1.00 27.96 450 ILE D N 1
ATOM 10800 C CA . ILE D 1 320 ? -14.934 23.644 94.806 1.00 28.33 450 ILE D CA 1
ATOM 10801 C C . ILE D 1 320 ? -15.039 22.771 96.029 1.00 31.14 450 ILE D C 1
ATOM 10802 O O . ILE D 1 320 ? -14.094 22.061 96.380 1.00 28.46 450 ILE D O 1
ATOM 10807 N N . SER D 1 321 ? -16.195 22.822 96.678 1.00 31.93 451 SER D N 1
ATOM 10808 C CA . SER D 1 321 ? -16.456 21.967 97.812 1.00 32.44 451 SER D CA 1
ATOM 10809 C C . SER D 1 321 ? -17.745 21.235 97.538 1.00 33.18 451 SER D C 1
ATOM 10810 O O . SER D 1 321 ? -18.789 21.858 97.258 1.00 35.28 451 SER D O 1
ATOM 10813 N N . ILE D 1 322 ? -17.668 19.914 97.590 1.00 30.30 452 ILE D N 1
ATOM 10814 C CA . ILE D 1 322 ? -18.804 19.110 97.298 1.00 31.33 452 ILE D CA 1
ATOM 10815 C C . ILE D 1 322 ? -19.088 18.141 98.425 1.00 32.18 452 ILE D C 1
ATOM 10816 O O . ILE D 1 322 ? -18.207 17.419 98.868 1.00 28.69 452 ILE D O 1
ATOM 10821 N N . VAL D 1 323 ? -20.345 18.150 98.877 1.00 31.55 453 VAL D N 1
ATOM 10822 C CA . VAL D 1 323 ? -20.816 17.270 99.942 1.00 30.94 453 VAL D CA 1
ATOM 10823 C C . VAL D 1 323 ? -22.099 16.630 99.463 1.00 30.37 453 VAL D C 1
ATOM 10824 O O . VAL D 1 323 ? -22.997 17.325 98.945 1.00 31.82 453 VAL D O 1
ATOM 10828 N N . ALA D 1 324 ? -22.197 15.323 99.636 1.00 29.19 454 ALA D N 1
ATOM 10829 C CA . ALA D 1 324 ? -23.392 14.603 99.239 1.00 31.21 454 ALA D CA 1
ATOM 10830 C C . ALA D 1 324 ? -23.615 13.401 100.122 1.00 35.27 454 ALA D C 1
ATOM 10831 O O . ALA D 1 324 ? -22.655 12.808 100.661 1.00 33.39 454 ALA D O 1
ATOM 10833 N N . GLN D 1 325 ? -24.895 13.055 100.246 1.00 34.64 455 GLN D N 1
ATOM 10834 C CA . GLN D 1 325 ? -25.324 11.875 100.976 1.00 37.09 455 GLN D CA 1
ATOM 10835 C C . GLN D 1 325 ? -26.546 11.271 100.321 1.00 34.17 455 GLN D C 1
ATOM 10836 O O . GLN D 1 325 ? -27.322 11.970 99.645 1.00 31.53 455 GLN D O 1
ATOM 10842 N N . VAL D 1 326 ? -26.698 9.974 100.551 1.00 34.16 456 VAL D N 1
ATOM 10843 C CA . VAL D 1 326 ? -27.896 9.253 100.188 1.00 37.93 456 VAL D CA 1
ATOM 10844 C C . VAL D 1 326 ? -28.841 9.384 101.378 1.00 39.02 456 VAL D C 1
ATOM 10845 O O . VAL D 1 326 ? -28.564 8.887 102.479 1.00 38.26 456 VAL D O 1
ATOM 10849 N N . ASP D 1 327 ? -29.948 10.078 101.164 1.00 38.73 457 ASP D N 1
ATOM 10850 C CA . ASP D 1 327 ? -30.875 10.349 102.262 1.00 40.77 457 ASP D CA 1
ATOM 10851 C C . ASP D 1 327 ? -31.352 9.071 102.936 1.00 40.34 457 ASP D C 1
ATOM 10852 O O . ASP D 1 327 ? -31.348 8.991 104.166 1.00 44.54 457 ASP D O 1
ATOM 10857 N N . GLN D 1 328 ? -31.679 8.055 102.139 1.00 40.18 458 GLN D N 1
ATOM 10858 C CA . GLN D 1 328 ? -32.345 6.843 102.642 1.00 40.30 458 GLN D CA 1
ATOM 10859 C C . GLN D 1 328 ? -31.424 5.990 103.486 1.00 41.32 458 GLN D C 1
ATOM 10860 O O . GLN D 1 328 ? -31.883 5.216 104.321 1.00 39.77 458 GLN D O 1
ATOM 10866 N N . THR D 1 329 ? -30.122 6.097 103.252 1.00 38.99 459 THR D N 1
ATOM 10867 C CA . THR D 1 329 ? -29.176 5.294 104.002 1.00 36.88 459 THR D CA 1
ATOM 10868 C C . THR D 1 329 ? -28.288 6.105 104.900 1.00 35.65 459 THR D C 1
ATOM 10869 O O . THR D 1 329 ? -27.572 5.537 105.697 1.00 38.26 459 THR D O 1
ATOM 10873 N N . GLY D 1 330 ? -28.302 7.429 104.765 1.00 35.73 460 GLY D N 1
ATOM 10874 C CA . GLY D 1 330 ? -27.335 8.260 105.468 1.00 37.03 460 GLY D CA 1
ATOM 10875 C C . GLY D 1 330 ? -25.875 8.151 105.004 1.00 39.63 460 GLY D C 1
ATOM 10876 O O . GLY D 1 330 ? -25.005 8.831 105.555 1.00 37.62 460 GLY D O 1
ATOM 10877 N N . SER D 1 331 ? -25.579 7.338 103.988 1.00 43.04 461 SER D N 1
ATOM 10878 C CA . SER D 1 331 ? -24.199 7.257 103.485 1.00 41.45 461 SER D CA 1
ATOM 10879 C C . SER D 1 331 ? -23.794 8.591 102.823 1.00 38.45 461 SER D C 1
ATOM 10880 O O . SER D 1 331 ? -24.574 9.209 102.080 1.00 37.31 461 SER D O 1
ATOM 10883 N N . LYS D 1 332 ? -22.573 9.019 103.105 1.00 36.11 462 LYS D N 1
ATOM 10884 C CA . LYS D 1 332 ? -22.154 10.397 102.874 1.00 39.19 462 LYS D CA 1
ATOM 10885 C C . LYS D 1 332 ? -20.731 10.487 102.319 1.00 36.84 462 LYS D C 1
ATOM 10886 O O . LYS D 1 332 ? -19.886 9.677 102.681 1.00 32.39 462 LYS D O 1
ATOM 10892 N N . SER D 1 333 ? -20.469 11.469 101.444 1.00 35.03 463 SER D N 1
ATOM 10893 C CA . SER D 1 333 ? -19.099 11.792 101.056 1.00 34.01 463 SER D CA 1
ATOM 10894 C C . SER D 1 333 ? -18.888 13.252 100.645 1.00 34.37 463 SER D C 1
ATOM 10895 O O . SER D 1 333 ? -19.819 14.049 100.548 1.00 29.70 463 SER D O 1
ATOM 10898 N N . SER D 1 334 ? -17.631 13.577 100.394 1.00 34.62 464 SER D N 1
ATOM 10899 C CA . SER D 1 334 ? -17.244 14.929 100.061 1.00 36.86 464 SER D CA 1
ATOM 10900 C C . SER D 1 334 ? -16.029 14.982 99.144 1.00 37.05 464 SER D C 1
ATOM 10901 O O . SER D 1 334 ? -15.450 13.954 98.789 1.00 39.75 464 SER D O 1
ATOM 10904 N N . ASN D 1 335 ? -15.672 16.197 98.739 1.00 34.44 465 ASN D N 1
ATOM 10905 C CA . ASN D 1 335 ? -14.358 16.449 98.164 1.00 29.85 465 ASN D CA 1
ATOM 10906 C C . ASN D 1 335 ? -14.114 17.947 98.044 1.00 27.66 465 ASN D C 1
ATOM 10907 O O . ASN D 1 335 ? -15.050 18.735 97.942 1.00 25.59 465 ASN D O 1
ATOM 10912 N N . LEU D 1 336 ? -12.840 18.303 98.071 1.00 27.15 466 LEU D N 1
ATOM 10913 C CA . LEU D 1 336 ? -12.350 19.651 97.797 1.00 30.83 466 LEU D CA 1
ATOM 10914 C C . LEU D 1 336 ? -11.519 19.630 96.539 1.00 27.18 466 LEU D C 1
ATOM 10915 O O . LEU D 1 336 ? -10.543 18.865 96.449 1.00 27.32 466 LEU D O 1
ATOM 10920 N N . LEU D 1 337 ? -11.868 20.481 95.584 1.00 25.92 467 LEU D N 1
ATOM 10921 C CA . LEU D 1 337 ? -11.168 20.497 94.311 1.00 25.37 467 LEU D CA 1
ATOM 10922 C C . LEU D 1 337 ? -10.746 21.882 93.902 1.00 26.81 467 LEU D C 1
ATOM 10923 O O . LEU D 1 337 ? -11.348 22.877 94.319 1.00 28.08 467 LEU D O 1
ATOM 10928 N N . ASP D 1 338 ? -9.707 21.908 93.067 1.00 26.14 468 ASP D N 1
ATOM 10929 C CA A ASP D 1 338 ? -9.105 23.148 92.566 0.50 26.06 468 ASP D CA 1
ATOM 10930 C CA B ASP D 1 338 ? -9.075 23.122 92.591 0.50 27.46 468 ASP D CA 1
ATOM 10931 C C . ASP D 1 338 ? -9.501 23.331 91.128 1.00 27.34 468 ASP D C 1
ATOM 10932 O O . ASP D 1 338 ? -8.918 22.714 90.217 1.00 27.33 468 ASP D O 1
ATOM 10941 N N . LEU D 1 339 ? -10.493 24.189 90.900 1.00 25.13 469 LEU D N 1
ATOM 10942 C CA . LEU D 1 339 ? -10.995 24.380 89.556 1.00 25.51 469 LEU D CA 1
ATOM 10943 C C . LEU D 1 339 ? -9.931 24.863 88.570 1.00 25.91 469 LEU D C 1
ATOM 10944 O O . LEU D 1 339 ? -9.957 24.471 87.422 1.00 23.61 469 LEU D O 1
ATOM 10949 N N . LYS D 1 340 ? -8.997 25.695 89.025 1.00 28.92 470 LYS D N 1
ATOM 10950 C CA . LYS D 1 340 ? -7.962 26.236 88.141 1.00 31.03 470 LYS D CA 1
ATOM 10951 C C . LYS D 1 340 ? -6.920 25.203 87.698 1.00 30.00 470 LYS D C 1
ATOM 10952 O O . LYS D 1 340 ? -6.077 25.535 86.866 1.00 31.69 470 LYS D O 1
ATOM 10958 N N . ASN D 1 341 ? -6.966 23.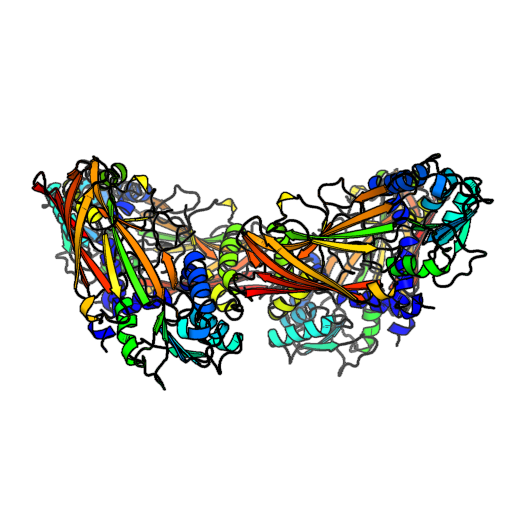983 88.245 1.00 28.45 471 ASN D N 1
ATOM 10959 C CA . ASN D 1 341 ? -5.970 22.953 87.938 1.00 29.51 471 ASN D CA 1
ATOM 10960 C C . ASN D 1 341 ? -6.609 21.616 87.551 1.00 26.85 471 ASN D C 1
ATOM 10961 O O . ASN D 1 341 ? -6.459 20.614 88.241 1.00 24.89 471 ASN D O 1
ATOM 10966 N N . PRO D 1 342 ? -7.325 21.606 86.427 1.00 25.88 472 PRO D N 1
ATOM 10967 C CA . PRO D 1 342 ? -7.991 20.383 86.028 1.00 26.42 472 PRO D CA 1
ATOM 10968 C C . PRO D 1 342 ? -7.047 19.400 85.346 1.00 25.81 472 PRO D C 1
ATOM 10969 O O . PRO D 1 342 ? -5.992 19.783 84.848 1.00 23.55 472 PRO D O 1
ATOM 10973 N N . PHE D 1 343 ? -7.418 18.136 85.370 1.00 26.39 473 PHE D N 1
ATOM 10974 C CA . PHE D 1 343 ? -6.740 17.150 84.576 1.00 31.35 473 PHE D CA 1
ATOM 10975 C C . PHE D 1 343 ? -7.413 17.144 83.209 1.00 31.30 473 PHE D C 1
ATOM 10976 O O . PHE D 1 343 ? -8.600 16.882 83.121 1.00 28.68 473 PHE D O 1
ATOM 10984 N N . PHE D 1 344 ? -6.680 17.440 82.140 1.00 31.36 474 PHE D N 1
ATOM 10985 C CA . PHE D 1 344 ? -7.309 17.414 80.832 1.00 37.86 474 PHE D CA 1
ATOM 10986 C C . PHE D 1 344 ? -7.139 16.030 80.197 1.00 44.63 474 PHE D C 1
ATOM 10987 O O . PHE D 1 344 ? -6.186 15.766 79.464 1.00 42.65 474 PHE D O 1
ATOM 10995 N N . ARG D 1 345 ? -8.116 15.167 80.493 1.00 53.53 475 ARG D N 1
ATOM 10996 C CA . ARG D 1 345 ? -8.039 13.714 80.249 1.00 60.21 475 ARG D CA 1
ATOM 10997 C C . ARG D 1 345 ? -8.196 13.318 78.788 1.00 61.84 475 ARG D C 1
ATOM 10998 O O . ARG D 1 345 ? -7.714 12.263 78.360 1.00 60.74 475 ARG D O 1
ATOM 11006 N N . TYR D 1 346 ? -8.880 14.164 78.031 1.00 64.23 476 TYR D N 1
ATOM 11007 C CA . TYR D 1 346 ? -9.162 13.882 76.629 1.00 66.14 476 TYR D CA 1
ATOM 11008 C C . TYR D 1 346 ? -7.894 13.907 75.737 1.00 63.06 476 TYR D C 1
ATOM 11009 O O . TYR D 1 346 ? -6.907 14.587 76.053 1.00 58.25 476 TYR D O 1
ATOM 11018 N N . THR D 1 347 ? -7.951 13.149 74.635 1.00 65.62 477 THR D N 1
ATOM 11019 C CA . THR D 1 347 ? -6.888 13.113 73.596 1.00 66.86 477 THR D CA 1
ATOM 11020 C C . THR D 1 347 ? -6.358 14.521 73.246 1.00 59.47 477 THR D C 1
ATOM 11021 O O . THR D 1 347 ? -5.149 14.739 73.182 1.00 55.63 477 THR D O 1
ATOM 11028 N N . GLY E 2 2 ? -8.352 27.522 22.740 1.00 55.70 1 GLY F N 1
ATOM 11029 C CA . GLY E 2 2 ? -7.187 28.083 23.407 1.00 57.20 1 GLY F CA 1
ATOM 11030 C C . GLY E 2 2 ? -5.953 27.636 22.638 1.00 56.28 1 GLY F C 1
ATOM 11031 O O . GLY E 2 2 ? -6.038 27.330 21.462 1.00 58.97 1 GLY F O 1
ATOM 11032 N N . LYS E 2 3 ? -4.812 27.587 23.314 1.00 57.52 2 LYS F N 1
ATOM 11033 C CA . LYS E 2 3 ? -3.557 27.144 22.695 1.00 60.51 2 LYS F CA 1
ATOM 11034 C C . LYS E 2 3 ? -3.611 25.659 22.281 1.00 59.10 2 LYS F C 1
ATOM 11035 O O . LYS E 2 3 ? -3.132 25.300 21.212 1.00 53.69 2 LYS F O 1
ATOM 11041 N N . ALA E 2 4 ? -4.205 24.819 23.128 1.00 63.37 3 ALA F N 1
ATOM 11042 C CA . ALA E 2 4 ? -4.428 23.392 22.831 1.00 66.01 3 ALA F CA 1
ATOM 11043 C C . ALA E 2 4 ? -5.881 22.993 23.173 1.00 64.04 3 ALA F C 1
ATOM 11044 O O . ALA E 2 4 ? -6.113 22.306 24.169 1.00 66.71 3 ALA F O 1
ATOM 11046 N N . PRO E 2 5 ? -6.862 23.421 22.340 1.00 63.34 4 PRO F N 1
ATOM 11047 C CA . PRO E 2 5 ? -8.314 23.299 22.640 1.00 60.20 4 PRO F CA 1
ATOM 11048 C C . PRO E 2 5 ? -8.840 21.891 22.991 1.00 59.43 4 PRO F C 1
ATOM 11049 O O . PRO E 2 5 ? -9.710 21.774 23.842 1.00 60.13 4 PRO F O 1
ATOM 11053 N N . ARG E 2 6 ? -8.348 20.848 22.328 1.00 58.61 5 ARG F N 1
ATOM 11054 C CA . ARG E 2 6 ? -8.618 19.454 22.734 1.00 61.45 5 ARG F CA 1
ATOM 11055 C C . ARG E 2 6 ? -7.290 18.775 23.058 1.00 68.29 5 ARG F C 1
ATOM 11056 O O . ARG E 2 6 ? -6.391 18.773 22.220 1.00 70.32 5 ARG F O 1
ATOM 11064 N N . LYS E 2 7 ? -7.139 18.193 24.247 1.00 74.77 6 LYS F N 1
ATOM 11065 C CA . LYS E 2 7 ? -5.873 17.504 24.550 1.00 77.90 6 LYS F CA 1
ATOM 11066 C C . LYS E 2 7 ? -6.045 15.977 24.530 1.00 71.68 6 LYS F C 1
ATOM 11067 O O . LYS E 2 7 ? -7.172 15.458 24.433 1.00 60.66 6 LYS F O 1
ATOM 11073 N N . GLN E 2 8 ? -4.901 15.292 24.573 1.00 68.00 7 GLN F N 1
ATOM 11074 C CA . GLN E 2 8 ? -4.785 13.867 24.303 1.00 70.04 7 GLN F CA 1
ATOM 11075 C C . GLN E 2 8 ? -5.565 12.968 25.264 1.00 67.69 7 GLN F C 1
ATOM 11076 O O . GLN E 2 8 ? -5.692 13.271 26.453 1.00 66.31 7 GLN F O 1
ATOM 11082 N N . LEU E 2 9 ? -6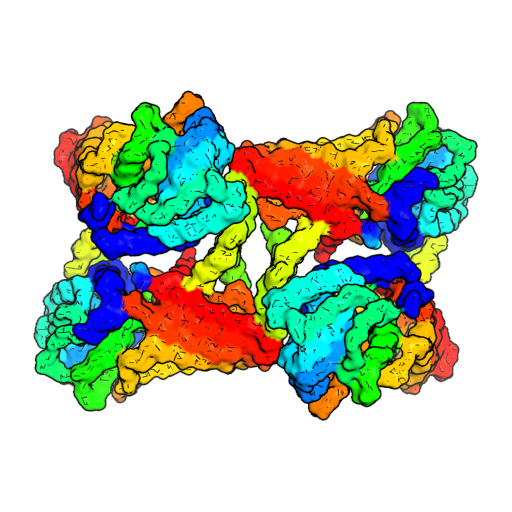.070 11.859 24.724 1.00 67.33 8 LEU F N 1
ATOM 11083 C CA . LEU E 2 9 ? -6.587 10.744 25.516 1.00 67.35 8 LEU F CA 1
ATOM 11084 C C . LEU E 2 9 ? -5.632 9.571 25.383 1.00 61.88 8 LEU F C 1
ATOM 11085 O O . LEU E 2 9 ? -5.403 9.095 24.278 1.00 60.69 8 LEU F O 1
ATOM 11093 N N . GLY F 2 2 ? 7.080 29.372 18.991 1.00 35.13 1 GLY G N 1
ATOM 11094 C CA . GLY F 2 2 ? 6.036 28.365 19.139 1.00 38.53 1 GLY G CA 1
ATOM 11095 C C . GLY F 2 2 ? 5.115 28.527 20.338 1.00 38.14 1 GLY G C 1
ATOM 11096 O O . GLY F 2 2 ? 5.217 29.467 21.092 1.00 39.25 1 GLY G O 1
ATOM 11097 N N . LYS F 2 3 ? 4.195 27.587 20.486 1.00 39.84 2 LYS G N 1
ATOM 11098 C CA . LYS F 2 3 ? 3.149 27.672 21.511 1.00 43.81 2 LYS G CA 1
ATOM 11099 C C . LYS F 2 3 ? 3.756 27.728 22.930 1.00 39.97 2 LYS G C 1
ATOM 11100 O O . LYS F 2 3 ? 3.392 28.580 23.747 1.00 39.75 2 LYS G O 1
ATOM 11106 N N . ALA F 2 4 ? 4.705 26.832 23.182 1.00 35.26 3 ALA G N 1
ATOM 11107 C CA . ALA F 2 4 ? 5.365 26.729 24.459 1.00 32.82 3 ALA G CA 1
ATOM 11108 C C . ALA F 2 4 ? 6.886 26.750 24.240 1.00 32.35 3 ALA G C 1
ATOM 11109 O O . ALA F 2 4 ? 7.539 25.714 24.308 1.00 30.20 3 ALA G O 1
ATOM 11111 N N . PRO F 2 5 ? 7.453 27.944 23.973 1.00 33.51 4 PRO G N 1
ATOM 11112 C CA . PRO F 2 5 ? 8.886 28.050 23.648 1.00 34.01 4 PRO G CA 1
ATOM 11113 C C . PRO F 2 5 ? 9.827 27.506 24.728 1.00 35.22 4 PRO G C 1
ATOM 11114 O O . PRO F 2 5 ? 10.853 26.924 24.394 1.00 37.96 4 PRO G O 1
ATOM 11118 N N . ARG F 2 6 ? 9.482 27.669 26.005 1.00 37.53 5 ARG G N 1
ATOM 11119 C CA . ARG F 2 6 ? 10.241 27.027 27.086 1.00 39.10 5 ARG G CA 1
ATOM 11120 C C . ARG F 2 6 ? 9.521 25.801 27.679 1.00 39.74 5 ARG G C 1
ATOM 11121 O O . ARG F 2 6 ? 8.333 25.835 27.994 1.00 36.41 5 ARG G O 1
ATOM 11129 N N . LYS F 2 7 ? 10.278 24.715 27.819 1.00 41.16 6 LYS G N 1
ATOM 11130 C CA . LYS F 2 7 ? 9.731 23.429 28.241 1.00 41.29 6 LYS G CA 1
ATOM 11131 C C . LYS F 2 7 ? 9.758 23.261 29.763 1.00 39.44 6 LYS G C 1
ATOM 11132 O O . LYS F 2 7 ? 10.677 23.714 30.447 1.00 38.79 6 LYS G O 1
ATOM 11138 N N . GLN F 2 8 ? 8.732 22.595 30.274 1.00 41.63 7 GLN G N 1
ATOM 11139 C CA . GLN F 2 8 ? 8.552 22.394 31.708 1.00 42.20 7 GLN G CA 1
ATOM 11140 C C . GLN F 2 8 ? 9.572 21.374 32.233 1.00 40.73 7 GLN G C 1
ATOM 11141 O O . GLN F 2 8 ? 9.710 20.292 31.658 1.00 37.79 7 GLN G O 1
ATOM 11147 N N . LEU F 2 9 ? 10.286 21.729 33.307 1.00 43.02 8 LEU G N 1
ATOM 11148 C CA . LEU F 2 9 ? 11.274 20.840 33.941 1.00 47.42 8 LEU G CA 1
ATOM 11149 C C . LEU F 2 9 ? 10.693 20.152 35.192 1.00 51.60 8 LEU G C 1
ATOM 11150 O O . LEU F 2 9 ? 9.742 20.652 35.783 1.00 57.01 8 LEU G O 1
ATOM 11155 N N . ALA F 2 10 ? 11.246 18.997 35.576 1.00 56.65 9 ALA G N 1
ATOM 11156 C CA . ALA F 2 10 ? 10.955 18.404 36.892 1.00 55.63 9 ALA G CA 1
ATOM 11157 C C . ALA F 2 10 ? 11.528 19.294 37.994 1.00 56.84 9 ALA G C 1
ATOM 11158 O O . ALA F 2 10 ? 10.804 19.737 38.886 1.00 57.11 9 ALA G O 1
ATOM 11163 N N . GLY G 2 2 ? 8.607 28.184 81.598 1.00 48.75 1 GLY H N 1
ATOM 11164 C CA . GLY G 2 2 ? 7.352 27.982 80.857 1.00 49.57 1 GLY H CA 1
ATOM 11165 C C . GLY G 2 2 ? 6.294 27.262 81.681 1.00 46.84 1 GLY H C 1
ATOM 11166 O O . GLY G 2 2 ? 6.576 26.836 82.778 1.00 43.80 1 GLY H O 1
ATOM 11167 N N . LYS G 2 3 ? 5.084 27.117 81.137 1.00 49.02 2 LYS H N 1
ATOM 11168 C CA . LYS G 2 3 ? 3.977 26.463 81.871 1.00 54.29 2 LYS H CA 1
ATOM 11169 C C . LYS G 2 3 ? 4.300 25.031 82.302 1.00 55.78 2 LYS H C 1
ATOM 11170 O O . LYS G 2 3 ? 3.904 24.618 83.388 1.00 56.74 2 LYS H O 1
ATOM 11176 N N . ALA G 2 4 ? 5.000 24.282 81.445 1.00 59.21 3 ALA H N 1
ATOM 11177 C CA . ALA G 2 4 ? 5.332 22.870 81.709 1.00 61.20 3 ALA H CA 1
ATOM 11178 C C . ALA G 2 4 ? 6.796 22.540 81.327 1.00 59.41 3 ALA H C 1
ATOM 11179 O O . ALA G 2 4 ? 7.044 21.875 80.313 1.00 58.53 3 ALA H O 1
ATOM 11181 N N . PRO G 2 5 ? 7.763 22.982 82.165 1.00 58.81 4 PRO H N 1
ATOM 11182 C CA . PRO G 2 5 ? 9.203 22.846 81.852 1.00 57.59 4 PRO H CA 1
ATOM 11183 C C . PRO G 2 5 ? 9.656 21.419 81.487 1.00 57.95 4 PRO H C 1
ATOM 11184 O O . PRO G 2 5 ? 10.378 21.252 80.513 1.00 57.38 4 PRO H O 1
ATOM 11188 N N . ARG G 2 6 ? 9.256 20.408 82.256 1.00 56.48 5 ARG H N 1
ATOM 11189 C CA . ARG G 2 6 ? 9.499 19.013 81.857 1.00 56.20 5 ARG H CA 1
ATOM 11190 C C . ARG G 2 6 ? 8.226 18.366 81.277 1.00 58.96 5 ARG H C 1
ATOM 11191 O O . ARG G 2 6 ? 7.111 18.548 81.796 1.00 52.25 5 ARG H O 1
ATOM 11199 N N . LYS G 2 7 ? 8.413 17.613 80.191 1.00 61.41 6 LYS H N 1
ATOM 11200 C CA . LYS G 2 7 ? 7.303 17.072 79.400 1.00 62.54 6 LYS H CA 1
ATOM 11201 C C . LYS G 2 7 ? 6.962 15.618 79.788 1.00 60.02 6 LYS H C 1
ATOM 11202 O O . LYS G 2 7 ? 7.852 14.847 80.183 1.00 51.71 6 LYS H O 1
ATOM 11208 N N . GLN G 2 8 ? 5.674 15.268 79.671 1.00 59.61 7 GLN H N 1
ATOM 11209 C CA . GLN G 2 8 ? 5.169 13.924 80.005 1.00 60.96 7 GLN H CA 1
ATOM 11210 C C . GLN G 2 8 ? 5.759 12.826 79.113 1.00 57.66 7 GLN H C 1
ATOM 11211 O O . GLN G 2 8 ? 5.926 13.029 77.913 1.00 57.75 7 GLN H O 1
ATOM 11217 N N . LEU G 2 9 ? 6.056 11.666 79.704 1.00 58.31 8 LEU H N 1
ATOM 11218 C CA . LEU G 2 9 ? 6.534 10.490 78.959 1.00 56.47 8 LEU H CA 1
ATOM 11219 C C . LEU G 2 9 ? 5.565 9.326 79.132 1.00 53.54 8 LEU H C 1
ATOM 11220 O O . LEU G 2 9 ? 5.421 8.801 80.230 1.00 55.73 8 LEU H O 1
ATOM 11228 N N . GLY H 2 2 ? -6.182 29.485 85.588 1.00 36.13 1 GLY I N 1
ATOM 11229 C CA . GLY H 2 2 ? -5.223 28.395 85.475 1.00 36.19 1 GLY I CA 1
ATOM 11230 C C . GLY H 2 2 ? -4.363 28.483 84.232 1.00 36.24 1 GLY I C 1
ATOM 11231 O O . GLY H 2 2 ? -4.433 29.454 83.510 1.00 36.84 1 GLY I O 1
ATOM 11232 N N . LYS H 2 3 ? -3.555 27.450 83.988 1.00 38.04 2 LYS I N 1
ATOM 11233 C CA . LYS H 2 3 ? -2.514 27.507 82.941 1.00 41.41 2 LYS I CA 1
ATOM 11234 C C . LYS H 2 3 ? -3.120 27.649 81.552 1.00 38.21 2 LYS I C 1
ATOM 11235 O O . LYS H 2 3 ? -2.679 28.472 80.776 1.00 41.03 2 LYS I O 1
ATOM 11241 N N . ALA H 2 4 ? -4.140 26.844 81.270 1.00 35.81 3 ALA I N 1
ATOM 11242 C CA . ALA H 2 4 ? -4.781 26.793 79.958 1.00 34.18 3 ALA I CA 1
ATOM 11243 C C . ALA H 2 4 ? -6.293 26.847 80.166 1.00 32.33 3 ALA I C 1
ATOM 11244 O O . ALA H 2 4 ? -6.973 25.817 80.166 1.00 31.11 3 ALA I O 1
ATOM 11246 N N . PRO H 2 5 ? -6.826 28.054 80.363 1.00 32.94 4 PRO I N 1
ATOM 11247 C CA . PRO H 2 5 ? -8.249 28.183 80.727 1.00 32.95 4 PRO I CA 1
ATOM 11248 C C . PRO H 2 5 ? -9.214 27.671 79.660 1.00 32.91 4 PRO I C 1
ATOM 11249 O O . PRO H 2 5 ? -10.228 27.100 80.005 1.00 31.53 4 PRO I O 1
ATOM 11253 N N . ARG H 2 6 ? -8.894 27.853 78.377 1.00 33.22 5 ARG I N 1
ATOM 11254 C CA . ARG H 2 6 ? -9.661 27.231 77.300 1.00 34.91 5 ARG I CA 1
ATOM 11255 C C . ARG H 2 6 ? -8.906 26.028 76.715 1.00 36.18 5 ARG I C 1
ATOM 11256 O O . ARG H 2 6 ? -7.717 26.115 76.388 1.00 35.40 5 ARG I O 1
ATOM 11264 N N . LYS H 2 7 ? -9.626 24.920 76.591 1.00 35.53 6 LYS I N 1
ATOM 11265 C CA . LYS H 2 7 ? -9.053 23.642 76.196 1.00 38.54 6 LYS I CA 1
ATOM 11266 C C . LYS H 2 7 ? -9.134 23.450 74.689 1.00 37.24 6 LYS I C 1
ATOM 11267 O O . LYS H 2 7 ? -10.108 23.878 74.059 1.00 33.72 6 LYS I O 1
ATOM 11273 N N . GLN H 2 8 ? -8.103 22.799 74.140 1.00 37.95 7 GLN I N 1
ATOM 11274 C CA . GLN H 2 8 ? -7.957 22.619 72.696 1.00 40.13 7 GLN I CA 1
ATOM 11275 C C . GLN H 2 8 ? -9.044 21.700 72.153 1.00 39.17 7 GLN I C 1
ATOM 11276 O O . GLN H 2 8 ? -9.259 20.606 72.694 1.00 37.19 7 GLN I O 1
ATOM 11282 N N . LEU H 2 9 ? -9.727 22.131 71.093 1.00 40.33 8 LEU I N 1
ATOM 11283 C CA . LEU H 2 9 ? -10.748 21.283 70.461 1.00 42.81 8 LEU I CA 1
ATOM 11284 C C . LEU H 2 9 ? -10.155 20.539 69.264 1.00 45.75 8 LEU I C 1
ATOM 11285 O O . LEU H 2 9 ? -9.248 21.051 68.628 1.00 52.31 8 LEU I O 1
ATOM 11290 N N . ALA H 2 10 ? -10.643 19.328 68.979 1.00 49.72 9 ALA I N 1
ATOM 11291 C CA . ALA H 2 10 ? -10.417 18.693 67.670 1.00 50.33 9 ALA I CA 1
ATOM 11292 C C . ALA H 2 10 ? -11.336 19.327 66.631 1.00 49.79 9 ALA I C 1
ATOM 11293 O O . ALA H 2 10 ? -10.907 20.167 65.838 1.00 45.46 9 ALA I O 1
#

InterPro domains:
  IPR011993 PH-like domain superfamily [G3DSA:2.30.29.30] (23-139)
  IPR025799 Protein arginine N-methyltransferase [PS51678] (146-453)
  IPR025799 Protein arginine N-methyltransferase [PTHR11006] (132-459)
  IPR029063 S-adenosyl-L-methionine-dependent methyltransferase superfamily [G3DSA:3.40.50.150] (143-287)
  IPR029063 S-adenosyl-L-methionine-dependent methyltransferase superfamily [SSF53335] (152-461)
  IPR055135 Protein arginine N-methyltransferase domain [PF22528] (291-452)

Radius of gyration: 39.72 Å; Cα contacts (8 Å, |Δi|>4): 3400; chains: 8; bounding box: 78×58×116 Å

GO terms:
  GO:0008276 protein methyltransferase activity (F, IDA)
  GO:1904037 positive regulation of epithelial cell apoptotic process (P, IDA)
  GO:0016274 protein-arginine N-methyltransferase activity (F, IDA)
  GO:0043596 nuclear replication fork (C, IDA)
  GO:0071932 replication fork reversal (P, IDA)
  GO:0005634 nucleus (C, EXP)
  GO:0005694 chromosome (C, EXP)
  GO:0005737 cytoplasm (C, EXP)
  GO:0035242 protein-arginine omega-N asymmetric methyltransferase activity (F, EXP)
  GO:0005515 protein binding (F, IPI)
  GO:0008013 beta-catenin binding (F, TAS)
  GO:0016274 protein-arginine N-methyltransferase activity (F, TAS)
  GO:0005654 nucleoplasm (C, TAS)
  GO:0005654 nucleoplasm (C, IDA)
  GO:0003713 transcription coactivator activity (F, IDA)
  GO:0045943 positive regulation of transcription by RNA polymerase I (P, IDA)
  GO:0035642 histone H3R17 methyltransferase activity (F, IDA)
  GO:0140297 DNA-binding transcription factor binding (F, IPI)
  GO:0005634 nucleus (C, IDA)
  GO:0005737 cytoplasm (C, IDA)

Foldseek 3Di:
DVVQVLADVVLVVVVLVQLQDPVNVVQQCPQCLNLVLLLCLPQVQLVLQAQWEEEEAQCRLVSSVVSSVVSHHQAYEYEHAHPSLVNNVVVCVVVVNPRHYHYDYRQLLDDDDPAATLEYEYDQAAQLGQFLLCLQSQLSNCVSHDVVGYYVQFKKKKKKFFFDDVPVLVVLLVVLCVQCDCQDVYHYSNVCSVVSLQVSLQAKEFAADAPVRTFFGIDIDMDGSVPDHSVCPQKDKDKDKTQGAAWDWGFWMKMWMKTWRDHPSHIGMRTCDSVDDHGPSHIITRTFSGTDTDHRRWIKTDMWMWHRHNSSGTWIWTWIAGVVPRRITIGIHDHVHHDHDYD/DVLCVLADPVLVVVVLVQLLDPVNVVQQCPQCLRLVLLLCLCQLQLVLQAQWEEEEAACRLVSSVVSSVVSHHQAYEYEHAHPSLVNNVVVCVVVVNCRHYDRDYRQLLPDDDPAAGQEYEYDQAAQLRQFLVCLQSLLSNCVRHDVVGAYVQFKKKKWKFWFDDVVVLVVLLVVLCVQCDCQPVYHNSNVCSVVSSQVQLQAKEFAADDCVRTFFGIDIDMDGSVPDHSVCPQKDKDKDKTQGQAWDWTFWMKMWMKTWRDHPSHIGIRTCDSVDDHGPSHIITRTFNHIDTDHRGWMKIWIWMWHAHNSSGTWIKTKIAGVVVRRITIGIHDHVHHHHDYD/DVLPVQADVVLVVVVLVQLQDPVNLVQQCPQCLNLVLLLCLCQLQLVLQAQWEEEEAQCRLVSSVVSSVVSHHQAYEYEHAHNSLVNNVVVCVVVVNVRHYHYDYHHLLDDDDPAATQEYEYDQAAFLRQFLLCLQSQLSNCVRHDVVGFYVQFKKKKKKFFFDDVPVLVVLLVVLCVQCDCQDVHHYSNVCSVVSLQVSLQAKEFAADACVRTFFGIDIDMDGSVPDHSVCSQKDKDKDKTQGQAWDWGFWMKMWMKTWRDHPSHIGMRTCDNVDDHGPSHIITRGFSGTDTDHRGWIKTWMWMWHDHNSSGTWIWTWIAGVVPRRITIGIHDHVHHDHPYD/DVLPVLADPVLVVVVLVQLQDPVNVVQQCPQCLRLVLLLVLLQLQLVLAAQWEEEEAQCRLVSSVVSSVVSHHQAYEYEHAHPSLVNNVVVCVVVVNCNHYHRDYRHLLPDDDPAAGQEYEYDQAAQLRCFLVCLQSQLNNCVRHDPPGAYVQFKKKKWKFWFDDPVVLVVLLVVLCVQCDCQPVYHNRVVCSVVSSQVQLQAKEFAADACPRTFFGIDIDMDGSVPDHSVCPQKPKAKDKTQTQAWFWTFWMKMWMKTWRPHPSHIGIRTCDSVDDHGPSHIITHTWPGIDTDGRRWIKIWIWMWHDHNSSGTWTKTKIAGPVVRRITIGIHDHVHHDHPYD/DVCPDDDD/DVPPDDDDD/DVPPDDDD/DVPPDDDDD

Organism: Homo sapiens (NCBI:txid9606)

B-factor: mean 34.93, std 9.31, range [18.2, 89.24]

Secondary structure (DSSP, 8-state):
-HHHHHS-HHHHHHHHHHHT-HHHHHHHHT-HHHHHHHHHHHHHTGGGTTT-EEEEET-TTSHHHHHHHHTT-SEEEEEE-STHHHHHHHHHHHTT-TTTEEEEES-TTT---SS-EEEEEE---BTTBTTTSHHHHHHHGGGGEEEEEEEES-EEEEEEEEE--HHHHHHHHHHHGGGG-S-BTTB--GGGHHHHHHHHHHSPEEE---GGGB-SPPEEEEEETTT--GGGGSEEEEEEEEE--S-EEEEEEEEEEEEEEE-SS-EEEEE--TTS---TT-EEEEEEEEEEEE-TT-EEEEEEEEEE-TTSSEEEEEEEEETTTTEEEEEEEETTS-EE---/-HHHHTS-HHHHHHHHHHHT-HHHHHHHHT-HHHHHHHHHHHHHTGGGTTT-EEEEES-TTSHHHHHHHHTT-SEEEEEE-STHHHHHHHHHHHTT-TTTEEEEES-TTT---SS-EEEEEE---BTTBTTTSTHHHHHHGGGGEEEEEEEES-EEEEEEEEE--HHHHHHHHHHHGGG--TTBTTB--GGGHHHHHHHHHTSPEEE---GGGB-SPPEEEEEETTT--GGGGSEEEEEEEEE-SS-EEEEEEEEEEEEEEE-SS-EEEEE--TTS---TT-EEEEEEEEEEEE-TT-EEEEEEEEEEETTTEEEEEEEEEETTTTEEEEEEEETTS-EE---/-HHHHHS-HHHHHHHHHHTTSHHHHHHHHH-HHHHHHHHHHHHHTGGGTTT-EEEEES-TTSHHHHHHHHTT-SEEEEEE-STHHHHHHHHHHHTT-TTTEEEEES-TTT---SS-EEEEEE---BTTBTTTSHHHHHHHGGGGEEEEEEEES-EEEEEEEEE--HHHHHHHHHHHGGGG-S-BTTB--GGGHHHHHHHHHTS-EEE---GGGB-SPPEEEEEETTT--GGGGSEEEEEEEEE--S-EEEEEEEEEEEEEEE-SS-EEEEE--TTS---TT-EEEEEEEEEEEE-TT-EEEEEEEEEE-TTSSEEEEEEEEETTTTEEEEEEEETTS-EE---/-HHHHHS-HHHHHHHHHHHT-HHHHHHHHT-HHHHHHHHHHHHHTGGGTTT-EEEEET-TTSHHHHHHHHHT-SEEEEEE-STHHHHHHHHHHHTT-TTTEEEEES-TTT---SS-EEEEEE---BTTBTTTSHHHHHHHGGGGEEEEEEEES-EEEEEEEEE--HHHHHHHHHHHGGG--S-BTTB--GGGHHHHHHHHHTS-EEE---GGGB-S--EEEEEETTT--GGGGSEEEEEEEEE-SS-EEEEEEEEEEEEEEE-SS-EEEEE--TTS---TT-EEEEEEEEEEEE-TT-EEEEEEEEEE-TTSSEEEEEEEEETTT--EEEEEEETTS-EE---/--SSS---/--SSSPPP-/---SSPP-/---SSPPP-

CATH classification: 3.40.50.150 (+1 more: 2.70.160.11)

Nearest PDB structures (foldseek):
  6arj-assembly1_A  TM=9.990E-01  e=2.893E-76  Homo sapiens
  6s77-assembly1_C  TM=9.987E-01  e=6.180E-75  Homo sapiens
  7qrd-assembly1_C  TM=9.929E-01  e=1.646E-74  Mus musculus
  3b3j-assembly1_A  TM=9.038E-01  e=6.949E-60  Rattus norvegicus
  6sq4-assembly1_B  TM=8.586E-01  e=1.369E-36  Mus musculus

Solvent-accessible surface area: 51716 Å² total; per-residue (Å²): 72,70,6,48,137,23,6,75,135,42,14,8,97,55,13,39,87,12,21,14,64,4,32,42,8,18,12,16,2,81,0,156,44,9,0,6,8,1,30,126,0,1,64,79,0,96,64,18,0,115,75,71,9,0,0,0,3,31,5,7,2,2,10,8,0,4,0,0,4,76,8,19,1,142,74,0,5,0,2,9,32,6,84,0,5,115,42,0,57,60,0,1,123,48,29,129,31,83,108,64,4,55,22,22,93,25,51,6,13,91,22,97,20,107,62,83,0,32,2,0,0,0,16,0,0,0,5,3,0,4,3,2,18,26,3,0,11,0,6,24,0,43,103,22,27,86,131,132,13,28,0,1,0,3,21,0,9,1,31,0,0,0,0,46,23,125,133,0,22,58,54,2,12,89,61,0,27,22,0,47,44,65,13,20,11,34,3,43,1,37,54,4,57,26,34,0,5,62,22,15,6,105,29,0,0,1,7,51,25,67,86,190,26,32,3,6,176,31,34,120,58,71,8,51,0,73,137,13,155,32,38,74,3,85,141,0,87,3,89,9,154,2,105,1,98,104,63,20,80,0,5,0,0,0,0,24,2,21,0,0,0,78,12,85,80,81,61,14,127,1,23,3,10,22,97,82,93,58,2,0,3,3,6,2,2,0,3,0,68,21,29,4,82,0,68,54,40,11,30,0,25,22,38,0,33,0,66,19,20,119,110,10,0,1,65,2,26,0,58,0,55,1,61,88,9,27,13,98,10,76,9,109,4,19,1,35,38,36,47,54,54,84,160,62,68,9,63,128,24,8,75,133,30,3,11,75,43,14,38,71,16,19,15,51,1,25,47,9,8,13,14,3,91,1,43,41,9,0,3,8,1,3,91,0,1,64,68,0,93,69,19,0,115,81,68,10,0,0,0,2,28,5,5,1,2,10,7,0,4,0,0,7,75,10,17,1,137,44,0,8,0,1,12,32,5,94,0,5,117,37,0,53,59,1,2,126,43,31,135,33,78,124,76,3,54,18,26,100,21,57,7,16,89,25,87,20,101,70,81,0,28,2,0,1,0,14,0,0,0,3,3,0,3,1,5,13,29,3,1,9,0,6,23,0,37,101,22,28,83,132,127,14,31,0,1,0,3,25,0,4,2,27,0,0,0,0,46,26,70,138,1,25,96,52,7,47,98,47,0,64,21,0,149,60,107,73,19,33,49,1,46,2,34,50,3,70,41,33,1,3,71,29,17,14,108,26,0,6,0,6,48,24,75,82,197,28,32,2,8,170,34,35,126,59,66,8,46,0,75,124,13,136,37,43,76,3,83,138,0,75,3,93,12,122,2,120,5,103,106,74,28,44,0,0,0,0,0,0,22,3,21,0,0,0,74,14,89,86,78,60,15,123,1,23,4,9,23,96,87,90,55,2,1,4,3,6,2,3,0,4,0,68,62,35,2,145,10,116,52,62,5,18,0,24,21,39,0,36,2,73,20,27,106,62,5,0,1,61,2,26,0,53,0,65,0,57,100,90,46,50,125,6,67,16,113,2,23,0,46,43,21,71,70,80,71,161,61,70,9,59,137,25,7,88,110,34,7,2,81,24,16,36,64,11,18,14,68,3,34,47,8,16,15,16,3,86,1,160,43,9,0,14,10,1,29,115,0,0,66,71,0,88,64,19,0,124,80,66,17,0,0,0,2,31,5,6,2,3,9,8,0,4,0,0,6,77,8,22,1,155,73,0,3,0,2,11,33,7,84,0,6,114,41,1,62,59,0,2,125,49,32,127,29,84,106,60,4,46,23,30,94,25,47,8,14,88,23,96,19,106,66,78,0,30,2,0,0,0,15,0,0,0,3,5,1,3,1,6,14,28,2,0,11,0,6,25,0,32,105,22,27,84,129,124,13,30,0,1,0,1,32,0,8,2,32,0,0,0,0,45,27,117,125,0,19,49,53,3,12,72,62,0,27,20,0,38,44,64,14,20,11,36,3,41,2,34,56,5,56,25,35,0,7,59,14,15,6,105,27,0,0,0,8,49,24,72,80,198,32,26,3,9,174,27,38,123,64,66,10,53,0,76,121,12,124,34,35,78,4,84,143,1,92,2,87,9,155,3,108,1,104,105,61,22,72,0,4,0,0,0,2,24,3,18,0,0,0,70,17,87,82,69,63,6,119,2,25,2,9,21,94,80,92,56,2,0,4,3,6,2,2,0,2,0,67,27,29,6,87,1,70,57,38,11,24,0,25,21,42,0,28,5,69,22,24,116,55,9,0,1,70,1,25,0,58,0,65,0,57,82,8,34,12,106,12,71,14,125,5,23,1,64,41,17,49,50,52,83,161,63,66,10,62,132,21,8,80,142,38,5,10,72,24,17,39,77,15,20,15,62,1,25,41,10,8,8,12,3,85,1,45,38,9,0,3,8,1,4,100,0,0,62,64,0,87,60,20,0,121,70,84,18,0,0,0,2,28,5,5,2,2,9,7,1,6,0,0,9,70,9,17,1,122,59,0,6,0,1,10,30,5,87,0,2,111,44,0,58,56,1,1,122,44,31,133,26,72,110,67,4,51,22,29,86,22,54,6,14,90,25,88,21,104,66,77,0,35,2,0,0,0,14,1,0,0,4,3,0,2,0,5,14,28,3,0,10,0,5,24,0,44,102,19,30,66,129,129,17,29,0,1,0,2,28,0,5,0,25,0,0,0,0,43,30,73,138,0,26,94,48,7,56,98,48,0,65,25,0,152,57,104,73,22,37,51,2,46,1,36,56,2,73,42,34,1,17,94,32,16,10,99,35,0,5,0,9,46,27,77,83,206,30,27,4,7,167,26,41,121,57,70,6,42,0,76,132,14,152,34,42,69,2,85,138,0,76,2,83,9,118,2,119,5,110,106,77,26,48,0,0,0,0,0,1,24,2,21,0,0,0,74,14,86,92,83,58,14,121,1,23,2,10,21,101,85,88,55,1,1,5,4,5,2,4,0,5,0,97,58,33,2,140,6,118,54,62,8,24,0,19,18,46,0,38,0,77,22,27,111,59,5,0,2,51,0,28,0,54,0,66,0,56,100,84,45,47,135,11,44,8,97,1,30,0,59,46,18,71,65,81,65,156,16,90,28,2,3,69,96,79,20,76,28,0,7,20,137,38,126,27,72,43,1,7,22,134,94,25,63,41,2,7,19,135,33,118